Protein AF-0000000067883413 (afdb_homodimer)

Foldseek 3Di:
DPDDPALQVVLPPPPPDDPPDDDDDPPVQQWDDDPNHTFWGFPLSLLLLCAAALPDHDDLNSLLLCLQQCLLPDQNLVSLVSNLVSNVVRQVVVPPPNPVVRLVRRLVRRLVSLLSCCVQPLVSVVDVSNVVSLVVSLVVSCVPVPVSVVSSVVSVVVSVVLVVVLVVVLVVLVVLVVLQAAVLVVCVVPVPPPADFLCNLPVDLLQLLLQVLQVLLVLLLSFHLNQLNLCQRDDPPPPPPPPPNVVSNPRSSLVSSVVLLQLLLLSLLQSLLVDQDLQNSQVSLQSLLSNLVSCLVQQNVSSNVSNLNSCPPPLNVVLVVSVVPHDCVSVVVSCVCQPCPPNSVSVVVSLVVLCVQLVVDPDLSSVAHHHNSVSLSVVLNVLLVVDDQADPVGIGRSVSSSVSSNSSSSSVSNSPRDSPDDDDVSSNSCSSNPHGHDPLRSLLSSCSSPNDDDPVSNVSNVVSCCVSVVDD/DPDDPALQVVLPPPCPDCPPDDDDDPPVQQWDDDPNHTFWGFPLSLLLLCAAALPDHDDLLSLLLCLQQCLLPDQNLVSLVSNLVSNVVRCVVVPPPNPVVRLVRRLVRRLVSLLSCCVQPLVSVVDVSNVVSLVVSLVVSCVPVPVSVVSSVVSVVVSVVLVVVLVVVLVVLVVLVVLQAAVLVVCVVPVPVPADFLCNLPVDLLVLLLQVLQVLLVLLLSFHLNQLNLCQRDDPPPPPPPPPNVVSNPRSSLVSNVVLLQLLLLSLLQSLLVDQDLQNSQVSLQSLLSNLVSCLVQQNVSSNVSNLNSCPPPLNVVLVVSVVVHPCVSVVVSCVCQPCPPNSVSVVVSLVVLCVQLVVDPDLSSVAHHHNSVSLSVVLNVLLVVDDQADPVGIGRSVSSSVSSNSSSSSVSNSPRDSPDDDDVSSNSCSSNPHGHDPLRSLLSSCSSPNDDDPVSNVSNVVSCCVSVVDD

Sequence (944 aa):
MPQTPTLVTMFDSSSFHRNLYQSKEESCSDLYYQDNNLLSGSLEALIQHLVPNVDYYPDRTYIFTFLLSSRLLIHPSELMARVCHVCVEQQRLNEPGLDKSQVRKIAPKILQLLTEWTETFPYDFRDERMMRNLKDTAHQITNGDEMYRKNVQQIMQNLIRKLAALTQYEELITKINAQSTDRMTVLKTKPQSIQRDIITVCSDPYTVAQQLTHIELERLSYIGPEEFVQAFVQKDPLDNNENCYSDRKKTRNLEAYVEWFNRLSYLVATEICMPVKKKHRARMIEFFIDVARECFNIGNFNSLMAIISGMNMSPVSRLKKTWAKVKTAKFDILEHQMDPSSNFYNYRTALRGAAQRSLTAHSNREKIVIPFCSLLIKDIYFLNEGYTSQLPNGHVNFEKFWELAKQVSEFMTWKQVECPFEKDWKILHYVLTAPIFSEDALYLASYESESPENHIEKDRWKSLRSALLGRAMPQTPTLVTMFDSSSFHRNLYQSKEESCSDLYYQDNNLLSGSLEALIQHLVPNVDYYPDRTYIFTFLLSSRLLIHPSELMARVCHVCVEQQRLNEPGLDKSQVRKIAPKILQLLTEWTETFPYDFRDERMMRNLKDTAHQITNGDEMYRKNVQQIMQNLIRKLAALTQYEELITKINAQSTDRMTVLKTKPQSIQRDIITVCSDPYTVAQQLTHIELERLSYIGPEEFVQAFVQKDPLDNNENCYSDRKKTRNLEAYVEWFNRLSYLVATEICMPVKKKHRARMIEFFIDVARECFNIGNFNSLMAIISGMNMSPVSRLKKTWAKVKTAKFDILEHQMDPSSNFYNYRTALRGAAQRSLTAHSNREKIVIPFCSLLIKDIYFLNEGYTSQLPNGHVNFEKFWELAKQVSEFMTWKQVECPFEKDWKILHYVLTAPIFSEDALYLASYESESPENHIEKDRWKSLRSALLGRA

Nearest PDB structures (foldseek):
  3cf6-assembly1_E  TM=7.194E-01  e=1.818E-11  Mus musculus
  6axg-assembly6_K  TM=8.101E-01  e=4.463E-10  Homo sapiens
  2byv-assembly1_E  TM=7.129E-01  e=6.383E-11  Mus musculus
  1xd4-assembly2_B  TM=6.934E-01  e=1.435E-10  Homo sapiens
  6axg-assembly2_C  TM=8.080E-01  e=2.548E-09  Homo sapiens

Structure (mmCIF, N/CA/C/O backbone):
data_AF-0000000067883413-model_v1
#
loop_
_entity.id
_entity.type
_entity.pdbx_description
1 polymer 'Ras-GEF domain-containing family member 1B isoform X3'
#
loop_
_atom_site.group_PDB
_atom_site.id
_atom_site.type_symbol
_atom_site.label_atom_id
_atom_site.label_alt_id
_atom_site.label_comp_id
_atom_site.label_asym_id
_atom_site.label_entity_id
_atom_site.label_seq_id
_atom_site.pdbx_PDB_ins_code
_atom_site.Cartn_x
_atom_site.Cartn_y
_atom_site.Cartn_z
_atom_site.occupancy
_atom_site.B_iso_or_equiv
_atom_site.auth_seq_id
_atom_site.auth_comp_id
_atom_site.auth_asym_id
_atom_site.auth_atom_id
_atom_site.pdbx_PDB_model_num
ATOM 1 N N . MET A 1 1 ? -27.297 -11.781 -25.984 1 20.52 1 MET A N 1
ATOM 2 C CA . MET A 1 1 ? -27.109 -11.703 -24.531 1 20.52 1 MET A CA 1
ATOM 3 C C . MET A 1 1 ? -25.844 -10.922 -24.188 1 20.52 1 MET A C 1
ATOM 5 O O . MET A 1 1 ? -24.766 -11.227 -24.688 1 20.52 1 MET A O 1
ATOM 9 N N . PRO A 1 2 ? -25.984 -9.602 -23.797 1 24.34 2 PRO A N 1
ATOM 10 C CA . PRO A 1 2 ? -24.844 -8.688 -23.734 1 24.34 2 PRO A CA 1
ATOM 11 C C . PRO A 1 2 ? -23.703 -9.219 -22.859 1 24.34 2 PRO A C 1
ATOM 13 O O . PRO A 1 2 ? -23.953 -9.836 -21.828 1 24.34 2 PRO A O 1
ATOM 16 N N . GLN A 1 3 ? -22.672 -9.633 -23.469 1 24.48 3 GLN A N 1
ATOM 17 C CA . GLN A 1 3 ? -21.453 -10.227 -22.906 1 24.48 3 GLN A CA 1
ATOM 18 C C . GLN A 1 3 ? -20.844 -9.328 -21.844 1 24.48 3 GLN A C 1
ATOM 20 O O . GLN A 1 3 ? -20.656 -8.133 -22.047 1 24.48 3 GLN A O 1
ATOM 25 N N . THR A 1 4 ? -21.078 -9.664 -20.578 1 32.31 4 THR A N 1
ATOM 26 C CA . THR A 1 4 ? -20.578 -9 -19.375 1 32.31 4 THR A CA 1
ATOM 27 C C . THR A 1 4 ? -19.078 -8.68 -19.516 1 32.31 4 THR A C 1
ATOM 29 O O . THR A 1 4 ? -18.281 -9.562 -19.828 1 32.31 4 THR A O 1
ATOM 32 N N . PRO A 1 5 ? -18.75 -7.441 -19.766 1 34.44 5 PRO A N 1
ATOM 33 C CA . PRO A 1 5 ? -17.344 -7.039 -19.969 1 34.44 5 PRO A CA 1
ATOM 34 C C . PRO A 1 5 ? -16.406 -7.637 -18.922 1 34.44 5 PRO A C 1
ATOM 36 O O . PRO A 1 5 ? -16.828 -7.945 -17.812 1 34.44 5 PRO A O 1
ATOM 39 N N . THR A 1 6 ? -15.336 -8.227 -19.391 1 35.78 6 THR A N 1
ATOM 40 C CA . THR A 1 6 ? -14.328 -8.953 -18.625 1 35.78 6 THR A CA 1
ATOM 41 C C . THR A 1 6 ? -13.695 -8.055 -17.562 1 35.78 6 THR A C 1
ATOM 43 O O . THR A 1 6 ? -13.602 -6.844 -17.75 1 35.78 6 THR A O 1
ATOM 46 N N . LEU A 1 7 ? -13.508 -8.484 -16.359 1 36.72 7 LEU A N 1
ATOM 47 C CA . LEU A 1 7 ? -13.016 -7.895 -15.117 1 36.72 7 LEU A CA 1
ATOM 48 C C . LEU A 1 7 ? -11.695 -7.172 -15.352 1 36.72 7 LEU A C 1
ATOM 50 O O . LEU A 1 7 ? -11.406 -6.164 -14.695 1 36.72 7 LEU A O 1
ATOM 54 N N . VAL A 1 8 ? -10.883 -7.75 -16.234 1 37.44 8 VAL A N 1
ATOM 55 C CA . VAL A 1 8 ? -9.531 -7.227 -16.391 1 37.44 8 VAL A CA 1
ATOM 56 C C . VAL A 1 8 ? -9.586 -5.801 -16.938 1 37.44 8 VAL A C 1
ATOM 58 O O . VAL A 1 8 ? -8.836 -4.93 -16.5 1 37.44 8 VAL A O 1
ATOM 61 N N . THR A 1 9 ? -10.445 -5.543 -17.844 1 38.88 9 THR A N 1
ATOM 62 C CA . THR A 1 9 ? -10.547 -4.207 -18.422 1 38.88 9 THR A CA 1
ATOM 63 C C . THR A 1 9 ? -10.977 -3.193 -17.375 1 38.88 9 THR A C 1
ATOM 65 O O . THR A 1 9 ? -10.758 -1.991 -17.531 1 38.88 9 THR A O 1
ATOM 68 N N . MET A 1 10 ? -11.578 -3.74 -16.391 1 35.66 10 MET A N 1
ATOM 69 C CA . MET A 1 10 ? -12.117 -2.822 -15.391 1 35.66 10 MET A CA 1
ATOM 70 C C . MET A 1 10 ? -10.992 -2.229 -14.547 1 35.66 10 MET A C 1
ATOM 72 O O . MET A 1 10 ? -11.109 -1.107 -14.047 1 35.66 10 MET A O 1
ATOM 76 N N . PHE A 1 11 ? -9.969 -3.105 -14.336 1 37.38 11 PHE A N 1
ATOM 77 C CA . PHE A 1 11 ? -8.922 -2.592 -13.461 1 37.38 11 PHE A CA 1
ATOM 78 C C . PHE A 1 11 ? -7.934 -1.731 -14.234 1 37.38 11 PHE A C 1
ATOM 80 O O . PHE A 1 11 ? -7.176 -0.963 -13.641 1 37.38 11 PHE A O 1
ATOM 87 N N . ASP A 1 12 ? -7.656 -2.031 -15.602 1 34.72 12 ASP A N 1
ATOM 88 C CA . ASP A 1 12 ? -6.68 -1.229 -16.328 1 34.72 12 ASP A CA 1
ATOM 89 C C . ASP A 1 12 ? -7.184 0.197 -16.531 1 34.72 12 ASP A C 1
ATOM 91 O O . ASP A 1 12 ? -6.488 1.032 -17.109 1 34.72 12 ASP A O 1
ATOM 95 N N . SER A 1 13 ? -8.484 0.319 -17.031 1 29.48 13 SER A N 1
ATOM 96 C CA . SER A 1 13 ? -8.867 1.689 -17.375 1 29.48 13 SER A CA 1
ATOM 97 C C . SER A 1 13 ? -8.703 2.613 -16.172 1 29.48 13 SER A C 1
ATOM 99 O O . SER A 1 13 ? -9.234 2.338 -15.086 1 29.48 13 SER A O 1
ATOM 101 N N . SER A 1 14 ? -7.602 3.326 -16.156 1 30.28 14 SER A N 1
ATOM 102 C CA . SER A 1 14 ? -7.375 4.52 -15.336 1 30.28 14 SER A CA 1
ATOM 103 C C . SER A 1 14 ? -8.672 5.301 -15.133 1 30.28 14 SER A C 1
ATOM 105 O O . SER A 1 14 ? -8.664 6.379 -14.539 1 30.28 14 SER A O 1
ATOM 107 N N . SER A 1 15 ? -9.609 5.078 -16.141 1 25.05 15 SER A N 1
ATOM 108 C CA . SER A 1 15 ? -10.758 5.973 -16.078 1 25.05 15 SER A CA 1
ATOM 109 C C . SER A 1 15 ? -11.641 5.648 -14.875 1 25.05 15 SER A C 1
ATOM 111 O O . SER A 1 15 ? -12.594 4.875 -14.984 1 25.05 15 SER A O 1
ATOM 113 N N . PHE A 1 16 ? -11.211 5.156 -13.805 1 27.97 16 PHE A N 1
ATOM 114 C CA . PHE A 1 16 ? -12.203 5.312 -12.75 1 27.97 16 PHE A CA 1
ATOM 115 C C . PHE A 1 16 ? -12.875 6.676 -12.836 1 27.97 16 PHE A C 1
ATOM 117 O O . PHE A 1 16 ? -12.312 7.684 -12.398 1 27.97 16 PHE A O 1
ATOM 124 N N . HIS A 1 17 ? -13.461 6.961 -14.016 1 24.75 17 HIS A N 1
ATOM 125 C CA . HIS A 1 17 ? -14.305 8.141 -14.172 1 24.75 17 HIS A CA 1
ATOM 126 C C . HIS A 1 17 ? -15.07 8.438 -12.883 1 24.75 17 HIS A C 1
ATOM 128 O O . HIS A 1 17 ? -15.195 7.57 -12.016 1 24.75 17 HIS A O 1
ATOM 134 N N . ARG A 1 18 ? -15.914 9.609 -13.023 1 24.55 18 ARG A N 1
ATOM 135 C CA . ARG A 1 18 ? -16.594 10.797 -12.523 1 24.55 18 ARG A CA 1
ATOM 136 C C . ARG A 1 18 ? -17.875 10.422 -11.789 1 24.55 18 ARG A C 1
ATOM 138 O O . ARG A 1 18 ? -18.734 11.281 -11.539 1 24.55 18 ARG A O 1
ATOM 145 N N . ASN A 1 19 ? -18.375 9.195 -11.898 1 24.2 19 ASN A N 1
ATOM 146 C CA . ASN A 1 19 ? -19.734 9.414 -11.414 1 24.2 19 ASN A CA 1
ATOM 147 C C . ASN A 1 19 ? -19.75 9.977 -10 1 24.2 19 ASN A C 1
ATOM 149 O O . ASN A 1 19 ? -19.609 9.234 -9.023 1 24.2 19 ASN A O 1
ATOM 153 N N . LEU A 1 20 ? -19.219 11.328 -9.906 1 25.67 20 LEU A N 1
ATOM 154 C CA . LEU A 1 20 ? -19.172 12.328 -8.844 1 25.67 20 LEU A CA 1
ATOM 155 C C . LEU A 1 20 ? -20.5 12.391 -8.102 1 25.67 20 LEU A C 1
ATOM 157 O O . LEU A 1 20 ? -20.531 12.562 -6.879 1 25.67 20 LEU A O 1
ATOM 161 N N . TYR A 1 21 ? -21.625 12.781 -8.891 1 24.73 21 TYR A N 1
ATOM 162 C CA . TYR A 1 21 ? -22.609 13.688 -8.305 1 24.73 21 TYR A CA 1
ATOM 163 C C . TYR A 1 21 ? -23.516 12.953 -7.316 1 24.73 21 TYR A C 1
ATOM 165 O O . TYR A 1 21 ? -24.734 13.133 -7.324 1 24.73 21 TYR A O 1
ATOM 173 N N . GLN A 1 22 ? -23.328 11.766 -6.914 1 27.84 22 GLN A N 1
ATOM 174 C CA . GLN A 1 22 ? -24.562 11.445 -6.191 1 27.84 22 GLN A CA 1
ATOM 175 C C . GLN A 1 22 ? -24.812 12.453 -5.074 1 27.84 22 GLN A C 1
ATOM 177 O O . GLN A 1 22 ? -23.875 12.969 -4.465 1 27.84 22 GLN A O 1
ATOM 182 N N . SER A 1 23 ? -26.172 12.906 -4.918 1 27.73 23 SER A N 1
ATOM 183 C CA . SER A 1 23 ? -26.953 13.82 -4.094 1 27.73 23 SER A CA 1
ATOM 184 C C . SER A 1 23 ? -26.562 13.727 -2.625 1 27.73 23 SER A C 1
ATOM 186 O O . SER A 1 23 ? -25.969 12.727 -2.201 1 27.73 23 SER A O 1
ATOM 188 N N . LYS A 1 24 ? -27.203 14.758 -1.709 1 31.05 24 LYS A N 1
ATOM 189 C CA . LYS A 1 24 ? -27.156 15.43 -0.416 1 31.05 24 LYS A CA 1
ATOM 190 C C . LYS A 1 24 ? -27.422 14.461 0.726 1 31.05 24 LYS A C 1
ATOM 192 O O . LYS A 1 24 ? -27.594 14.867 1.874 1 31.05 24 LYS A O 1
ATOM 197 N N . GLU A 1 25 ? -28.297 13.352 0.614 1 31.67 25 GLU A N 1
ATOM 198 C CA . GLU A 1 25 ? -28.797 12.883 1.901 1 31.67 25 GLU A CA 1
ATOM 199 C C . GLU A 1 25 ? -27.656 12.531 2.85 1 31.67 25 GLU A C 1
ATOM 201 O O . GLU A 1 25 ? -26.609 12.047 2.416 1 31.67 25 GLU A O 1
ATOM 206 N N . GLU A 1 26 ? -27.578 13.055 4.129 1 35.41 26 GLU A N 1
ATOM 207 C CA . GLU A 1 26 ? -26.812 13.039 5.383 1 35.41 26 GLU A CA 1
ATOM 208 C C . GLU A 1 26 ? -26.328 11.625 5.707 1 35.41 26 GLU A C 1
ATOM 210 O O . GLU A 1 26 ? -25.906 11.359 6.832 1 35.41 26 GLU A O 1
ATOM 215 N N . SER A 1 27 ? -26.797 10.539 5.137 1 39.91 27 SER A N 1
ATOM 216 C CA . SER A 1 27 ? -26.266 9.312 5.723 1 39.91 27 SER A CA 1
ATOM 217 C C . SER A 1 27 ? -24.734 9.352 5.809 1 39.91 27 SER A C 1
ATOM 219 O O . SER A 1 27 ? -24.062 9.555 4.801 1 39.91 27 SER A O 1
ATOM 221 N N . CYS A 1 28 ? -24.016 9.922 6.828 1 45.78 28 CYS A N 1
ATOM 222 C CA . CYS A 1 28 ? -22.641 9.984 7.293 1 45.78 28 CYS A CA 1
ATOM 223 C C . CYS A 1 28 ? -21.828 8.805 6.75 1 45.78 28 CYS A C 1
ATOM 225 O O . CYS A 1 28 ? -21.844 7.723 7.336 1 45.78 28 CYS A O 1
ATOM 227 N N . SER A 1 29 ? -21.75 8.484 5.602 1 57.5 29 SER A N 1
ATOM 228 C CA . SER A 1 29 ? -21.031 7.379 4.98 1 57.5 29 SER A CA 1
ATOM 229 C C . SER A 1 29 ? -19.562 7.367 5.414 1 57.5 29 SER A C 1
ATOM 231 O O . SER A 1 29 ? -18.859 8.375 5.289 1 57.5 29 SER A O 1
ATOM 233 N N . ASP A 1 30 ? -19.25 6.66 6.484 1 83.88 30 ASP A N 1
ATOM 234 C CA . ASP A 1 30 ? -17.969 6.289 7.066 1 83.88 30 ASP A CA 1
ATOM 235 C C . ASP A 1 30 ? -17.016 5.754 6 1 83.88 30 ASP A C 1
ATOM 237 O O . ASP A 1 30 ? -16.312 4.766 6.227 1 83.88 30 ASP A O 1
ATOM 241 N N . LEU A 1 31 ? -17.297 6.254 4.719 1 87.94 31 LEU A N 1
ATOM 242 C CA . LEU A 1 31 ? -16.375 5.91 3.635 1 87.94 31 LEU A CA 1
ATOM 243 C C . LEU A 1 31 ? -15.406 7.051 3.361 1 87.94 31 LEU A C 1
ATOM 245 O O . LEU A 1 31 ? -15.797 8.219 3.367 1 87.94 31 LEU A O 1
ATOM 249 N N . TYR A 1 32 ? -14.227 6.727 3.213 1 86.69 32 TYR A N 1
ATOM 250 C CA . TYR A 1 32 ? -13.18 7.707 2.947 1 86.69 32 TYR A CA 1
ATOM 251 C C . TYR A 1 32 ? -12.633 7.551 1.532 1 86.69 32 TYR A C 1
ATOM 253 O O . TYR A 1 32 ? -12.172 6.473 1.154 1 86.69 32 TYR A O 1
ATOM 261 N N . TYR A 1 33 ? -12.781 8.711 0.717 1 84.25 33 TYR A N 1
ATOM 262 C CA . TYR A 1 33 ? -12.328 8.711 -0.67 1 84.25 33 TYR A CA 1
ATOM 263 C C . TYR A 1 33 ? -11.141 9.648 -0.857 1 84.25 33 TYR A C 1
ATOM 265 O O . TYR A 1 33 ? -11 10.633 -0.128 1 84.25 33 TYR A O 1
ATOM 273 N N . GLN A 1 34 ? -10.164 9.367 -1.673 1 77.19 34 GLN A N 1
ATOM 274 C CA . GLN A 1 34 ? -9.109 10.234 -2.186 1 77.19 34 GLN A CA 1
ATOM 275 C C . GLN A 1 34 ? -9 10.133 -3.703 1 77.19 34 GLN A C 1
ATOM 277 O O . GLN A 1 34 ? -8.828 9.047 -4.25 1 77.19 34 GLN A O 1
ATOM 282 N N . ASP A 1 35 ? -9.125 11.242 -4.402 1 73.5 35 ASP A N 1
ATOM 283 C CA . ASP A 1 35 ? -9.078 11.289 -5.859 1 73.5 35 ASP A CA 1
ATOM 284 C C . ASP A 1 35 ? -10.055 10.289 -6.473 1 73.5 35 ASP A C 1
ATOM 286 O O . ASP A 1 35 ? -9.68 9.492 -7.332 1 73.5 35 ASP A O 1
ATOM 290 N N . ASN A 1 36 ? -11.188 10.133 -5.902 1 77.31 36 ASN A N 1
ATOM 291 C CA . ASN A 1 36 ? -12.297 9.32 -6.387 1 77.31 36 ASN A CA 1
ATOM 292 C C . ASN A 1 36 ? -12.047 7.836 -6.145 1 77.31 36 ASN A C 1
ATOM 294 O O . ASN A 1 36 ? -12.773 6.988 -6.664 1 77.31 36 ASN A O 1
ATOM 298 N N . ASN A 1 37 ? -11.008 7.613 -5.438 1 85.88 37 ASN A N 1
ATOM 299 C CA . ASN A 1 37 ? -10.758 6.227 -5.059 1 85.88 37 ASN A CA 1
ATOM 300 C C . ASN A 1 37 ? -11.117 5.969 -3.598 1 85.88 37 ASN A C 1
ATOM 302 O O . ASN A 1 37 ? -10.781 6.766 -2.721 1 85.88 37 ASN A O 1
ATOM 306 N N . LEU A 1 38 ? -11.93 4.988 -3.418 1 91.31 38 LEU A N 1
ATOM 307 C CA . LEU A 1 38 ? -12.258 4.594 -2.053 1 91.31 38 LEU A CA 1
ATOM 308 C C . LEU A 1 38 ? -11.016 4.086 -1.323 1 91.31 38 LEU A C 1
ATOM 310 O O . LEU A 1 38 ? -10.375 3.127 -1.768 1 91.31 38 LEU A O 1
ATOM 314 N N . LEU A 1 39 ? -10.641 4.66 -0.203 1 90.81 39 LEU A N 1
ATOM 315 C CA . LEU A 1 39 ? -9.414 4.312 0.496 1 90.81 39 LEU A CA 1
ATOM 316 C C . LEU A 1 39 ? -9.711 3.457 1.725 1 90.81 39 LEU A C 1
ATOM 318 O O . LEU A 1 39 ? -8.898 2.609 2.107 1 90.81 39 LEU A O 1
ATOM 322 N N . SER A 1 40 ? -10.797 3.762 2.367 1 92.75 40 SER A N 1
ATOM 323 C CA . SER A 1 40 ? -11.148 3.043 3.59 1 92.75 40 SER A CA 1
ATOM 324 C C . SER A 1 40 ? -12.602 3.279 3.975 1 92.75 40 SER A C 1
ATOM 326 O O . SER A 1 40 ? -13.266 4.156 3.416 1 92.75 40 SER A O 1
ATOM 328 N N . GLY A 1 41 ? -13.133 2.496 4.797 1 94.12 41 GLY A N 1
ATOM 329 C CA . GLY A 1 41 ? -14.484 2.607 5.324 1 94.12 41 GLY A CA 1
ATOM 330 C C . GLY A 1 41 ? -14.789 1.588 6.406 1 94.12 41 GLY A C 1
ATOM 331 O O . GLY A 1 41 ? -14.062 0.601 6.559 1 94.12 41 GLY A O 1
ATOM 332 N N . SER A 1 42 ? -15.766 1.927 7.219 1 93.81 42 SER A N 1
ATOM 333 C CA . SER A 1 42 ? -16.234 0.915 8.164 1 93.81 42 SER A CA 1
ATOM 334 C C . SER A 1 42 ? -16.859 -0.271 7.43 1 93.81 42 SER A C 1
ATOM 336 O O . SER A 1 42 ? -17.359 -0.126 6.316 1 93.81 42 SER A O 1
ATOM 338 N N . LEU A 1 43 ? -16.812 -1.406 8.039 1 94.69 43 LEU A N 1
ATOM 339 C CA . LEU A 1 43 ? -17.375 -2.596 7.414 1 94.69 43 LEU A CA 1
ATOM 340 C C . LEU A 1 43 ? -18.859 -2.391 7.105 1 94.69 43 LEU A C 1
ATOM 342 O O . LEU A 1 43 ? -19.328 -2.752 6.023 1 94.69 43 LEU A O 1
ATOM 346 N N . GLU A 1 44 ? -19.531 -1.72 7.996 1 93.88 44 GLU A N 1
ATOM 347 C CA . GLU A 1 44 ? -20.969 -1.468 7.82 1 93.88 44 GLU A CA 1
ATOM 348 C C . GLU A 1 44 ? -21.219 -0.551 6.625 1 93.88 44 GLU A C 1
ATOM 350 O O . GLU A 1 44 ? -22.125 -0.797 5.832 1 93.88 44 GLU A O 1
ATOM 355 N N . ALA A 1 45 ? -20.406 0.463 6.551 1 94 45 ALA A N 1
ATOM 356 C CA . ALA A 1 45 ? -20.578 1.409 5.449 1 94 45 ALA A CA 1
ATOM 357 C C . ALA A 1 45 ? -20.266 0.748 4.109 1 94 45 ALA A C 1
ATOM 359 O O . ALA A 1 45 ? -20.922 1.035 3.105 1 94 45 ALA A O 1
ATOM 360 N N . LEU A 1 46 ? -19.281 -0.111 4.145 1 96 46 LEU A N 1
ATOM 361 C CA . LEU A 1 46 ? -18.906 -0.814 2.924 1 96 46 LEU A CA 1
ATOM 362 C C . LEU A 1 46 ? -20.016 -1.774 2.486 1 96 46 LEU A C 1
ATOM 364 O O . LEU A 1 46 ? -20.281 -1.902 1.293 1 96 46 LEU A O 1
ATOM 368 N N . ILE A 1 47 ? -20.656 -2.434 3.41 1 96.56 47 ILE A N 1
ATOM 369 C CA . ILE A 1 47 ? -21.75 -3.34 3.105 1 96.56 47 ILE A CA 1
ATOM 370 C C . ILE A 1 47 ? -22.938 -2.545 2.557 1 96.56 47 ILE A C 1
ATOM 372 O O . ILE A 1 47 ? -23.562 -2.951 1.573 1 96.56 47 ILE A O 1
ATOM 376 N N . GLN A 1 48 ? -23.172 -1.373 3.146 1 93.81 48 GLN A N 1
ATOM 377 C CA . GLN A 1 48 ? -24.25 -0.513 2.662 1 93.81 48 GLN A CA 1
ATOM 378 C C . GLN A 1 48 ? -23.984 -0.054 1.231 1 93.81 48 GLN A C 1
ATOM 380 O O . GLN A 1 48 ? -24.922 0.052 0.426 1 93.81 48 GLN A O 1
ATOM 385 N N . HIS A 1 49 ? -22.766 0.166 0.979 1 94.12 49 HIS A N 1
ATOM 386 C CA . HIS A 1 49 ? -22.359 0.614 -0.351 1 94.12 49 HIS A CA 1
ATOM 387 C C . HIS A 1 49 ? -22.484 -0.511 -1.372 1 94.12 49 HIS A C 1
ATOM 389 O O . HIS A 1 49 ? -22.547 -0.257 -2.578 1 94.12 49 HIS A O 1
ATOM 395 N N . LEU A 1 50 ? -22.484 -1.734 -0.944 1 96.38 50 LEU A N 1
ATOM 396 C CA . LEU A 1 50 ? -22.609 -2.898 -1.813 1 96.38 50 LEU A CA 1
ATOM 397 C C . LEU A 1 50 ? -24.062 -3.102 -2.254 1 96.38 50 LEU A C 1
ATOM 399 O O . LEU A 1 50 ? -24.312 -3.627 -3.34 1 96.38 50 LEU A O 1
ATOM 403 N N . VAL A 1 51 ? -24.984 -2.676 -1.41 1 94.56 51 VAL A N 1
ATOM 404 C CA . VAL A 1 51 ? -26.391 -2.934 -1.658 1 94.56 51 VAL A CA 1
ATOM 405 C C . VAL A 1 51 ? -27 -1.793 -2.479 1 94.56 51 VAL A C 1
ATOM 407 O O . VAL A 1 51 ? -26.906 -0.626 -2.09 1 94.56 51 VAL A O 1
ATOM 410 N N . PRO A 1 52 ? -27.547 -2.191 -3.643 1 92.56 52 PRO A N 1
ATOM 411 C CA . PRO A 1 52 ? -28.141 -1.141 -4.469 1 92.56 52 PRO A CA 1
ATOM 412 C C . PRO A 1 52 ? -29.375 -0.511 -3.818 1 92.56 52 PRO A C 1
ATOM 414 O O . PRO A 1 52 ? -29.984 -1.112 -2.932 1 92.56 52 PRO A O 1
ATOM 417 N N . ASN A 1 53 ? -29.672 0.7 -4.168 1 88.5 53 ASN A N 1
ATOM 418 C CA . ASN A 1 53 ? -30.922 1.384 -3.82 1 88.5 53 ASN A CA 1
ATOM 419 C C . ASN A 1 53 ? -31.609 1.941 -5.059 1 88.5 53 ASN A C 1
ATOM 421 O O . ASN A 1 53 ? -31.281 1.573 -6.184 1 88.5 53 ASN A O 1
ATOM 425 N N . VAL A 1 54 ? -32.594 2.719 -4.934 1 84.88 54 VAL A N 1
ATOM 426 C CA . VAL A 1 54 ? -33.438 3.172 -6.043 1 84.88 54 VAL A CA 1
ATOM 427 C C . VAL A 1 54 ? -32.594 3.969 -7.031 1 84.88 54 VAL A C 1
ATOM 429 O O . VAL A 1 54 ? -32.75 3.83 -8.25 1 84.88 54 VAL A O 1
ATOM 432 N N . ASP A 1 55 ? -31.594 4.688 -6.535 1 86.94 55 ASP A N 1
ATOM 433 C CA . ASP A 1 55 ? -30.859 5.605 -7.402 1 86.94 55 ASP A CA 1
ATOM 434 C C . ASP A 1 55 ? -29.406 5.188 -7.539 1 86.94 55 ASP A C 1
ATOM 436 O O . ASP A 1 55 ? -28.578 5.934 -8.078 1 86.94 55 ASP A O 1
ATOM 440 N N . TYR A 1 56 ? -29.172 3.973 -6.984 1 90.38 56 TYR A N 1
ATOM 441 C CA . TYR A 1 56 ? -27.766 3.627 -6.902 1 90.38 56 TYR A CA 1
ATOM 442 C C . TYR A 1 56 ? -27.547 2.145 -7.184 1 90.38 56 TYR A C 1
ATOM 444 O O . TYR A 1 56 ? -28.328 1.302 -6.734 1 90.38 56 TYR A O 1
ATOM 452 N N . TYR A 1 57 ? -26.5 1.874 -7.996 1 93.56 57 TYR A N 1
ATOM 453 C CA . TYR A 1 57 ? -25.938 0.535 -8.141 1 93.56 57 TYR A CA 1
ATOM 454 C C . TYR A 1 57 ? -24.422 0.573 -8.102 1 93.56 57 TYR A C 1
ATOM 456 O O . TYR A 1 57 ? -23.797 1.356 -8.82 1 93.56 57 TYR A O 1
ATOM 464 N N . PRO A 1 58 ? -23.797 -0.193 -7.273 1 93.88 58 PRO A N 1
ATOM 465 C CA . PRO A 1 58 ? -22.344 -0.152 -7.156 1 93.88 58 PRO A CA 1
ATOM 466 C C . PRO A 1 58 ? -21.625 -0.583 -8.438 1 93.88 58 PRO A C 1
ATOM 468 O O . PRO A 1 58 ? -22.172 -1.394 -9.203 1 93.88 58 PRO A O 1
ATOM 471 N N . ASP A 1 59 ? -20.438 -0.091 -8.617 1 93.19 59 ASP A N 1
ATOM 472 C CA . ASP A 1 59 ? -19.594 -0.478 -9.742 1 93.19 59 ASP A CA 1
ATOM 473 C C . ASP A 1 59 ? -19.188 -1.946 -9.641 1 93.19 59 ASP A C 1
ATOM 475 O O . ASP A 1 59 ? -18.906 -2.447 -8.555 1 93.19 59 ASP A O 1
ATOM 479 N N . ARG A 1 60 ? -19.078 -2.564 -10.797 1 93.62 60 ARG A N 1
ATOM 480 C CA . ARG A 1 60 ? -18.734 -3.979 -10.844 1 93.62 60 ARG A CA 1
ATOM 481 C C . ARG A 1 60 ? -17.375 -4.227 -10.18 1 93.62 60 ARG A C 1
ATOM 483 O O . ARG A 1 60 ? -17.172 -5.258 -9.539 1 93.62 60 ARG A O 1
ATOM 490 N N . THR A 1 61 ? -16.422 -3.256 -10.43 1 94.5 61 THR A N 1
ATOM 491 C CA . THR A 1 61 ? -15.102 -3.385 -9.828 1 94.5 61 THR A CA 1
ATOM 492 C C . THR A 1 61 ? -15.195 -3.367 -8.305 1 94.5 61 THR A C 1
ATOM 494 O O . THR A 1 61 ? -14.477 -4.098 -7.625 1 94.5 61 THR A O 1
ATOM 497 N N . TYR A 1 62 ? -16.078 -2.5 -7.801 1 96.06 62 TYR A N 1
ATOM 498 C CA . TYR A 1 62 ? -16.297 -2.475 -6.359 1 96.06 62 TYR A CA 1
ATOM 499 C C . TYR A 1 62 ? -16.875 -3.793 -5.871 1 96.06 62 TYR A C 1
ATOM 501 O O . TYR A 1 62 ? -16.438 -4.34 -4.859 1 96.06 62 TYR A O 1
ATOM 509 N N . ILE A 1 63 ? -17.859 -4.301 -6.598 1 97.25 63 ILE A N 1
ATOM 510 C CA . ILE A 1 63 ? -18.531 -5.531 -6.199 1 97.25 63 ILE A CA 1
ATOM 511 C C . ILE A 1 63 ? -17.531 -6.672 -6.125 1 97.25 63 ILE A C 1
ATOM 513 O O . ILE A 1 63 ? -17.438 -7.363 -5.105 1 97.25 63 ILE A O 1
ATOM 517 N N . PHE A 1 64 ? -16.75 -6.832 -7.16 1 97.06 64 PHE A N 1
ATOM 518 C CA . PHE A 1 64 ? -15.758 -7.895 -7.199 1 97.06 64 PHE A CA 1
ATOM 519 C C . PHE A 1 64 ? -14.75 -7.734 -6.07 1 97.06 64 PHE A C 1
ATOM 521 O O . PHE A 1 64 ? -14.469 -8.688 -5.344 1 97.06 64 PHE A O 1
ATOM 528 N N . THR A 1 65 ? -14.18 -6.504 -5.895 1 97.62 65 THR A N 1
ATOM 529 C CA . THR A 1 65 ? -13.141 -6.219 -4.914 1 97.62 65 THR A CA 1
ATOM 530 C C . THR A 1 65 ? -13.633 -6.516 -3.5 1 97.62 65 THR A C 1
ATOM 532 O O . THR A 1 65 ? -12.945 -7.188 -2.727 1 97.62 65 THR A O 1
ATOM 535 N N . PHE A 1 66 ? -14.844 -6.086 -3.209 1 97.69 66 PHE A N 1
ATOM 536 C CA . PHE A 1 66 ? -15.367 -6.23 -1.854 1 97.69 66 PHE A CA 1
ATOM 537 C C . PHE A 1 66 ? -15.711 -7.684 -1.558 1 97.69 66 PHE A C 1
ATOM 539 O O . PHE A 1 66 ? -15.344 -8.211 -0.508 1 97.69 66 PHE A O 1
ATOM 546 N N . LEU A 1 67 ? -16.391 -8.312 -2.49 1 97.38 67 LEU A N 1
ATOM 547 C CA . LEU A 1 67 ? -16.766 -9.695 -2.264 1 97.38 67 LEU A CA 1
ATOM 548 C C . LEU A 1 67 ? -15.539 -10.586 -2.117 1 97.38 67 LEU A C 1
ATOM 550 O O . LEU A 1 67 ? -15.531 -11.516 -1.307 1 97.38 67 LEU A O 1
ATOM 554 N N . LEU A 1 68 ? -14.5 -10.32 -2.836 1 96.31 68 LEU A N 1
ATOM 555 C CA . LEU A 1 68 ? -13.273 -11.109 -2.799 1 96.31 68 LEU A CA 1
ATOM 556 C C . LEU A 1 68 ? -12.523 -10.883 -1.49 1 96.31 68 LEU A C 1
ATOM 558 O O . LEU A 1 68 ? -12.25 -11.836 -0.757 1 96.31 68 LEU A O 1
ATOM 562 N N . SER A 1 69 ? -12.281 -9.641 -1.184 1 94.25 69 SER A N 1
ATOM 563 C CA . SER A 1 69 ? -11.297 -9.328 -0.15 1 94.25 69 SER A CA 1
ATOM 564 C C . SER A 1 69 ? -11.953 -9.242 1.225 1 94.25 69 SER A C 1
ATOM 566 O O . SER A 1 69 ? -11.266 -9.297 2.248 1 94.25 69 SER A O 1
ATOM 568 N N . SER A 1 70 ? -13.289 -9.094 1.284 1 94.31 70 SER A N 1
ATOM 569 C CA . SER A 1 70 ? -13.961 -9.055 2.576 1 94.31 70 SER A CA 1
ATOM 570 C C . SER A 1 70 ? -13.812 -10.375 3.322 1 94.31 70 SER A C 1
ATOM 572 O O . SER A 1 70 ? -14.016 -10.438 4.535 1 94.31 70 SER A O 1
ATOM 574 N N . ARG A 1 71 ? -13.406 -11.336 2.578 1 92.38 71 ARG A N 1
ATOM 575 C CA . ARG A 1 71 ? -13.242 -12.656 3.174 1 92.38 71 ARG A CA 1
ATOM 576 C C . ARG A 1 71 ? -12.102 -12.664 4.188 1 92.38 71 ARG A C 1
ATOM 578 O O . ARG A 1 71 ? -12.016 -13.555 5.031 1 92.38 71 ARG A O 1
ATOM 585 N N . LEU A 1 72 ? -11.234 -11.719 4.086 1 89.69 72 LEU A N 1
ATOM 586 C CA . LEU A 1 72 ? -10.148 -11.562 5.055 1 89.69 72 LEU A CA 1
ATOM 587 C C . LEU A 1 72 ? -10.695 -11.117 6.406 1 89.69 72 LEU A C 1
ATOM 589 O O . LEU A 1 72 ? -10.023 -11.273 7.434 1 89.69 72 LEU A O 1
ATOM 593 N N . LEU A 1 73 ? -11.938 -10.578 6.422 1 90.31 73 LEU A N 1
ATOM 594 C CA . LEU A 1 73 ? -12.453 -9.938 7.625 1 90.31 73 LEU A CA 1
ATOM 595 C C . LEU A 1 73 ? -13.703 -10.656 8.133 1 90.31 73 LEU A C 1
ATOM 597 O O . LEU A 1 73 ? -13.938 -10.727 9.344 1 90.31 73 LEU A O 1
ATOM 601 N N . ILE A 1 74 ? -14.5 -11.102 7.164 1 92.19 74 ILE A N 1
ATOM 602 C CA . ILE A 1 74 ? -15.789 -11.664 7.531 1 92.19 74 ILE A CA 1
ATOM 603 C C . ILE A 1 74 ? -16.078 -12.898 6.68 1 92.19 74 ILE A C 1
ATOM 605 O O . ILE A 1 74 ? -15.766 -12.922 5.488 1 92.19 74 ILE A O 1
ATOM 609 N N . HIS A 1 75 ? -16.625 -13.82 7.289 1 91.25 75 HIS A N 1
ATOM 610 C CA . HIS A 1 75 ? -17.031 -15.023 6.555 1 91.25 75 HIS A CA 1
ATOM 611 C C . HIS A 1 75 ? -18.141 -14.711 5.562 1 91.25 75 HIS A C 1
ATOM 613 O O . HIS A 1 75 ? -19.062 -13.953 5.871 1 91.25 75 HIS A O 1
ATOM 619 N N . PRO A 1 76 ? -18.109 -15.352 4.383 1 93.06 76 PRO A N 1
ATOM 620 C CA . PRO A 1 76 ? -19.109 -15.062 3.35 1 93.06 76 PRO A CA 1
ATOM 621 C C . PRO A 1 76 ? -20.547 -15.273 3.836 1 93.06 76 PRO A C 1
ATOM 623 O O . PRO A 1 76 ? -21.438 -14.516 3.453 1 93.06 76 PRO A O 1
ATOM 626 N N . SER A 1 77 ? -20.75 -16.266 4.68 1 92.94 77 SER A N 1
ATOM 627 C CA . SER A 1 77 ? -22.109 -16.516 5.18 1 92.94 77 SER A CA 1
ATOM 628 C C . SER A 1 77 ? -22.594 -15.359 6.035 1 92.94 77 SER A C 1
ATOM 630 O O . SER A 1 77 ? -23.766 -14.969 5.949 1 92.94 77 SER A O 1
ATOM 632 N N . GLU A 1 78 ? -21.719 -14.852 6.816 1 93.88 78 GLU A N 1
ATOM 633 C CA . GLU A 1 78 ? -22.062 -13.695 7.633 1 93.88 78 GLU A CA 1
ATOM 634 C C . GLU A 1 78 ? -22.297 -12.453 6.766 1 93.88 78 GLU A C 1
ATOM 636 O O . GLU A 1 78 ? -23.203 -11.672 7.02 1 93.88 78 GLU A O 1
ATOM 641 N N . LEU A 1 79 ? -21.453 -12.289 5.785 1 95.56 79 LEU A N 1
ATOM 642 C CA . LEU A 1 79 ? -21.625 -11.172 4.867 1 95.56 79 LEU A CA 1
ATOM 643 C C . LEU A 1 79 ? -22.969 -11.25 4.164 1 95.56 79 LEU A C 1
ATOM 645 O O . LEU A 1 79 ? -23.688 -10.242 4.059 1 95.56 79 LEU A O 1
ATOM 649 N N . MET A 1 80 ? -23.312 -12.391 3.711 1 95.12 80 MET A N 1
ATOM 650 C CA . MET A 1 80 ? -24.594 -12.602 3.037 1 95.12 80 MET A CA 1
ATOM 651 C C . MET A 1 80 ? -25.75 -12.234 3.951 1 95.12 80 MET A C 1
ATOM 653 O O . MET A 1 80 ? -26.703 -11.578 3.52 1 95.12 80 MET A O 1
ATOM 657 N N . ALA A 1 81 ? -25.656 -12.648 5.137 1 93.94 81 ALA A N 1
ATOM 658 C CA . ALA A 1 81 ? -26.703 -12.344 6.105 1 93.94 81 ALA A CA 1
ATOM 659 C C . ALA A 1 81 ? -26.859 -10.836 6.281 1 93.94 81 ALA A C 1
ATOM 661 O O . ALA A 1 81 ? -27.969 -10.32 6.32 1 93.94 81 ALA A O 1
ATOM 662 N N . ARG A 1 82 ? -25.797 -10.164 6.367 1 94.5 82 ARG A N 1
ATOM 663 C CA . ARG A 1 82 ? -25.812 -8.719 6.562 1 94.5 82 ARG A CA 1
ATOM 664 C C . ARG A 1 82 ? -26.328 -8 5.32 1 94.5 82 ARG A C 1
ATOM 666 O O . ARG A 1 82 ? -27.078 -7.027 5.426 1 94.5 82 ARG A O 1
ATOM 673 N N . VAL A 1 83 ? -25.891 -8.469 4.207 1 94.31 83 VAL A N 1
ATOM 674 C CA . VAL A 1 83 ? -26.375 -7.914 2.945 1 94.31 83 VAL A CA 1
ATOM 675 C C . VAL A 1 83 ? -27.891 -8.094 2.842 1 94.31 83 VAL A C 1
ATOM 677 O O . VAL A 1 83 ? -28.609 -7.156 2.477 1 94.31 83 VAL A O 1
ATOM 680 N N . CYS A 1 84 ? -28.359 -9.273 3.197 1 90.38 84 CYS A N 1
ATOM 681 C CA . CYS A 1 84 ? -29.797 -9.555 3.172 1 90.38 84 CYS A CA 1
ATOM 682 C C . CYS A 1 84 ? -30.547 -8.617 4.105 1 90.38 84 CYS A C 1
ATOM 684 O O . CYS A 1 84 ? -31.609 -8.109 3.75 1 90.38 84 CYS A O 1
ATOM 686 N N . HIS A 1 85 ? -30.016 -8.398 5.211 1 89.38 85 HIS A N 1
ATOM 687 C CA . HIS A 1 85 ? -30.625 -7.504 6.184 1 89.38 85 HIS A CA 1
ATOM 688 C C . HIS A 1 85 ? -30.75 -6.09 5.625 1 89.38 85 HIS A C 1
ATOM 690 O O . HIS A 1 85 ? -31.797 -5.461 5.75 1 89.38 85 HIS A O 1
ATOM 696 N N . VAL A 1 86 ? -29.703 -5.602 5.012 1 90.25 86 VAL A N 1
ATOM 697 C CA . VAL A 1 86 ? -29.703 -4.262 4.441 1 90.25 86 VAL A CA 1
ATOM 698 C C . VAL A 1 86 ? -30.703 -4.188 3.287 1 90.25 86 VAL A C 1
ATOM 700 O O . VAL A 1 86 ? -31.391 -3.18 3.113 1 90.25 86 VAL A O 1
ATOM 703 N N . CYS A 1 87 ? -30.797 -5.227 2.492 1 85.81 87 CYS A N 1
ATOM 704 C CA . CYS A 1 87 ? -31.75 -5.277 1.383 1 85.81 87 CYS A CA 1
ATOM 705 C C . CYS A 1 87 ? -33.188 -5.176 1.883 1 85.81 87 CYS A C 1
ATOM 707 O O . CYS A 1 87 ? -34 -4.43 1.324 1 85.81 87 CYS A O 1
ATOM 709 N N . VAL A 1 88 ? -33.5 -5.859 2.957 1 80.25 88 VAL A N 1
ATOM 710 C CA . VAL A 1 88 ? -34.844 -5.871 3.518 1 80.25 88 VAL A CA 1
ATOM 711 C C . VAL A 1 88 ? -35.156 -4.504 4.121 1 80.25 88 VAL A C 1
ATOM 713 O O . VAL A 1 88 ? -36.25 -3.988 3.949 1 80.25 88 VAL A O 1
ATOM 716 N N . GLU A 1 89 ? -34.156 -3.953 4.738 1 79.44 89 GLU A N 1
ATOM 717 C CA . GLU A 1 89 ? -34.344 -2.633 5.336 1 79.44 89 GLU A CA 1
ATOM 718 C C . GLU A 1 89 ? -34.594 -1.573 4.266 1 79.44 89 GLU A C 1
ATOM 720 O O . GLU A 1 89 ? -35.406 -0.666 4.461 1 79.44 89 GLU A O 1
ATOM 725 N N . GLN A 1 90 ? -33.875 -1.676 3.248 1 75.31 90 GLN A N 1
ATOM 726 C CA . GLN A 1 90 ? -34.031 -0.732 2.146 1 75.31 90 GLN A CA 1
ATOM 727 C C . GLN A 1 90 ? -35.406 -0.872 1.496 1 75.31 90 GLN A C 1
ATOM 729 O O . GLN A 1 90 ? -36 0.121 1.073 1 75.31 90 GLN A O 1
ATOM 734 N N . GLN A 1 91 ? -35.875 -2.043 1.495 1 70.12 91 GLN A N 1
ATOM 735 C CA . GLN A 1 91 ? -37.188 -2.309 0.932 1 70.12 91 GLN A CA 1
ATOM 736 C C . GLN A 1 91 ? -38.312 -1.788 1.847 1 70.12 91 GLN A C 1
ATOM 738 O O . GLN A 1 91 ? -39.312 -1.241 1.373 1 70.12 91 GLN A O 1
ATOM 743 N N . ARG A 1 92 ? -38.094 -1.965 3.18 1 66 92 ARG A N 1
ATOM 744 C CA . ARG A 1 92 ? -39.094 -1.526 4.16 1 66 92 ARG A CA 1
ATOM 745 C C . ARG A 1 92 ? -39.156 -0.005 4.219 1 66 92 ARG A C 1
ATOM 747 O O . ARG A 1 92 ? -40.219 0.564 4.383 1 66 92 ARG A O 1
ATOM 754 N N . LEU A 1 93 ? -37.938 0.6 4.352 1 58.31 93 LEU A N 1
ATOM 755 C CA . LEU A 1 93 ? -37.906 2.057 4.406 1 58.31 93 LEU A CA 1
ATOM 756 C C . LEU A 1 93 ? -38.688 2.676 3.254 1 58.31 93 LEU A C 1
ATOM 758 O O . LEU A 1 93 ? -39.156 3.807 3.361 1 58.31 93 LEU A O 1
ATOM 762 N N . ASN A 1 94 ? -38.719 1.952 2.279 1 54.25 94 ASN A N 1
ATOM 763 C CA . ASN A 1 94 ? -39.5 2.426 1.148 1 54.25 94 ASN A CA 1
ATOM 764 C C . ASN A 1 94 ? -40.969 1.962 1.242 1 54.25 94 ASN A C 1
ATOM 766 O O . ASN A 1 94 ? -41.688 2.006 0.255 1 54.25 94 ASN A O 1
ATOM 770 N N . GLU A 1 95 ? -41.25 1.461 2.432 1 52.97 95 GLU A N 1
ATOM 771 C CA . GLU A 1 95 ? -42.594 0.92 2.598 1 52.97 95 GLU A CA 1
ATOM 772 C C . GLU A 1 95 ? -43.594 2 3.057 1 52.97 95 GLU A C 1
ATOM 774 O O . GLU A 1 95 ? -44.656 1.693 3.555 1 52.97 95 GLU A O 1
ATOM 779 N N . PRO A 1 96 ? -43.312 3.291 3.395 1 43.44 96 PRO A N 1
ATOM 780 C CA . PRO A 1 96 ? -44.594 3.939 3.604 1 43.44 96 PRO A CA 1
ATOM 781 C C . PRO A 1 96 ? -45.531 3.824 2.391 1 43.44 96 PRO A C 1
ATOM 783 O O . PRO A 1 96 ? -45.125 4.145 1.271 1 43.44 96 PRO A O 1
ATOM 786 N N . GLY A 1 97 ? -46.906 3.057 2.473 1 49.34 97 GLY A N 1
ATOM 787 C CA . GLY A 1 97 ? -47.75 2.592 1.38 1 49.34 97 GLY A CA 1
ATOM 788 C C . GLY A 1 97 ? -46.969 1.789 0.343 1 49.34 97 GLY A C 1
ATOM 789 O O . GLY A 1 97 ? -45.969 2.248 -0.179 1 49.34 97 GLY A O 1
ATOM 790 N N . LEU A 1 98 ? -46.719 0.389 0.35 1 49.75 98 LEU A N 1
ATOM 791 C CA . LEU A 1 98 ? -46.094 -0.575 -0.55 1 49.75 98 LEU A CA 1
ATOM 792 C C . LEU A 1 98 ? -46.094 -0.056 -1.984 1 49.75 98 LEU A C 1
ATOM 794 O O . LEU A 1 98 ? -47.062 -0.22 -2.713 1 49.75 98 LEU A O 1
ATOM 798 N N . ASP A 1 99 ? -45.719 1.014 -2.008 1 55 99 ASP A N 1
ATOM 799 C CA . ASP A 1 99 ? -45.781 1.49 -3.387 1 55 99 ASP A CA 1
ATOM 800 C C . ASP A 1 99 ? -45 0.574 -4.316 1 55 99 ASP A C 1
ATOM 802 O O . ASP A 1 99 ? -43.75 0.474 -4.211 1 55 99 ASP A O 1
ATOM 806 N N . LYS A 1 100 ? -45.562 -0.419 -4.703 1 62.94 100 LYS A N 1
ATOM 807 C CA . LYS A 1 100 ? -45.219 -1.405 -5.723 1 62.94 100 LYS A CA 1
ATOM 808 C C . LYS A 1 100 ? -44.219 -0.822 -6.746 1 62.94 100 LYS A C 1
ATOM 810 O O . LYS A 1 100 ? -43.406 -1.545 -7.309 1 62.94 100 LYS A O 1
ATOM 815 N N . SER A 1 101 ? -44.25 0.519 -6.73 1 70.88 101 SER A N 1
ATOM 816 C CA . SER A 1 101 ? -43.438 1.14 -7.77 1 70.88 101 SER A CA 1
ATOM 817 C C . SER A 1 101 ? -41.938 1.158 -7.375 1 70.88 101 SER A C 1
ATOM 819 O O . SER A 1 101 ? -41.062 0.915 -8.211 1 70.88 101 SER A O 1
ATOM 821 N N . GLN A 1 102 ? -41.656 1.393 -6.016 1 73.56 102 GLN A N 1
ATOM 822 C CA . GLN A 1 102 ? -40.281 1.45 -5.59 1 73.56 102 GLN A CA 1
ATOM 823 C C . GLN A 1 102 ? -39.656 0.057 -5.562 1 73.56 102 GLN A C 1
ATOM 825 O O . GLN A 1 102 ? -38.469 -0.114 -5.926 1 73.56 102 GLN A O 1
ATOM 830 N N . VAL A 1 103 ? -40.469 -0.9 -5.086 1 72.38 103 VAL A N 1
ATOM 831 C CA . VAL A 1 103 ? -40 -2.285 -5.078 1 72.38 103 VAL A CA 1
ATOM 832 C C . VAL A 1 103 ? -39.656 -2.721 -6.496 1 72.38 103 VAL A C 1
ATOM 834 O O . VAL A 1 103 ? -38.656 -3.438 -6.699 1 72.38 103 VAL A O 1
ATOM 837 N N . ARG A 1 104 ? -40.438 -2.215 -7.438 1 77.44 104 ARG A N 1
ATOM 838 C CA . ARG A 1 104 ? -40.219 -2.578 -8.836 1 77.44 104 ARG A CA 1
ATOM 839 C C . ARG A 1 104 ? -38.906 -1.966 -9.367 1 77.44 104 ARG A C 1
ATOM 841 O O . ARG A 1 104 ? -38.344 -2.467 -10.336 1 77.44 104 ARG A O 1
ATOM 848 N N . LYS A 1 105 ? -38.5 -0.971 -8.664 1 83.12 105 LYS A N 1
ATOM 849 C CA . LYS A 1 105 ? -37.281 -0.312 -9.125 1 83.12 105 LYS A CA 1
ATOM 850 C C . LYS A 1 105 ? -36.031 -0.93 -8.484 1 83.12 105 LYS A C 1
ATOM 852 O O . LYS A 1 105 ? -35 -1.05 -9.125 1 83.12 105 LYS A O 1
ATOM 857 N N . ILE A 1 106 ? -36.156 -1.44 -7.277 1 85.56 106 ILE A N 1
ATOM 858 C CA . ILE A 1 106 ? -35 -1.895 -6.512 1 85.56 106 ILE A CA 1
ATOM 859 C C . ILE A 1 106 ? -34.812 -3.393 -6.727 1 85.56 106 ILE A C 1
ATOM 861 O O . ILE A 1 106 ? -33.688 -3.879 -6.723 1 85.56 106 ILE A O 1
ATOM 865 N N . ALA A 1 107 ? -35.875 -4.188 -6.945 1 86 107 ALA A N 1
ATOM 866 C CA . ALA A 1 107 ? -35.844 -5.648 -7.02 1 86 107 ALA A CA 1
ATOM 867 C C . ALA A 1 107 ? -34.906 -6.113 -8.133 1 86 107 ALA A C 1
ATOM 869 O O . ALA A 1 107 ? -34.031 -6.961 -7.902 1 86 107 ALA A O 1
ATOM 870 N N . PRO A 1 108 ? -35 -5.477 -9.328 1 88 108 PRO A N 1
ATOM 871 C CA . PRO A 1 108 ? -34.094 -5.914 -10.391 1 88 108 PRO A CA 1
ATOM 872 C C . PRO A 1 108 ? -32.625 -5.652 -10.055 1 88 108 PRO A C 1
ATOM 874 O O . PRO A 1 108 ? -31.734 -6.41 -10.477 1 88 108 PRO A O 1
ATOM 877 N N . LYS A 1 109 ? -32.375 -4.574 -9.328 1 91.25 109 LYS A N 1
ATOM 878 C CA . LYS A 1 109 ? -31.016 -4.23 -8.969 1 91.25 109 LYS A CA 1
ATOM 879 C C . LYS A 1 109 ? -30.453 -5.223 -7.953 1 91.25 109 LYS A C 1
ATOM 881 O O . LYS A 1 109 ? -29.297 -5.625 -8.047 1 91.25 109 LYS A O 1
ATOM 886 N N . ILE A 1 110 ? -31.234 -5.617 -7.035 1 90.5 110 ILE A N 1
ATOM 887 C CA . ILE A 1 110 ? -30.828 -6.594 -6.035 1 90.5 110 ILE A CA 1
ATOM 888 C C . ILE A 1 110 ? -30.578 -7.945 -6.699 1 90.5 110 ILE A C 1
ATOM 890 O O . ILE A 1 110 ? -29.609 -8.633 -6.395 1 90.5 110 ILE A O 1
ATOM 894 N N . LEU A 1 111 ? -31.484 -8.297 -7.602 1 90.81 111 LEU A N 1
ATOM 895 C CA . LEU A 1 111 ? -31.328 -9.555 -8.328 1 90.81 111 LEU A CA 1
ATOM 896 C C . LEU A 1 111 ? -30.047 -9.547 -9.156 1 90.81 111 LEU A C 1
ATOM 898 O O . LEU A 1 111 ? -29.375 -10.562 -9.281 1 90.81 111 LEU A O 1
ATOM 902 N N . GLN A 1 112 ? -29.734 -8.398 -9.703 1 93.25 112 GLN A N 1
ATOM 903 C CA . GLN A 1 112 ? -28.484 -8.258 -10.453 1 93.25 112 GLN A CA 1
ATOM 904 C C . GLN A 1 112 ? -27.281 -8.477 -9.555 1 93.25 112 GLN A C 1
ATOM 906 O O . GLN A 1 112 ? -26.328 -9.148 -9.953 1 93.25 112 GLN A O 1
ATOM 911 N N . LEU A 1 113 ? -27.312 -7.926 -8.375 1 94.88 113 LEU A N 1
ATOM 912 C CA . LEU A 1 113 ? -26.234 -8.125 -7.418 1 94.88 113 LEU A CA 1
ATOM 913 C C . LEU A 1 113 ? -26.078 -9.602 -7.062 1 94.88 113 LEU A C 1
ATOM 915 O O . LEU A 1 113 ? -24.969 -10.117 -7.027 1 94.88 113 LEU A O 1
ATOM 919 N N . LEU A 1 114 ? -27.156 -10.297 -6.848 1 93.5 114 LEU A N 1
ATOM 920 C CA . LEU A 1 114 ? -27.141 -11.719 -6.516 1 93.5 114 LEU A CA 1
ATOM 921 C C . LEU A 1 114 ? -26.594 -12.539 -7.684 1 93.5 114 LEU A C 1
ATOM 923 O O . LEU A 1 114 ? -25.859 -13.508 -7.484 1 93.5 114 LEU A O 1
ATOM 927 N N . THR A 1 115 ? -26.906 -12.125 -8.875 1 94.38 115 THR A N 1
ATOM 928 C CA . THR A 1 115 ? -26.391 -12.781 -10.062 1 94.38 115 THR A CA 1
ATOM 929 C C . THR A 1 115 ? -24.875 -12.633 -10.148 1 94.38 115 THR A C 1
ATOM 931 O O . THR A 1 115 ? -24.172 -13.609 -10.398 1 94.38 115 THR A O 1
ATOM 934 N N . GLU A 1 116 ? -24.422 -11.43 -9.859 1 94.69 116 GLU A N 1
ATOM 935 C CA . GLU A 1 116 ? -22.984 -11.18 -9.891 1 94.69 116 GLU A CA 1
ATOM 936 C C . GLU A 1 116 ? -22.266 -12.008 -8.828 1 94.69 116 GLU A C 1
ATOM 938 O O . GLU A 1 116 ? -21.203 -12.578 -9.102 1 94.69 116 GLU A O 1
ATOM 943 N N . TRP A 1 117 ? -22.859 -12.109 -7.672 1 96.44 117 TRP A N 1
ATOM 944 C CA . TRP A 1 117 ? -22.266 -12.883 -6.586 1 96.44 117 TRP A CA 1
ATOM 945 C C . TRP A 1 117 ? -22.203 -14.367 -6.938 1 96.44 117 TRP A C 1
ATOM 947 O O . TRP A 1 117 ? -21.156 -14.992 -6.84 1 96.44 117 TRP A O 1
ATOM 957 N N . THR A 1 118 ? -23.25 -14.961 -7.492 1 96.12 118 THR A N 1
ATOM 958 C CA . THR A 1 118 ? -23.344 -16.391 -7.77 1 96.12 118 THR A CA 1
ATOM 959 C C . THR A 1 118 ? -22.516 -16.75 -8.992 1 96.12 118 THR A C 1
ATOM 961 O O . THR A 1 118 ? -22.016 -17.875 -9.094 1 96.12 118 THR A O 1
ATOM 964 N N . GLU A 1 119 ? -22.312 -15.828 -9.883 1 93.81 119 GLU A N 1
ATOM 965 C CA . GLU A 1 119 ? -21.531 -16.109 -11.086 1 93.81 119 GLU A CA 1
ATOM 966 C C . GLU A 1 119 ? -20.047 -16.016 -10.812 1 93.81 119 GLU A C 1
ATOM 968 O O . GLU A 1 119 ? -19.25 -16.828 -11.312 1 93.81 119 GLU A O 1
ATOM 973 N N . THR A 1 120 ? -19.688 -15.094 -10 1 94 120 THR A N 1
ATOM 974 C CA . THR A 1 120 ? -18.266 -14.852 -9.758 1 94 120 THR A CA 1
ATOM 975 C C . THR A 1 120 ? -17.75 -15.75 -8.641 1 94 120 THR A C 1
ATOM 977 O O . THR A 1 120 ? -16.609 -16.234 -8.703 1 94 120 THR A O 1
ATOM 980 N N . PHE A 1 121 ? -18.609 -15.961 -7.672 1 95.75 121 PHE A N 1
ATOM 981 C CA . PHE A 1 121 ? -18.188 -16.766 -6.527 1 95.75 121 PHE A CA 1
ATOM 982 C C . PHE A 1 121 ? -19.172 -17.891 -6.258 1 95.75 121 PHE A C 1
ATOM 984 O O . PHE A 1 121 ? -19.703 -18 -5.145 1 95.75 121 PHE A O 1
ATOM 991 N N . PRO A 1 122 ? -19.344 -18.734 -7.195 1 94.88 122 PRO A N 1
ATOM 992 C CA . PRO A 1 122 ? -20.312 -19.812 -7.008 1 94.88 122 PRO A CA 1
ATOM 993 C C . PRO A 1 122 ? -19.953 -20.734 -5.844 1 94.88 122 PRO A C 1
ATOM 995 O O . PRO A 1 122 ? -20.844 -21.281 -5.188 1 94.88 122 PRO A O 1
ATOM 998 N N . TYR A 1 123 ? -18.703 -20.859 -5.551 1 93.38 123 TYR A N 1
ATOM 999 C CA . TYR A 1 123 ? -18.25 -21.828 -4.555 1 93.38 123 TYR A CA 1
ATOM 1000 C C . TYR A 1 123 ? -18.672 -21.406 -3.154 1 93.38 123 TYR A C 1
ATOM 1002 O O . TYR A 1 123 ? -18.703 -22.234 -2.23 1 93.38 123 TYR A O 1
ATOM 1010 N N . ASP A 1 124 ? -19.016 -20.156 -2.973 1 94.25 124 ASP A N 1
ATOM 1011 C CA . ASP A 1 124 ? -19.531 -19.672 -1.694 1 94.25 124 ASP A CA 1
ATOM 1012 C C . ASP A 1 124 ? -20.828 -20.391 -1.322 1 94.25 124 ASP A C 1
ATOM 1014 O O . ASP A 1 124 ? -21.125 -20.578 -0.14 1 94.25 124 ASP A O 1
ATOM 1018 N N . PHE A 1 125 ? -21.516 -20.859 -2.271 1 95.44 125 PHE A N 1
ATOM 1019 C CA . PHE A 1 125 ? -22.875 -21.344 -2.061 1 95.44 125 PHE A CA 1
ATOM 1020 C C . PHE A 1 125 ? -22.891 -22.859 -1.882 1 95.44 125 PHE A C 1
ATOM 1022 O O . PHE A 1 125 ? -23.953 -23.469 -1.871 1 95.44 125 PHE A O 1
ATOM 1029 N N . ARG A 1 126 ? -21.719 -23.406 -1.847 1 91.81 126 ARG A N 1
ATOM 1030 C CA . ARG A 1 126 ? -21.625 -24.766 -1.348 1 91.81 126 ARG A CA 1
ATOM 1031 C C . ARG A 1 126 ? -22.031 -24.844 0.119 1 91.81 126 ARG A C 1
ATOM 1033 O O . ARG A 1 126 ? -22.469 -25.891 0.594 1 91.81 126 ARG A O 1
ATOM 1040 N N . ASP A 1 127 ? -21.797 -23.734 0.782 1 91 127 ASP A N 1
ATOM 1041 C CA . ASP A 1 127 ? -22.266 -23.578 2.158 1 91 127 ASP A CA 1
ATOM 1042 C C . ASP A 1 127 ? -23.781 -23.469 2.215 1 91 127 ASP A C 1
ATOM 1044 O O . ASP A 1 127 ? -24.375 -22.578 1.596 1 91 127 ASP A O 1
ATOM 1048 N N . GLU A 1 128 ? -24.391 -24.266 3.008 1 91.38 128 GLU A N 1
ATOM 1049 C CA . GLU A 1 128 ? -25.844 -24.328 3.084 1 91.38 128 GLU A CA 1
ATOM 1050 C C . GLU A 1 128 ? -26.422 -23.016 3.613 1 91.38 128 GLU A C 1
ATOM 1052 O O . GLU A 1 128 ? -27.531 -22.625 3.229 1 91.38 128 GLU A O 1
ATOM 1057 N N . ARG A 1 129 ? -25.781 -22.469 4.465 1 91.69 129 ARG A N 1
ATOM 1058 C CA . ARG A 1 129 ? -26.25 -21.203 5.004 1 91.69 129 ARG A CA 1
ATOM 1059 C C . ARG A 1 129 ? -26.344 -20.141 3.912 1 91.69 129 ARG A C 1
ATOM 1061 O O . ARG A 1 129 ? -27.297 -19.359 3.871 1 91.69 129 ARG A O 1
ATOM 1068 N N . MET A 1 130 ? -25.359 -20.047 3.059 1 94.25 130 MET A N 1
ATOM 1069 C CA . MET A 1 130 ? -25.328 -19.125 1.92 1 94.25 130 MET A CA 1
ATOM 1070 C C . MET A 1 130 ? -26.5 -19.391 0.982 1 94.25 130 MET A C 1
ATOM 1072 O O . MET A 1 130 ? -27.188 -18.453 0.573 1 94.25 130 MET A O 1
ATOM 1076 N N . MET A 1 131 ? -26.734 -20.672 0.721 1 92.94 131 MET A N 1
ATOM 1077 C CA . MET A 1 131 ? -27.812 -21.062 -0.193 1 92.94 131 MET A CA 1
ATOM 1078 C C . MET A 1 131 ? -29.172 -20.688 0.377 1 92.94 131 MET A C 1
ATOM 1080 O O . MET A 1 131 ? -30.031 -20.172 -0.342 1 92.94 131 MET A O 1
ATOM 1084 N N . ARG A 1 132 ? -29.359 -20.906 1.609 1 93.31 132 ARG A N 1
ATOM 1085 C CA . ARG A 1 132 ? -30.609 -20.578 2.277 1 93.31 132 ARG A CA 1
ATOM 1086 C C . ARG A 1 132 ? -30.891 -19.078 2.24 1 93.31 132 ARG A C 1
ATOM 1088 O O . ARG A 1 132 ? -32 -18.656 1.936 1 93.31 132 ARG A O 1
ATOM 1095 N N . ASN A 1 133 ? -29.891 -18.328 2.561 1 92.5 133 ASN A N 1
ATOM 1096 C CA . ASN A 1 133 ? -30.047 -16.875 2.541 1 92.5 133 ASN A CA 1
ATOM 1097 C C . ASN A 1 133 ? -30.344 -16.359 1.135 1 92.5 133 ASN A C 1
ATOM 1099 O O . ASN A 1 133 ? -31.141 -15.445 0.963 1 92.5 133 ASN A O 1
ATOM 1103 N N . LEU A 1 134 ? -29.672 -16.953 0.186 1 92.94 134 LEU A N 1
ATOM 1104 C CA . LEU A 1 134 ? -29.906 -16.578 -1.205 1 92.94 134 LEU A CA 1
ATOM 1105 C C . LEU A 1 134 ? -31.359 -16.844 -1.597 1 92.94 134 LEU A C 1
ATOM 1107 O O . LEU A 1 134 ? -32.031 -15.961 -2.15 1 92.94 134 LEU A O 1
ATOM 1111 N N . LYS A 1 135 ? -31.875 -18.016 -1.237 1 89.94 135 LYS A N 1
ATOM 1112 C CA . LYS A 1 135 ? -33.25 -18.391 -1.562 1 89.94 135 LYS A CA 1
ATOM 1113 C C . LYS A 1 135 ? -34.25 -17.5 -0.848 1 89.94 135 LYS A C 1
ATOM 1115 O O . LYS A 1 135 ? -35.188 -16.984 -1.467 1 89.94 135 LYS A O 1
ATOM 1120 N N . ASP A 1 136 ? -34.031 -17.25 0.367 1 88.12 136 ASP A N 1
ATOM 1121 C CA . ASP A 1 136 ? -34.938 -16.453 1.185 1 88.12 136 ASP A CA 1
ATOM 1122 C C . ASP A 1 136 ? -34.969 -15.008 0.689 1 88.12 136 ASP A C 1
ATOM 1124 O O . ASP A 1 136 ? -36.062 -14.438 0.562 1 88.12 136 ASP A O 1
ATOM 1128 N N . THR A 1 137 ? -33.844 -14.484 0.435 1 87.25 137 THR A N 1
ATOM 1129 C CA . THR A 1 137 ? -33.781 -13.102 -0.022 1 87.25 137 THR A CA 1
ATOM 1130 C C . THR A 1 137 ? -34.406 -12.953 -1.399 1 87.25 137 THR A C 1
ATOM 1132 O O . THR A 1 137 ? -35.156 -12 -1.645 1 87.25 137 THR A O 1
ATOM 1135 N N . ALA A 1 138 ? -34.062 -13.891 -2.283 1 85 138 ALA A N 1
ATOM 1136 C CA . ALA A 1 138 ? -34.625 -13.852 -3.625 1 85 138 ALA A CA 1
ATOM 1137 C C . ALA A 1 138 ? -36.156 -13.969 -3.574 1 85 138 ALA A C 1
ATOM 1139 O O . ALA A 1 138 ? -36.875 -13.273 -4.305 1 85 138 ALA A O 1
ATOM 1140 N N . HIS A 1 139 ? -36.625 -14.75 -2.637 1 82 139 HIS A N 1
ATOM 1141 C CA . HIS A 1 139 ? -38.062 -14.93 -2.484 1 82 139 HIS A CA 1
ATOM 1142 C C . HIS A 1 139 ? -38.719 -13.68 -1.924 1 82 139 HIS A C 1
ATOM 1144 O O . HIS A 1 139 ? -39.812 -13.281 -2.373 1 82 139 HIS A O 1
ATOM 1150 N N . GLN A 1 140 ? -38.125 -13.062 -1.04 1 81.56 140 GLN A N 1
ATOM 1151 C CA . GLN A 1 140 ? -38.656 -11.867 -0.391 1 81.56 140 GLN A CA 1
ATOM 1152 C C . GLN A 1 140 ? -38.719 -10.695 -1.36 1 81.56 140 GLN A C 1
ATOM 1154 O O . GLN A 1 140 ? -39.656 -9.883 -1.311 1 81.56 140 GLN A O 1
ATOM 1159 N N . ILE A 1 141 ? -37.719 -10.602 -2.205 1 78.81 141 ILE A N 1
ATOM 1160 C CA . ILE A 1 141 ? -37.625 -9.469 -3.117 1 78.81 141 ILE A CA 1
ATOM 1161 C C . ILE A 1 141 ? -38.625 -9.633 -4.258 1 78.81 141 ILE A C 1
ATOM 1163 O O . ILE A 1 141 ? -39.156 -8.641 -4.766 1 78.81 141 ILE A O 1
ATOM 1167 N N . THR A 1 142 ? -38.969 -10.844 -4.703 1 78 142 THR A N 1
ATOM 1168 C CA . THR A 1 142 ? -39.844 -11.078 -5.848 1 78 142 THR A CA 1
ATOM 1169 C C . THR A 1 142 ? -41.312 -10.945 -5.449 1 78 142 THR A C 1
ATOM 1171 O O . THR A 1 142 ? -42.188 -10.727 -6.297 1 78 142 THR A O 1
ATOM 1174 N N . ASN A 1 143 ? -41.594 -10.539 -4.113 1 70.19 143 ASN A N 1
ATOM 1175 C CA . ASN A 1 143 ? -42.906 -10.273 -3.572 1 70.19 143 ASN A CA 1
ATOM 1176 C C . ASN A 1 143 ? -44 -10.859 -4.457 1 70.19 143 ASN A C 1
ATOM 1178 O O . ASN A 1 143 ? -45.031 -10.219 -4.684 1 70.19 143 ASN A O 1
ATOM 1182 N N . GLY A 1 144 ? -43.812 -12.023 -5.043 1 65.19 144 GLY A N 1
ATOM 1183 C CA . GLY A 1 144 ? -44.875 -12.68 -5.793 1 65.19 144 GLY A CA 1
ATOM 1184 C C . GLY A 1 144 ? -44.906 -12.258 -7.25 1 65.19 144 GLY A C 1
ATOM 1185 O O . GLY A 1 144 ? -45.812 -12.688 -7.996 1 65.19 144 GLY A O 1
ATOM 1186 N N . ASP A 1 145 ? -44.094 -11.234 -7.641 1 76.94 145 ASP A N 1
ATOM 1187 C CA . ASP A 1 145 ? -44.062 -10.859 -9.055 1 76.94 145 ASP A CA 1
ATOM 1188 C C . ASP A 1 145 ? -43.5 -11.992 -9.906 1 76.94 145 ASP A C 1
ATOM 1190 O O . ASP A 1 145 ? -42.375 -12.445 -9.672 1 76.94 145 ASP A O 1
ATOM 1194 N N . GLU A 1 146 ? -44.281 -12.398 -10.844 1 78.56 146 GLU A N 1
ATOM 1195 C CA . GLU A 1 146 ? -43.969 -13.562 -11.672 1 78.56 146 GLU A CA 1
ATOM 1196 C C . GLU A 1 146 ? -42.688 -13.344 -12.461 1 78.56 146 GLU A C 1
ATOM 1198 O O . GLU A 1 146 ? -41.906 -14.266 -12.641 1 78.56 146 GLU A O 1
ATOM 1203 N N . MET A 1 147 ? -42.5 -12.148 -12.984 1 78.5 147 MET A N 1
ATOM 1204 C CA . MET A 1 147 ? -41.312 -11.867 -13.781 1 78.5 147 MET A CA 1
ATOM 1205 C C . MET A 1 147 ? -40.031 -12.055 -12.961 1 78.5 147 MET A C 1
ATOM 1207 O O . MET A 1 147 ? -39.062 -12.664 -13.43 1 78.5 147 MET A O 1
ATOM 1211 N N . TYR A 1 148 ? -40.062 -11.664 -11.789 1 83.62 148 TYR A N 1
ATOM 1212 C CA . TYR A 1 148 ? -38.875 -11.773 -10.93 1 83.62 148 TYR A CA 1
ATOM 1213 C C . TYR A 1 148 ? -38.688 -13.211 -10.469 1 83.62 148 TYR A C 1
ATOM 1215 O O . TYR A 1 148 ? -37.531 -13.648 -10.266 1 83.62 148 TYR A O 1
ATOM 1223 N N . ARG A 1 149 ? -39.781 -13.914 -10.445 1 84.12 149 ARG A N 1
ATOM 1224 C CA . ARG A 1 149 ? -39.688 -15.32 -10.062 1 84.12 149 ARG A CA 1
ATOM 1225 C C . ARG A 1 149 ? -38.906 -16.125 -11.102 1 84.12 149 ARG A C 1
ATOM 1227 O O . ARG A 1 149 ? -38.094 -17 -10.75 1 84.12 149 ARG A O 1
ATOM 1234 N N . LYS A 1 150 ? -39.125 -15.805 -12.328 1 88.12 150 LYS A N 1
ATOM 1235 C CA . LYS A 1 150 ? -38.375 -16.484 -13.406 1 88.12 150 LYS A CA 1
ATOM 1236 C C . LYS A 1 150 ? -36.906 -16.188 -13.336 1 88.12 150 LYS A C 1
ATOM 1238 O O . LYS A 1 150 ? -36.062 -17.078 -13.562 1 88.12 150 LYS A O 1
ATOM 1243 N N . ASN A 1 151 ? -36.594 -14.992 -13.07 1 88.81 151 ASN A N 1
ATOM 1244 C CA . ASN A 1 151 ? -35.188 -14.602 -12.93 1 88.81 151 ASN A CA 1
ATOM 1245 C C . ASN A 1 151 ? -34.531 -15.352 -11.789 1 88.81 151 ASN A C 1
ATOM 1247 O O . ASN A 1 151 ? -33.406 -15.82 -11.938 1 88.81 151 ASN A O 1
ATOM 1251 N N . VAL A 1 152 ? -35.219 -15.445 -10.695 1 90.31 152 VAL A N 1
ATOM 1252 C CA . VAL A 1 152 ? -34.688 -16.141 -9.531 1 90.31 152 VAL A CA 1
ATOM 1253 C C . VAL A 1 152 ? -34.469 -17.609 -9.859 1 90.31 152 VAL A C 1
ATOM 1255 O O . VAL A 1 152 ? -33.469 -18.188 -9.484 1 90.31 152 VAL A O 1
ATOM 1258 N N . GLN A 1 153 ? -35.375 -18.172 -10.555 1 90.62 153 GLN A N 1
ATOM 1259 C CA . GLN A 1 153 ? -35.25 -19.562 -10.945 1 90.62 153 GLN A CA 1
ATOM 1260 C C . GLN A 1 153 ? -34.031 -19.781 -11.844 1 90.62 153 GLN A C 1
ATOM 1262 O O . GLN A 1 153 ? -33.312 -20.781 -11.703 1 90.62 153 GLN A O 1
ATOM 1267 N N . GLN A 1 154 ? -33.844 -18.891 -12.703 1 92.69 154 GLN A N 1
ATOM 1268 C CA . GLN A 1 154 ? -32.688 -18.984 -13.602 1 92.69 154 GLN A CA 1
ATOM 1269 C C . GLN A 1 154 ? -31.375 -18.891 -12.82 1 92.69 154 GLN A C 1
ATOM 1271 O O . GLN A 1 154 ? -30.438 -19.641 -13.102 1 92.69 154 GLN A O 1
ATOM 1276 N N . ILE A 1 155 ? -31.312 -17.969 -11.867 1 93.31 155 ILE A N 1
ATOM 1277 C CA . ILE A 1 155 ? -30.125 -17.797 -11.031 1 93.31 155 ILE A CA 1
ATOM 1278 C C . ILE A 1 155 ? -29.828 -19.094 -10.281 1 93.31 155 ILE A C 1
ATOM 1280 O O . ILE A 1 155 ? -28.703 -19.578 -10.273 1 93.31 155 ILE A O 1
ATOM 1284 N N . MET A 1 156 ? -30.859 -19.656 -9.75 1 93.31 156 MET A N 1
ATOM 1285 C CA . MET A 1 156 ? -30.734 -20.875 -8.945 1 93.31 156 MET A CA 1
ATOM 1286 C C . MET A 1 156 ? -30.312 -22.062 -9.82 1 93.31 156 MET A C 1
ATOM 1288 O O . MET A 1 156 ? -29.453 -22.844 -9.43 1 93.31 156 MET A O 1
ATOM 1292 N N . GLN A 1 157 ? -30.859 -22.109 -10.969 1 94.94 157 GLN A N 1
ATOM 1293 C CA . GLN A 1 157 ? -30.547 -23.219 -11.875 1 94.94 157 GLN A CA 1
ATOM 1294 C C . GLN A 1 157 ? -29.094 -23.156 -12.336 1 94.94 157 GLN A C 1
ATOM 1296 O O . GLN A 1 157 ? -28.391 -24.172 -12.344 1 94.94 157 GLN A O 1
ATOM 1301 N N . ASN A 1 158 ? -28.719 -22.031 -12.75 1 95 158 ASN A N 1
ATOM 1302 C CA . ASN A 1 158 ? -27.344 -21.859 -13.18 1 95 158 ASN A CA 1
ATOM 1303 C C . ASN A 1 158 ? -26.359 -22.188 -12.062 1 95 158 ASN A C 1
ATOM 1305 O O . ASN A 1 158 ? -25.328 -22.828 -12.305 1 95 158 ASN A O 1
ATOM 1309 N N . LEU A 1 159 ? -26.672 -21.734 -10.898 1 96.06 159 LEU A N 1
ATOM 1310 C CA . LEU A 1 159 ? -25.828 -21.984 -9.734 1 96.06 159 LEU A CA 1
ATOM 1311 C C . LEU A 1 159 ? -25.719 -23.469 -9.43 1 96.06 159 LEU A C 1
ATOM 1313 O O . LEU A 1 159 ? -24.625 -23.984 -9.203 1 96.06 159 LEU A O 1
ATOM 1317 N N . ILE A 1 160 ? -26.797 -24.141 -9.438 1 95.12 160 ILE A N 1
ATOM 1318 C CA . ILE A 1 160 ? -26.828 -25.562 -9.141 1 95.12 160 ILE A CA 1
ATOM 1319 C C . ILE A 1 160 ? -26.031 -26.328 -10.195 1 95.12 160 ILE A C 1
ATOM 1321 O O . ILE A 1 160 ? -25.281 -27.25 -9.859 1 95.12 160 ILE A O 1
ATOM 1325 N N . ARG A 1 161 ? -26.203 -25.922 -11.422 1 95.88 161 ARG A N 1
ATOM 1326 C CA . ARG A 1 161 ? -25.453 -26.547 -12.5 1 95.88 161 ARG A CA 1
ATOM 1327 C C . ARG A 1 161 ? -23.953 -26.375 -12.305 1 95.88 161 ARG A C 1
ATOM 1329 O O . ARG A 1 161 ? -23.172 -27.312 -12.461 1 95.88 161 ARG A O 1
ATOM 1336 N N . LYS A 1 162 ? -23.562 -25.219 -11.977 1 95.12 162 LYS A N 1
ATOM 1337 C CA . LYS A 1 162 ? -22.156 -24.922 -11.766 1 95.12 162 LYS A CA 1
ATOM 1338 C C . LYS A 1 162 ? -21.594 -25.719 -10.594 1 95.12 162 LYS A C 1
ATOM 1340 O O . LYS A 1 162 ? -20.484 -26.25 -10.68 1 95.12 162 LYS A O 1
ATOM 1345 N N . LEU A 1 163 ? -22.297 -25.812 -9.516 1 95.5 163 LEU A N 1
ATOM 1346 C CA . LEU A 1 163 ? -21.859 -26.547 -8.336 1 95.5 163 LEU A CA 1
ATOM 1347 C C . LEU A 1 163 ? -21.797 -28.031 -8.617 1 95.5 163 LEU A C 1
ATOM 1349 O O . LEU A 1 163 ? -20.891 -28.734 -8.117 1 95.5 163 LEU A O 1
ATOM 1353 N N . ALA A 1 164 ? -22.734 -28.5 -9.398 1 95.69 164 ALA A N 1
ATOM 1354 C CA . ALA A 1 164 ? -22.719 -29.906 -9.789 1 95.69 164 ALA A CA 1
ATOM 1355 C C . ALA A 1 164 ? -21.484 -30.219 -10.633 1 95.69 164 ALA A C 1
ATOM 1357 O O . ALA A 1 164 ? -20.828 -31.25 -10.43 1 95.69 164 ALA A O 1
ATOM 1358 N N . ALA A 1 165 ? -21.234 -29.359 -11.547 1 94.62 165 ALA A N 1
ATOM 1359 C CA . ALA A 1 165 ? -20.047 -29.531 -12.383 1 94.62 165 ALA A CA 1
ATOM 1360 C C . ALA A 1 165 ? -18.781 -29.531 -11.539 1 94.62 165 ALA A C 1
ATOM 1362 O O . ALA A 1 165 ? -17.859 -30.312 -11.789 1 94.62 165 ALA A O 1
ATOM 1363 N N . LEU A 1 166 ? -18.719 -28.688 -10.633 1 92.25 166 LEU A N 1
ATOM 1364 C CA . LEU A 1 166 ? -17.562 -28.609 -9.734 1 92.25 166 LEU A CA 1
ATOM 1365 C C . LEU A 1 166 ? -17.391 -29.906 -8.945 1 92.25 166 LEU A C 1
ATOM 1367 O O . LEU A 1 166 ? -16.281 -30.422 -8.836 1 92.25 166 LEU A O 1
ATOM 1371 N N . THR A 1 167 ? -18.453 -30.359 -8.383 1 93.69 167 THR A N 1
ATOM 1372 C CA . THR A 1 167 ? -18.422 -31.594 -7.59 1 93.69 167 THR A CA 1
ATOM 1373 C C . THR A 1 167 ? -17.953 -32.75 -8.445 1 93.69 167 THR A C 1
ATOM 1375 O O . THR A 1 167 ? -17.125 -33.562 -8 1 93.69 167 THR A O 1
ATOM 1378 N N . GLN A 1 168 ? -18.469 -32.844 -9.625 1 94.94 168 GLN A N 1
ATOM 1379 C CA . GLN A 1 168 ? -18.062 -33.875 -10.539 1 94.94 168 GLN A CA 1
ATOM 1380 C C . GLN A 1 168 ? -16.578 -33.781 -10.867 1 94.94 168 GLN A C 1
ATOM 1382 O O . GLN A 1 168 ? -15.883 -34.812 -10.914 1 94.94 168 GLN A O 1
ATOM 1387 N N . TYR A 1 169 ? -16.172 -32.688 -11.078 1 93.69 169 TYR A N 1
ATOM 1388 C CA . TYR A 1 169 ? -14.773 -32.469 -11.398 1 93.69 169 TYR A CA 1
ATOM 1389 C C . TYR A 1 169 ? -13.875 -32.875 -10.234 1 93.69 169 TYR A C 1
ATOM 1391 O O . TYR A 1 169 ? -12.867 -33.562 -10.422 1 93.69 169 TYR A O 1
ATOM 1399 N N . GLU A 1 170 ? -14.211 -32.438 -9.055 1 92.44 170 GLU A N 1
ATOM 1400 C CA . GLU A 1 170 ? -13.422 -32.781 -7.867 1 92.44 170 GLU A CA 1
ATOM 1401 C C . GLU A 1 170 ? -13.375 -34.281 -7.633 1 92.44 170 GLU A C 1
ATOM 1403 O O . GLU A 1 170 ? -12.336 -34.812 -7.234 1 92.44 170 GLU A O 1
ATOM 1408 N N . GLU A 1 171 ? -14.469 -34.906 -7.906 1 93.19 171 GLU A N 1
ATOM 1409 C CA . GLU A 1 171 ? -14.508 -36.344 -7.805 1 93.19 171 GLU A CA 1
ATOM 1410 C C . GLU A 1 171 ? -13.594 -37 -8.836 1 93.19 171 GLU A C 1
ATOM 1412 O O . GLU A 1 171 ? -12.906 -37.969 -8.539 1 93.19 171 GLU A O 1
ATOM 1417 N N . LEU A 1 172 ? -13.672 -36.469 -9.969 1 92.56 172 LEU A N 1
ATOM 1418 C CA . LEU A 1 172 ? -12.812 -36.969 -11.039 1 92.56 172 LEU A CA 1
ATOM 1419 C C . LEU A 1 172 ? -11.336 -36.812 -10.664 1 92.56 172 LEU A C 1
ATOM 1421 O O . LEU A 1 172 ? -10.555 -37.75 -10.852 1 92.56 172 LEU A O 1
ATOM 1425 N N . ILE A 1 173 ? -10.953 -35.719 -10.156 1 91.81 173 ILE A N 1
ATOM 1426 C CA . ILE A 1 173 ? -9.57 -35.469 -9.773 1 91.81 173 ILE A CA 1
ATOM 1427 C C . ILE A 1 173 ? -9.148 -36.438 -8.672 1 91.81 173 ILE A C 1
ATOM 1429 O O . ILE A 1 173 ? -8.039 -36.969 -8.695 1 91.81 173 ILE A O 1
ATOM 1433 N N . THR A 1 174 ? -10.055 -36.688 -7.746 1 90.25 174 THR A N 1
ATOM 1434 C CA . THR A 1 174 ? -9.789 -37.594 -6.656 1 90.25 174 THR A CA 1
ATOM 1435 C C . THR A 1 174 ? -9.57 -39.031 -7.191 1 90.25 174 THR A C 1
ATOM 1437 O O . THR A 1 174 ? -8.68 -39.719 -6.727 1 90.25 174 THR A O 1
ATOM 1440 N N . LYS A 1 175 ? -10.336 -39.375 -8.156 1 90.12 175 LYS A N 1
ATOM 1441 C CA . LYS A 1 175 ? -10.211 -40.688 -8.773 1 90.12 175 LYS A CA 1
ATOM 1442 C C . LYS A 1 175 ? -8.891 -40.812 -9.523 1 90.12 175 LYS A C 1
ATOM 1444 O O . LYS A 1 175 ? -8.219 -41.844 -9.438 1 90.12 175 LYS A O 1
ATOM 1449 N N . ILE A 1 176 ? -8.586 -39.781 -10.203 1 88.06 176 ILE A N 1
ATOM 1450 C CA . ILE A 1 176 ? -7.34 -39.781 -10.969 1 88.06 176 ILE A CA 1
ATOM 1451 C C . ILE A 1 176 ? -6.152 -39.875 -10.016 1 88.06 176 ILE A C 1
ATOM 1453 O O . ILE A 1 176 ? -5.223 -40.656 -10.242 1 88.06 176 ILE A O 1
ATOM 1457 N N . ASN A 1 177 ? -6.203 -39.188 -8.945 1 82.94 177 ASN A N 1
ATOM 1458 C CA . ASN A 1 177 ? -5.113 -39.156 -7.977 1 82.94 177 ASN A CA 1
ATOM 1459 C C . ASN A 1 177 ? -4.996 -40.5 -7.242 1 82.94 177 ASN A C 1
ATOM 1461 O O . ASN A 1 177 ? -3.898 -40.906 -6.848 1 82.94 177 ASN A O 1
ATOM 1465 N N . ALA A 1 178 ? -6.105 -41.156 -7.105 1 81 178 ALA A N 1
ATOM 1466 C CA . ALA A 1 178 ? -6.109 -42.438 -6.434 1 81 178 ALA A CA 1
ATOM 1467 C C . ALA A 1 178 ? -5.469 -43.531 -7.312 1 81 178 ALA A C 1
ATOM 1469 O O . ALA A 1 178 ? -4.938 -44.5 -6.801 1 81 178 ALA A O 1
ATOM 1470 N N . GLN A 1 179 ? -5.562 -43.312 -8.547 1 77.69 179 GLN A N 1
ATOM 1471 C CA . GLN A 1 179 ? -4.992 -44.281 -9.492 1 77.69 179 GLN A CA 1
ATOM 1472 C C . GLN A 1 179 ? -3.477 -44.125 -9.586 1 77.69 179 GLN A C 1
ATOM 1474 O O . GLN A 1 179 ? -2.779 -45.031 -10.016 1 77.69 179 GLN A O 1
ATOM 1479 N N . SER A 1 180 ? -3.039 -42.938 -9.18 1 68.5 180 SER A N 1
ATOM 1480 C CA . SER A 1 180 ? -1.611 -42.688 -9.32 1 68.5 180 SER A CA 1
ATOM 1481 C C . SER A 1 180 ? -0.802 -43.438 -8.281 1 68.5 180 SER A C 1
ATOM 1483 O O . SER A 1 180 ? -0.904 -43.188 -7.086 1 68.5 180 SER A O 1
ATOM 1485 N N . THR A 1 181 ? -0.415 -44.688 -8.766 1 69.5 181 THR A N 1
ATOM 1486 C CA . THR A 1 181 ? 0.317 -45.625 -7.906 1 69.5 181 THR A CA 1
ATOM 1487 C C . THR A 1 181 ? 1.82 -45.375 -8.016 1 69.5 181 THR A C 1
ATOM 1489 O O . THR A 1 181 ? 2.289 -44.75 -8.969 1 69.5 181 THR A O 1
ATOM 1492 N N . ASP A 1 182 ? 2.52 -45.812 -6.977 1 75.75 182 ASP A N 1
ATOM 1493 C CA . ASP A 1 182 ? 3.979 -45.781 -6.957 1 75.75 182 ASP A CA 1
ATOM 1494 C C . ASP A 1 182 ? 4.566 -46.75 -7.965 1 75.75 182 ASP A C 1
ATOM 1496 O O . ASP A 1 182 ? 4.184 -47.938 -7.988 1 75.75 182 ASP A O 1
ATOM 1500 N N . ARG A 1 183 ? 5.277 -46.25 -8.859 1 74.94 183 ARG A N 1
ATOM 1501 C CA . ARG A 1 183 ? 5.852 -47.062 -9.938 1 74.94 183 ARG A CA 1
ATOM 1502 C C . ARG A 1 183 ? 6.625 -48.25 -9.383 1 74.94 183 ARG A C 1
ATOM 1504 O O . ARG A 1 183 ? 6.59 -49.344 -9.945 1 74.94 183 ARG A O 1
ATOM 1511 N N . MET A 1 184 ? 7.258 -48 -8.273 1 69.19 184 MET A N 1
ATOM 1512 C CA . MET A 1 184 ? 8.047 -49.094 -7.688 1 69.19 184 MET A CA 1
ATOM 1513 C C . MET A 1 184 ? 7.156 -50.25 -7.289 1 69.19 184 MET A C 1
ATOM 1515 O O . MET A 1 184 ? 7.523 -51.406 -7.496 1 69.19 184 MET A O 1
ATOM 1519 N N . THR A 1 185 ? 6.148 -49.969 -6.789 1 72.44 185 THR A N 1
ATOM 1520 C CA . THR A 1 185 ? 5.195 -50.969 -6.387 1 72.44 185 THR A CA 1
ATOM 1521 C C . THR A 1 185 ? 4.672 -51.75 -7.602 1 72.44 185 THR A C 1
ATOM 1523 O O . THR A 1 185 ? 4.52 -52.969 -7.559 1 72.44 185 THR A O 1
ATOM 1526 N N . VAL A 1 186 ? 4.543 -51.031 -8.648 1 73.69 186 VAL A N 1
ATOM 1527 C CA . VAL A 1 186 ? 4.059 -51.656 -9.875 1 73.69 186 VAL A CA 1
ATOM 1528 C C . VAL A 1 186 ? 5.141 -52.594 -10.445 1 73.69 186 VAL A C 1
ATOM 1530 O O . VAL A 1 186 ? 4.848 -53.688 -10.906 1 73.69 186 VAL A O 1
ATOM 1533 N N . LEU A 1 187 ? 6.316 -52.062 -10.453 1 70.88 187 LEU A N 1
ATOM 1534 C CA . LEU A 1 187 ? 7.434 -52.844 -10.977 1 70.88 187 LEU A CA 1
ATOM 1535 C C . LEU A 1 187 ? 7.625 -54.125 -10.188 1 70.88 187 LEU A C 1
ATOM 1537 O O . LEU A 1 187 ? 7.969 -55.188 -10.75 1 70.88 187 LEU A O 1
ATOM 1541 N N . LYS A 1 188 ? 7.402 -54.031 -8.898 1 71.81 188 LYS A N 1
ATOM 1542 C CA . LYS A 1 188 ? 7.555 -55.219 -8.047 1 71.81 188 LYS A CA 1
ATOM 1543 C C . LYS A 1 188 ? 6.422 -56.219 -8.273 1 71.81 188 LYS A C 1
ATOM 1545 O O . LYS A 1 188 ? 6.645 -57.406 -8.258 1 71.81 188 LYS A O 1
ATOM 1550 N N . THR A 1 189 ? 5.367 -55.812 -8.508 1 72.38 189 THR A N 1
ATOM 1551 C CA . THR A 1 189 ? 4.188 -56.656 -8.594 1 72.38 189 THR A CA 1
ATOM 1552 C C . THR A 1 189 ? 3.992 -57.156 -10.016 1 72.38 189 THR A C 1
ATOM 1554 O O . THR A 1 189 ? 3.58 -58.312 -10.227 1 72.38 189 THR A O 1
ATOM 1557 N N . LYS A 1 190 ? 4.23 -56.375 -10.984 1 73 190 LYS A N 1
ATOM 1558 C CA . LYS A 1 190 ? 4.066 -56.75 -12.391 1 73 190 LYS A CA 1
ATOM 1559 C C . LYS A 1 190 ? 5.27 -56.344 -13.219 1 73 190 LYS A C 1
ATOM 1561 O O . LYS A 1 190 ? 5.188 -55.375 -13.984 1 73 190 LYS A O 1
ATOM 1566 N N . PRO A 1 191 ? 6.34 -57.062 -13.094 1 61.38 191 PRO A N 1
ATOM 1567 C CA . PRO A 1 191 ? 7.574 -56.688 -13.781 1 61.38 191 PRO A CA 1
ATOM 1568 C C . PRO A 1 191 ? 7.406 -56.594 -15.297 1 61.38 191 PRO A C 1
ATOM 1570 O O . PRO A 1 191 ? 8.117 -55.844 -15.953 1 61.38 191 PRO A O 1
ATOM 1573 N N . GLN A 1 192 ? 6.574 -57.625 -15.844 1 56.94 192 GLN A N 1
ATOM 1574 C CA . GLN A 1 192 ? 6.43 -57.688 -17.297 1 56.94 192 GLN A CA 1
ATOM 1575 C C . GLN A 1 192 ? 5.672 -56.469 -17.828 1 56.94 192 GLN A C 1
ATOM 1577 O O . GLN A 1 192 ? 5.637 -56.25 -19.031 1 56.94 192 GLN A O 1
ATOM 1582 N N . SER A 1 193 ? 5.008 -55.969 -17.016 1 53.28 193 SER A N 1
ATOM 1583 C CA . SER A 1 193 ? 4.227 -54.844 -17.5 1 53.28 193 SER A CA 1
ATOM 1584 C C . SER A 1 193 ? 5.125 -53.75 -18.109 1 53.28 193 SER A C 1
ATOM 1586 O O . SER A 1 193 ? 5.957 -53.156 -17.422 1 53.28 193 SER A O 1
ATOM 1588 N N . ILE A 1 194 ? 5.734 -54.219 -19.281 1 54.56 194 ILE A N 1
ATOM 1589 C CA . ILE A 1 194 ? 6.582 -53.375 -20.125 1 54.56 194 ILE A CA 1
ATOM 1590 C C . ILE A 1 194 ? 6.121 -51.938 -20.062 1 54.56 194 ILE A C 1
ATOM 1592 O O . ILE A 1 194 ? 5.004 -51.594 -20.484 1 54.56 194 ILE A O 1
ATOM 1596 N N . GLN A 1 195 ? 6.613 -51.25 -19.188 1 59.69 195 GLN A N 1
ATOM 1597 C CA . GLN A 1 195 ? 6.207 -49.906 -18.828 1 59.69 195 GLN A CA 1
ATOM 1598 C C . GLN A 1 195 ? 6.512 -48.938 -19.969 1 59.69 195 GLN A C 1
ATOM 1600 O O . GLN A 1 195 ? 7.641 -48.844 -20.453 1 59.69 195 GLN A O 1
ATOM 1605 N N . ARG A 1 196 ? 5.566 -48.688 -20.891 1 77.19 196 ARG A N 1
ATOM 1606 C CA . ARG A 1 196 ? 5.566 -47.656 -21.938 1 77.19 196 ARG A CA 1
ATOM 1607 C C . ARG A 1 196 ? 6.07 -46.312 -21.391 1 77.19 196 ARG A C 1
ATOM 1609 O O . ARG A 1 196 ? 5.797 -45.969 -20.234 1 77.19 196 ARG A O 1
ATOM 1616 N N . ASP A 1 197 ? 7.078 -45.875 -22.141 1 89.25 197 ASP A N 1
ATOM 1617 C CA . ASP A 1 197 ? 7.535 -44.531 -21.797 1 89.25 197 ASP A CA 1
ATOM 1618 C C . ASP A 1 197 ? 6.812 -43.469 -22.625 1 89.25 197 ASP A C 1
ATOM 1620 O O . ASP A 1 197 ? 6.027 -43.812 -23.516 1 89.25 197 ASP A O 1
ATOM 1624 N N . ILE A 1 198 ? 6.914 -42.281 -22.328 1 94.25 198 ILE A N 1
ATOM 1625 C CA . ILE A 1 198 ? 6.141 -41.188 -22.891 1 94.25 198 ILE A CA 1
ATOM 1626 C C . ILE A 1 198 ? 6.445 -41.062 -24.375 1 94.25 198 ILE A C 1
ATOM 1628 O O . ILE A 1 198 ? 5.562 -40.719 -25.172 1 94.25 198 ILE A O 1
ATOM 1632 N N . ILE A 1 199 ? 7.703 -41.375 -24.797 1 95.25 199 ILE A N 1
ATOM 1633 C CA . ILE A 1 199 ? 8.094 -41.25 -26.203 1 95.25 199 ILE A CA 1
ATOM 1634 C C . ILE A 1 199 ? 7.371 -42.312 -27.031 1 95.25 199 ILE A C 1
ATOM 1636 O O . ILE A 1 199 ? 7 -42.062 -28.172 1 95.25 199 ILE A O 1
ATOM 1640 N N . THR A 1 200 ? 7.168 -43.438 -26.406 1 93.62 200 THR A N 1
ATOM 1641 C CA . THR A 1 200 ? 6.43 -44.5 -27.078 1 93.62 200 THR A CA 1
ATOM 1642 C C . THR A 1 200 ? 4.961 -44.125 -27.25 1 93.62 200 THR A C 1
ATOM 1644 O O . THR A 1 200 ? 4.32 -44.531 -28.219 1 93.62 200 THR A O 1
ATOM 1647 N N . VAL A 1 201 ? 4.473 -43.438 -26.312 1 94.81 201 VAL A N 1
ATOM 1648 C CA . VAL A 1 201 ? 3.088 -42.969 -26.375 1 94.81 201 VAL A CA 1
ATOM 1649 C C . VAL A 1 201 ? 2.957 -41.875 -27.422 1 94.81 201 VAL A C 1
ATOM 1651 O O . VAL A 1 201 ? 2.012 -41.875 -28.219 1 94.81 201 VAL A O 1
ATOM 1654 N N . CYS A 1 202 ? 3.889 -40.969 -27.453 1 95.5 202 CYS A N 1
ATOM 1655 C CA . CYS A 1 202 ? 3.943 -39.875 -28.438 1 95.5 202 CYS A CA 1
ATOM 1656 C C . CYS A 1 202 ? 5.367 -39.375 -28.594 1 95.5 202 CYS A C 1
ATOM 1658 O O . 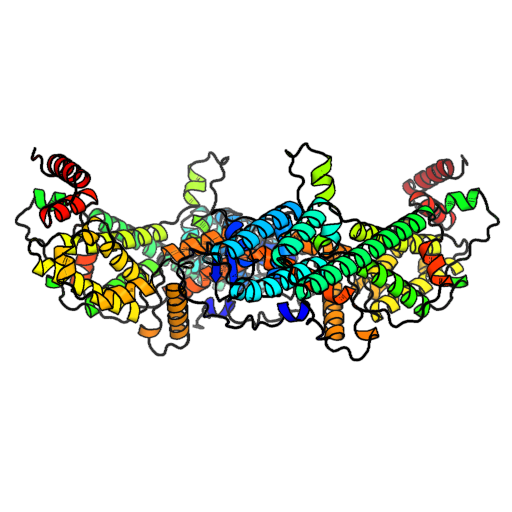CYS A 1 202 ? 5.953 -38.844 -27.656 1 95.5 202 CYS A O 1
ATOM 1660 N N . SER A 1 203 ? 5.828 -39.438 -29.766 1 95.19 203 SER A N 1
ATOM 1661 C CA . SER A 1 203 ? 7.215 -39.031 -30.031 1 95.19 203 SER A CA 1
ATOM 1662 C C . SER A 1 203 ? 7.316 -37.594 -30.453 1 95.19 203 SER A C 1
ATOM 1664 O O . SER A 1 203 ? 8.414 -37.062 -30.688 1 95.19 203 SER A O 1
ATOM 1666 N N . ASP A 1 204 ? 6.227 -36.844 -30.469 1 97.44 204 ASP A N 1
ATOM 1667 C CA . ASP A 1 204 ? 6.211 -35.438 -30.875 1 97.44 204 ASP A CA 1
ATOM 1668 C C . ASP A 1 204 ? 6.094 -34.5 -29.656 1 97.44 204 ASP A C 1
ATOM 1670 O O . ASP A 1 204 ? 5.012 -34.375 -29.078 1 97.44 204 ASP A O 1
ATOM 1674 N N . PRO A 1 205 ? 7.191 -33.812 -29.328 1 98 205 PRO A N 1
ATOM 1675 C CA . PRO A 1 205 ? 7.172 -32.938 -28.156 1 98 205 PRO A CA 1
ATOM 1676 C C . PRO A 1 205 ? 6.109 -31.844 -28.25 1 98 205 PRO A C 1
ATOM 1678 O O . PRO A 1 205 ? 5.543 -31.438 -27.234 1 98 205 PRO A O 1
ATOM 1681 N N . TYR A 1 206 ? 5.809 -31.406 -29.453 1 97.56 206 TYR A N 1
ATOM 1682 C CA . TYR A 1 206 ? 4.824 -30.344 -29.656 1 97.56 206 TYR A CA 1
ATOM 1683 C C . TYR A 1 206 ? 3.438 -30.797 -29.219 1 97.56 206 TYR A C 1
ATOM 1685 O O . TYR A 1 206 ? 2.725 -30.062 -28.531 1 97.56 206 TYR A O 1
ATOM 1693 N N . THR A 1 207 ? 3.131 -31.984 -29.609 1 98.31 207 THR A N 1
ATOM 1694 C CA . THR A 1 207 ? 1.825 -32.531 -29.25 1 98.31 207 THR A CA 1
ATOM 1695 C C . THR A 1 207 ? 1.722 -32.75 -27.75 1 98.31 207 THR A C 1
ATOM 1697 O O . THR A 1 207 ? 0.669 -32.5 -27.156 1 98.31 207 THR A O 1
ATOM 1700 N N . VAL A 1 208 ? 2.779 -33.188 -27.125 1 98.56 208 VAL A N 1
ATOM 1701 C CA . VAL A 1 208 ? 2.783 -33.375 -25.672 1 98.56 208 VAL A CA 1
ATOM 1702 C C . VAL A 1 208 ? 2.574 -32.062 -24.969 1 98.56 208 VAL A C 1
ATOM 1704 O O . VAL A 1 208 ? 1.769 -31.953 -24.031 1 98.56 208 VAL A O 1
ATOM 1707 N N . ALA A 1 209 ? 3.291 -31.016 -25.438 1 98.75 209 ALA A N 1
ATOM 1708 C CA . ALA A 1 209 ? 3.148 -29.688 -24.844 1 98.75 209 ALA A CA 1
ATOM 1709 C C . ALA A 1 209 ? 1.709 -29.188 -24.953 1 98.75 209 ALA A C 1
ATOM 1711 O O . ALA A 1 209 ? 1.188 -28.562 -24.031 1 98.75 209 ALA A O 1
ATOM 1712 N N . GLN A 1 210 ? 1.135 -29.469 -26.062 1 98.62 210 GLN A N 1
ATOM 1713 C CA . GLN A 1 210 ? -0.253 -29.078 -26.281 1 98.62 210 GLN A CA 1
ATOM 1714 C C . GLN A 1 210 ? -1.188 -29.797 -25.328 1 98.62 210 GLN A C 1
ATOM 1716 O O . GLN A 1 210 ? -2.119 -29.188 -24.781 1 98.62 210 GLN A O 1
ATOM 1721 N N . GLN A 1 211 ? -0.917 -31.047 -25.094 1 98.69 211 GLN A N 1
ATOM 1722 C CA . GLN A 1 211 ? -1.758 -31.812 -24.172 1 98.69 211 GLN A CA 1
ATOM 1723 C C . GLN A 1 211 ? -1.559 -31.328 -22.734 1 98.69 211 GLN A C 1
ATOM 1725 O O . GLN A 1 211 ? -2.512 -31.281 -21.953 1 98.69 211 GLN A O 1
ATOM 1730 N N . LEU A 1 212 ? -0.339 -31.016 -22.375 1 98.81 212 LEU A N 1
ATOM 1731 C CA . LEU A 1 212 ? -0.089 -30.438 -21.062 1 98.81 212 LEU A CA 1
ATOM 1732 C C . LEU A 1 212 ? -0.867 -29.141 -20.875 1 98.81 212 LEU A C 1
ATOM 1734 O O . LEU A 1 212 ? -1.367 -28.859 -19.797 1 98.81 212 LEU A O 1
ATOM 1738 N N . THR A 1 213 ? -0.937 -28.359 -21.922 1 98.62 213 THR A N 1
ATOM 1739 C CA . THR A 1 213 ? -1.659 -27.094 -21.891 1 98.62 213 THR A CA 1
ATOM 1740 C C . THR A 1 213 ? -3.146 -27.328 -21.641 1 98.62 213 THR A C 1
ATOM 1742 O O . THR A 1 213 ? -3.787 -26.562 -20.922 1 98.62 213 THR A O 1
ATOM 1745 N N . HIS A 1 214 ? -3.66 -28.422 -22.234 1 98.06 214 HIS A N 1
ATOM 1746 C CA . HIS A 1 214 ? -5.043 -28.797 -21.953 1 98.06 214 HIS A CA 1
ATOM 1747 C C . HIS A 1 214 ? -5.254 -29.031 -20.453 1 98.06 214 HIS A C 1
ATOM 1749 O O . HIS A 1 214 ? -6.23 -28.547 -19.875 1 98.06 214 HIS A O 1
ATOM 1755 N N . ILE A 1 215 ? -4.379 -29.719 -19.875 1 97.88 215 ILE A N 1
ATOM 1756 C CA . ILE A 1 215 ? -4.488 -30.062 -18.453 1 97.88 215 ILE A CA 1
ATOM 1757 C C . ILE A 1 215 ? -4.418 -28.797 -17.609 1 97.88 215 ILE A C 1
ATOM 1759 O O . ILE A 1 215 ? -5.23 -28.594 -16.703 1 97.88 215 ILE A O 1
ATOM 1763 N N . GLU A 1 216 ? -3.455 -27.953 -17.938 1 98.38 216 GLU A N 1
ATOM 1764 C CA . GLU A 1 216 ? -3.254 -26.719 -17.188 1 98.38 216 GLU A CA 1
ATOM 1765 C C . GLU A 1 216 ? -4.496 -25.828 -17.234 1 98.38 216 GLU A C 1
ATOM 1767 O O . GLU A 1 216 ? -4.953 -25.344 -16.203 1 98.38 216 GLU A O 1
ATOM 1772 N N . LEU A 1 217 ? -5 -25.609 -18.438 1 97.5 217 LEU A N 1
ATOM 1773 C CA . LEU A 1 217 ? -6.137 -24.719 -18.609 1 97.5 217 LEU A CA 1
ATOM 1774 C C . LEU A 1 217 ? -7.383 -25.297 -17.938 1 97.5 217 LEU A C 1
ATOM 1776 O O . LEU A 1 217 ? -8.195 -24.547 -17.391 1 97.5 217 LEU A O 1
ATOM 1780 N N . GLU A 1 218 ? -7.5 -26.562 -18.016 1 96.38 218 GLU A N 1
ATOM 1781 C CA . GLU A 1 218 ? -8.617 -27.203 -17.312 1 96.38 218 GLU A CA 1
ATOM 1782 C C . GLU A 1 218 ? -8.508 -27.016 -15.812 1 96.38 218 GLU A C 1
ATOM 1784 O O . GLU A 1 218 ? -9.484 -26.641 -15.156 1 96.38 218 GLU A O 1
ATOM 1789 N N . ARG A 1 219 ? -7.387 -27.297 -15.25 1 95.94 219 ARG A N 1
ATOM 1790 C CA . ARG A 1 219 ? -7.18 -27.141 -13.82 1 95.94 219 ARG A CA 1
ATOM 1791 C C . ARG A 1 219 ? -7.41 -25.688 -13.398 1 95.94 219 ARG A C 1
ATOM 1793 O O . ARG A 1 219 ? -8.055 -25.422 -12.383 1 95.94 219 ARG A O 1
ATOM 1800 N N . LEU A 1 220 ? -6.906 -24.766 -14.172 1 95.81 220 LEU A N 1
ATOM 1801 C CA . LEU A 1 220 ? -7.031 -23.344 -13.875 1 95.81 220 LEU A CA 1
ATOM 1802 C C . LEU A 1 220 ? -8.5 -22.922 -13.883 1 95.81 220 LEU A C 1
ATOM 1804 O O . LEU A 1 220 ? -8.914 -22.109 -13.055 1 95.81 220 LEU A O 1
ATOM 1808 N N . SER A 1 221 ? -9.258 -23.438 -14.797 1 95.25 221 SER A N 1
ATOM 1809 C CA . SER A 1 221 ? -10.633 -23 -15.008 1 95.25 221 SER A CA 1
ATOM 1810 C C . SER A 1 221 ? -11.5 -23.297 -13.789 1 95.25 221 SER A C 1
ATOM 1812 O O . SER A 1 221 ? -12.508 -22.625 -13.562 1 95.25 221 SER A O 1
ATOM 1814 N N . TYR A 1 222 ? -11.086 -24.219 -12.938 1 94.56 222 TYR A N 1
ATOM 1815 C CA . TYR A 1 222 ? -11.93 -24.609 -11.812 1 94.56 222 TYR A CA 1
ATOM 1816 C C . TYR A 1 222 ? -11.461 -23.938 -10.531 1 94.56 222 TYR A C 1
ATOM 1818 O O . TYR A 1 222 ? -12.109 -24.047 -9.484 1 94.56 222 TYR A O 1
ATOM 1826 N N . ILE A 1 223 ? -10.391 -23.234 -10.562 1 94.44 223 ILE A N 1
ATOM 1827 C CA . ILE A 1 223 ? -9.938 -22.5 -9.375 1 94.44 223 ILE A CA 1
ATOM 1828 C C . ILE A 1 223 ? -10.797 -21.266 -9.172 1 94.44 223 ILE A C 1
ATOM 1830 O O . ILE A 1 223 ? -10.961 -20.453 -10.094 1 94.44 223 ILE A O 1
ATOM 1834 N N . GLY A 1 224 ? -11.391 -21.141 -8.023 1 93.44 224 GLY A N 1
ATOM 1835 C CA . GLY A 1 224 ? -12.133 -19.922 -7.699 1 93.44 224 GLY A CA 1
ATOM 1836 C C . GLY A 1 224 ? -11.242 -18.781 -7.25 1 93.44 224 GLY A C 1
ATOM 1837 O O . GLY A 1 224 ? -10.234 -19 -6.578 1 93.44 224 GLY A O 1
ATOM 1838 N N . PRO A 1 225 ? -11.641 -17.562 -7.66 1 93.31 225 PRO A N 1
ATOM 1839 C CA . PRO A 1 225 ? -10.844 -16.422 -7.227 1 93.31 225 PRO A CA 1
ATOM 1840 C C . PRO A 1 225 ? -10.703 -16.344 -5.707 1 93.31 225 PRO A C 1
ATOM 1842 O O . PRO A 1 225 ? -9.664 -15.906 -5.203 1 93.31 225 PRO A O 1
ATOM 1845 N N . GLU A 1 226 ? -11.688 -16.797 -4.969 1 93.69 226 GLU A N 1
ATOM 1846 C CA . GLU A 1 226 ? -11.672 -16.703 -3.512 1 93.69 226 GLU A CA 1
ATOM 1847 C C . GLU A 1 226 ? -10.555 -17.562 -2.918 1 93.69 226 GLU A C 1
ATOM 1849 O O . GLU A 1 226 ? -10.055 -17.266 -1.831 1 93.69 226 GLU A O 1
ATOM 1854 N N . GLU A 1 227 ? -10.164 -18.562 -3.664 1 92.31 227 GLU A N 1
ATOM 1855 C CA . GLU A 1 227 ? -9.18 -19.5 -3.131 1 92.31 227 GLU A CA 1
ATOM 1856 C C . GLU A 1 227 ? -7.82 -18.812 -2.953 1 92.31 227 GLU A C 1
ATOM 1858 O O . GLU A 1 227 ? -7.043 -19.203 -2.074 1 92.31 227 GLU A O 1
ATOM 1863 N N . PHE A 1 228 ? -7.559 -17.797 -3.729 1 90.56 228 PHE A N 1
ATOM 1864 C CA . PHE A 1 228 ? -6.297 -17.062 -3.641 1 90.56 228 PHE A CA 1
ATOM 1865 C C . PHE A 1 228 ? -6.227 -16.266 -2.352 1 90.56 228 PHE A C 1
ATOM 1867 O O . PHE A 1 228 ? -5.148 -16.078 -1.786 1 90.56 228 PHE A O 1
ATOM 1874 N N . VAL A 1 229 ? -7.348 -15.781 -1.889 1 90.69 229 VAL A N 1
ATOM 1875 C CA . VAL A 1 229 ? -7.383 -14.945 -0.695 1 90.69 229 VAL A CA 1
ATOM 1876 C C . VAL A 1 229 ? -7.586 -15.812 0.542 1 90.69 229 VAL A C 1
ATOM 1878 O O . VAL A 1 229 ? -6.965 -15.586 1.581 1 90.69 229 VAL A O 1
ATOM 1881 N N . GLN A 1 230 ? -8.375 -16.828 0.362 1 87.56 230 GLN A N 1
ATOM 1882 C CA . GLN A 1 230 ? -8.695 -17.719 1.474 1 87.56 230 GLN A CA 1
ATOM 1883 C C . GLN A 1 230 ? -7.461 -18.484 1.938 1 87.56 230 GLN A C 1
ATOM 1885 O O . GLN A 1 230 ? -7.383 -18.906 3.094 1 87.56 230 GLN A O 1
ATOM 1890 N N . ALA A 1 231 ? -6.547 -18.609 1.038 1 82.56 231 ALA A N 1
ATOM 1891 C CA . ALA A 1 231 ? -5.301 -19.312 1.354 1 82.56 231 ALA A CA 1
ATOM 1892 C C . ALA A 1 231 ? -4.535 -18.594 2.459 1 82.56 231 ALA A C 1
ATOM 1894 O O . ALA A 1 231 ? -3.678 -19.188 3.117 1 82.56 231 ALA A O 1
ATOM 1895 N N . PHE A 1 232 ? -4.879 -17.359 2.793 1 81.25 232 PHE A N 1
ATOM 1896 C CA . PHE A 1 232 ? -4.082 -16.578 3.723 1 81.25 232 PHE A CA 1
ATOM 1897 C C . PHE A 1 232 ? -4.895 -16.219 4.961 1 81.25 232 PHE A C 1
ATOM 1899 O O . PHE A 1 232 ? -4.426 -15.477 5.828 1 81.25 232 PHE A O 1
ATOM 1906 N N . VAL A 1 233 ? -6.059 -16.578 5.012 1 78.44 233 VAL A N 1
ATOM 1907 C CA . VAL A 1 233 ? -6.902 -16.266 6.164 1 78.44 233 VAL A CA 1
ATOM 1908 C C . VAL A 1 233 ? -6.406 -17.031 7.391 1 78.44 233 VAL A C 1
ATOM 1910 O O . VAL A 1 233 ? -6.113 -18.219 7.309 1 78.44 233 VAL A O 1
ATOM 1913 N N . GLN A 1 234 ? -5.852 -16.156 8.391 1 62.94 234 GLN A N 1
ATOM 1914 C CA . GLN A 1 234 ? -5.324 -16.75 9.617 1 62.94 234 GLN A CA 1
ATOM 1915 C C . GLN A 1 234 ? -6.434 -17.406 10.438 1 62.94 234 GLN A C 1
ATOM 1917 O O . GLN A 1 234 ? -7.582 -16.953 10.398 1 62.94 234 GLN A O 1
ATOM 1922 N N . LYS A 1 235 ? -6 -18.625 10.836 1 55 235 LYS A N 1
ATOM 1923 C CA . LYS A 1 235 ? -6.875 -19.359 11.75 1 55 235 LYS A CA 1
ATOM 1924 C C . LYS A 1 235 ? -7.145 -18.562 13.016 1 55 235 LYS A C 1
ATOM 1926 O O . LYS A 1 235 ? -6.234 -17.938 13.578 1 55 235 LYS A O 1
ATOM 1931 N N . ASP A 1 236 ? -8.258 -17.969 13.25 1 50.34 236 ASP A N 1
ATOM 1932 C CA . ASP A 1 236 ? -8.547 -17.438 14.578 1 50.34 236 ASP A CA 1
ATOM 1933 C C . ASP A 1 236 ? -8.164 -18.453 15.664 1 50.34 236 ASP A C 1
ATOM 1935 O O . ASP A 1 236 ? -8.68 -19.562 15.695 1 50.34 236 ASP A O 1
ATOM 1939 N N . PRO A 1 237 ? -7.055 -18.203 16.375 1 46.81 237 PRO A N 1
ATOM 1940 C CA . PRO A 1 237 ? -6.723 -19.172 17.422 1 46.81 237 PRO A CA 1
ATOM 1941 C C . PRO A 1 237 ? -7.914 -19.484 18.328 1 46.81 237 PRO A C 1
ATOM 1943 O O . PRO A 1 237 ? -7.949 -20.547 18.953 1 46.81 237 PRO A O 1
ATOM 1946 N N . LEU A 1 238 ? -8.625 -18.484 18.703 1 44.5 238 LEU A N 1
ATOM 1947 C CA . LEU A 1 238 ? -9.68 -18.688 19.688 1 44.5 238 LEU A CA 1
ATOM 1948 C C . LEU A 1 238 ? -10.82 -19.5 19.109 1 44.5 238 LEU A C 1
ATOM 1950 O O . LEU A 1 238 ? -11.766 -19.859 19.812 1 44.5 238 LEU A O 1
ATOM 1954 N N . ASP A 1 239 ? -10.938 -19.344 17.922 1 43.84 239 ASP A N 1
ATOM 1955 C CA . ASP A 1 239 ? -12.07 -20.109 17.406 1 43.84 239 ASP A CA 1
ATOM 1956 C C . ASP A 1 239 ? -11.789 -21.609 17.484 1 43.84 239 ASP A C 1
ATOM 1958 O O . ASP A 1 239 ? -11 -22.141 16.703 1 43.84 239 ASP A O 1
ATOM 1962 N N . ASN A 1 240 ? -11.766 -22.141 18.641 1 39.41 240 ASN A N 1
ATOM 1963 C CA . ASN A 1 240 ? -11.812 -23.547 19.016 1 39.41 240 ASN A CA 1
ATOM 1964 C C . ASN A 1 240 ? -12.719 -24.344 18.094 1 39.41 240 ASN A C 1
ATOM 1966 O O . ASN A 1 240 ? -12.891 -25.547 18.281 1 39.41 240 ASN A O 1
ATOM 1970 N N . ASN A 1 241 ? -13.875 -23.734 17.641 1 39.47 241 ASN A N 1
ATOM 1971 C CA . ASN A 1 241 ? -14.766 -24.641 16.922 1 39.47 241 ASN A CA 1
ATOM 1972 C C . ASN A 1 241 ? -14.156 -25.109 15.602 1 39.47 241 ASN A C 1
ATOM 1974 O O . ASN A 1 241 ? -13.961 -24.312 14.68 1 39.47 241 ASN A O 1
ATOM 1978 N N . GLU A 1 242 ? -13.453 -26.109 15.562 1 42.88 242 GLU A N 1
ATOM 1979 C CA . GLU A 1 242 ? -12.781 -26.938 14.578 1 42.88 242 GLU A CA 1
ATOM 1980 C C . GLU A 1 242 ? -13.477 -26.859 13.219 1 42.88 242 GLU A C 1
ATOM 1982 O O . GLU A 1 242 ? -12.82 -26.891 12.18 1 42.88 242 GLU A O 1
ATOM 1987 N N . ASN A 1 243 ? -14.828 -27.016 13.25 1 41.72 243 ASN A N 1
ATOM 1988 C CA . ASN A 1 243 ? -15.664 -27.297 12.094 1 41.72 243 ASN A CA 1
ATOM 1989 C C . ASN A 1 243 ? -15.859 -26.062 11.219 1 41.72 243 ASN A C 1
ATOM 1991 O O . ASN A 1 243 ? -15.977 -26.172 10 1 41.72 243 ASN A O 1
ATOM 1995 N N . CYS A 1 244 ? -16.047 -24.859 11.828 1 41.22 244 CYS A N 1
ATOM 1996 C CA . CYS A 1 244 ? -16.484 -23.688 11.07 1 41.22 244 CYS A CA 1
ATOM 1997 C C . CYS A 1 244 ? -15.328 -23.078 10.281 1 41.22 244 CYS A C 1
ATOM 1999 O O . CYS A 1 244 ? -15.531 -22.547 9.188 1 41.22 244 CYS A O 1
ATOM 2001 N N . TYR A 1 245 ? -14.039 -22.859 10.758 1 43.62 245 TYR A N 1
ATOM 2002 C CA . TYR A 1 245 ? -12.883 -22.25 10.117 1 43.62 245 TYR A CA 1
ATOM 2003 C C . TYR A 1 245 ? -12.219 -23.219 9.141 1 43.62 245 TYR A C 1
ATOM 2005 O O . TYR A 1 245 ? -11.516 -22.797 8.227 1 43.62 245 TYR A O 1
ATOM 2013 N N . SER A 1 246 ? -12.25 -24.516 9.484 1 49.09 246 SER A N 1
ATOM 2014 C CA . SER A 1 246 ? -11.789 -25.516 8.523 1 49.09 246 SER A CA 1
ATOM 2015 C C . SER A 1 246 ? -12.352 -25.25 7.137 1 49.09 246 SER A C 1
ATOM 2017 O O . SER A 1 246 ? -11.672 -25.469 6.129 1 49.09 246 SER A O 1
ATOM 2019 N N . ASP A 1 247 ? -13.641 -24.656 7.188 1 53.5 247 ASP A N 1
ATOM 2020 C CA . ASP A 1 247 ? -14.375 -24.422 5.949 1 53.5 247 ASP A CA 1
ATOM 2021 C C . ASP A 1 247 ? -13.875 -23.156 5.246 1 53.5 247 ASP A C 1
ATOM 2023 O O . ASP A 1 247 ? -14.039 -23.016 4.031 1 53.5 247 ASP A O 1
ATOM 2027 N N . ARG A 1 248 ? -13.148 -22.234 6.055 1 52.16 248 ARG A N 1
ATOM 2028 C CA . ARG A 1 248 ? -12.758 -20.953 5.445 1 52.16 248 ARG A CA 1
ATOM 2029 C C . ARG A 1 248 ? -11.523 -21.141 4.566 1 52.16 248 ARG A C 1
ATOM 2031 O O . ARG A 1 248 ? -11.328 -20.391 3.605 1 52.16 248 ARG A O 1
ATOM 2038 N N . LYS A 1 249 ? -10.812 -22.141 4.871 1 62.88 249 LYS A N 1
ATOM 2039 C CA . LYS A 1 249 ? -9.562 -22.328 4.129 1 62.88 249 LYS A CA 1
ATOM 2040 C C . LYS A 1 249 ? -9.742 -23.344 3.008 1 62.88 249 LYS A C 1
ATOM 2042 O O . LYS A 1 249 ? -8.781 -24.016 2.615 1 62.88 249 LYS A O 1
ATOM 2047 N N . LYS A 1 250 ? -10.898 -23.281 2.43 1 74 250 LYS A N 1
ATOM 2048 C CA . LYS A 1 250 ? -11.125 -24.25 1.364 1 74 250 LYS A CA 1
ATOM 2049 C C . LYS A 1 250 ? -10.469 -23.797 0.061 1 74 250 LYS A C 1
ATOM 2051 O O . LYS A 1 250 ? -10.922 -22.844 -0.569 1 74 250 LYS A O 1
ATOM 2056 N N . THR A 1 251 ? -9.281 -24.328 -0.115 1 86.94 251 THR A N 1
ATOM 2057 C CA . THR A 1 251 ? -8.531 -24.078 -1.337 1 86.94 251 THR A CA 1
ATOM 2058 C C . THR A 1 251 ? -8.281 -25.375 -2.104 1 86.94 251 THR A C 1
ATOM 2060 O O . THR A 1 251 ? -7.16 -25.656 -2.523 1 86.94 251 THR A O 1
ATOM 2063 N N . ARG A 1 252 ? -9.367 -26.141 -2.348 1 87.31 252 ARG A N 1
ATOM 2064 C CA . ARG A 1 252 ? -9.266 -27.5 -2.889 1 87.31 252 ARG A CA 1
ATOM 2065 C C . ARG A 1 252 ? -8.68 -27.484 -4.297 1 87.31 252 ARG A C 1
ATOM 2067 O O . ARG A 1 252 ? -7.734 -28.219 -4.59 1 87.31 252 ARG A O 1
ATOM 2074 N N . ASN A 1 253 ? -9.242 -26.641 -5.094 1 92.31 253 ASN A N 1
ATOM 2075 C CA . ASN A 1 253 ? -8.812 -26.641 -6.488 1 92.31 253 ASN A CA 1
ATOM 2076 C C . ASN A 1 253 ? -7.414 -26.047 -6.645 1 92.31 253 ASN A C 1
ATOM 2078 O O . ASN A 1 253 ? -6.641 -26.484 -7.496 1 92.31 253 ASN A O 1
ATOM 2082 N N . LEU A 1 254 ? -7.152 -25.125 -5.816 1 92.31 254 LEU A N 1
ATOM 2083 C CA . LEU A 1 254 ? -5.805 -24.578 -5.812 1 92.31 254 LEU A CA 1
ATOM 2084 C C . LEU A 1 254 ? -4.789 -25.625 -5.371 1 92.31 254 LEU A C 1
ATOM 2086 O O . LEU A 1 254 ? -3.727 -25.766 -5.98 1 92.31 254 LEU A O 1
ATOM 2090 N N . GLU A 1 255 ? -5.082 -26.359 -4.41 1 91 255 GLU A N 1
ATOM 2091 C CA . GLU A 1 255 ? -4.211 -27.422 -3.916 1 91 255 GLU A CA 1
ATOM 2092 C C . GLU A 1 255 ? -4.039 -28.516 -4.957 1 91 255 GLU A C 1
ATOM 2094 O O . GLU A 1 255 ? -2.934 -29.031 -5.152 1 91 255 GLU A O 1
ATOM 2099 N N . ALA A 1 256 ? -5.125 -28.828 -5.578 1 92.62 256 ALA A N 1
ATOM 2100 C CA . ALA A 1 256 ? -5.074 -29.828 -6.633 1 92.62 256 ALA A CA 1
ATOM 2101 C C . ALA A 1 256 ? -4.156 -29.391 -7.77 1 92.62 256 ALA A C 1
ATOM 2103 O O . ALA A 1 256 ? -3.469 -30.219 -8.375 1 92.62 256 ALA A O 1
ATOM 2104 N N . TYR A 1 257 ? -4.211 -28.188 -8.031 1 94.69 257 TYR A N 1
ATOM 2105 C CA . TYR A 1 257 ? -3.367 -27.641 -9.094 1 94.69 257 TYR A CA 1
ATOM 2106 C C . TYR A 1 257 ? -1.895 -27.719 -8.703 1 94.69 257 TYR A C 1
ATOM 2108 O O . TYR A 1 257 ? -1.045 -28.062 -9.531 1 94.69 257 TYR A O 1
ATOM 2116 N N . VAL A 1 258 ? -1.564 -27.438 -7.492 1 92.94 258 VAL A N 1
ATOM 2117 C CA . VAL A 1 258 ? -0.2 -27.547 -6.988 1 92.94 258 VAL A CA 1
ATOM 2118 C C . VAL A 1 258 ? 0.245 -29 -7.031 1 92.94 258 VAL A C 1
ATOM 2120 O O . VAL A 1 258 ? 1.389 -29.297 -7.379 1 92.94 258 VAL A O 1
ATOM 2123 N N . GLU A 1 259 ? -0.647 -29.859 -6.73 1 92.25 259 GLU A N 1
ATOM 2124 C CA . GLU A 1 259 ? -0.355 -31.281 -6.789 1 92.25 259 GLU A CA 1
ATOM 2125 C C . GLU A 1 259 ? -0.033 -31.719 -8.219 1 92.25 259 GLU A C 1
ATOM 2127 O O . GLU A 1 259 ? 0.828 -32.562 -8.43 1 92.25 259 GLU A O 1
ATOM 2132 N N . TRP A 1 260 ? -0.778 -31.188 -9.094 1 95.62 260 TRP A N 1
ATOM 2133 C CA . TRP A 1 260 ? -0.5 -31.5 -10.492 1 95.62 260 TRP A CA 1
ATOM 2134 C C . TRP A 1 260 ? 0.92 -31.094 -10.867 1 95.62 260 TRP A C 1
ATOM 2136 O O . TRP A 1 260 ? 1.626 -31.828 -11.547 1 95.62 260 TRP A O 1
ATOM 2146 N N . PHE A 1 261 ? 1.326 -29.922 -10.484 1 96.25 261 PHE A N 1
ATOM 2147 C CA . PHE A 1 261 ? 2.684 -29.438 -10.727 1 96.25 261 PHE A CA 1
ATOM 2148 C C . PHE A 1 261 ? 3.709 -30.453 -10.227 1 96.25 261 PHE A C 1
ATOM 2150 O O . PHE A 1 261 ? 4.648 -30.797 -10.945 1 96.25 261 PHE A O 1
ATOM 2157 N N . ASN A 1 262 ? 3.521 -30.906 -9.023 1 95.19 262 ASN A N 1
ATOM 2158 C CA . ASN A 1 262 ? 4.426 -31.891 -8.43 1 95.19 262 ASN A CA 1
ATOM 2159 C C . ASN A 1 262 ? 4.43 -33.188 -9.203 1 95.19 262 ASN A C 1
ATOM 2161 O O . ASN A 1 262 ? 5.492 -33.781 -9.438 1 95.19 262 ASN A O 1
ATOM 2165 N N . ARG A 1 263 ? 3.281 -33.594 -9.57 1 95.19 263 ARG A N 1
ATOM 2166 C CA . ARG A 1 263 ? 3.18 -34.844 -10.32 1 95.19 263 ARG A CA 1
ATOM 2167 C C . ARG A 1 263 ? 3.947 -34.75 -11.633 1 95.19 263 ARG A C 1
ATOM 2169 O O . ARG A 1 263 ? 4.684 -35.656 -11.992 1 95.19 263 ARG A O 1
ATOM 2176 N N . LEU A 1 264 ? 3.693 -33.656 -12.336 1 97.88 264 LEU A N 1
ATOM 2177 C CA . LEU A 1 264 ? 4.383 -33.5 -13.609 1 97.88 264 LEU A CA 1
ATOM 2178 C C . LEU A 1 264 ? 5.895 -33.5 -13.414 1 97.88 264 LEU A C 1
ATOM 2180 O O . LEU A 1 264 ? 6.633 -34.094 -14.188 1 97.88 264 LEU A O 1
ATOM 2184 N N . SER A 1 265 ? 6.41 -32.844 -12.391 1 97.75 265 SER A N 1
ATOM 2185 C CA . SER A 1 265 ? 7.84 -32.812 -12.086 1 97.75 265 SER A CA 1
ATOM 2186 C C . SER A 1 265 ? 8.375 -34.219 -1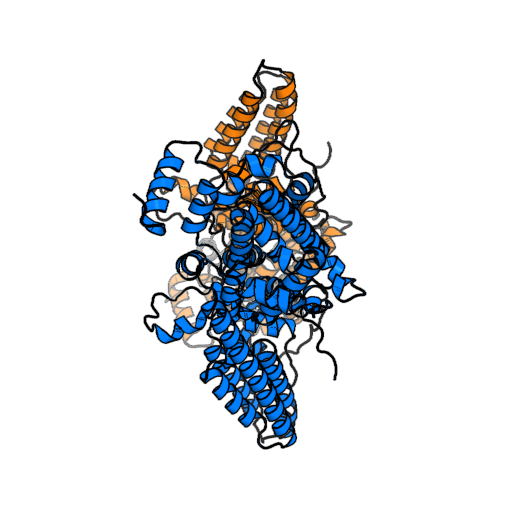1.844 1 97.75 265 SER A C 1
ATOM 2188 O O . SER A 1 265 ? 9.398 -34.625 -12.414 1 97.75 265 SER A O 1
ATOM 2190 N N . TYR A 1 266 ? 7.66 -34.969 -11.078 1 96.12 266 TYR A N 1
ATOM 2191 C CA . TYR A 1 266 ? 8.094 -36.344 -10.75 1 96.12 266 TYR A CA 1
ATOM 2192 C C . TYR A 1 266 ? 7.953 -37.25 -11.953 1 96.12 266 TYR A C 1
ATOM 2194 O O . TYR A 1 266 ? 8.734 -38.188 -12.109 1 96.12 266 TYR A O 1
ATOM 2202 N N . LEU A 1 267 ? 6.914 -37 -12.773 1 97 267 LEU A N 1
ATOM 2203 C CA . LEU A 1 267 ? 6.77 -37.781 -14 1 97 267 LEU A CA 1
ATOM 2204 C C . LEU A 1 267 ? 7.98 -37.625 -14.906 1 97 267 LEU A C 1
ATOM 2206 O O . LEU A 1 267 ? 8.516 -38.594 -15.43 1 97 267 LEU A O 1
ATOM 2210 N N . VAL A 1 268 ? 8.43 -36.375 -15.055 1 98.38 268 VAL A N 1
ATOM 2211 C CA . VAL A 1 268 ? 9.594 -36.094 -15.875 1 98.38 268 VAL A CA 1
ATOM 2212 C C . VAL A 1 268 ? 10.82 -36.812 -15.32 1 98.38 268 VAL A C 1
ATOM 2214 O O . VAL A 1 268 ? 11.547 -37.469 -16.047 1 98.38 268 VAL A O 1
ATOM 2217 N N . ALA A 1 269 ? 11.016 -36.656 -14 1 97.81 269 ALA A N 1
ATOM 2218 C CA . ALA A 1 269 ? 12.148 -37.312 -13.359 1 97.81 269 ALA A CA 1
ATOM 2219 C C . ALA A 1 269 ? 12.078 -38.844 -13.523 1 97.81 269 ALA A C 1
ATOM 2221 O O . ALA A 1 269 ? 13.094 -39.5 -13.789 1 97.81 269 ALA A O 1
ATOM 2222 N N . THR A 1 270 ? 10.891 -39.406 -13.391 1 96.12 270 THR A N 1
ATOM 2223 C CA . THR A 1 270 ? 10.68 -40.844 -13.516 1 96.12 270 THR A CA 1
ATOM 2224 C C . THR A 1 270 ? 11.016 -41.312 -14.922 1 96.12 270 THR A C 1
ATOM 2226 O O . THR A 1 270 ? 11.719 -42.312 -15.102 1 96.12 270 THR A O 1
ATOM 2229 N N . GLU A 1 271 ? 10.484 -40.562 -15.938 1 96.62 271 GLU A N 1
ATOM 2230 C CA . GLU A 1 271 ? 10.719 -40.938 -17.344 1 96.62 271 GLU A CA 1
ATOM 2231 C C . GLU A 1 271 ? 12.203 -40.906 -17.672 1 96.62 271 GLU A C 1
ATOM 2233 O O . GLU A 1 271 ? 12.68 -41.719 -18.469 1 96.62 271 GLU A O 1
ATOM 2238 N N . ILE A 1 272 ? 12.961 -40.031 -17.078 1 97.56 272 ILE A N 1
ATOM 2239 C CA . ILE A 1 272 ? 14.375 -39.875 -17.375 1 97.56 272 ILE A CA 1
ATOM 2240 C C . ILE A 1 272 ? 15.172 -40.969 -16.688 1 97.56 272 ILE A C 1
ATOM 2242 O O . ILE A 1 272 ? 16.125 -41.5 -17.25 1 97.56 272 ILE A O 1
ATOM 2246 N N . CYS A 1 273 ? 14.789 -41.375 -15.453 1 95.44 273 CYS A N 1
ATOM 2247 C CA . CYS A 1 273 ? 15.57 -42.312 -14.641 1 95.44 273 CYS A CA 1
ATOM 2248 C C . CYS A 1 273 ? 15.195 -43.75 -14.961 1 95.44 273 CYS A C 1
ATOM 2250 O O . CYS A 1 273 ? 15.922 -44.656 -14.602 1 95.44 273 CYS A O 1
ATOM 2252 N N . MET A 1 274 ? 14.141 -43.969 -15.641 1 91.31 274 MET A N 1
ATOM 2253 C CA . MET A 1 274 ? 13.609 -45.312 -15.859 1 91.31 274 MET A CA 1
ATOM 2254 C C . MET A 1 274 ? 14.477 -46.094 -16.844 1 91.31 274 MET A C 1
ATOM 2256 O O . MET A 1 274 ? 14.805 -47.25 -16.594 1 91.31 274 MET A O 1
ATOM 2260 N N . PRO A 1 275 ? 14.891 -45.469 -17.953 1 92 275 PRO A N 1
ATOM 2261 C CA . PRO A 1 275 ? 15.711 -46.219 -18.906 1 92 275 PRO A CA 1
ATOM 2262 C C . PRO A 1 275 ? 17.062 -46.625 -18.328 1 92 275 PRO A C 1
ATOM 2264 O O . PRO A 1 275 ? 17.719 -45.812 -17.672 1 92 275 PRO A O 1
ATOM 2267 N N . VAL A 1 276 ? 17.516 -47.844 -18.688 1 89.62 276 VAL A N 1
ATOM 2268 C CA . VAL A 1 276 ? 18.781 -48.344 -18.172 1 89.62 276 VAL A CA 1
ATOM 2269 C C . VAL A 1 276 ? 19.938 -47.844 -19.031 1 89.62 276 VAL A C 1
ATOM 2271 O O . VAL A 1 276 ? 20.984 -47.469 -18.516 1 89.62 276 VAL A O 1
ATOM 2274 N N . LYS A 1 277 ? 19.672 -47.75 -20.281 1 94.06 277 LYS A N 1
ATOM 2275 C CA . LYS A 1 277 ? 20.734 -47.344 -21.203 1 94.06 277 LYS A CA 1
ATOM 2276 C C . LYS A 1 277 ? 20.906 -45.844 -21.219 1 94.06 277 LYS A C 1
ATOM 2278 O O . LYS A 1 277 ? 19.938 -45.094 -21.281 1 94.06 277 LYS A O 1
ATOM 2283 N N . LYS A 1 278 ? 22.141 -45.469 -21.234 1 95.56 278 LYS A N 1
ATOM 2284 C CA . LYS A 1 278 ? 22.516 -44.062 -21.188 1 95.56 278 LYS A CA 1
ATOM 2285 C C . LYS A 1 278 ? 21.969 -43.281 -22.391 1 95.56 278 LYS A C 1
ATOM 2287 O O . LYS A 1 278 ? 21.5 -42.156 -22.25 1 95.56 278 LYS A O 1
ATOM 2292 N N . LYS A 1 279 ? 22.078 -43.875 -23.5 1 96.12 279 LYS A N 1
ATOM 2293 C CA . LYS A 1 279 ? 21.625 -43.219 -24.734 1 96.12 279 LYS A CA 1
ATOM 2294 C C . LYS A 1 279 ? 20.125 -42.938 -24.688 1 96.12 279 LYS A C 1
ATOM 2296 O O . LYS A 1 279 ? 19.688 -41.906 -25.188 1 96.12 279 LYS A O 1
ATOM 2301 N N . HIS A 1 280 ? 19.375 -43.844 -24.109 1 95.56 280 HIS A N 1
ATOM 2302 C CA . HIS A 1 280 ? 17.922 -43.688 -24.016 1 95.56 280 HIS A CA 1
ATOM 2303 C C . HIS A 1 280 ? 17.578 -42.562 -23.016 1 95.56 280 HIS A C 1
ATOM 2305 O O . HIS A 1 280 ? 16.641 -41.812 -23.234 1 95.56 280 HIS A O 1
ATOM 2311 N N . ARG A 1 281 ? 18.312 -42.5 -21.875 1 97.44 281 ARG A N 1
ATOM 2312 C CA . ARG A 1 281 ? 18.094 -41.438 -20.891 1 97.44 281 ARG A CA 1
ATOM 2313 C C . ARG A 1 281 ? 18.375 -40.094 -21.516 1 97.44 281 ARG A C 1
ATOM 2315 O O . ARG A 1 281 ? 17.625 -39.125 -21.297 1 97.44 281 ARG A O 1
ATOM 2322 N N . ALA A 1 282 ? 19.484 -40 -22.266 1 97.94 282 ALA A N 1
ATOM 2323 C CA . ALA A 1 282 ? 19.844 -38.75 -22.938 1 97.94 282 ALA A CA 1
ATOM 2324 C C . ALA A 1 282 ? 18.75 -38.312 -23.906 1 97.94 282 ALA A C 1
ATOM 2326 O O . ALA A 1 282 ? 18.422 -37.125 -23.984 1 97.94 282 ALA A O 1
ATOM 2327 N N . ARG A 1 283 ? 18.234 -39.281 -24.641 1 97.25 283 ARG A N 1
ATOM 2328 C CA . ARG A 1 283 ? 17.141 -39 -25.578 1 97.25 283 ARG A CA 1
ATOM 2329 C C . ARG A 1 283 ? 15.914 -38.469 -24.844 1 97.25 283 ARG A C 1
ATOM 2331 O O . ARG A 1 283 ? 15.242 -37.562 -25.328 1 97.25 283 ARG A O 1
ATOM 2338 N N . MET A 1 284 ? 15.617 -39.031 -23.734 1 97.69 284 MET A N 1
ATOM 2339 C CA . MET A 1 284 ? 14.484 -38.625 -22.922 1 97.69 284 MET A CA 1
ATOM 2340 C C . MET A 1 284 ? 14.656 -37.188 -22.438 1 97.69 284 MET A C 1
ATOM 2342 O O . MET A 1 284 ? 13.711 -36.406 -22.469 1 97.69 284 MET A O 1
ATOM 2346 N N . ILE A 1 285 ? 15.844 -36.906 -22.016 1 98.44 285 ILE A N 1
ATOM 2347 C CA . ILE A 1 285 ? 16.141 -35.562 -21.547 1 98.44 285 ILE A CA 1
ATOM 2348 C C . ILE A 1 285 ? 15.945 -34.562 -22.688 1 98.44 285 ILE A C 1
ATOM 2350 O O . ILE A 1 285 ? 15.289 -33.531 -22.516 1 98.44 285 ILE A O 1
ATOM 2354 N N . GLU A 1 286 ? 16.469 -34.875 -23.844 1 98.31 286 GLU A N 1
ATOM 2355 C CA . GLU A 1 286 ? 16.328 -34 -25.016 1 98.31 286 GLU A CA 1
ATOM 2356 C C . GLU A 1 286 ? 14.867 -33.812 -25.391 1 98.31 286 GLU A C 1
ATOM 2358 O O . GLU A 1 286 ? 14.438 -32.719 -25.797 1 98.31 286 GLU A O 1
ATOM 2363 N N . PHE A 1 287 ? 14.133 -34.875 -25.281 1 98.31 287 PHE A N 1
ATOM 2364 C CA . PHE A 1 287 ? 12.703 -34.844 -25.578 1 98.31 287 PHE A CA 1
ATOM 2365 C C . PHE A 1 287 ? 11.992 -33.844 -24.672 1 98.31 287 PHE A C 1
ATOM 2367 O O . PHE A 1 287 ? 11.234 -33 -25.156 1 98.31 287 PHE A O 1
ATOM 2374 N N . PHE A 1 288 ? 12.25 -33.875 -23.391 1 98.75 288 PHE A N 1
ATOM 2375 C CA . PHE A 1 288 ? 11.57 -33 -22.438 1 98.75 288 PHE A CA 1
ATOM 2376 C C . PHE A 1 288 ? 12.039 -31.562 -22.594 1 98.75 288 PHE A C 1
ATOM 2378 O O . PHE A 1 288 ? 11.281 -30.625 -22.344 1 98.75 288 PHE A O 1
ATOM 2385 N N . ILE A 1 289 ? 13.297 -31.406 -23 1 98.75 289 ILE A N 1
ATOM 2386 C CA . ILE A 1 289 ? 13.766 -30.062 -23.312 1 98.75 289 ILE A CA 1
ATOM 2387 C C . ILE A 1 289 ? 12.922 -29.453 -24.422 1 98.75 289 ILE A C 1
ATOM 2389 O O . ILE A 1 289 ? 12.492 -28.297 -24.344 1 98.75 289 ILE A O 1
ATOM 2393 N N . ASP A 1 290 ? 12.672 -30.234 -25.391 1 98.69 290 ASP A N 1
ATOM 2394 C CA . ASP A 1 290 ? 11.859 -29.766 -26.516 1 98.69 290 ASP A CA 1
ATOM 2395 C C . ASP A 1 290 ? 10.422 -29.531 -26.078 1 98.69 290 ASP A C 1
ATOM 2397 O O . ASP A 1 290 ? 9.773 -28.578 -26.547 1 98.69 290 ASP A O 1
ATOM 2401 N N . VAL A 1 291 ? 9.867 -30.359 -25.219 1 98.81 291 VAL A N 1
ATOM 2402 C CA . VAL A 1 291 ? 8.523 -30.156 -24.672 1 98.81 291 VAL A CA 1
ATOM 2403 C C . VAL A 1 291 ? 8.477 -28.844 -23.891 1 98.81 291 VAL A C 1
ATOM 2405 O O . VAL A 1 291 ? 7.539 -28.047 -24.062 1 98.81 291 VAL A O 1
ATOM 2408 N N . ALA A 1 292 ? 9.477 -28.641 -23.078 1 98.81 292 ALA A N 1
ATOM 2409 C CA . ALA A 1 292 ? 9.555 -27.438 -22.281 1 98.81 292 ALA A CA 1
ATOM 2410 C C . ALA A 1 292 ? 9.633 -26.188 -23.156 1 98.81 292 ALA A C 1
ATOM 2412 O O . ALA A 1 292 ? 8.977 -25.172 -22.875 1 98.81 292 ALA A O 1
ATOM 2413 N N . ARG A 1 293 ? 10.43 -26.25 -24.156 1 98.62 293 ARG A N 1
ATOM 2414 C CA . ARG A 1 293 ? 10.555 -25.141 -25.094 1 98.62 293 ARG A CA 1
ATOM 2415 C C . ARG A 1 293 ? 9.211 -24.812 -25.734 1 98.62 293 ARG A C 1
ATOM 2417 O O . ARG A 1 293 ? 8.852 -23.641 -25.859 1 98.62 293 ARG A O 1
ATOM 2424 N N . GLU A 1 294 ? 8.516 -25.828 -26.094 1 98.44 294 GLU A N 1
ATOM 2425 C CA . GLU A 1 294 ? 7.203 -25.609 -26.688 1 98.44 294 GLU A CA 1
ATOM 2426 C C . GLU A 1 294 ? 6.223 -25.031 -25.672 1 98.44 294 GLU A C 1
ATOM 2428 O O . GLU A 1 294 ? 5.379 -24.188 -26.016 1 98.44 294 GLU A O 1
ATOM 2433 N N . CYS A 1 295 ? 6.285 -25.484 -24.453 1 98.69 295 CYS A N 1
ATOM 2434 C CA . CYS A 1 295 ? 5.465 -24.891 -23.391 1 98.69 295 CYS A CA 1
ATOM 2435 C C . CYS A 1 295 ? 5.734 -23.406 -23.266 1 98.69 295 CYS A C 1
ATOM 2437 O O . CYS A 1 295 ? 4.801 -22.609 -23.125 1 98.69 295 CYS A O 1
ATOM 2439 N N . PHE A 1 296 ? 6.98 -23.016 -23.344 1 98.19 296 PHE A N 1
ATOM 2440 C CA . PHE A 1 296 ? 7.363 -21.609 -23.281 1 98.19 296 PHE A CA 1
ATOM 2441 C C . PHE A 1 296 ? 6.73 -20.828 -24.438 1 98.19 296 PHE A C 1
ATOM 2443 O O . PHE A 1 296 ? 6.176 -19.75 -24.219 1 98.19 296 PHE A O 1
ATOM 2450 N N . ASN A 1 297 ? 6.797 -21.406 -25.578 1 96.75 297 ASN A N 1
ATOM 2451 C CA . ASN A 1 297 ? 6.27 -20.75 -26.766 1 96.75 297 ASN A CA 1
ATOM 2452 C C . ASN A 1 297 ? 4.758 -20.578 -26.688 1 96.75 297 ASN A C 1
ATOM 2454 O O . ASN A 1 297 ? 4.215 -19.594 -27.203 1 96.75 297 ASN A O 1
ATOM 2458 N N . ILE A 1 298 ? 4.062 -21.5 -26.078 1 97.12 298 ILE A N 1
ATOM 2459 C CA . ILE A 1 298 ? 2.607 -21.484 -25.953 1 97.12 298 ILE A CA 1
ATOM 2460 C C . ILE A 1 298 ? 2.189 -20.5 -24.875 1 97.12 298 ILE A C 1
ATOM 2462 O O . ILE A 1 298 ? 1.075 -19.984 -24.891 1 97.12 298 ILE A O 1
ATOM 2466 N N . GLY A 1 299 ? 2.992 -20.203 -23.938 1 97.38 299 GLY A N 1
ATOM 2467 C CA . GLY A 1 299 ? 2.668 -19.391 -22.781 1 97.38 299 GLY A CA 1
ATOM 2468 C C . GLY A 1 299 ? 2.316 -20.219 -21.562 1 97.38 299 GLY A C 1
ATOM 2469 O O . GLY A 1 299 ? 1.643 -19.734 -20.641 1 97.38 299 GLY A O 1
ATOM 2470 N N . ASN A 1 300 ? 2.682 -21.5 -21.594 1 98.38 300 ASN A N 1
ATOM 2471 C CA . ASN A 1 300 ? 2.467 -22.422 -20.484 1 98.38 300 ASN A CA 1
ATOM 2472 C C . ASN A 1 300 ? 3.682 -22.484 -19.562 1 98.38 300 ASN A C 1
ATOM 2474 O O . ASN A 1 300 ? 4.426 -23.453 -19.562 1 98.38 300 ASN A O 1
ATOM 2478 N N . PHE A 1 301 ? 3.801 -21.516 -18.656 1 98.62 301 PHE A N 1
ATOM 2479 C CA . PHE A 1 301 ? 4.996 -21.375 -17.828 1 98.62 301 PHE A CA 1
ATOM 2480 C C . PHE A 1 301 ? 4.965 -22.359 -16.672 1 98.62 301 PHE A C 1
ATOM 2482 O O . PHE A 1 301 ? 6.012 -22.75 -16.141 1 98.62 301 PHE A O 1
ATOM 2489 N N . ASN A 1 302 ? 3.781 -22.812 -16.281 1 98.56 302 ASN A N 1
ATOM 2490 C CA . ASN A 1 302 ? 3.693 -23.75 -15.156 1 98.56 302 ASN A CA 1
ATOM 2491 C C . ASN A 1 302 ? 4.258 -25.125 -15.523 1 98.56 302 ASN A C 1
ATOM 2493 O O . ASN A 1 302 ? 5.055 -25.688 -14.773 1 98.56 302 ASN A O 1
ATOM 2497 N N . SER A 1 303 ? 3.854 -25.641 -16.672 1 98.88 303 SER A N 1
ATOM 2498 C CA . SER A 1 303 ? 4.414 -26.906 -17.125 1 98.88 303 SER A CA 1
ATOM 2499 C C . SER A 1 303 ? 5.902 -26.766 -17.438 1 98.88 303 SER A C 1
ATOM 2501 O O . SER A 1 303 ? 6.684 -27.672 -17.141 1 98.88 303 SER A O 1
ATOM 2503 N N . LEU A 1 304 ? 6.25 -25.656 -18.078 1 98.81 304 LEU A N 1
ATOM 2504 C CA . LEU A 1 304 ? 7.668 -25.391 -18.312 1 98.81 304 LEU A CA 1
ATOM 2505 C C . LEU A 1 304 ? 8.469 -25.531 -17.016 1 98.81 304 LEU A C 1
ATOM 2507 O O . LEU A 1 304 ? 9.461 -26.266 -16.969 1 98.81 304 LEU A O 1
ATOM 2511 N N . MET A 1 305 ? 7.977 -24.875 -16 1 98.5 305 MET A N 1
ATOM 2512 C CA . MET A 1 305 ? 8.68 -24.891 -14.719 1 98.5 305 MET A CA 1
ATOM 2513 C C . MET A 1 305 ? 8.688 -26.281 -14.117 1 98.5 305 MET A C 1
ATOM 2515 O O . MET A 1 305 ? 9.672 -26.688 -13.5 1 98.5 305 MET A O 1
ATOM 2519 N N . ALA A 1 306 ? 7.598 -26.984 -14.242 1 98.56 306 ALA A N 1
ATOM 2520 C CA . ALA A 1 306 ? 7.523 -28.344 -13.711 1 98.56 306 ALA A CA 1
ATOM 2521 C C . ALA A 1 306 ? 8.562 -29.25 -14.367 1 98.56 306 ALA A C 1
ATOM 2523 O O . ALA A 1 306 ? 9.219 -30.047 -13.688 1 98.56 306 ALA A O 1
ATOM 2524 N N . ILE A 1 307 ? 8.711 -29.141 -15.68 1 98.81 307 ILE A N 1
ATOM 2525 C CA . ILE A 1 307 ? 9.672 -29.938 -16.422 1 98.81 307 ILE A CA 1
ATOM 2526 C C . ILE A 1 307 ? 11.086 -29.594 -15.984 1 98.81 307 ILE A C 1
ATOM 2528 O O . ILE A 1 307 ? 11.891 -30.484 -15.68 1 98.81 307 ILE A O 1
ATOM 2532 N N . ILE A 1 308 ? 11.383 -28.312 -15.914 1 98.44 308 ILE A N 1
ATOM 2533 C CA . ILE A 1 308 ? 12.695 -27.859 -15.469 1 98.44 308 ILE A CA 1
ATOM 2534 C C . ILE A 1 308 ? 12.969 -28.359 -14.055 1 98.44 308 ILE A C 1
ATOM 2536 O O . ILE A 1 308 ? 14.062 -28.844 -13.766 1 98.44 308 ILE A O 1
ATOM 2540 N N . SER A 1 309 ? 11.953 -28.281 -13.211 1 97.44 309 SER A N 1
ATOM 2541 C CA . SER A 1 309 ? 12.086 -28.75 -11.836 1 97.44 309 SER A CA 1
ATOM 2542 C C . SER A 1 309 ? 12.383 -30.234 -11.789 1 97.44 309 SER A C 1
ATOM 2544 O O . SER A 1 309 ? 13.234 -30.688 -11.008 1 97.44 309 SER A O 1
ATOM 2546 N N . GLY A 1 310 ? 11.703 -30.984 -12.609 1 98.12 310 GLY A N 1
ATOM 2547 C CA . GLY A 1 310 ? 11.969 -32.406 -12.68 1 98.12 310 GLY A CA 1
ATOM 2548 C C . GLY A 1 310 ? 13.383 -32.75 -13.125 1 98.12 310 GLY A C 1
ATOM 2549 O O . GLY A 1 310 ? 14.023 -33.625 -12.562 1 98.12 310 GLY A O 1
ATOM 2550 N N . MET A 1 311 ? 13.844 -32 -14.062 1 98 311 MET A N 1
ATOM 2551 C CA . MET A 1 311 ? 15.172 -32.25 -14.625 1 98 311 MET A CA 1
ATOM 2552 C C . MET A 1 311 ? 16.25 -31.781 -13.648 1 98 311 MET A C 1
ATOM 2554 O O . MET A 1 311 ? 17.391 -32.281 -13.703 1 98 311 MET A O 1
ATOM 2558 N N . ASN A 1 312 ? 15.898 -30.859 -12.742 1 96.56 312 ASN A N 1
ATOM 2559 C CA . ASN A 1 312 ? 16.859 -30.312 -11.789 1 96.56 312 ASN A CA 1
ATOM 2560 C C . ASN A 1 312 ? 16.844 -31.094 -10.469 1 96.56 312 ASN A C 1
ATOM 2562 O O . ASN A 1 312 ? 17.625 -30.781 -9.562 1 96.56 312 ASN A O 1
ATOM 2566 N N . MET A 1 313 ? 15.922 -32.031 -10.352 1 96.19 313 MET A N 1
ATOM 2567 C CA . MET A 1 313 ? 15.961 -32.875 -9.156 1 96.19 313 MET A CA 1
ATOM 2568 C C . MET A 1 313 ? 17.312 -33.562 -9.008 1 96.19 313 MET A C 1
ATOM 2570 O O . MET A 1 313 ? 17.953 -33.906 -10 1 96.19 313 MET A O 1
ATOM 2574 N N . SER A 1 314 ? 17.688 -33.812 -7.84 1 94.5 314 SER A N 1
ATOM 2575 C CA . SER A 1 314 ? 19.016 -34.344 -7.543 1 94.5 314 SER A CA 1
ATOM 2576 C C . SER A 1 314 ? 19.234 -35.688 -8.219 1 94.5 314 SER A C 1
ATOM 2578 O O . SER A 1 314 ? 20.266 -35.906 -8.844 1 94.5 314 SER A O 1
ATOM 2580 N N . PRO A 1 315 ? 18.312 -36.656 -8.219 1 96.56 315 PRO A N 1
ATOM 2581 C CA . PRO A 1 315 ? 18.516 -37.938 -8.859 1 96.56 315 PRO A CA 1
ATOM 2582 C C . PRO A 1 315 ? 18.719 -37.812 -10.375 1 96.56 315 PRO A C 1
ATOM 2584 O O . PRO A 1 315 ? 19.281 -38.719 -11 1 96.56 315 PRO A O 1
ATOM 2587 N N . VAL A 1 316 ? 18.25 -36.75 -10.984 1 98 316 VAL A N 1
ATOM 2588 C CA . VAL A 1 316 ? 18.391 -36.562 -12.422 1 98 316 VAL A CA 1
ATOM 2589 C C . VAL A 1 316 ? 19.672 -35.75 -12.711 1 98 316 VAL A C 1
ATOM 2591 O O . VAL A 1 316 ? 20.453 -36.156 -13.578 1 98 316 VAL A O 1
ATOM 2594 N N . SER A 1 317 ? 19.859 -34.688 -11.93 1 96.38 317 SER A N 1
ATOM 2595 C CA . SER A 1 317 ? 20.969 -33.781 -12.172 1 96.38 317 SER A CA 1
ATOM 2596 C C . SER A 1 317 ? 22.312 -34.469 -11.93 1 96.38 317 SER A C 1
ATOM 2598 O O . SER A 1 317 ? 23.312 -34.094 -12.539 1 96.38 317 SER A O 1
ATOM 2600 N N . ARG A 1 318 ? 22.391 -35.5 -11.109 1 96 318 ARG A N 1
ATOM 2601 C CA . ARG A 1 318 ? 23.656 -36.156 -10.75 1 96 318 ARG A CA 1
ATOM 2602 C C . ARG A 1 318 ? 24.125 -37.094 -11.867 1 96 318 ARG A C 1
ATOM 2604 O O . ARG A 1 318 ? 25.25 -37.594 -11.828 1 96 318 ARG A O 1
ATOM 2611 N N . LEU A 1 319 ? 23.297 -37.469 -12.922 1 97.19 319 LEU A N 1
ATOM 2612 C CA . LEU A 1 319 ? 23.641 -38.375 -14 1 97.19 319 LEU A CA 1
ATOM 2613 C C . LEU A 1 319 ? 24.578 -37.719 -15 1 97.19 319 LEU A C 1
ATOM 2615 O O . LEU A 1 319 ? 24.219 -37.5 -16.156 1 97.19 319 LEU A O 1
ATOM 2619 N N . LYS A 1 320 ? 25.766 -37.5 -14.586 1 96.62 320 LYS A N 1
ATOM 2620 C CA . LYS A 1 320 ? 26.766 -36.719 -15.328 1 96.62 320 LYS A CA 1
ATOM 2621 C C . LYS A 1 320 ? 27.078 -37.375 -16.672 1 96.62 320 LYS A C 1
ATOM 2623 O O . LYS A 1 320 ? 27.234 -36.688 -17.672 1 96.62 320 LYS A O 1
ATOM 2628 N N . LYS A 1 321 ? 27.234 -38.719 -16.719 1 96.81 321 LYS A N 1
ATOM 2629 C CA . LYS A 1 321 ? 27.531 -39.438 -17.953 1 96.81 321 LYS A CA 1
ATOM 2630 C C . LYS A 1 321 ? 26.391 -39.281 -18.969 1 96.81 321 LYS A C 1
ATOM 2632 O O . LYS A 1 321 ? 26.641 -39.156 -20.172 1 96.81 321 LYS A O 1
ATOM 2637 N N . THR A 1 322 ? 25.203 -39.375 -18.453 1 97.81 322 THR A N 1
ATOM 2638 C CA . THR A 1 322 ? 24.047 -39.156 -19.312 1 97.81 322 THR A CA 1
ATOM 2639 C C . THR A 1 322 ? 24.016 -37.75 -19.859 1 97.81 322 THR A C 1
ATOM 2641 O O . THR A 1 322 ? 23.844 -37.531 -21.062 1 97.81 322 THR A O 1
ATOM 2644 N N . TRP A 1 323 ? 24.188 -36.688 -19.031 1 97.69 323 TRP A N 1
ATOM 2645 C CA . TRP A 1 323 ? 24.125 -35.281 -19.406 1 97.69 323 TRP A CA 1
ATOM 2646 C C . TRP A 1 323 ? 25.219 -34.938 -20.406 1 97.69 323 TRP A C 1
ATOM 2648 O O . TRP A 1 323 ? 25.062 -34.031 -21.25 1 97.69 323 TRP A O 1
ATOM 2658 N N . ALA A 1 324 ? 26.344 -35.656 -20.297 1 97.19 324 ALA A N 1
ATOM 2659 C CA . ALA A 1 324 ? 27.453 -35.406 -21.219 1 97.19 324 ALA A CA 1
ATOM 2660 C C . ALA A 1 324 ? 27.047 -35.719 -22.672 1 97.19 324 ALA A C 1
ATOM 2662 O O . ALA A 1 324 ? 27.641 -35.188 -23.609 1 97.19 324 ALA A O 1
ATOM 2663 N N . LYS A 1 325 ? 26 -36.5 -22.812 1 97.06 325 LYS A N 1
ATOM 2664 C CA . LYS A 1 325 ? 25.531 -36.875 -24.141 1 97.06 325 LYS A CA 1
ATOM 2665 C C . LYS A 1 325 ? 24.406 -35.938 -24.609 1 97.06 325 LYS A C 1
ATOM 2667 O O . LYS A 1 325 ? 23.938 -36.062 -25.75 1 97.06 325 LYS A O 1
ATOM 2672 N N . VAL A 1 326 ? 23.969 -35.031 -23.812 1 97.69 326 VAL A N 1
ATOM 2673 C CA . VAL A 1 326 ? 22.828 -34.188 -24.094 1 97.69 326 VAL A CA 1
ATOM 2674 C C . VAL A 1 326 ? 23.312 -32.812 -24.578 1 97.69 326 VAL A C 1
ATOM 2676 O O . VAL A 1 326 ? 24.25 -32.25 -24.031 1 97.69 326 VAL A O 1
ATOM 2679 N N . LYS A 1 327 ? 22.75 -32.281 -25.656 1 95.62 327 LYS A N 1
ATOM 2680 C CA . LYS A 1 327 ? 22.953 -30.906 -26.047 1 95.62 327 LYS A CA 1
ATOM 2681 C C . LYS A 1 327 ? 22.172 -29.953 -25.141 1 95.62 327 LYS A C 1
ATOM 2683 O O . LYS A 1 327 ? 20.984 -29.719 -25.359 1 95.62 327 LYS A O 1
ATOM 2688 N N . THR A 1 328 ? 22.844 -29.25 -24.266 1 95.62 328 THR A N 1
ATOM 2689 C CA . THR A 1 328 ? 22.203 -28.578 -23.141 1 95.62 328 THR A CA 1
ATOM 2690 C C . THR A 1 328 ? 21.906 -27.125 -23.469 1 95.62 328 THR A C 1
ATOM 2692 O O . THR A 1 328 ? 21.297 -26.406 -22.672 1 95.62 328 THR A O 1
ATOM 2695 N N . ALA A 1 329 ? 22.25 -26.641 -24.625 1 96.25 329 ALA A N 1
ATOM 2696 C CA . ALA A 1 329 ? 22.125 -25.219 -24.953 1 96.25 329 ALA A CA 1
ATOM 2697 C C . ALA A 1 329 ? 20.688 -24.75 -24.781 1 96.25 329 ALA A C 1
ATOM 2699 O O . ALA A 1 329 ? 20.422 -23.703 -24.172 1 96.25 329 ALA A O 1
ATOM 2700 N N . LYS A 1 330 ? 19.781 -25.531 -25.375 1 96.94 330 LYS A N 1
ATOM 2701 C CA . LYS A 1 330 ? 18.359 -25.172 -25.266 1 96.94 330 LYS A CA 1
ATOM 2702 C C . LYS A 1 330 ? 17.906 -25.188 -23.812 1 96.94 330 LYS A C 1
ATOM 2704 O O . LYS A 1 330 ? 17.125 -24.328 -23.391 1 96.94 330 LYS A O 1
ATOM 2709 N N . PHE A 1 331 ? 18.359 -26.125 -23.094 1 97 331 PHE A N 1
ATOM 2710 C CA . PHE A 1 331 ? 18 -26.266 -21.688 1 97 331 PHE A CA 1
ATOM 2711 C C . PHE A 1 331 ? 18.5 -25.078 -20.875 1 97 331 PHE A C 1
ATOM 2713 O O . PHE A 1 331 ? 17.781 -24.531 -20.031 1 97 331 PHE A O 1
ATOM 2720 N N . ASP A 1 332 ? 19.688 -24.641 -21.188 1 96.69 332 ASP A N 1
ATOM 2721 C CA . ASP A 1 332 ? 20.297 -23.516 -20.5 1 96.69 332 ASP A CA 1
ATOM 2722 C C . ASP A 1 332 ? 19.484 -22.234 -20.703 1 96.69 332 ASP A C 1
ATOM 2724 O O . ASP A 1 332 ? 19.328 -21.422 -19.797 1 96.69 332 ASP A O 1
ATOM 2728 N N . ILE A 1 333 ? 19.016 -22.078 -21.812 1 96.62 333 ILE A N 1
ATOM 2729 C CA . ILE A 1 333 ? 18.188 -20.922 -22.141 1 96.62 333 ILE A CA 1
ATOM 2730 C C . ILE A 1 333 ? 16.891 -20.953 -21.328 1 96.62 333 ILE A C 1
ATOM 2732 O O . ILE A 1 333 ? 16.484 -19.938 -20.766 1 96.62 333 ILE A O 1
ATOM 2736 N N . LEU A 1 334 ? 16.25 -22.109 -21.281 1 97.62 334 LEU A N 1
ATOM 2737 C CA . LEU A 1 334 ? 15.008 -22.266 -20.547 1 97.62 334 LEU A CA 1
ATOM 2738 C C . LEU A 1 334 ? 15.234 -22.047 -19.062 1 97.62 334 LEU A C 1
ATOM 2740 O O . LEU A 1 334 ? 14.422 -21.391 -18.391 1 97.62 334 LEU A O 1
ATOM 2744 N N . GLU A 1 335 ? 16.297 -22.531 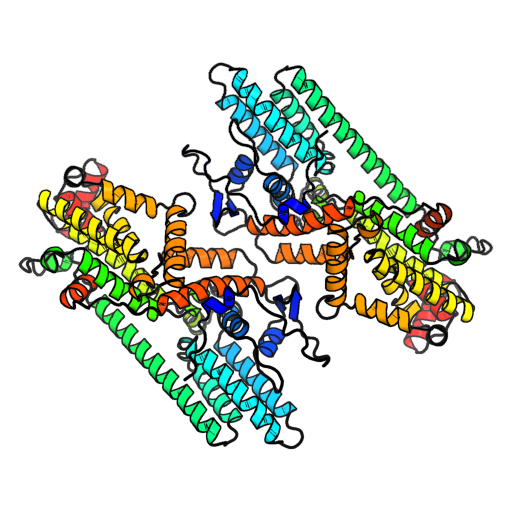-18.531 1 96.62 335 GLU A N 1
ATOM 2745 C CA . GLU A 1 335 ? 16.625 -22.328 -17.125 1 96.62 335 GLU A CA 1
ATOM 2746 C C . GLU A 1 335 ? 16.859 -20.844 -16.812 1 96.62 335 GLU A C 1
ATOM 2748 O O . GLU A 1 335 ? 16.5 -20.375 -15.734 1 96.62 335 GLU A O 1
ATOM 2753 N N . HIS A 1 336 ? 17.469 -20.234 -17.734 1 95.06 336 HIS A N 1
ATOM 2754 C CA . HIS A 1 336 ? 17.703 -18.797 -17.562 1 95.06 336 HIS A CA 1
ATOM 2755 C C . HIS A 1 336 ? 16.391 -18.031 -17.516 1 95.06 336 HIS A C 1
ATOM 2757 O O . HIS A 1 336 ? 16.266 -17.062 -16.766 1 95.06 336 HIS A O 1
ATOM 2763 N N . GLN A 1 337 ? 15.438 -18.422 -18.281 1 95.19 337 GLN A N 1
ATOM 2764 C CA . GLN A 1 337 ? 14.133 -17.766 -18.328 1 95.19 337 GLN A CA 1
ATOM 2765 C C . GLN A 1 337 ? 13.398 -17.922 -17 1 95.19 337 GLN A C 1
ATOM 2767 O O . GLN A 1 337 ? 12.625 -17.047 -16.609 1 95.19 337 GLN A O 1
ATOM 2772 N N . MET A 1 338 ? 13.664 -19.047 -16.344 1 95.31 338 MET A N 1
ATOM 2773 C CA . MET A 1 338 ? 12.914 -19.328 -15.125 1 95.31 338 MET A CA 1
ATOM 2774 C C . MET A 1 338 ? 13.797 -19.188 -13.898 1 95.31 338 MET A C 1
ATOM 2776 O O . MET A 1 338 ? 13.469 -19.703 -12.828 1 95.31 338 MET A O 1
ATOM 2780 N N . ASP A 1 339 ? 14.852 -18.438 -14.055 1 92.62 339 ASP A N 1
ATOM 2781 C CA . ASP A 1 339 ? 15.852 -18.25 -13.008 1 92.62 339 ASP A CA 1
ATOM 2782 C C . ASP A 1 339 ? 15.289 -17.453 -11.836 1 92.62 339 ASP A C 1
ATOM 2784 O O . ASP A 1 339 ? 14.734 -16.359 -12.031 1 92.62 339 ASP A O 1
ATOM 2788 N N . PRO A 1 340 ? 15.398 -17.953 -10.578 1 89.81 340 PRO A N 1
ATOM 2789 C CA . PRO A 1 340 ? 14.844 -17.266 -9.406 1 89.81 340 PRO A CA 1
ATOM 2790 C C . PRO A 1 340 ? 15.633 -16.031 -9.016 1 89.81 340 PRO A C 1
ATOM 2792 O O . PRO A 1 340 ? 15.164 -15.219 -8.211 1 89.81 340 PRO A O 1
ATOM 2795 N N . SER A 1 341 ? 16.75 -15.812 -9.602 1 82.5 341 SER A N 1
ATOM 2796 C CA . SER A 1 341 ? 17.562 -14.648 -9.266 1 82.5 341 SER A CA 1
ATOM 2797 C C . SER A 1 341 ? 16.812 -13.352 -9.516 1 82.5 341 SER A C 1
ATOM 2799 O O . SER A 1 341 ? 16 -13.258 -10.445 1 82.5 341 SER A O 1
ATOM 2801 N N . SER A 1 342 ? 16.969 -12.367 -8.648 1 78.31 342 SER A N 1
ATOM 2802 C CA . SER A 1 342 ? 16.297 -11.078 -8.734 1 78.31 342 SER A CA 1
ATOM 2803 C C . SER A 1 342 ? 14.781 -11.25 -8.758 1 78.31 342 SER A C 1
ATOM 2805 O O . SER A 1 342 ? 14.094 -10.648 -9.586 1 78.31 342 SER A O 1
ATOM 2807 N N . ASN A 1 343 ? 14.352 -12.305 -8.062 1 81.88 343 ASN A N 1
ATOM 2808 C CA . ASN A 1 343 ? 12.922 -12.57 -7.898 1 81.88 343 ASN A CA 1
ATOM 2809 C C . ASN A 1 343 ? 12.281 -12.992 -9.219 1 81.88 343 ASN A C 1
ATOM 2811 O O . ASN A 1 343 ? 11.234 -12.453 -9.602 1 81.88 343 ASN A O 1
ATOM 2815 N N . PHE A 1 344 ? 12.984 -13.805 -9.906 1 91.44 344 PHE A N 1
ATOM 2816 C CA . PHE A 1 344 ? 12.469 -14.359 -11.148 1 91.44 344 PHE A CA 1
ATOM 2817 C C . PHE A 1 344 ? 12.273 -13.266 -12.188 1 91.44 344 PHE A C 1
ATOM 2819 O O . PHE A 1 344 ? 11.273 -13.258 -12.906 1 91.44 344 PHE A O 1
ATOM 2826 N N . TYR A 1 345 ? 13.164 -12.32 -12.281 1 86 345 TYR A N 1
ATOM 2827 C CA . TYR A 1 345 ? 13.047 -11.164 -13.156 1 86 345 TYR A CA 1
ATOM 2828 C C . TYR A 1 345 ? 12.773 -11.594 -14.594 1 86 345 TYR A C 1
ATOM 2830 O O . TYR A 1 345 ? 11.875 -11.062 -15.25 1 86 345 TYR A O 1
ATOM 2838 N N . ASN A 1 346 ? 13.539 -12.562 -15.102 1 92.19 346 ASN A N 1
ATOM 2839 C CA . ASN A 1 346 ? 13.391 -13 -16.484 1 92.19 346 ASN A CA 1
ATOM 2840 C C . ASN A 1 346 ? 12.023 -13.625 -16.719 1 92.19 346 ASN A C 1
ATOM 2842 O O . ASN A 1 346 ? 11.367 -13.344 -17.734 1 92.19 346 ASN A O 1
ATOM 2846 N N . TYR A 1 347 ? 11.617 -14.469 -15.828 1 95.75 347 TYR A N 1
ATOM 2847 C CA . TYR A 1 347 ? 10.297 -15.078 -15.945 1 95.75 347 TYR A CA 1
ATOM 2848 C C . TYR A 1 347 ? 9.203 -14.016 -15.953 1 95.75 347 TYR A C 1
ATOM 2850 O O . TYR A 1 347 ? 8.281 -14.07 -16.766 1 95.75 347 TYR A O 1
ATOM 2858 N N . ARG A 1 348 ? 9.305 -13.094 -15.031 1 93.44 348 ARG A N 1
ATOM 2859 C CA . ARG A 1 348 ? 8.289 -12.055 -14.914 1 93.44 348 ARG A CA 1
ATOM 2860 C C . ARG A 1 348 ? 8.219 -11.211 -16.188 1 93.44 348 ARG A C 1
ATOM 2862 O O . ARG A 1 348 ? 7.129 -10.805 -16.594 1 93.44 348 ARG A O 1
ATOM 2869 N N . THR A 1 349 ? 9.352 -10.914 -16.75 1 92.62 349 THR A N 1
ATOM 2870 C CA . THR A 1 349 ? 9.391 -10.203 -18.031 1 92.62 349 THR A CA 1
ATOM 2871 C C . THR A 1 349 ? 8.703 -11.023 -19.125 1 92.62 349 THR A C 1
ATOM 2873 O O . THR A 1 349 ? 7.934 -10.484 -19.906 1 92.62 349 THR A O 1
ATOM 2876 N N . ALA A 1 350 ? 9.031 -12.336 -19.141 1 95.88 350 ALA A N 1
ATOM 2877 C CA . ALA A 1 350 ? 8.406 -13.227 -20.125 1 95.88 350 ALA A CA 1
ATOM 2878 C C . ALA A 1 350 ? 6.891 -13.281 -19.922 1 95.88 350 ALA A C 1
ATOM 2880 O O . ALA A 1 350 ? 6.129 -13.297 -20.891 1 95.88 350 ALA A O 1
ATOM 2881 N N . LEU A 1 351 ? 6.457 -13.375 -18.703 1 95.56 351 LEU A N 1
ATOM 2882 C CA . LEU A 1 351 ? 5.031 -13.414 -18.391 1 95.56 351 LEU A CA 1
ATOM 2883 C C . LEU A 1 351 ? 4.328 -12.156 -18.859 1 95.56 351 LEU A C 1
ATOM 2885 O O . LEU A 1 351 ? 3.234 -12.219 -19.438 1 95.56 351 LEU A O 1
ATOM 2889 N N . ARG A 1 352 ? 4.902 -11 -18.609 1 93.12 352 ARG A N 1
ATOM 2890 C CA . ARG A 1 352 ? 4.352 -9.734 -19.094 1 93.12 352 ARG A CA 1
ATOM 2891 C C . ARG A 1 352 ? 4.23 -9.734 -20.609 1 93.12 352 ARG A C 1
ATOM 2893 O O . ARG A 1 352 ? 3.246 -9.227 -21.156 1 93.12 352 ARG A O 1
ATOM 2900 N N . GLY A 1 353 ? 5.301 -10.234 -21.234 1 94.12 353 GLY A N 1
ATOM 2901 C CA . GLY A 1 353 ? 5.242 -10.367 -22.688 1 94.12 353 GLY A CA 1
ATOM 2902 C C . GLY A 1 353 ? 4.086 -11.227 -23.156 1 94.12 353 GLY A C 1
ATOM 2903 O O . GLY A 1 353 ? 3.383 -10.867 -24.109 1 94.12 353 GLY A O 1
ATOM 2904 N N . ALA A 1 354 ? 3.9 -12.352 -22.516 1 95.31 354 ALA A N 1
ATOM 2905 C CA . ALA A 1 354 ? 2.799 -13.242 -22.859 1 95.31 354 ALA A CA 1
ATOM 2906 C C . ALA A 1 354 ? 1.45 -12.578 -22.594 1 95.31 354 ALA A C 1
ATOM 2908 O O . ALA A 1 354 ? 0.514 -12.727 -23.375 1 95.31 354 ALA A O 1
ATOM 2909 N N . ALA A 1 355 ? 1.323 -11.891 -21.5 1 93.56 355 ALA A N 1
ATOM 2910 C CA . ALA A 1 355 ? 0.094 -11.18 -21.156 1 93.56 355 ALA A CA 1
ATOM 2911 C C . ALA A 1 355 ? -0.239 -10.117 -22.203 1 93.56 355 ALA A C 1
ATOM 2913 O O . ALA A 1 355 ? -1.396 -9.977 -22.609 1 93.56 355 ALA A O 1
ATOM 2914 N N . GLN A 1 356 ? 0.759 -9.359 -22.625 1 92.94 356 GLN A N 1
ATOM 2915 C CA . GLN A 1 356 ? 0.574 -8.344 -23.656 1 92.94 356 GLN A CA 1
ATOM 2916 C C . GLN A 1 356 ? 0.129 -8.969 -24.984 1 92.94 356 GLN A C 1
ATOM 2918 O O . GLN A 1 356 ? -0.743 -8.422 -25.656 1 92.94 356 GLN A O 1
ATOM 2923 N N . ARG A 1 357 ? 0.761 -10.055 -25.328 1 93.31 357 ARG A N 1
ATOM 2924 C CA . ARG A 1 357 ? 0.378 -10.789 -26.531 1 93.31 357 ARG A CA 1
ATOM 2925 C C . ARG A 1 357 ? -1.071 -11.25 -26.453 1 93.31 357 ARG A C 1
ATOM 2927 O O . ARG A 1 357 ? -1.795 -11.219 -27.453 1 93.31 357 ARG A O 1
ATOM 2934 N N . SER A 1 358 ? -1.464 -11.688 -25.297 1 92.38 358 SER A N 1
ATOM 2935 C CA . SER A 1 358 ? -2.832 -12.148 -25.078 1 92.38 358 SER A CA 1
ATOM 2936 C C . SER A 1 358 ? -3.834 -11.016 -25.297 1 92.38 358 SER A C 1
ATOM 2938 O O . SER A 1 358 ? -4.902 -11.227 -25.859 1 92.38 358 SER A O 1
ATOM 2940 N N . LEU A 1 359 ? -3.502 -9.836 -24.922 1 90 359 LEU A N 1
ATOM 2941 C CA . LEU A 1 359 ? -4.383 -8.68 -25.016 1 90 359 LEU A CA 1
ATOM 2942 C C . LEU A 1 359 ? -4.602 -8.273 -26.469 1 90 359 LEU A C 1
ATOM 2944 O O . LEU A 1 359 ? -5.684 -7.816 -26.844 1 90 359 LEU A O 1
ATOM 2948 N N . THR A 1 360 ? -3.615 -8.438 -27.281 1 90.88 360 THR A N 1
ATOM 2949 C CA . THR A 1 360 ? -3.695 -8.039 -28.688 1 90.88 360 THR A CA 1
ATOM 2950 C C . THR A 1 360 ? -3.893 -9.258 -29.578 1 90.88 360 THR A C 1
ATOM 2952 O O . THR A 1 360 ? -3.611 -9.203 -30.781 1 90.88 360 THR A O 1
ATOM 2955 N N . ALA A 1 361 ? -4.289 -10.375 -28.938 1 89.19 361 ALA A N 1
ATOM 2956 C CA . ALA A 1 361 ? -4.309 -11.656 -29.641 1 89.19 361 ALA A CA 1
ATOM 2957 C C . ALA A 1 361 ? -5.387 -11.672 -30.719 1 89.19 361 ALA A C 1
ATOM 2959 O O . ALA A 1 361 ? -6.477 -11.133 -30.531 1 89.19 361 ALA A O 1
ATOM 2960 N N . HIS A 1 362 ? -4.996 -12.273 -31.875 1 89.38 362 HIS A N 1
ATOM 2961 C CA . HIS A 1 362 ? -5.938 -12.484 -32.969 1 89.38 362 HIS A CA 1
ATOM 2962 C C . HIS A 1 362 ? -6.379 -13.945 -33.062 1 89.38 362 HIS A C 1
ATOM 2964 O O . HIS A 1 362 ? -7.258 -14.289 -33.844 1 89.38 362 HIS A O 1
ATOM 2970 N N . SER A 1 363 ? -5.742 -14.781 -32.375 1 88.31 363 SER A N 1
ATOM 2971 C CA . SER A 1 363 ? -6.07 -16.203 -32.312 1 88.31 363 SER A CA 1
ATOM 2972 C C . SER A 1 363 ? -6.129 -16.688 -30.859 1 88.31 363 SER A C 1
ATOM 2974 O O . SER A 1 363 ? -5.574 -16.047 -29.953 1 88.31 363 SER A O 1
ATOM 2976 N N . ASN A 1 364 ? -6.781 -17.859 -30.672 1 88.25 364 ASN A N 1
ATOM 2977 C CA . ASN A 1 364 ? -6.91 -18.422 -29.328 1 88.25 364 ASN A CA 1
ATOM 2978 C C . ASN A 1 364 ? -5.566 -18.906 -28.797 1 88.25 364 ASN A C 1
ATOM 2980 O O . ASN A 1 364 ? -5.34 -18.922 -27.594 1 88.25 364 ASN A O 1
ATOM 2984 N N . ARG A 1 365 ? -4.746 -19.281 -29.656 1 90.62 365 ARG A N 1
ATOM 2985 C CA . ARG A 1 365 ? -3.43 -19.766 -29.25 1 90.62 365 ARG A CA 1
ATOM 2986 C C . ARG A 1 365 ? -2.629 -18.656 -28.578 1 90.62 365 ARG A C 1
ATOM 2988 O O . ARG A 1 365 ? -1.955 -18.891 -27.578 1 90.62 365 ARG A O 1
ATOM 2995 N N . GLU A 1 366 ? -2.814 -17.453 -29.078 1 91.19 366 GLU A N 1
ATOM 2996 C CA . GLU A 1 366 ? -2.068 -16.297 -28.578 1 91.19 366 GLU A CA 1
ATOM 2997 C C . GLU A 1 366 ? -2.652 -15.797 -27.25 1 91.19 366 GLU A C 1
ATOM 2999 O O . GLU A 1 366 ? -1.997 -15.055 -26.531 1 91.19 366 GLU A O 1
ATOM 3004 N N . LYS A 1 367 ? -3.822 -16.266 -26.953 1 94.69 367 LYS A N 1
ATOM 3005 C CA . LYS A 1 367 ? -4.496 -15.805 -25.734 1 94.69 367 LYS A CA 1
ATOM 3006 C C . LYS A 1 367 ? -4.043 -16.609 -24.516 1 94.69 367 LYS A C 1
ATOM 3008 O O . LYS A 1 367 ? -4.312 -16.203 -23.375 1 94.69 367 LYS A O 1
ATOM 3013 N N . ILE A 1 368 ? -3.283 -17.656 -24.75 1 96.94 368 ILE A N 1
ATOM 3014 C CA . ILE A 1 368 ? -2.947 -18.578 -23.672 1 96.94 368 ILE A CA 1
ATOM 3015 C C . ILE A 1 368 ? -1.87 -17.953 -22.781 1 96.94 368 ILE A C 1
ATOM 3017 O O . ILE A 1 368 ? -0.793 -17.594 -23.266 1 96.94 368 ILE A O 1
ATOM 3021 N N . VAL A 1 369 ? -2.131 -17.703 -21.609 1 97.25 369 VAL A N 1
ATOM 3022 C CA . VAL A 1 369 ? -1.183 -17.312 -20.578 1 97.25 369 VAL A CA 1
ATOM 3023 C C . VAL A 1 369 ? -1.382 -18.172 -19.328 1 97.25 369 VAL A C 1
ATOM 3025 O O . VAL A 1 369 ? -2.398 -18.047 -18.641 1 97.25 369 VAL A O 1
ATOM 3028 N N . ILE A 1 370 ? -0.469 -19.047 -19.047 1 98 370 ILE A N 1
ATOM 3029 C CA . ILE A 1 370 ? -0.504 -19.891 -17.875 1 98 370 ILE A CA 1
ATOM 3030 C C . ILE A 1 370 ? 0.694 -19.594 -16.969 1 98 370 ILE A C 1
ATOM 3032 O O . ILE A 1 370 ? 1.802 -20.078 -17.219 1 98 370 ILE A O 1
ATOM 3036 N N . PRO A 1 371 ? 0.465 -18.828 -15.953 1 97.19 371 PRO A N 1
ATOM 3037 C CA . PRO A 1 371 ? 1.585 -18.422 -15.109 1 97.19 371 PRO A CA 1
ATOM 3038 C C . PRO A 1 371 ? 2.104 -19.562 -14.227 1 97.19 371 PRO A C 1
ATOM 3040 O O . PRO A 1 371 ? 1.418 -20.562 -14.047 1 97.19 371 PRO A O 1
ATOM 3043 N N . PHE A 1 372 ? 3.314 -19.422 -13.789 1 96.81 372 PHE A N 1
ATOM 3044 C CA . PHE A 1 372 ? 3.848 -20.281 -12.734 1 96.81 372 PHE A CA 1
ATOM 3045 C C . PHE A 1 372 ? 3.08 -20.078 -11.438 1 96.81 372 PHE A C 1
ATOM 3047 O O . PHE A 1 372 ? 3.262 -19.078 -10.742 1 96.81 372 PHE A O 1
ATOM 3054 N N . CYS A 1 373 ? 2.295 -21 -11.07 1 92.44 373 CYS A N 1
ATOM 3055 C CA . CYS A 1 373 ? 1.26 -20.859 -10.047 1 92.44 373 CYS A CA 1
ATOM 3056 C C . CYS A 1 373 ? 1.873 -20.578 -8.68 1 92.44 373 CYS A C 1
ATOM 3058 O O . CYS A 1 373 ? 1.367 -19.75 -7.922 1 92.44 373 CYS A O 1
ATOM 3060 N N . SER A 1 374 ? 2.938 -21.25 -8.375 1 92.19 374 SER A N 1
ATOM 3061 C CA . SER A 1 374 ? 3.537 -21.109 -7.051 1 92.19 374 SER A CA 1
ATOM 3062 C C . SER A 1 374 ? 4 -19.672 -6.812 1 92.19 374 SER A C 1
ATOM 3064 O O . SER A 1 374 ? 3.838 -19.141 -5.715 1 92.19 374 SER A O 1
ATOM 3066 N N . LEU A 1 375 ? 4.598 -19.094 -7.816 1 93.06 375 LEU A N 1
ATOM 3067 C CA . LEU A 1 375 ? 5.059 -17.719 -7.691 1 93.06 375 LEU A CA 1
ATOM 3068 C C . LEU A 1 375 ? 3.879 -16.766 -7.609 1 93.06 375 LEU A C 1
ATOM 3070 O O . LEU A 1 375 ? 3.936 -15.758 -6.891 1 93.06 375 LEU A O 1
ATOM 3074 N N . LEU A 1 376 ? 2.875 -17.031 -8.375 1 92.19 376 LEU A N 1
ATOM 3075 C CA . LEU A 1 376 ? 1.666 -16.219 -8.328 1 92.19 376 LEU A CA 1
ATOM 3076 C C . LEU A 1 376 ? 1.069 -16.203 -6.93 1 92.19 376 LEU A C 1
ATOM 3078 O O . LEU A 1 376 ? 0.711 -15.141 -6.414 1 92.19 376 LEU A O 1
ATOM 3082 N N . ILE A 1 377 ? 0.965 -17.344 -6.34 1 90.62 377 ILE A N 1
ATOM 3083 C CA . ILE A 1 377 ? 0.436 -17.469 -4.984 1 90.62 377 ILE A CA 1
ATOM 3084 C C . ILE A 1 377 ? 1.339 -16.719 -4.008 1 90.62 377 ILE A C 1
ATOM 3086 O O . ILE A 1 377 ? 0.854 -16 -3.131 1 90.62 377 ILE A O 1
ATOM 3090 N N . LYS A 1 378 ? 2.586 -16.922 -4.156 1 89.62 378 LYS A N 1
ATOM 3091 C CA . LYS A 1 378 ? 3.561 -16.25 -3.301 1 89.62 378 LYS A CA 1
ATOM 3092 C C . LYS A 1 378 ? 3.424 -14.734 -3.402 1 89.62 378 LYS A C 1
ATOM 3094 O O . LYS A 1 378 ? 3.496 -14.031 -2.391 1 89.62 378 LYS A O 1
ATOM 3099 N N . ASP A 1 379 ? 3.295 -14.227 -4.586 1 89.75 379 ASP A N 1
ATOM 3100 C CA . ASP A 1 379 ? 3.133 -12.789 -4.797 1 89.75 379 ASP A CA 1
ATOM 3101 C C . ASP A 1 379 ? 1.882 -12.273 -4.094 1 89.75 379 ASP A C 1
ATOM 3103 O O . ASP A 1 379 ? 1.908 -11.203 -3.482 1 89.75 379 ASP A O 1
ATOM 3107 N N . ILE A 1 380 ? 0.812 -12.961 -4.195 1 91.06 380 ILE A N 1
ATOM 3108 C CA . ILE A 1 380 ? -0.43 -12.547 -3.553 1 91.06 380 ILE A CA 1
ATOM 3109 C C . ILE A 1 380 ? -0.26 -12.57 -2.035 1 91.06 380 ILE A C 1
ATOM 3111 O O . ILE A 1 380 ? -0.75 -11.68 -1.336 1 91.06 380 ILE A O 1
ATOM 3115 N N . TYR A 1 381 ? 0.445 -13.539 -1.541 1 90.12 381 TYR A N 1
ATOM 3116 C CA . TYR A 1 381 ? 0.732 -13.625 -0.114 1 90.12 381 TYR A CA 1
ATOM 3117 C C . TYR A 1 381 ? 1.513 -12.406 0.36 1 90.12 381 TYR A C 1
ATOM 3119 O O . TYR A 1 381 ? 1.17 -11.797 1.378 1 90.12 381 TYR A O 1
ATOM 3127 N N . PHE A 1 382 ? 2.518 -12.047 -0.365 1 88.44 382 PHE A N 1
ATOM 3128 C CA . PHE A 1 382 ? 3.357 -10.914 0.021 1 88.44 382 PHE A CA 1
ATOM 3129 C C . PHE A 1 382 ? 2.578 -9.609 -0.059 1 88.44 382 PHE A C 1
ATOM 3131 O O . PHE A 1 382 ? 2.781 -8.711 0.756 1 88.44 382 PHE A O 1
ATOM 3138 N N . LEU A 1 383 ? 1.812 -9.547 -1.053 1 90.69 383 LEU A N 1
ATOM 3139 C CA . LEU A 1 383 ? 0.951 -8.375 -1.174 1 90.69 383 LEU A CA 1
ATOM 3140 C C . LEU A 1 383 ? 0.028 -8.25 0.034 1 90.69 383 LEU A C 1
ATOM 3142 O O . LEU A 1 383 ? -0.085 -7.176 0.627 1 90.69 383 LEU A O 1
ATOM 3146 N N . ASN A 1 384 ? -0.582 -9.32 0.363 1 91.19 384 ASN A N 1
ATOM 3147 C CA . ASN A 1 384 ? -1.466 -9.344 1.523 1 91.19 384 ASN A CA 1
ATOM 3148 C C . ASN A 1 384 ? -0.733 -8.922 2.795 1 91.19 384 ASN A C 1
ATOM 3150 O O . ASN A 1 384 ? -1.249 -8.125 3.578 1 91.19 384 ASN A O 1
ATOM 3154 N N . GLU A 1 385 ? 0.464 -9.383 2.893 1 89.62 385 GLU A N 1
ATOM 3155 C CA . GLU A 1 385 ? 1.228 -9.141 4.113 1 89.62 385 GLU A CA 1
ATOM 3156 C C . GLU A 1 385 ? 1.843 -7.742 4.105 1 89.62 385 GLU A C 1
ATOM 3158 O O . GLU A 1 385 ? 2.217 -7.219 5.16 1 89.62 385 GLU A O 1
ATOM 3163 N N . GLY A 1 386 ? 1.966 -7.211 3.006 1 91.5 386 GLY A N 1
ATOM 3164 C CA . GLY A 1 386 ? 2.559 -5.887 2.885 1 91.5 386 GLY A CA 1
ATOM 3165 C C . GLY A 1 386 ? 1.642 -4.777 3.365 1 91.5 386 GLY A C 1
ATOM 3166 O O . GLY A 1 386 ? 2.102 -3.68 3.688 1 91.5 386 GLY A O 1
ATOM 3167 N N . TYR A 1 387 ? 0.374 -5.031 3.494 1 92.62 387 TYR A N 1
ATOM 3168 C CA . TYR A 1 387 ? -0.63 -4.066 3.934 1 92.62 387 TYR A CA 1
ATOM 3169 C C . TYR A 1 387 ? -1.254 -4.496 5.258 1 92.62 387 TYR A C 1
ATOM 3171 O O . TYR A 1 387 ? -1.327 -5.691 5.559 1 92.62 387 TYR A O 1
ATOM 3179 N N . THR A 1 388 ? -1.701 -3.553 5.922 1 91.94 388 THR A N 1
ATOM 3180 C CA . THR A 1 388 ? -2.547 -3.859 7.07 1 91.94 388 THR A CA 1
ATOM 3181 C C . THR A 1 388 ? -4.008 -3.973 6.652 1 91.94 388 THR A C 1
ATOM 3183 O O . THR A 1 388 ? -4.441 -3.311 5.707 1 91.94 388 THR A O 1
ATOM 3186 N N . SER A 1 389 ? -4.75 -4.785 7.285 1 88.88 389 SER A N 1
ATOM 3187 C CA . SER A 1 389 ? -6.145 -5.008 6.914 1 88.88 389 SER A CA 1
ATOM 3188 C C . SER A 1 389 ? -7.059 -3.973 7.559 1 88.88 389 SER A C 1
ATOM 3190 O O . SER A 1 389 ? -8.086 -3.6 6.988 1 88.88 389 SER A O 1
ATOM 3192 N N . GLN A 1 390 ? -6.66 -3.553 8.719 1 91.75 390 GLN A N 1
ATOM 3193 C CA . GLN A 1 390 ? -7.453 -2.58 9.461 1 91.75 390 GLN A CA 1
ATOM 3194 C C . GLN A 1 390 ? -6.605 -1.381 9.883 1 91.75 390 GLN A C 1
ATOM 3196 O O . GLN A 1 390 ? -5.461 -1.541 10.305 1 91.75 390 GLN A O 1
ATOM 3201 N N . LEU A 1 391 ? -7.219 -0.271 9.703 1 91.5 391 LEU A N 1
ATOM 3202 C CA . LEU A 1 391 ? -6.543 0.964 10.086 1 91.5 391 LEU A CA 1
ATOM 3203 C C . LEU A 1 391 ? -6.785 1.286 11.555 1 91.5 391 LEU A C 1
ATOM 3205 O O . LEU A 1 391 ? -7.656 0.683 12.188 1 91.5 391 LEU A O 1
ATOM 3209 N N . PRO A 1 392 ? -6.082 2.172 12.148 1 84.31 392 PRO A N 1
ATOM 3210 C CA . PRO A 1 392 ? -6.203 2.484 13.57 1 84.31 392 PRO A CA 1
ATOM 3211 C C . PRO A 1 392 ? -7.598 2.98 13.953 1 84.31 392 PRO A C 1
ATOM 3213 O O . PRO A 1 392 ? -8.039 2.789 15.086 1 84.31 392 PRO A O 1
ATOM 3216 N N . ASN A 1 393 ? -8.289 3.607 13.078 1 86.5 393 ASN A N 1
ATOM 3217 C CA . ASN A 1 393 ? -9.625 4.133 13.359 1 86.5 393 ASN A CA 1
ATOM 3218 C C . ASN A 1 393 ? -10.695 3.053 13.227 1 86.5 393 ASN A C 1
ATOM 3220 O O . ASN A 1 393 ? -11.883 3.336 13.328 1 86.5 393 ASN A O 1
ATOM 3224 N N . GLY A 1 394 ? -10.281 1.829 12.922 1 90.12 394 GLY A N 1
ATOM 3225 C CA . GLY A 1 394 ? -11.203 0.709 12.836 1 90.12 394 GLY A CA 1
ATOM 3226 C C . GLY A 1 394 ? -11.711 0.469 11.422 1 90.12 394 GLY A C 1
ATOM 3227 O O . GLY A 1 394 ? -12.406 -0.513 11.172 1 90.12 394 GLY A O 1
ATOM 3228 N N . HIS A 1 395 ? -11.312 1.327 10.508 1 92.62 395 HIS A N 1
ATOM 3229 C CA . HIS A 1 395 ? -11.742 1.185 9.117 1 92.62 395 HIS A CA 1
ATOM 3230 C C . HIS A 1 395 ? -11.016 0.036 8.43 1 92.62 395 HIS A C 1
ATOM 3232 O O . HIS A 1 395 ? -9.883 -0.293 8.797 1 92.62 395 HIS A O 1
ATOM 3238 N N . VAL A 1 396 ? -11.711 -0.521 7.457 1 95.38 396 VAL A N 1
ATOM 3239 C CA . VAL A 1 396 ? -11.102 -1.491 6.555 1 95.38 396 VAL A CA 1
ATOM 3240 C C . VAL A 1 396 ? -10.141 -0.779 5.598 1 95.38 396 VAL A C 1
ATOM 3242 O O . VAL A 1 396 ? -10.484 0.268 5.039 1 95.38 396 VAL A O 1
ATOM 3245 N N . ASN A 1 397 ? -8.914 -1.28 5.492 1 95.06 397 ASN A N 1
ATOM 3246 C CA . ASN A 1 397 ? -7.961 -0.76 4.516 1 95.06 397 ASN A CA 1
ATOM 3247 C C . ASN A 1 397 ? -8.32 -1.194 3.098 1 95.06 397 ASN A C 1
ATOM 3249 O O . ASN A 1 397 ? -7.867 -2.238 2.627 1 95.06 397 ASN A O 1
ATOM 3253 N N . PHE A 1 398 ? -9.094 -0.372 2.412 1 95.69 398 PHE A N 1
ATOM 3254 C CA . PHE A 1 398 ? -9.641 -0.778 1.125 1 95.69 398 PHE A CA 1
ATOM 3255 C C . PHE A 1 398 ? -8.586 -0.691 0.03 1 95.69 398 PHE A C 1
ATOM 3257 O O . PHE A 1 398 ? -8.75 -1.267 -1.047 1 95.69 398 PHE A O 1
ATOM 3264 N N . GLU A 1 399 ? -7.488 -0.011 0.315 1 93 399 GLU A N 1
ATOM 3265 C CA . GLU A 1 399 ? -6.367 -0.041 -0.619 1 93 399 GLU A CA 1
ATOM 3266 C C . GLU A 1 399 ? -5.816 -1.456 -0.775 1 93 399 GLU A C 1
ATOM 3268 O O . GLU A 1 399 ? -5.473 -1.875 -1.882 1 93 399 GLU A O 1
ATOM 3273 N N . LYS A 1 400 ? -5.711 -2.109 0.304 1 94.62 400 LYS A N 1
ATOM 3274 C CA . LYS A 1 400 ? -5.309 -3.512 0.265 1 94.62 400 LYS A CA 1
ATOM 3275 C C . LYS A 1 400 ? -6.262 -4.336 -0.598 1 94.62 400 LYS A C 1
ATOM 3277 O O . LYS A 1 400 ? -5.824 -5.152 -1.407 1 94.62 400 LYS A O 1
ATOM 3282 N N . PHE A 1 401 ? -7.535 -4.062 -0.437 1 96 401 PHE A N 1
ATOM 3283 C CA . PHE A 1 401 ? -8.562 -4.793 -1.176 1 96 401 PHE A CA 1
ATOM 3284 C C . PHE A 1 401 ? -8.391 -4.59 -2.676 1 96 401 PHE A C 1
ATOM 3286 O O . PHE A 1 401 ? -8.445 -5.547 -3.447 1 96 401 PHE A O 1
ATOM 3293 N N . TRP A 1 402 ? -8.156 -3.309 -2.965 1 94.88 402 TRP A N 1
ATOM 3294 C CA . TRP A 1 402 ? -8 -2.977 -4.379 1 94.88 402 TRP A CA 1
ATOM 3295 C C . TRP A 1 402 ? -6.816 -3.715 -4.984 1 94.88 402 TRP A C 1
ATOM 3297 O O . TRP A 1 402 ? -6.918 -4.285 -6.074 1 94.88 402 TRP A O 1
ATOM 3307 N N . GLU A 1 403 ? -5.68 -3.768 -4.281 1 93.81 403 GLU A N 1
ATOM 3308 C CA . GLU A 1 403 ? -4.457 -4.367 -4.805 1 93.81 403 GLU A CA 1
ATOM 3309 C C . GLU A 1 403 ? -4.602 -5.879 -4.945 1 93.81 403 GLU A C 1
ATOM 3311 O O . GLU A 1 403 ? -4.141 -6.465 -5.93 1 93.81 403 GLU A O 1
ATOM 3316 N N . LEU A 1 404 ? -5.207 -6.48 -4.035 1 94.44 404 LEU A N 1
ATOM 3317 C CA . LEU A 1 404 ? -5.457 -7.918 -4.105 1 94.44 404 LEU A CA 1
ATOM 3318 C C . LEU A 1 404 ? -6.379 -8.25 -5.273 1 94.44 404 LEU A C 1
ATOM 3320 O O . LEU A 1 404 ? -6.102 -9.172 -6.047 1 94.44 404 LEU A O 1
ATOM 3324 N N . ALA A 1 405 ? -7.438 -7.473 -5.391 1 95.94 405 ALA A N 1
ATOM 3325 C CA . ALA A 1 405 ? -8.422 -7.707 -6.445 1 95.94 405 ALA A CA 1
ATOM 3326 C C . ALA A 1 405 ? -7.793 -7.539 -7.828 1 95.94 405 ALA A C 1
ATOM 3328 O O . ALA A 1 405 ? -8.109 -8.289 -8.758 1 95.94 405 ALA A O 1
ATOM 3329 N N . LYS A 1 406 ? -6.969 -6.602 -7.887 1 93.94 406 LYS A N 1
ATOM 3330 C CA . LYS A 1 406 ? -6.285 -6.363 -9.156 1 93.94 406 LYS A CA 1
ATOM 3331 C C . LYS A 1 406 ? -5.473 -7.586 -9.578 1 93.94 406 LYS A C 1
ATOM 3333 O O . LYS A 1 406 ? -5.566 -8.031 -10.727 1 93.94 406 LYS A O 1
ATOM 3338 N N . GLN A 1 407 ? -4.707 -8.18 -8.695 1 91.94 407 GLN A N 1
ATOM 3339 C CA . GLN A 1 407 ? -3.881 -9.344 -8.992 1 91.94 407 GLN A CA 1
ATOM 3340 C C . GLN A 1 407 ? -4.746 -10.555 -9.336 1 91.94 407 GLN A C 1
ATOM 3342 O O . GLN A 1 407 ? -4.461 -11.273 -10.305 1 91.94 407 GLN A O 1
ATOM 3347 N N . VAL A 1 408 ? -5.77 -10.734 -8.633 1 94.25 408 VAL A N 1
ATOM 3348 C CA . VAL A 1 408 ? -6.629 -11.898 -8.828 1 94.25 408 VAL A CA 1
ATOM 3349 C C . VAL A 1 408 ? -7.426 -11.742 -10.125 1 94.25 408 VAL A C 1
ATOM 3351 O O . VAL A 1 408 ? -7.68 -12.719 -10.828 1 94.25 408 VAL A O 1
ATOM 3354 N N . SER A 1 409 ? -7.77 -10.508 -10.438 1 93.19 409 SER A N 1
ATOM 3355 C CA . SER A 1 409 ? -8.523 -10.258 -11.664 1 93.19 409 SER A CA 1
ATOM 3356 C C . SER A 1 409 ? -7.727 -10.656 -12.898 1 93.19 409 SER A C 1
ATOM 3358 O O . SER A 1 409 ? -8.289 -11.133 -13.883 1 93.19 409 SER A O 1
ATOM 3360 N N . GLU A 1 410 ? -6.441 -10.469 -12.875 1 88.62 410 GLU A N 1
ATOM 3361 C CA . GLU A 1 410 ? -5.582 -10.898 -13.977 1 88.62 410 GLU A CA 1
ATOM 3362 C C . GLU A 1 410 ? -5.656 -12.414 -14.172 1 88.62 410 GLU A C 1
ATOM 3364 O O . GLU A 1 410 ? -5.766 -12.891 -15.297 1 88.62 410 GLU A O 1
ATOM 3369 N N . PHE A 1 411 ? -5.645 -13.031 -13.164 1 88.5 411 PHE A N 1
ATOM 3370 C CA . PHE A 1 411 ? -5.742 -14.484 -13.203 1 88.5 411 PHE A CA 1
ATOM 3371 C C . PHE A 1 411 ? -7.082 -14.914 -13.789 1 88.5 411 PHE A C 1
ATOM 3373 O O . PHE A 1 411 ? -7.148 -15.875 -14.562 1 88.5 411 PHE A O 1
ATOM 3380 N N . MET A 1 412 ? -8.094 -14.227 -13.398 1 90.56 412 MET A N 1
ATOM 3381 C CA . MET A 1 412 ? -9.438 -14.555 -13.859 1 90.56 412 MET A CA 1
ATOM 3382 C C . MET A 1 412 ? -9.531 -14.438 -15.383 1 90.56 412 MET A C 1
ATOM 3384 O O . MET A 1 412 ? -10.266 -15.195 -16.016 1 90.56 412 MET A O 1
ATOM 3388 N N . THR A 1 413 ? -8.797 -13.586 -15.906 1 89.25 413 THR A N 1
ATOM 3389 C CA . THR A 1 413 ? -8.797 -13.406 -17.359 1 89.25 413 THR A CA 1
ATOM 3390 C C . THR A 1 413 ? -8.102 -14.586 -18.047 1 89.25 413 THR A C 1
ATOM 3392 O O . THR A 1 413 ? -8.594 -15.094 -19.047 1 89.25 413 THR A O 1
ATOM 3395 N N . TRP A 1 414 ? -7.062 -15.062 -17.5 1 90.88 414 TRP A N 1
ATOM 3396 C CA . TRP A 1 414 ? -6.262 -16.125 -18.094 1 90.88 414 TRP A CA 1
ATOM 3397 C C . TRP A 1 414 ? -6.988 -17.453 -18.016 1 90.88 414 TRP A C 1
ATOM 3399 O O . TRP A 1 414 ? -6.871 -18.297 -18.922 1 90.88 414 TRP A O 1
ATOM 3409 N N . LYS A 1 415 ? -7.719 -17.641 -16.984 1 92.56 415 LYS A N 1
ATOM 3410 C CA . LYS A 1 415 ? -8.312 -18.953 -16.781 1 92.56 415 LYS A CA 1
ATOM 3411 C C . LYS A 1 415 ? -9.5 -19.188 -17.703 1 92.56 415 LYS A C 1
ATOM 3413 O O . LYS A 1 415 ? -9.984 -20.312 -17.844 1 92.56 415 LYS A O 1
ATOM 3418 N N . GLN A 1 416 ? -9.93 -18.188 -18.406 1 90.81 416 GLN A N 1
ATOM 3419 C CA . GLN A 1 416 ? -11.125 -18.281 -19.234 1 90.81 416 GLN A CA 1
ATOM 3420 C C . GLN A 1 416 ? -10.773 -18.719 -20.656 1 90.81 416 GLN A C 1
ATOM 3422 O O . GLN A 1 416 ? -11.656 -19.047 -21.453 1 90.81 416 GLN A O 1
ATOM 3427 N N . VAL A 1 417 ? -9.57 -18.859 -20.938 1 92.81 417 VAL A N 1
ATOM 3428 C CA . VAL A 1 417 ? -9.141 -19.188 -22.297 1 92.81 417 VAL A CA 1
ATOM 3429 C C . VAL A 1 417 ? -9.398 -20.672 -22.578 1 92.81 417 VAL A C 1
ATOM 3431 O O . VAL A 1 417 ? -9.094 -21.531 -21.75 1 92.81 417 VAL A O 1
ATOM 3434 N N . GLU A 1 418 ? -10.039 -20.922 -23.688 1 92.44 418 GLU A N 1
ATOM 3435 C CA . GLU A 1 418 ? -10.242 -22.297 -24.141 1 92.44 418 GLU A CA 1
ATOM 3436 C C . GLU A 1 418 ? -9.055 -22.797 -24.953 1 92.44 418 GLU A C 1
ATOM 3438 O O . GLU A 1 418 ? -8.555 -22.094 -25.828 1 92.44 418 GLU A O 1
ATOM 3443 N N . CYS A 1 419 ? -8.594 -23.953 -24.609 1 95.12 419 CYS A N 1
ATOM 3444 C CA . CYS A 1 419 ? -7.449 -24.531 -25.312 1 95.12 419 CYS A CA 1
ATOM 3445 C C . CYS A 1 419 ? -7.789 -24.812 -26.766 1 95.12 419 CYS A C 1
ATOM 3447 O O . CYS A 1 419 ? -8.734 -25.547 -27.062 1 95.12 419 CYS A O 1
ATOM 3449 N N . PRO A 1 420 ? -7.086 -24.281 -27.719 1 95.94 420 PRO A N 1
ATOM 3450 C CA . PRO A 1 420 ? -7.414 -24.422 -29.141 1 95.94 420 PRO A CA 1
ATOM 3451 C C . PRO A 1 420 ? -6.887 -25.719 -29.734 1 95.94 420 PRO A C 1
ATOM 3453 O O . PRO A 1 420 ? -7.219 -26.062 -30.875 1 95.94 420 PRO A O 1
ATOM 3456 N N . PHE A 1 421 ? -6.141 -26.516 -29.047 1 97.44 421 PHE A N 1
ATOM 3457 C CA . PHE A 1 421 ? -5.469 -27.688 -29.609 1 97.44 421 PHE A CA 1
ATOM 3458 C C . PHE A 1 421 ? -6.391 -28.906 -29.594 1 97.44 421 PHE A C 1
ATOM 3460 O O . PHE A 1 421 ? -7.312 -28.984 -28.781 1 97.44 421 PHE A O 1
ATOM 3467 N N . GLU A 1 422 ? -6.074 -29.75 -30.484 1 97 422 GLU A N 1
ATOM 3468 C CA . GLU A 1 422 ? -6.816 -31.016 -30.5 1 97 422 GLU A CA 1
ATOM 3469 C C . GLU A 1 422 ? -6.387 -31.922 -29.344 1 97 422 GLU A C 1
ATOM 3471 O O . GLU A 1 422 ? -5.199 -32 -29.031 1 97 422 GLU A O 1
ATOM 3476 N N . LYS A 1 423 ? -7.363 -32.594 -28.766 1 97.31 423 LYS A N 1
ATOM 3477 C CA . LYS A 1 423 ? -7.074 -33.469 -27.641 1 97.31 423 LYS A CA 1
ATOM 3478 C C . LYS A 1 423 ? -6.586 -34.844 -28.109 1 97.31 423 LYS A C 1
ATOM 3480 O O . LYS A 1 423 ? -7.094 -35.375 -29.094 1 97.31 423 LYS A O 1
ATOM 3485 N N . ASP A 1 424 ? -5.617 -35.281 -27.469 1 97.69 424 ASP A N 1
ATOM 3486 C CA . ASP A 1 424 ? -5.137 -36.656 -27.625 1 97.69 424 ASP A CA 1
ATOM 3487 C C . ASP A 1 424 ? -5.285 -37.438 -26.312 1 97.69 424 ASP A C 1
ATOM 3489 O O . ASP A 1 424 ? -4.426 -37.344 -25.438 1 97.69 424 ASP A O 1
ATOM 3493 N N . TRP A 1 425 ? -6.23 -38.312 -26.25 1 96 425 TRP A N 1
ATOM 3494 C CA . TRP A 1 425 ? -6.625 -38.969 -25.016 1 96 425 TRP A CA 1
ATOM 3495 C C . TRP A 1 425 ? -5.555 -39.969 -24.562 1 96 425 TRP A C 1
ATOM 3497 O O . TRP A 1 425 ? -5.395 -40.219 -23.359 1 96 425 TRP A O 1
ATOM 3507 N N . LYS A 1 426 ? -4.883 -40.5 -25.484 1 95.56 426 LYS A N 1
ATOM 3508 C CA . LYS A 1 426 ? -3.82 -41.438 -25.125 1 95.56 426 LYS A CA 1
ATOM 3509 C C . LYS A 1 426 ? -2.721 -40.75 -24.328 1 95.56 426 LYS A C 1
ATOM 3511 O O . LYS A 1 426 ? -2.275 -41.25 -23.297 1 95.56 426 LYS A O 1
ATOM 3516 N N . ILE A 1 427 ? -2.344 -39.594 -24.828 1 96.88 427 ILE A N 1
ATOM 3517 C CA . ILE A 1 427 ? -1.29 -38.844 -24.156 1 96.88 427 ILE A CA 1
ATOM 3518 C C . ILE A 1 427 ? -1.799 -38.344 -22.812 1 96.88 427 ILE A C 1
ATOM 3520 O O . ILE A 1 427 ? -1.105 -38.438 -21.797 1 96.88 427 ILE A O 1
ATOM 3524 N N . LEU A 1 428 ? -3.029 -37.812 -22.781 1 96.44 428 LEU A N 1
ATOM 3525 C CA . LEU A 1 428 ? -3.629 -37.281 -21.578 1 96.44 428 LEU A CA 1
ATOM 3526 C C . LEU A 1 428 ? -3.727 -38.344 -20.484 1 96.44 428 LEU A C 1
ATOM 3528 O O . LEU A 1 428 ? -3.354 -38.094 -19.344 1 96.44 428 LEU A O 1
ATOM 3532 N N . HIS A 1 429 ? -4.16 -39.469 -20.906 1 92.69 429 HIS A N 1
ATOM 3533 C CA . HIS A 1 429 ? -4.301 -40.562 -19.969 1 92.69 429 HIS A CA 1
ATOM 3534 C C . HIS A 1 429 ? -2.951 -40.969 -19.375 1 92.69 429 HIS A C 1
ATOM 3536 O O . HIS A 1 429 ? -2.832 -41.188 -18.172 1 92.69 429 HIS A O 1
ATOM 3542 N N . TYR A 1 430 ? -1.994 -41.031 -20.172 1 93.5 430 TYR A N 1
ATOM 3543 C CA . TYR A 1 430 ? -0.668 -41.438 -19.734 1 93.5 430 TYR A CA 1
ATOM 3544 C C . TYR A 1 430 ? -0.099 -40.438 -18.719 1 93.5 430 TYR A C 1
ATOM 3546 O O . TYR A 1 430 ? 0.336 -40.844 -17.641 1 93.5 430 TYR A O 1
ATOM 3554 N N . VAL A 1 431 ? -0.138 -39.188 -19.094 1 95.44 431 VAL A N 1
ATOM 3555 C CA . VAL A 1 431 ? 0.478 -38.125 -18.281 1 95.44 431 VAL A CA 1
ATOM 3556 C C . VAL A 1 431 ? -0.245 -38.031 -16.938 1 95.44 431 VAL A C 1
ATOM 3558 O O . VAL A 1 431 ? 0.379 -37.781 -15.906 1 95.44 431 VAL A O 1
ATOM 3561 N N . LEU A 1 432 ? -1.479 -38.344 -16.875 1 93.5 432 LEU A N 1
ATOM 3562 C CA . LEU A 1 432 ? -2.293 -38.156 -15.68 1 93.5 432 LEU A CA 1
ATOM 3563 C C . LEU A 1 432 ? -2.24 -39.375 -14.789 1 93.5 432 LEU A C 1
ATOM 3565 O O . LEU A 1 432 ? -2.424 -39.281 -13.57 1 93.5 432 LEU A O 1
ATOM 3569 N N . THR A 1 433 ? -1.916 -40.594 -15.391 1 90.62 433 THR A N 1
ATOM 3570 C CA . THR A 1 433 ? -2.139 -41.781 -14.578 1 90.62 433 THR A CA 1
ATOM 3571 C C . THR A 1 433 ? -0.869 -42.625 -14.5 1 90.62 433 THR A C 1
ATOM 3573 O O . THR A 1 433 ? -0.769 -43.531 -13.664 1 90.62 433 THR A O 1
ATOM 3576 N N . ALA A 1 434 ? 0.062 -42.375 -15.375 1 90.75 434 ALA A N 1
ATOM 3577 C CA . ALA A 1 434 ? 1.268 -43.188 -15.375 1 90.75 434 ALA A CA 1
ATOM 3578 C C . ALA A 1 434 ? 1.901 -43.219 -13.984 1 90.75 434 ALA A C 1
ATOM 3580 O O . ALA A 1 434 ? 1.952 -42.219 -13.289 1 90.75 434 ALA A O 1
ATOM 3581 N N . PRO A 1 435 ? 2.23 -44.406 -13.523 1 90.44 435 PRO A N 1
ATOM 3582 C CA . PRO A 1 435 ? 2.893 -44.469 -12.219 1 90.44 435 PRO A CA 1
ATOM 3583 C C . PRO A 1 435 ? 4.195 -43.656 -12.18 1 90.44 435 PRO A C 1
ATOM 3585 O O . PRO A 1 435 ? 4.949 -43.656 -13.156 1 90.44 435 PRO A O 1
ATOM 3588 N N . ILE A 1 436 ? 4.473 -43.062 -11.039 1 92.44 436 ILE A N 1
ATOM 3589 C CA . ILE A 1 436 ? 5.688 -42.25 -10.875 1 92.44 436 ILE A CA 1
ATOM 3590 C C . ILE A 1 436 ? 6.48 -42.781 -9.672 1 92.44 436 ILE A C 1
ATOM 3592 O O . ILE A 1 436 ? 5.91 -43.344 -8.742 1 92.44 436 ILE A O 1
ATOM 3596 N N . PHE A 1 437 ? 7.762 -42.531 -9.711 1 92.06 437 PHE A N 1
ATOM 3597 C CA . PHE A 1 437 ? 8.625 -42.938 -8.609 1 92.06 437 PHE A CA 1
ATOM 3598 C C . PHE A 1 437 ? 8.484 -41.969 -7.43 1 92.06 437 PHE A C 1
ATOM 3600 O O . PHE A 1 437 ? 8.328 -40.75 -7.625 1 92.06 437 PHE A O 1
ATOM 3607 N N . SER A 1 438 ? 8.523 -42.562 -6.262 1 90.25 438 SER A N 1
ATOM 3608 C CA . SER A 1 438 ? 8.75 -41.719 -5.086 1 90.25 438 SER A CA 1
ATOM 3609 C C . SER A 1 438 ? 10.164 -41.156 -5.07 1 90.25 438 SER A C 1
ATOM 3611 O O . SER A 1 438 ? 11.008 -41.562 -5.879 1 90.25 438 SER A O 1
ATOM 3613 N N . GLU A 1 439 ? 10.438 -40.281 -4.199 1 91.06 439 GLU A N 1
ATOM 3614 C CA . GLU A 1 439 ? 11.766 -39.656 -4.105 1 91.06 439 GLU A CA 1
ATOM 3615 C C . GLU A 1 439 ? 12.836 -40.719 -3.887 1 91.06 439 GLU A C 1
ATOM 3617 O O . GLU A 1 439 ? 13.867 -40.719 -4.566 1 91.06 439 GLU A O 1
ATOM 3622 N N . ASP A 1 440 ? 12.57 -41.656 -2.98 1 90.31 440 ASP A N 1
ATOM 3623 C CA . ASP A 1 440 ? 13.516 -42.719 -2.666 1 90.31 440 ASP A CA 1
ATOM 3624 C C . ASP A 1 440 ? 13.727 -43.656 -3.863 1 90.31 440 ASP A C 1
ATOM 3626 O O . ASP A 1 440 ? 14.859 -44.062 -4.156 1 90.31 440 ASP A O 1
ATOM 3630 N N . ALA A 1 441 ? 12.641 -43.938 -4.527 1 91.62 441 ALA A N 1
ATOM 3631 C CA . ALA A 1 441 ? 12.727 -44.812 -5.699 1 91.62 441 ALA A CA 1
ATOM 3632 C C . ALA A 1 441 ? 13.484 -44.125 -6.836 1 91.62 441 ALA A C 1
ATOM 3634 O O . ALA A 1 441 ? 14.195 -44.812 -7.598 1 91.62 441 ALA A O 1
ATOM 3635 N N . LEU A 1 442 ? 13.367 -42.875 -6.953 1 94.56 442 LEU A N 1
ATOM 3636 C CA . LEU A 1 442 ? 14.102 -42.094 -7.965 1 94.56 442 LEU A CA 1
ATOM 3637 C C . LEU A 1 442 ? 15.602 -42.156 -7.711 1 94.56 442 LEU A C 1
ATOM 3639 O O . LEU A 1 442 ? 16.391 -42.375 -8.633 1 94.56 442 LEU A O 1
ATOM 3643 N N . TYR A 1 443 ? 15.938 -42.031 -6.469 1 93.56 443 TYR A N 1
ATOM 3644 C CA . TYR A 1 443 ? 17.344 -42.094 -6.109 1 93.56 443 TYR A CA 1
ATOM 3645 C C . TYR A 1 443 ? 17.906 -43.5 -6.398 1 93.56 443 TYR A C 1
ATOM 3647 O O . TYR A 1 443 ? 19.016 -43.625 -6.922 1 93.56 443 TYR A O 1
ATOM 3655 N N . LEU A 1 444 ? 17.172 -44.469 -6.039 1 93.12 444 LEU A N 1
ATOM 3656 C CA . LEU A 1 444 ? 17.625 -45.812 -6.289 1 93.12 444 LEU A CA 1
ATOM 3657 C C . LEU A 1 444 ? 17.828 -46.062 -7.781 1 93.12 444 LEU A C 1
ATOM 3659 O O . LEU A 1 444 ? 18.859 -46.594 -8.188 1 93.12 444 LEU A O 1
ATOM 3663 N N . ALA A 1 445 ? 16.812 -45.688 -8.555 1 93.12 445 ALA A N 1
ATOM 3664 C CA . ALA A 1 445 ? 16.922 -45.844 -10 1 93.12 445 ALA A CA 1
ATOM 3665 C C . ALA A 1 445 ? 18.141 -45.094 -10.539 1 93.12 445 ALA A C 1
ATOM 3667 O O . ALA A 1 445 ? 18.828 -45.562 -11.438 1 93.12 445 ALA A O 1
ATOM 3668 N N . SER A 1 446 ? 18.391 -43.875 -10.055 1 95.31 446 SER A N 1
ATOM 3669 C CA . SER A 1 446 ? 19.5 -43.031 -10.453 1 95.31 446 SER A CA 1
ATOM 3670 C C . SER A 1 446 ? 20.844 -43.688 -10.133 1 95.31 446 SER A C 1
ATOM 3672 O O . SER A 1 446 ? 21.734 -43.75 -10.977 1 95.31 446 SER A O 1
ATOM 3674 N N . TYR A 1 447 ? 20.953 -44.281 -8.93 1 94.44 447 TYR A N 1
ATOM 3675 C CA . TYR A 1 447 ? 22.188 -44.938 -8.492 1 94.44 447 TYR A CA 1
ATOM 3676 C C . TYR A 1 447 ? 22.438 -46.188 -9.297 1 94.44 447 TYR A C 1
ATOM 3678 O O . TYR A 1 447 ? 23.578 -46.562 -9.57 1 94.44 447 TYR A O 1
ATOM 3686 N N . GLU A 1 448 ? 21.375 -46.844 -9.68 1 92.12 448 GLU A N 1
ATOM 3687 C CA . GLU A 1 448 ? 21.5 -48.062 -10.469 1 92.12 448 GLU A CA 1
ATOM 3688 C C . GLU A 1 448 ? 21.953 -47.781 -11.898 1 92.12 448 GLU A C 1
ATOM 3690 O O . GLU A 1 448 ? 22.625 -48.594 -12.531 1 92.12 448 GLU A O 1
ATOM 3695 N N . SER A 1 449 ? 21.594 -46.688 -12.383 1 94.31 449 SER A N 1
ATOM 3696 C CA . SER A 1 449 ? 21.984 -46.281 -13.727 1 94.31 449 SER A CA 1
ATOM 3697 C C . SER A 1 449 ? 23.422 -45.75 -13.742 1 94.31 449 SER A C 1
ATOM 3699 O O . SER A 1 449 ? 24.203 -46.094 -14.648 1 94.31 449 SER A O 1
ATOM 3701 N N . GLU A 1 450 ? 23.688 -44.906 -12.797 1 95.56 450 GLU A N 1
ATOM 3702 C CA . GLU A 1 450 ? 25.047 -44.438 -12.586 1 95.56 450 GLU A CA 1
ATOM 3703 C C . GLU A 1 450 ? 25.453 -44.531 -11.117 1 95.56 450 GLU A C 1
ATOM 3705 O O . GLU A 1 450 ? 24.844 -43.875 -10.266 1 95.56 450 GLU A O 1
ATOM 3710 N N . SER A 1 451 ? 26.453 -45.219 -10.844 1 93.69 451 SER A N 1
ATOM 3711 C CA . SER A 1 451 ? 26.875 -45.562 -9.484 1 93.69 451 SER A CA 1
ATOM 3712 C C . SER A 1 451 ? 27.172 -44.312 -8.68 1 93.69 451 SER A C 1
ATOM 3714 O O . SER A 1 451 ? 27.516 -43.25 -9.242 1 93.69 451 SER A O 1
ATOM 3716 N N . PRO A 1 452 ? 26.984 -44.375 -7.34 1 93.31 452 PRO A N 1
ATOM 3717 C CA . PRO A 1 452 ? 27.297 -43.25 -6.461 1 93.31 452 PRO A CA 1
ATOM 3718 C C . PRO A 1 452 ? 28.734 -42.781 -6.609 1 93.31 452 PRO A C 1
ATOM 3720 O O . PRO A 1 452 ? 29.641 -43.562 -6.832 1 93.31 452 PRO A O 1
ATOM 3723 N N . GLU A 1 453 ? 28.906 -41.5 -6.352 1 90.31 453 GLU A N 1
ATOM 3724 C CA . GLU A 1 453 ? 30.234 -40.906 -6.578 1 90.31 453 GLU A CA 1
ATOM 3725 C C . GLU A 1 453 ? 30.984 -40.75 -5.266 1 90.31 453 GLU A C 1
ATOM 3727 O O . GLU A 1 453 ? 32.219 -40.594 -5.266 1 90.31 453 GLU A O 1
ATOM 3732 N N . ASN A 1 454 ? 30.297 -40.656 -4.184 1 90.69 454 ASN A N 1
ATOM 3733 C CA . ASN A 1 454 ? 30.953 -40.438 -2.889 1 90.69 454 ASN A CA 1
ATOM 3734 C C . ASN A 1 454 ? 30.406 -41.406 -1.841 1 90.69 454 ASN A C 1
ATOM 3736 O O . ASN A 1 454 ? 29.5 -42.188 -2.125 1 90.69 454 ASN A O 1
ATOM 3740 N N . HIS A 1 455 ? 31.047 -41.344 -0.676 1 91.19 455 HIS A N 1
ATOM 3741 C CA . HIS A 1 455 ? 30.734 -42.312 0.376 1 91.19 455 HIS A CA 1
ATOM 3742 C C . HIS A 1 455 ? 29.328 -42.062 0.922 1 91.19 455 HIS A C 1
ATOM 3744 O O . HIS A 1 455 ? 28.656 -43.031 1.324 1 91.19 455 HIS A O 1
ATOM 3750 N N . ILE A 1 456 ? 28.922 -40.875 0.894 1 90.94 456 ILE A N 1
ATOM 3751 C CA . ILE A 1 456 ? 27.594 -40.562 1.419 1 90.94 456 ILE A CA 1
ATOM 3752 C C . ILE A 1 456 ? 26.531 -41.156 0.506 1 90.94 456 ILE A C 1
ATOM 3754 O O . ILE A 1 456 ? 25.562 -41.75 0.98 1 90.94 456 ILE A O 1
ATOM 3758 N N . GLU A 1 457 ? 26.75 -41 -0.721 1 91.38 457 GLU A N 1
ATOM 3759 C CA . GLU A 1 457 ? 25.812 -41.531 -1.703 1 91.38 457 GLU A CA 1
ATOM 3760 C C . GLU A 1 457 ? 25.797 -43.062 -1.678 1 91.38 457 GLU A C 1
ATOM 3762 O O . GLU A 1 457 ? 24.75 -43.688 -1.881 1 91.38 457 GLU A O 1
ATOM 3767 N N . LYS A 1 458 ? 26.953 -43.625 -1.501 1 93 458 LYS A N 1
ATOM 3768 C CA . LYS A 1 458 ? 27.047 -45.094 -1.454 1 93 458 LYS A CA 1
ATOM 3769 C C . LYS A 1 458 ? 26.266 -45.656 -0.276 1 93 458 LYS A C 1
ATOM 3771 O O . LYS A 1 458 ? 25.562 -46.656 -0.412 1 93 458 LYS A O 1
ATOM 3776 N N . ASP A 1 459 ? 26.438 -44.938 0.805 1 91.69 459 ASP A N 1
ATOM 3777 C CA . ASP A 1 459 ? 25.688 -45.375 1.986 1 91.69 459 ASP A CA 1
ATOM 3778 C C . ASP A 1 459 ? 24.188 -45.25 1.764 1 91.69 459 ASP A C 1
ATOM 3780 O O . ASP A 1 459 ? 23.406 -46.094 2.193 1 91.69 459 ASP A O 1
ATOM 3784 N N . ARG A 1 460 ? 23.812 -44.188 1.121 1 91.75 460 ARG A N 1
ATOM 3785 C CA . ARG A 1 460 ? 22.406 -43.969 0.814 1 91.75 460 ARG A CA 1
ATOM 3786 C C . ARG A 1 460 ? 21.891 -45.031 -0.147 1 91.75 460 ARG A C 1
ATOM 3788 O O . ARG A 1 460 ? 20.766 -45.531 0.011 1 91.75 460 ARG A O 1
ATOM 3795 N N . TRP A 1 461 ? 22.688 -45.344 -1.117 1 92.75 461 TRP A N 1
ATOM 3796 C CA . TRP A 1 461 ? 22.328 -46.375 -2.098 1 92.75 461 TRP A CA 1
ATOM 3797 C C . TRP A 1 461 ? 22.094 -47.719 -1.421 1 92.75 461 TRP A C 1
ATOM 3799 O O . TRP A 1 461 ? 21.094 -48.375 -1.688 1 92.75 461 TRP A O 1
ATOM 3809 N N . LYS A 1 462 ? 22.953 -48.062 -0.491 1 92.19 462 LYS A N 1
ATOM 3810 C CA . LYS A 1 462 ? 22.812 -49.344 0.228 1 92.19 462 LYS A CA 1
ATOM 3811 C C . LYS A 1 462 ? 21.547 -49.375 1.076 1 92.19 462 LYS A C 1
ATOM 3813 O O . LYS A 1 462 ? 20.844 -50.375 1.116 1 92.19 462 LYS A O 1
ATOM 3818 N N . SER A 1 463 ? 21.359 -48.312 1.693 1 92.31 463 SER A N 1
ATOM 3819 C CA . SER A 1 463 ? 20.172 -48.219 2.539 1 92.31 463 SER A CA 1
ATOM 3820 C C . SER A 1 463 ? 18.891 -48.312 1.716 1 92.31 463 SER A C 1
ATOM 3822 O O . SER A 1 463 ? 17.922 -48.938 2.139 1 92.31 463 SER A O 1
ATOM 3824 N N . LEU A 1 464 ? 18.891 -47.656 0.562 1 90.44 464 LEU A N 1
ATOM 3825 C CA . LEU A 1 464 ? 17.719 -47.656 -0.306 1 90.44 464 LEU A CA 1
ATOM 3826 C C . LEU A 1 464 ? 17.484 -49.031 -0.927 1 90.44 464 LEU A C 1
ATOM 3828 O O . LEU A 1 464 ? 16.328 -49.469 -1.063 1 90.44 464 LEU A O 1
ATOM 3832 N N . ARG A 1 465 ? 18.516 -49.625 -1.296 1 89.88 465 ARG A N 1
ATOM 3833 C CA . ARG A 1 465 ? 18.422 -50.938 -1.895 1 89.88 465 ARG A CA 1
ATOM 3834 C C . ARG A 1 465 ? 17.844 -51.938 -0.906 1 89.88 465 ARG A C 1
ATOM 3836 O O . ARG A 1 465 ? 17.016 -52.781 -1.276 1 89.88 465 ARG A O 1
ATOM 3843 N N . SER A 1 466 ? 18.281 -51.812 0.353 1 88.38 466 SER A N 1
ATOM 3844 C CA . SER A 1 466 ? 17.766 -52.688 1.401 1 88.38 466 SER A CA 1
ATOM 3845 C C . SER A 1 466 ? 16.297 -52.406 1.682 1 88.38 466 SER A C 1
ATOM 3847 O O . SER A 1 466 ? 15.5 -53.312 1.827 1 88.38 466 SER A O 1
ATOM 3849 N N . ALA A 1 467 ? 15.922 -51.219 1.732 1 85.94 467 ALA A N 1
ATOM 3850 C CA . ALA A 1 467 ? 14.578 -50.812 2.115 1 85.94 467 ALA A CA 1
ATOM 3851 C C . ALA A 1 467 ? 13.57 -51.125 1.001 1 85.94 467 ALA A C 1
ATOM 3853 O O . ALA A 1 467 ? 12.445 -51.531 1.267 1 85.94 467 ALA A O 1
ATOM 3854 N N . LEU A 1 468 ? 14.023 -50.938 -0.271 1 84.69 468 LEU A N 1
ATOM 3855 C CA . LEU A 1 468 ? 13.07 -50.969 -1.371 1 84.69 468 LEU A CA 1
ATOM 3856 C C . LEU A 1 468 ? 13.133 -52.312 -2.09 1 84.69 468 LEU A C 1
ATOM 3858 O O . LEU A 1 468 ? 12.133 -52.781 -2.643 1 84.69 468 LEU A O 1
ATOM 3862 N N . LEU A 1 469 ? 14.234 -52.938 -2.123 1 80.62 469 LEU A N 1
ATOM 3863 C CA . LEU A 1 469 ? 14.391 -54.188 -2.873 1 80.62 469 LEU A CA 1
ATOM 3864 C C . LEU A 1 469 ? 14.594 -55.375 -1.932 1 80.62 469 LEU A C 1
ATOM 3866 O O . LEU A 1 469 ? 14.531 -56.531 -2.355 1 80.62 469 LEU A O 1
ATOM 3870 N N . GLY A 1 470 ? 14.688 -55.188 -0.608 1 70.25 470 GLY A N 1
ATOM 3871 C CA . GLY A 1 470 ? 14.961 -56.25 0.343 1 70.25 470 GLY A CA 1
ATOM 3872 C C . GLY A 1 470 ? 16.344 -56.875 0.184 1 70.25 470 GLY A C 1
ATOM 3873 O O . GLY A 1 470 ? 16.578 -58 0.581 1 70.25 470 GLY A O 1
ATOM 3874 N N . ARG A 1 471 ? 17.141 -56.281 -0.66 1 67.12 471 ARG A N 1
ATOM 3875 C CA . ARG A 1 471 ? 18.469 -56.8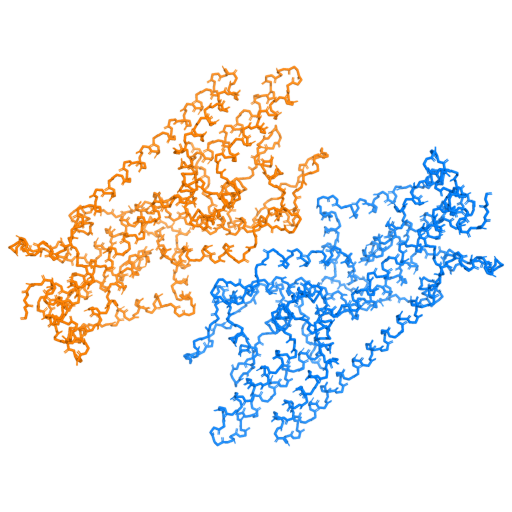12 -0.934 1 67.12 471 ARG A CA 1
ATOM 3876 C C . ARG A 1 471 ? 19.531 -56.125 -0.085 1 67.12 471 ARG A C 1
ATOM 3878 O O . ARG A 1 471 ? 19.516 -54.906 0.062 1 67.12 471 ARG A O 1
ATOM 3885 N N . ALA A 1 472 ? 20.109 -57 1.001 1 49.56 472 ALA A N 1
ATOM 3886 C CA . ALA A 1 472 ? 21.219 -56.562 1.85 1 49.56 472 ALA A CA 1
ATOM 3887 C C . ALA A 1 472 ? 22.516 -56.469 1.062 1 49.56 472 ALA A C 1
ATOM 3889 O O . ALA A 1 472 ? 22.781 -57.344 0.207 1 49.56 472 ALA A O 1
ATOM 3890 N N . MET B 1 1 ? 26.375 27.859 -10.477 1 20.34 1 MET B N 1
ATOM 3891 C CA . MET B 1 1 ? 26.297 26.719 -9.57 1 20.34 1 MET B CA 1
ATOM 3892 C C . MET B 1 1 ? 25.016 25.922 -9.82 1 20.34 1 MET B C 1
ATOM 3894 O O . MET B 1 1 ? 23.922 26.484 -9.82 1 20.34 1 MET B O 1
ATOM 3898 N N . PRO B 1 2 ? 25.078 24.75 -10.555 1 24.17 2 PRO B N 1
ATOM 3899 C CA . PRO B 1 2 ? 23.906 24.078 -11.102 1 24.17 2 PRO B CA 1
ATOM 3900 C C . PRO B 1 2 ? 22.859 23.75 -10.031 1 24.17 2 PRO B C 1
ATOM 3902 O O . PRO B 1 2 ? 23.234 23.375 -8.914 1 24.17 2 PRO B O 1
ATOM 3905 N N . GLN B 1 3 ? 21.797 24.453 -10.008 1 24.39 3 GLN B N 1
ATOM 3906 C CA . GLN B 1 3 ? 20.656 24.391 -9.094 1 24.39 3 GLN B CA 1
ATOM 3907 C C . GLN B 1 3 ? 20.094 22.984 -9.016 1 24.39 3 GLN B C 1
ATOM 3909 O O . GLN B 1 3 ? 19.844 22.344 -10.047 1 24.39 3 GLN B O 1
ATOM 3914 N N . THR B 1 4 ? 20.406 22.234 -7.961 1 31.98 4 THR B N 1
ATOM 3915 C CA . THR B 1 4 ? 19.953 20.875 -7.641 1 31.98 4 THR B CA 1
ATOM 3916 C C . THR B 1 4 ? 18.453 20.734 -7.859 1 31.98 4 THR B C 1
ATOM 3918 O O . THR B 1 4 ? 17.656 21.516 -7.312 1 31.98 4 THR B O 1
ATOM 3921 N N . PRO B 1 5 ? 18.047 20.109 -8.93 1 34.22 5 PRO B N 1
ATOM 3922 C CA . PRO B 1 5 ? 16.625 19.969 -9.25 1 34.22 5 PRO B CA 1
ATOM 3923 C C . PRO B 1 5 ? 15.781 19.531 -8.047 1 34.22 5 PRO B C 1
ATOM 3925 O O . PRO B 1 5 ? 16.297 18.891 -7.133 1 34.22 5 PRO B O 1
ATOM 3928 N N . THR B 1 6 ? 14.703 20.25 -7.797 1 34.91 6 THR B N 1
ATOM 3929 C CA . THR B 1 6 ? 13.773 20.109 -6.676 1 34.91 6 THR B CA 1
ATOM 3930 C C . THR B 1 6 ? 13.195 18.703 -6.621 1 34.91 6 THR B C 1
ATOM 3932 O O . THR B 1 6 ? 13.047 18.047 -7.652 1 34.91 6 THR B O 1
ATOM 3935 N N . LEU B 1 7 ? 13.125 18.047 -5.48 1 35.84 7 LEU B N 1
ATOM 3936 C CA . LEU B 1 7 ? 12.695 16.719 -5.082 1 35.84 7 LEU B CA 1
ATOM 3937 C C . LEU B 1 7 ? 11.336 16.375 -5.68 1 35.84 7 LEU B C 1
ATOM 3939 O O . LEU B 1 7 ? 11.062 15.211 -5.988 1 35.84 7 LEU B O 1
ATOM 3943 N N . VAL B 1 8 ? 10.477 17.406 -5.758 1 36.97 8 VAL B N 1
ATOM 3944 C CA . VAL B 1 8 ? 9.094 17.141 -6.141 1 36.97 8 VAL B CA 1
ATOM 3945 C C . VAL B 1 8 ? 9.047 16.609 -7.574 1 36.97 8 VAL B C 1
ATOM 3947 O O . VAL B 1 8 ? 8.281 15.695 -7.883 1 36.97 8 VAL B O 1
ATOM 3950 N N . THR B 1 9 ? 9.828 17.156 -8.43 1 38.75 9 THR B N 1
ATOM 3951 C CA . THR B 1 9 ? 9.82 16.719 -9.82 1 38.75 9 THR B CA 1
ATOM 3952 C C . THR B 1 9 ? 10.281 15.273 -9.93 1 38.75 9 THR B C 1
ATOM 3954 O O . THR B 1 9 ? 10 14.602 -10.93 1 38.75 9 THR B O 1
ATOM 3957 N N . MET B 1 10 ? 10.992 14.906 -8.938 1 35 10 MET B N 1
ATOM 3958 C CA . MET B 1 10 ? 11.555 13.57 -9.023 1 35 10 MET B CA 1
ATOM 3959 C C . MET B 1 10 ? 10.477 12.508 -8.828 1 35 10 MET B C 1
ATOM 3961 O O . MET B 1 10 ? 10.594 11.391 -9.344 1 35 10 MET B O 1
ATOM 3965 N N . PHE B 1 11 ? 9.516 12.891 -7.941 1 36.53 11 PHE B N 1
ATOM 3966 C CA . PHE B 1 11 ? 8.516 11.859 -7.684 1 36.53 11 PHE B CA 1
ATOM 3967 C C . PHE B 1 11 ? 7.453 11.852 -8.773 1 36.53 11 PHE B C 1
ATOM 3969 O O . PHE B 1 11 ? 6.703 10.883 -8.914 1 36.53 11 PHE B O 1
ATOM 3976 N N . ASP B 1 12 ? 7.098 13.094 -9.414 1 34.31 12 ASP B N 1
ATOM 3977 C CA . ASP B 1 12 ? 6.051 13.094 -10.43 1 34.31 12 ASP B CA 1
ATOM 3978 C C . ASP B 1 12 ? 6.496 12.328 -11.672 1 34.31 12 ASP B C 1
ATOM 3980 O O . ASP B 1 12 ? 5.715 12.148 -12.609 1 34.31 12 ASP B O 1
ATOM 3984 N N . SER B 1 13 ? 7.746 12.703 -12.211 1 29.19 13 SER B N 1
ATOM 3985 C CA . SER B 1 13 ? 8.07 12.07 -13.484 1 29.19 13 SER B CA 1
ATOM 3986 C C . SER B 1 13 ? 8.023 10.547 -13.375 1 29.19 13 SER B C 1
ATOM 3988 O O . SER B 1 13 ? 8.68 9.961 -12.508 1 29.19 13 SER B O 1
ATOM 3990 N N . SER B 1 14 ? 6.902 10 -13.773 1 29.98 14 SER B N 1
ATOM 3991 C CA . SER B 1 14 ? 6.719 8.586 -14.094 1 29.98 14 SER B CA 1
ATOM 3992 C C . SER B 1 14 ? 7.984 7.984 -14.695 1 29.98 14 SER B C 1
ATOM 3994 O O . SER B 1 14 ? 7.988 6.832 -15.133 1 29.98 14 SER B O 1
ATOM 3996 N N . SER B 1 15 ? 8.82 8.914 -15.266 1 24.88 15 SER B N 1
ATOM 3997 C CA . SER B 1 15 ? 9.922 8.312 -16 1 24.88 15 SER B CA 1
ATOM 3998 C C . SER B 1 15 ? 10.93 7.668 -15.055 1 24.88 15 SER B C 1
ATOM 4000 O O . SER B 1 15 ? 11.867 8.328 -14.594 1 24.88 15 SER B O 1
ATOM 4002 N N . PHE B 1 16 ? 10.586 7.074 -13.984 1 26.91 16 PHE B N 1
ATOM 4003 C CA . PHE B 1 16 ? 11.688 6.254 -13.492 1 26.91 16 PHE B CA 1
ATOM 4004 C C . PHE B 1 16 ? 12.43 5.59 -14.641 1 26.91 16 PHE B C 1
ATOM 4006 O O . PHE B 1 16 ? 11.898 4.688 -15.297 1 26.91 16 PHE B O 1
ATOM 4013 N N . HIS B 1 17 ? 13.133 6.418 -15.383 1 24 17 HIS B N 1
ATOM 4014 C CA . HIS B 1 17 ? 14.117 5.902 -16.328 1 24 17 HIS B CA 1
ATOM 4015 C C . HIS B 1 17 ? 14.773 4.633 -15.812 1 24 17 HIS B C 1
ATOM 4017 O O . HIS B 1 17 ? 14.898 4.441 -14.602 1 24 17 HIS B O 1
ATOM 4023 N N . ARG B 1 18 ? 14.992 3.691 -16.766 1 24.52 18 ARG B N 1
ATOM 4024 C CA . ARG B 1 18 ? 15.547 2.396 -17.156 1 24.52 18 ARG B CA 1
ATOM 4025 C C . ARG B 1 18 ? 17.016 2.283 -16.75 1 24.52 18 ARG B C 1
ATOM 4027 O O . ARG B 1 18 ? 17.875 2.029 -17.594 1 24.52 18 ARG B O 1
ATOM 4034 N N . ASN B 1 19 ? 17.578 3.152 -15.984 1 24.25 19 ASN B N 1
ATOM 4035 C CA . ASN B 1 19 ? 18.969 2.697 -16 1 24.25 19 ASN B CA 1
ATOM 4036 C C . ASN B 1 19 ? 19.094 1.228 -15.609 1 24.25 19 ASN B C 1
ATOM 4038 O O . ASN B 1 19 ? 18.938 0.881 -14.438 1 24.25 19 ASN B O 1
ATOM 4042 N N . LEU B 1 20 ? 18.672 0.285 -16.641 1 24.8 20 LEU B N 1
ATOM 4043 C CA . LEU B 1 20 ? 18.719 -1.155 -16.875 1 24.8 20 LEU B CA 1
ATOM 4044 C C . LEU B 1 20 ? 20.062 -1.733 -16.406 1 24.8 20 LEU B C 1
ATOM 4046 O O . LEU B 1 20 ? 20.094 -2.785 -15.758 1 24.8 20 LEU B O 1
ATOM 4050 N N . TYR B 1 21 ? 21.203 -1.376 -17.188 1 24.08 21 TYR B N 1
ATOM 4051 C CA . TYR B 1 21 ? 22.219 -2.355 -17.531 1 24.08 21 TYR B CA 1
ATOM 4052 C C . TYR B 1 21 ? 23.156 -2.619 -16.359 1 24.08 21 TYR B C 1
ATOM 4054 O O . TYR B 1 21 ? 24.359 -2.795 -16.547 1 24.08 21 TYR B O 1
ATOM 4062 N N . GLN B 1 22 ? 23.047 -2.129 -15.195 1 27.89 22 GLN B N 1
ATOM 4063 C CA . GLN B 1 22 ? 24.312 -2.426 -14.547 1 27.89 22 GLN B CA 1
ATOM 4064 C C . GLN B 1 22 ? 24.609 -3.922 -14.578 1 27.89 22 GLN B C 1
ATOM 4066 O O . GLN B 1 22 ? 23.688 -4.742 -14.492 1 27.89 22 GLN B O 1
ATOM 4071 N N . SER B 1 23 ? 25.953 -4.316 -14.875 1 27.38 23 SER B N 1
ATOM 4072 C CA . SER B 1 23 ? 26.766 -5.512 -15.086 1 27.38 23 SER B CA 1
ATOM 4073 C C . SER B 1 23 ? 26.453 -6.578 -14.039 1 27.38 23 SER B C 1
ATOM 4075 O O . SER B 1 23 ? 25.922 -6.273 -12.969 1 27.38 23 SER B O 1
ATOM 4077 N N . LYS B 1 24 ? 27.125 -7.934 -14.258 1 30.09 24 LYS B N 1
ATOM 4078 C CA . LYS B 1 24 ? 27.125 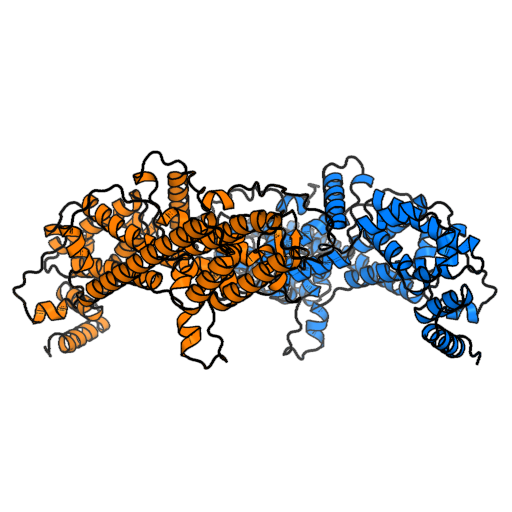-9.359 -13.938 1 30.09 24 LYS B CA 1
ATOM 4079 C C . LYS B 1 24 ? 27.469 -9.594 -12.469 1 30.09 24 LYS B C 1
ATOM 4081 O O . LYS B 1 24 ? 27.688 -10.727 -12.047 1 30.09 24 LYS B O 1
ATOM 4086 N N . GLU B 1 25 ? 28.391 -8.789 -11.773 1 31.55 25 GLU B N 1
ATOM 4087 C CA . GLU B 1 25 ? 28.969 -9.445 -10.602 1 31.55 25 GLU B CA 1
ATOM 4088 C C . GLU B 1 25 ? 27.875 -9.93 -9.656 1 31.55 25 GLU B C 1
ATOM 4090 O O . GLU B 1 25 ? 26.844 -9.281 -9.508 1 31.55 25 GLU B O 1
ATOM 4095 N N . GLU B 1 26 ? 27.828 -11.242 -9.195 1 35.28 26 GLU B N 1
ATOM 4096 C CA . GLU B 1 26 ? 27.125 -12.172 -8.32 1 35.28 26 GLU B CA 1
ATOM 4097 C C . GLU B 1 26 ? 26.719 -11.492 -7.012 1 35.28 26 GLU B C 1
ATOM 4099 O O . GLU B 1 26 ? 26.359 -12.164 -6.043 1 35.28 26 GLU B O 1
ATOM 4104 N N . SER B 1 27 ? 27.203 -10.344 -6.59 1 39.84 27 SER B N 1
ATOM 4105 C CA . SER B 1 27 ? 26.734 -9.984 -5.25 1 39.84 27 SER B CA 1
ATOM 4106 C C . SER B 1 27 ? 25.219 -10.109 -5.133 1 39.84 27 SER B C 1
ATOM 4108 O O . SER B 1 27 ? 24.484 -9.477 -5.891 1 39.84 27 SER B O 1
ATOM 4110 N N . CYS B 1 28 ? 24.562 -11.273 -4.863 1 45.69 28 CYS B N 1
ATOM 4111 C CA . CYS B 1 28 ? 23.203 -11.688 -4.531 1 45.69 28 CYS B CA 1
ATOM 4112 C C . CYS B 1 28 ? 22.422 -10.531 -3.926 1 45.69 28 CYS B C 1
ATOM 4114 O O . CYS B 1 28 ? 22.516 -10.258 -2.729 1 45.69 28 CYS B O 1
ATOM 4116 N N . SER B 1 29 ? 22.266 -9.438 -4.41 1 57.16 29 SER B N 1
ATOM 4117 C CA . SER B 1 29 ? 21.531 -8.273 -3.93 1 57.16 29 SER B CA 1
ATOM 4118 C C . SER B 1 29 ? 20.109 -8.633 -3.533 1 57.16 29 SER B C 1
ATOM 4120 O O . SER B 1 29 ? 19.359 -9.219 -4.328 1 57.16 29 SER B O 1
ATOM 4122 N N . ASP B 1 30 ? 19.891 -8.977 -2.27 1 83.56 30 ASP B N 1
ATOM 4123 C CA . ASP B 1 30 ? 18.656 -9.219 -1.524 1 83.56 30 ASP B CA 1
ATOM 4124 C C . ASP B 1 30 ? 17.641 -8.102 -1.76 1 83.56 30 ASP B C 1
ATOM 4126 O O . ASP B 1 30 ? 16.984 -7.652 -0.825 1 83.56 30 ASP B O 1
ATOM 4130 N N . LEU B 1 31 ? 17.828 -7.453 -2.982 1 87.88 31 LEU B N 1
ATOM 4131 C CA . LEU B 1 31 ? 16.844 -6.441 -3.369 1 87.88 31 LEU B CA 1
ATOM 4132 C C . LEU B 1 31 ? 15.82 -7.02 -4.344 1 87.88 31 LEU B C 1
ATOM 4134 O O . LEU B 1 31 ? 16.188 -7.777 -5.246 1 87.88 31 LEU B O 1
ATOM 4138 N N . TYR B 1 32 ? 14.648 -6.734 -4.121 1 86.62 32 TYR B N 1
ATOM 4139 C CA . TYR B 1 32 ? 13.562 -7.211 -4.961 1 86.62 32 TYR B CA 1
ATOM 4140 C C . TYR B 1 32 ? 12.922 -6.062 -5.734 1 86.62 32 TYR B C 1
ATOM 4142 O O . TYR B 1 32 ? 12.469 -5.082 -5.137 1 86.62 32 TYR B O 1
ATOM 4150 N N . TYR B 1 33 ? 12.969 -6.207 -7.152 1 84.38 33 TYR B N 1
ATOM 4151 C CA . TYR B 1 33 ? 12.422 -5.18 -8.031 1 84.38 33 TYR B CA 1
ATOM 4152 C C . TYR B 1 33 ? 11.203 -5.691 -8.781 1 84.38 33 TYR B C 1
ATOM 4154 O O . TYR B 1 33 ? 11.086 -6.891 -9.039 1 84.38 33 TYR B O 1
ATOM 4162 N N . GLN B 1 34 ? 10.172 -4.918 -9.031 1 77.19 34 GLN B N 1
ATOM 4163 C CA . GLN B 1 34 ? 9.062 -5.137 -9.953 1 77.19 34 GLN B CA 1
ATOM 4164 C C . GLN B 1 34 ? 8.859 -3.934 -10.867 1 77.19 34 GLN B C 1
ATOM 4166 O O . GLN B 1 34 ? 8.68 -2.809 -10.391 1 77.19 34 GLN B O 1
ATOM 4171 N N . ASP B 1 35 ? 8.906 -4.141 -12.164 1 73.44 35 ASP B N 1
ATOM 4172 C CA . ASP B 1 35 ? 8.766 -3.076 -13.148 1 73.44 35 ASP B CA 1
ATOM 4173 C C . ASP B 1 35 ? 9.727 -1.925 -12.859 1 73.44 35 ASP B C 1
ATOM 4175 O O . ASP B 1 35 ? 9.312 -0.765 -12.805 1 73.44 35 ASP B O 1
ATOM 4179 N N . ASN B 1 36 ? 10.898 -2.213 -12.438 1 77.25 36 ASN B N 1
ATOM 4180 C CA . ASN B 1 36 ? 11.992 -1.273 -12.219 1 77.25 36 ASN B CA 1
ATOM 4181 C C . ASN B 1 36 ? 11.797 -0.487 -10.922 1 77.25 36 ASN B C 1
ATOM 4183 O O . ASN B 1 36 ? 12.508 0.491 -10.672 1 77.25 36 ASN B O 1
ATOM 4187 N N . ASN B 1 37 ? 10.82 -0.914 -10.227 1 85.94 37 ASN B N 1
ATOM 4188 C CA . ASN B 1 37 ? 10.633 -0.296 -8.914 1 85.94 37 ASN B CA 1
ATOM 4189 C C . ASN B 1 37 ? 11.102 -1.214 -7.789 1 85.94 37 ASN B C 1
ATOM 4191 O O . ASN B 1 37 ? 10.797 -2.408 -7.789 1 85.94 37 ASN B O 1
ATOM 4195 N N . LEU B 1 38 ? 11.953 -0.676 -6.992 1 91.38 38 LEU B N 1
ATOM 4196 C CA . LEU B 1 38 ? 12.391 -1.434 -5.824 1 91.38 38 LEU B CA 1
ATOM 4197 C C . LEU B 1 38 ? 11.219 -1.687 -4.879 1 91.38 38 LEU B C 1
ATOM 4199 O O . LEU B 1 38 ? 10.578 -0.743 -4.402 1 91.38 38 LEU B O 1
ATOM 4203 N N . LEU B 1 39 ? 10.898 -2.92 -4.547 1 90.75 39 LEU B N 1
ATOM 4204 C CA . LEU B 1 39 ? 9.734 -3.256 -3.742 1 90.75 39 LEU B CA 1
ATOM 4205 C C . LEU B 1 39 ? 10.141 -3.609 -2.314 1 90.75 39 LEU B C 1
ATOM 4207 O O . LEU B 1 39 ? 9.383 -3.367 -1.371 1 90.75 39 LEU B O 1
ATOM 4211 N N . SER B 1 40 ? 11.266 -4.254 -2.199 1 92.75 40 SER B N 1
ATOM 4212 C CA . SER B 1 40 ? 11.719 -4.691 -0.883 1 92.75 40 SER B CA 1
ATOM 4213 C C . SER B 1 40 ? 13.195 -5.09 -0.907 1 92.75 40 SER B C 1
ATOM 4215 O O . SER B 1 40 ? 13.789 -5.23 -1.979 1 92.75 40 SER B O 1
ATOM 4217 N N . GLY B 1 41 ? 13.812 -5.184 0.181 1 94.06 41 GLY B N 1
ATOM 4218 C CA . GLY B 1 41 ? 15.188 -5.605 0.352 1 94.06 41 GLY B CA 1
ATOM 4219 C C . GLY B 1 41 ? 15.602 -5.734 1.807 1 94.06 41 GLY B C 1
ATOM 4220 O O . GLY B 1 41 ? 14.914 -5.223 2.697 1 94.06 41 GLY B O 1
ATOM 4221 N N . SER B 1 42 ? 16.625 -6.527 2.02 1 93.75 42 SER B N 1
ATOM 4222 C CA . SER B 1 42 ? 17.188 -6.551 3.365 1 93.75 42 SER B CA 1
ATOM 4223 C C . SER B 1 42 ? 17.797 -5.199 3.734 1 93.75 42 SER B C 1
ATOM 4225 O O . SER B 1 42 ? 18.203 -4.438 2.857 1 93.75 42 SER B O 1
ATOM 4227 N N . LEU B 1 43 ? 17.812 -4.91 4.984 1 94.62 43 LEU B N 1
ATOM 4228 C CA . LEU B 1 43 ? 18.375 -3.641 5.43 1 94.62 43 LEU B CA 1
ATOM 4229 C C . LEU B 1 43 ? 19.828 -3.492 4.969 1 94.62 43 LEU B C 1
ATOM 4231 O O . LEU B 1 43 ? 20.219 -2.426 4.496 1 94.62 43 LEU B O 1
ATOM 4235 N N . GLU B 1 44 ? 20.547 -4.582 5.004 1 93.88 44 GLU B N 1
ATOM 4236 C CA . GLU B 1 44 ? 21.953 -4.57 4.602 1 93.88 44 GLU B CA 1
ATOM 4237 C C . GLU B 1 44 ? 22.094 -4.27 3.111 1 93.88 44 GLU B C 1
ATOM 4239 O O . GLU B 1 44 ? 22.953 -3.48 2.709 1 93.88 44 GLU B O 1
ATOM 4244 N N . ALA B 1 45 ? 21.25 -4.906 2.355 1 94 45 ALA B N 1
ATOM 4245 C CA . ALA B 1 45 ? 21.297 -4.695 0.911 1 94 45 ALA B CA 1
ATOM 4246 C C . ALA B 1 45 ? 20.922 -3.262 0.551 1 94 45 ALA B C 1
ATOM 4248 O O . ALA B 1 45 ? 21.5 -2.676 -0.371 1 94 45 ALA B O 1
ATOM 4249 N N . LEU B 1 46 ? 19.969 -2.76 1.289 1 95.94 46 LEU B N 1
ATOM 4250 C CA . LEU B 1 46 ? 19.531 -1.391 1.044 1 95.94 46 LEU B CA 1
ATOM 4251 C C . LEU B 1 46 ? 20.625 -0.393 1.402 1 95.94 46 LEU B C 1
ATOM 4253 O O . LEU B 1 46 ? 20.828 0.597 0.694 1 95.94 46 LEU B O 1
ATOM 4257 N N . ILE B 1 47 ? 21.344 -0.63 2.459 1 96.5 47 ILE B N 1
ATOM 4258 C CA . ILE B 1 47 ? 22.453 0.232 2.861 1 96.5 47 ILE B CA 1
ATOM 4259 C C . ILE B 1 47 ? 23.578 0.16 1.823 1 96.5 47 ILE B C 1
ATOM 4261 O O . ILE B 1 47 ? 24.141 1.186 1.44 1 96.5 47 ILE B O 1
ATOM 4265 N N . GLN B 1 48 ? 23.812 -1.052 1.31 1 93.81 48 GLN B N 1
ATOM 4266 C CA . GLN B 1 48 ? 24.828 -1.221 0.272 1 93.81 48 GLN B CA 1
ATOM 4267 C C . GLN B 1 48 ? 24.453 -0.458 -0.995 1 93.81 48 GLN B C 1
ATOM 4269 O O . GLN B 1 48 ? 25.312 0.106 -1.668 1 93.81 48 GLN B O 1
ATOM 4274 N N . HIS B 1 49 ? 23.203 -0.456 -1.235 1 94.12 49 HIS B N 1
ATOM 4275 C CA . HIS B 1 49 ? 22.688 0.233 -2.418 1 94.12 49 HIS B CA 1
ATOM 4276 C C . HIS B 1 49 ? 22.781 1.747 -2.252 1 94.12 49 HIS B C 1
ATOM 4278 O O . HIS B 1 49 ? 22.766 2.486 -3.24 1 94.12 49 HIS B O 1
ATOM 4284 N N . LEU B 1 50 ? 22.859 2.23 -1.048 1 96.31 50 LEU B N 1
ATOM 4285 C CA . LEU B 1 50 ? 22.953 3.656 -0.752 1 96.31 50 LEU B CA 1
ATOM 4286 C C . LEU B 1 50 ? 24.375 4.168 -0.987 1 96.31 50 LEU B C 1
ATOM 4288 O O . LEU B 1 50 ? 24.562 5.34 -1.321 1 96.31 50 LEU B O 1
ATOM 4292 N N . VAL B 1 51 ? 25.328 3.285 -0.809 1 94.56 51 VAL B N 1
ATOM 4293 C CA . VAL B 1 51 ? 26.734 3.688 -0.875 1 94.56 51 VAL B CA 1
ATOM 4294 C C . VAL B 1 51 ? 27.234 3.572 -2.312 1 94.56 51 VAL B C 1
ATOM 4296 O O . VAL B 1 51 ? 27.141 2.508 -2.926 1 94.56 51 VAL B O 1
ATOM 4299 N N . PRO B 1 52 ? 27.719 4.727 -2.814 1 92.56 52 PRO B N 1
ATOM 4300 C CA . PRO B 1 52 ? 28.219 4.672 -4.188 1 92.56 52 PRO B CA 1
ATOM 4301 C C . PRO B 1 52 ? 29.469 3.811 -4.316 1 92.56 52 PRO B C 1
ATOM 4303 O O . PRO B 1 52 ? 30.172 3.566 -3.326 1 92.56 52 PRO B O 1
ATOM 4306 N N . ASN B 1 53 ? 29.719 3.289 -5.473 1 88.56 53 ASN B N 1
ATOM 4307 C CA . ASN B 1 53 ? 30.969 2.621 -5.844 1 88.56 53 ASN B CA 1
ATOM 4308 C C . ASN B 1 53 ? 31.562 3.207 -7.121 1 88.56 53 ASN B C 1
ATOM 4310 O O . ASN B 1 53 ? 31.156 4.285 -7.559 1 88.56 53 ASN B O 1
ATOM 4314 N N . VAL B 1 54 ? 32.5 2.631 -7.703 1 84.94 54 VAL B N 1
ATOM 4315 C CA . VAL B 1 54 ? 33.25 3.195 -8.828 1 84.94 54 VAL B CA 1
ATOM 4316 C C . VAL B 1 54 ? 32.312 3.385 -10.016 1 84.94 54 VAL B C 1
ATOM 4318 O O . VAL B 1 54 ? 32.406 4.395 -10.727 1 84.94 54 VAL B O 1
ATOM 4321 N N . ASP B 1 55 ? 31.359 2.508 -10.164 1 86.88 55 ASP B N 1
ATOM 4322 C CA . ASP B 1 55 ? 30.531 2.531 -11.375 1 86.88 55 ASP B CA 1
ATOM 4323 C C . ASP B 1 55 ? 29.078 2.857 -11.047 1 86.88 55 ASP B C 1
ATOM 4325 O O . ASP B 1 55 ? 28.203 2.74 -11.906 1 86.88 55 ASP B O 1
ATOM 4329 N N . TYR B 1 56 ? 28.922 3.217 -9.75 1 90.38 56 TYR B N 1
ATOM 4330 C CA . TYR B 1 56 ? 27.531 3.338 -9.344 1 90.38 56 TYR B CA 1
ATOM 4331 C C . TYR B 1 56 ? 27.344 4.52 -8.398 1 90.38 56 TYR B C 1
ATOM 4333 O O . TYR B 1 56 ? 28.172 4.766 -7.523 1 90.38 56 TYR B O 1
ATOM 4341 N N . TYR B 1 57 ? 26.25 5.285 -8.656 1 93.5 57 TYR B N 1
ATOM 4342 C CA . TYR B 1 57 ? 25.719 6.258 -7.711 1 93.5 57 TYR B CA 1
ATOM 4343 C C . TYR B 1 57 ? 24.203 6.152 -7.609 1 93.5 57 TYR B C 1
ATOM 4345 O O . TYR B 1 57 ? 23.5 6.152 -8.625 1 93.5 57 TYR B O 1
ATOM 4353 N N . PRO B 1 58 ? 23.672 6.016 -6.445 1 93.94 58 PRO B N 1
ATOM 4354 C CA . PRO B 1 58 ? 22.219 5.852 -6.297 1 93.94 58 PRO B CA 1
ATOM 4355 C C . PRO B 1 58 ? 21.438 7.074 -6.77 1 93.94 58 PRO B C 1
ATOM 4357 O O . PRO B 1 58 ? 21.938 8.195 -6.699 1 93.94 58 PRO B O 1
ATOM 4360 N N . ASP B 1 59 ? 20.219 6.832 -7.168 1 93.19 59 ASP B N 1
ATOM 4361 C CA . ASP B 1 59 ? 19.312 7.902 -7.559 1 93.19 59 ASP B CA 1
ATOM 4362 C C . ASP B 1 59 ? 18.953 8.781 -6.363 1 93.19 59 ASP B C 1
ATOM 4364 O O . ASP B 1 59 ? 18.766 8.281 -5.254 1 93.19 59 ASP B O 1
ATOM 4368 N N . ARG B 1 60 ? 18.781 10.055 -6.652 1 93.56 60 ARG B N 1
ATOM 4369 C CA . ARG B 1 60 ? 18.469 11.008 -5.594 1 93.56 60 ARG B CA 1
ATOM 4370 C C . ARG B 1 60 ? 17.172 10.633 -4.883 1 93.56 60 ARG B C 1
ATOM 4372 O O . ARG B 1 60 ? 17.047 10.82 -3.67 1 93.56 60 ARG B O 1
ATOM 4379 N N . THR B 1 61 ? 16.188 10.148 -5.715 1 94.5 61 THR B N 1
ATOM 4380 C CA . THR B 1 61 ? 14.914 9.742 -5.133 1 94.5 61 THR B CA 1
ATOM 4381 C C . THR B 1 61 ? 15.117 8.586 -4.148 1 94.5 61 THR B C 1
ATOM 4383 O O . THR B 1 61 ? 14.461 8.531 -3.107 1 94.5 61 THR B O 1
ATOM 4386 N N . TYR B 1 62 ? 16 7.676 -4.523 1 95.94 62 TYR B N 1
ATOM 4387 C CA . TYR B 1 62 ? 16.312 6.582 -3.609 1 95.94 62 TYR B CA 1
ATOM 4388 C C . TYR B 1 62 ? 16.984 7.105 -2.34 1 95.94 62 TYR B C 1
ATOM 4390 O O . TYR B 1 62 ? 16.625 6.691 -1.232 1 95.94 62 TYR B O 1
ATOM 4398 N N . ILE B 1 63 ? 17.938 8.016 -2.508 1 97.25 63 ILE B N 1
ATOM 4399 C CA . ILE B 1 63 ? 18.672 8.547 -1.369 1 97.25 63 ILE B CA 1
ATOM 4400 C C . ILE B 1 63 ? 17.703 9.211 -0.395 1 97.25 63 ILE B C 1
ATOM 4402 O O . ILE B 1 63 ? 17.688 8.898 0.797 1 97.25 63 ILE B O 1
ATOM 4406 N N . PHE B 1 64 ? 16.844 10.062 -0.909 1 97.06 64 PHE B N 1
ATOM 4407 C CA . PHE B 1 64 ? 15.883 10.758 -0.068 1 97.06 64 PHE B CA 1
ATOM 4408 C C . PHE B 1 64 ? 14.953 9.773 0.622 1 97.06 64 PHE B C 1
ATOM 4410 O O . PHE B 1 64 ? 14.742 9.844 1.835 1 97.06 64 PHE B O 1
ATOM 4417 N N . THR B 1 65 ? 14.367 8.82 -0.146 1 97.62 65 THR B N 1
ATOM 4418 C CA . THR B 1 65 ? 13.391 7.863 0.355 1 97.62 65 THR B CA 1
ATOM 4419 C C . THR B 1 65 ? 13.992 7.012 1.473 1 97.62 65 THR B C 1
ATOM 4421 O O . THR B 1 65 ? 13.383 6.848 2.531 1 97.62 65 THR B O 1
ATOM 4424 N N . PHE B 1 66 ? 15.211 6.551 1.256 1 97.69 66 PHE B N 1
ATOM 4425 C CA . PHE B 1 66 ? 15.828 5.645 2.215 1 97.69 66 PHE B CA 1
ATOM 4426 C C . PHE B 1 66 ? 16.234 6.391 3.48 1 97.69 66 PHE B C 1
ATOM 4428 O O . PHE B 1 66 ? 15.953 5.938 4.594 1 97.69 66 PHE B O 1
ATOM 4435 N N . LEU B 1 67 ? 16.859 7.523 3.295 1 97.38 67 LEU B N 1
ATOM 4436 C CA . LEU B 1 67 ? 17.297 8.281 4.461 1 97.38 67 LEU B CA 1
ATOM 4437 C C . LEU B 1 67 ? 16.109 8.711 5.309 1 97.38 67 LEU B C 1
ATOM 4439 O O . LEU B 1 67 ? 16.188 8.719 6.539 1 97.38 67 LEU B O 1
ATOM 4443 N N . LEU B 1 68 ? 15.023 9.047 4.707 1 96.31 68 LEU B N 1
ATOM 4444 C CA . LEU B 1 68 ? 13.82 9.5 5.406 1 96.31 68 LEU B CA 1
ATOM 4445 C C . LEU B 1 68 ? 13.156 8.344 6.148 1 96.31 68 LEU B C 1
ATOM 4447 O O . LEU B 1 68 ? 12.961 8.414 7.363 1 96.31 68 LEU B O 1
ATOM 4451 N N . SER B 1 69 ? 12.898 7.285 5.438 1 94.19 69 SER B N 1
ATOM 4452 C CA . SER B 1 69 ? 11.984 6.27 5.945 1 94.19 69 SER B CA 1
ATOM 4453 C C . SER B 1 69 ? 12.727 5.203 6.742 1 94.19 69 SER B C 1
ATOM 4455 O O . SER B 1 69 ? 12.117 4.449 7.504 1 94.19 69 SER B O 1
ATOM 4457 N N . SER B 1 70 ? 14.062 5.105 6.574 1 94.31 70 SER B N 1
ATOM 4458 C CA . SER B 1 70 ? 14.828 4.129 7.344 1 94.31 70 SER B CA 1
ATOM 4459 C C . SER B 1 70 ? 14.773 4.434 8.836 1 94.31 70 SER B C 1
ATOM 4461 O O . SER B 1 70 ? 15.055 3.566 9.664 1 94.31 70 SER B O 1
ATOM 4463 N N . ARG B 1 71 ? 14.344 5.609 9.102 1 92.38 71 ARG B N 1
ATOM 4464 C CA . ARG B 1 71 ? 14.258 6.023 10.492 1 92.38 71 ARG B CA 1
ATOM 4465 C C . ARG B 1 71 ? 13.195 5.234 11.242 1 92.38 71 ARG B C 1
ATOM 4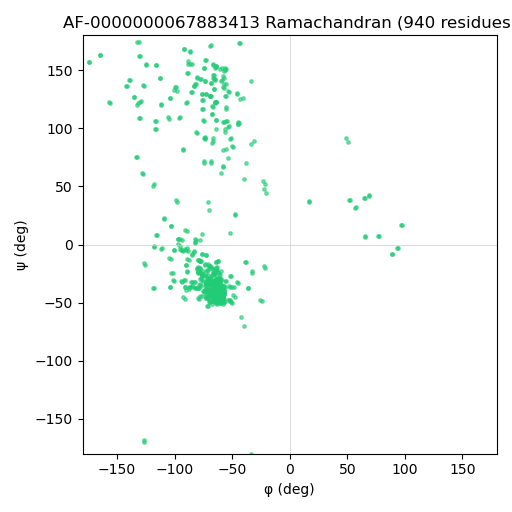467 O O . ARG B 1 71 ? 13.203 5.18 12.477 1 92.38 71 ARG B O 1
ATOM 4474 N N . LEU B 1 72 ? 12.289 4.656 10.531 1 89.69 72 LEU B N 1
ATOM 4475 C CA . LEU B 1 72 ? 11.273 3.791 11.125 1 89.69 72 LEU B CA 1
ATOM 4476 C C . LEU B 1 72 ? 11.898 2.496 11.633 1 89.69 72 LEU B C 1
ATOM 4478 O O . LEU B 1 72 ? 11.312 1.811 12.477 1 89.69 72 LEU B O 1
ATOM 4482 N N . LEU B 1 73 ? 13.117 2.178 11.148 1 90.38 73 LEU B N 1
ATOM 4483 C CA . LEU B 1 73 ? 13.703 0.868 11.422 1 90.38 73 LEU B CA 1
ATOM 4484 C C . LEU B 1 73 ? 15.008 1.005 12.211 1 90.38 73 LEU B C 1
ATOM 4486 O O . LEU B 1 73 ? 15.328 0.15 13.039 1 90.38 73 LEU B O 1
ATOM 4490 N N . ILE B 1 74 ? 15.75 2.051 11.852 1 92.19 74 ILE B N 1
ATOM 4491 C CA . ILE B 1 74 ? 17.078 2.188 12.422 1 92.19 74 ILE B CA 1
ATOM 4492 C C . ILE B 1 74 ? 17.344 3.65 12.773 1 92.19 74 ILE B C 1
ATOM 4494 O O . ILE B 1 74 ? 16.953 4.555 12.039 1 92.19 74 ILE B O 1
ATOM 4498 N N . HIS B 1 75 ? 17.969 3.816 13.836 1 91.25 75 HIS B N 1
ATOM 4499 C CA . HIS B 1 75 ? 18.344 5.172 14.227 1 91.25 75 HIS B CA 1
ATOM 4500 C C . HIS B 1 75 ? 19.375 5.75 13.266 1 91.25 75 HIS B C 1
ATOM 4502 O O . HIS B 1 75 ? 20.281 5.043 12.82 1 91.25 75 HIS B O 1
ATOM 4508 N N . PRO B 1 76 ? 19.281 7.055 12.984 1 93.12 76 PRO B N 1
ATOM 4509 C CA . PRO B 1 76 ? 20.188 7.676 12.023 1 93.12 76 PRO B CA 1
ATOM 4510 C C . PRO B 1 76 ? 21.656 7.488 12.391 1 93.12 76 PRO B C 1
ATOM 4512 O O . PRO B 1 76 ? 22.516 7.309 11.516 1 93.12 76 PRO B O 1
ATOM 4515 N N . SER B 1 77 ? 21.969 7.527 13.688 1 93.06 77 SER B N 1
ATOM 4516 C CA . SER B 1 77 ? 23.359 7.355 14.102 1 93.06 77 SER B CA 1
ATOM 4517 C C . SER B 1 77 ? 23.875 5.965 13.758 1 93.06 77 SER B C 1
ATOM 4519 O O . SER B 1 77 ? 25.016 5.809 13.32 1 93.06 77 SER B O 1
ATOM 4521 N N . GLU B 1 78 ? 23.031 5.008 13.953 1 93.94 78 GLU B N 1
ATOM 4522 C CA . GLU B 1 78 ? 23.406 3.643 13.594 1 93.94 78 GLU B CA 1
ATOM 4523 C C . GLU B 1 78 ? 23.531 3.49 12.078 1 93.94 78 GLU B C 1
ATOM 4525 O O . GLU B 1 78 ? 24.438 2.812 11.594 1 93.94 78 GLU B O 1
ATOM 4530 N N . LEU B 1 79 ? 22.609 4.086 11.367 1 95.62 79 LEU B N 1
ATOM 4531 C CA . LEU B 1 79 ? 22.688 4.047 9.914 1 95.62 79 LEU B CA 1
ATOM 4532 C C . LEU B 1 79 ? 23.984 4.668 9.414 1 95.62 79 LEU B C 1
ATOM 4534 O O . LEU B 1 79 ? 24.656 4.109 8.539 1 95.62 79 LEU B O 1
ATOM 4538 N N . MET B 1 80 ? 24.312 5.773 9.961 1 95.19 80 MET B N 1
ATOM 4539 C CA . MET B 1 80 ? 25.547 6.461 9.586 1 95.19 80 MET B CA 1
ATOM 4540 C C . MET B 1 80 ? 26.766 5.57 9.828 1 95.19 80 MET B C 1
ATOM 4542 O O . MET B 1 80 ? 27.656 5.496 8.992 1 95.19 80 MET B O 1
ATOM 4546 N N . ALA B 1 81 ? 26.766 4.949 10.93 1 94.06 81 ALA B N 1
ATOM 4547 C CA . ALA B 1 81 ? 27.859 4.051 11.258 1 94.06 81 ALA B CA 1
ATOM 4548 C C . ALA B 1 81 ? 27.984 2.93 10.227 1 94.06 81 ALA B C 1
ATOM 4550 O O . ALA B 1 81 ? 29.094 2.594 9.789 1 94.06 81 ALA B O 1
ATOM 4551 N N . ARG B 1 82 ? 26.922 2.387 9.852 1 94.5 82 ARG B N 1
ATOM 4552 C CA . ARG B 1 82 ? 26.922 1.288 8.891 1 94.5 82 ARG B CA 1
ATOM 4553 C C . ARG B 1 82 ? 27.328 1.771 7.504 1 94.5 82 ARG B C 1
ATOM 4555 O O . ARG B 1 82 ? 28.047 1.073 6.785 1 94.5 82 ARG B O 1
ATOM 4562 N N . VAL B 1 83 ? 26.828 2.896 7.16 1 94.31 83 VAL B N 1
ATOM 4563 C CA . VAL B 1 83 ? 27.188 3.494 5.879 1 94.31 83 VAL B CA 1
ATOM 4564 C C . VAL B 1 83 ? 28.703 3.738 5.84 1 94.31 83 VAL B C 1
ATOM 4566 O O . VAL B 1 83 ? 29.359 3.422 4.848 1 94.31 83 VAL B O 1
ATOM 4569 N N . CYS B 1 84 ? 29.234 4.281 6.934 1 90.38 84 CYS B N 1
ATOM 4570 C CA . CYS B 1 84 ? 30.656 4.535 7.027 1 90.38 84 CYS B CA 1
ATOM 4571 C C . CYS B 1 84 ? 31.453 3.24 6.887 1 90.38 84 CYS B C 1
ATOM 4573 O O . CYS B 1 84 ? 32.469 3.205 6.195 1 90.38 84 CYS B O 1
ATOM 4575 N N . HIS B 1 85 ? 31 2.242 7.477 1 89.44 85 HIS B N 1
ATOM 4576 C CA . HIS B 1 85 ? 31.641 0.939 7.398 1 89.44 85 HIS B CA 1
ATOM 4577 C C . HIS B 1 85 ? 31.688 0.433 5.961 1 89.44 85 HIS B C 1
ATOM 4579 O O . HIS B 1 85 ? 32.719 -0.042 5.496 1 89.44 85 HIS B O 1
ATOM 4585 N N . VAL B 1 86 ? 30.594 0.538 5.27 1 90.25 86 VAL B N 1
ATOM 4586 C CA . VAL B 1 86 ? 30.516 0.084 3.885 1 90.25 86 VAL B CA 1
ATOM 4587 C C . VAL B 1 86 ? 31.422 0.938 3.006 1 90.25 86 VAL B C 1
ATOM 4589 O O . VAL B 1 86 ? 32.062 0.427 2.084 1 90.25 86 VAL B O 1
ATOM 4592 N N . CYS B 1 87 ? 31.484 2.223 3.262 1 85.75 87 CYS B N 1
ATOM 4593 C CA . CYS B 1 87 ? 32.344 3.123 2.508 1 85.75 87 CYS B CA 1
ATOM 4594 C C . CYS B 1 87 ? 33.812 2.727 2.66 1 85.75 87 CYS B C 1
ATOM 4596 O O . CYS B 1 87 ? 34.562 2.682 1.676 1 85.75 87 CYS B O 1
ATOM 4598 N N . VAL B 1 88 ? 34.219 2.377 3.857 1 80.25 88 VAL B N 1
ATOM 4599 C CA . VAL B 1 88 ? 35.594 2.008 4.141 1 80.25 88 VAL B CA 1
ATOM 4600 C C . VAL B 1 88 ? 35.938 0.666 3.488 1 80.25 88 VAL B C 1
ATOM 4602 O O . VAL B 1 88 ? 37 0.491 2.914 1 80.25 88 VAL B O 1
ATOM 4605 N N . GLU B 1 89 ? 34.969 -0.194 3.545 1 79.44 89 GLU B N 1
ATOM 4606 C CA . GLU B 1 89 ? 35.125 -1.507 2.932 1 79.44 89 GLU B CA 1
ATOM 4607 C C . GLU B 1 89 ? 35.281 -1.394 1.416 1 79.44 89 GLU B C 1
ATOM 4609 O O . GLU B 1 89 ? 36.062 -2.113 0.807 1 79.44 89 GLU B O 1
ATOM 4614 N N . GLN B 1 90 ? 34.5 -0.586 0.882 1 75.44 90 GLN B N 1
ATOM 4615 C CA . GLN B 1 90 ? 34.562 -0.376 -0.561 1 75.44 90 GLN B CA 1
ATOM 4616 C C . GLN B 1 90 ? 35.875 0.249 -0.977 1 75.44 90 GLN B C 1
ATOM 4618 O O . GLN B 1 90 ? 36.406 -0.068 -2.041 1 75.44 90 GLN B O 1
ATOM 4623 N N . GLN B 1 91 ? 36.375 1.031 -0.135 1 70.12 91 GLN B N 1
ATOM 4624 C CA . GLN B 1 91 ? 37.688 1.67 -0.394 1 70.12 91 GLN B CA 1
ATOM 4625 C C . GLN B 1 91 ? 38.812 0.672 -0.262 1 70.12 91 GLN B C 1
ATOM 4627 O O . GLN B 1 91 ? 39.75 0.697 -1.053 1 70.12 91 GLN B O 1
ATOM 4632 N N . ARG B 1 92 ? 38.688 -0.221 0.75 1 66.25 92 ARG B N 1
ATOM 4633 C CA . ARG B 1 92 ? 39.719 -1.215 0.994 1 66.25 92 ARG B CA 1
ATOM 4634 C C . ARG B 1 92 ? 39.75 -2.258 -0.117 1 66.25 92 ARG B C 1
ATOM 4636 O O . ARG B 1 92 ? 40.844 -2.721 -0.512 1 66.25 92 ARG B O 1
ATOM 4643 N N . LEU B 1 93 ? 38.562 -2.785 -0.415 1 58.56 93 LEU B N 1
ATOM 4644 C CA . LEU B 1 93 ? 38.469 -3.787 -1.47 1 58.56 93 LEU B CA 1
ATOM 4645 C C . LEU B 1 93 ? 39.125 -3.301 -2.748 1 58.56 93 LEU B C 1
ATOM 4647 O O . LEU B 1 93 ? 39.594 -4.109 -3.564 1 58.56 93 LEU B O 1
ATOM 4651 N N . ASN B 1 94 ? 39.125 -2.096 -2.85 1 54.72 94 ASN B N 1
ATOM 4652 C CA . ASN B 1 94 ? 39.812 -1.527 -4.008 1 54.72 94 ASN B CA 1
ATOM 4653 C C . ASN B 1 94 ? 41.25 -1.235 -3.705 1 54.72 94 ASN B C 1
ATOM 4655 O O . ASN B 1 94 ? 41.906 -0.494 -4.441 1 54.72 94 ASN B O 1
ATOM 4659 N N . GLU B 1 95 ? 41.688 -1.783 -2.568 1 53.25 95 GLU B N 1
ATOM 4660 C CA . GLU B 1 95 ? 43.062 -1.511 -2.158 1 53.25 95 GLU B CA 1
ATOM 4661 C C . GLU B 1 95 ? 44 -2.543 -2.736 1 53.25 95 GLU B C 1
ATOM 4663 O O . GLU B 1 95 ? 45.156 -2.688 -2.254 1 53.25 95 GLU B O 1
ATOM 4668 N N . PRO B 1 96 ? 43.719 -3.645 -3.484 1 43.06 96 PRO B N 1
ATOM 4669 C CA . PRO B 1 96 ? 45 -4.195 -3.939 1 43.06 96 PRO B CA 1
ATOM 4670 C C . PRO B 1 96 ? 45.844 -3.172 -4.691 1 43.06 96 PRO B C 1
ATOM 4672 O O . PRO B 1 96 ? 45.344 -2.512 -5.609 1 43.06 96 PRO B O 1
ATOM 4675 N N . GLY B 1 97 ? 47.281 -2.709 -4.184 1 49.12 97 GLY B N 1
ATOM 4676 C CA . GLY B 1 97 ? 48.062 -1.556 -4.59 1 49.12 97 GLY B CA 1
ATOM 4677 C C . GLY B 1 97 ? 47.281 -0.261 -4.59 1 49.12 97 GLY B C 1
ATOM 4678 O O . GLY B 1 97 ? 46.188 -0.2 -5.141 1 49.12 97 GLY B O 1
ATOM 4679 N N . LEU B 1 98 ? 47.156 0.693 -3.521 1 49.44 98 LEU B N 1
ATOM 4680 C CA . LEU B 1 98 ? 46.562 2.002 -3.328 1 49.44 98 LEU B CA 1
ATOM 4681 C C . LEU B 1 98 ? 46.344 2.715 -4.66 1 49.44 98 LEU B C 1
ATOM 4683 O O . LEU B 1 98 ? 47.25 3.404 -5.137 1 49.44 98 LEU B O 1
ATOM 4687 N N . ASP B 1 99 ? 45.906 2.008 -5.441 1 54.91 99 ASP B N 1
ATOM 4688 C CA . ASP B 1 99 ? 45.844 2.729 -6.707 1 54.91 99 ASP B CA 1
ATOM 4689 C C . ASP B 1 99 ? 45 4.004 -6.566 1 54.91 99 ASP B C 1
ATOM 4691 O O . ASP B 1 99 ? 43.812 3.941 -6.34 1 54.91 99 ASP B O 1
ATOM 4695 N N . LYS B 1 100 ? 45.562 4.961 -6.086 1 62.5 100 LYS B N 1
ATOM 4696 C CA . LYS B 1 100 ? 45.156 6.363 -5.98 1 62.5 100 LYS B CA 1
ATOM 4697 C C . LYS B 1 100 ? 44.094 6.723 -7.023 1 62.5 100 LYS B C 1
ATOM 4699 O O . LYS B 1 100 ? 43.25 7.59 -6.785 1 62.5 100 LYS B O 1
ATOM 4704 N N . SER B 1 101 ? 44.062 5.832 -8.023 1 71 101 SER B N 1
ATOM 4705 C CA . SER B 1 101 ? 43.156 6.184 -9.109 1 71 101 SER B CA 1
ATOM 4706 C C . SER B 1 101 ? 41.719 5.824 -8.773 1 71 101 SER B C 1
ATOM 4708 O O . SER B 1 101 ? 40.812 6.586 -9.078 1 71 101 SER B O 1
ATOM 4710 N N . GLN B 1 102 ? 41.531 4.629 -8.047 1 73.5 102 GLN B N 1
ATOM 4711 C CA . GLN B 1 102 ? 40.156 4.219 -7.719 1 73.5 102 GLN B CA 1
ATOM 4712 C C . GLN B 1 102 ? 39.594 5.086 -6.605 1 73.5 102 GLN B C 1
ATOM 4714 O O . GLN B 1 102 ? 38.406 5.434 -6.633 1 73.5 102 GLN B O 1
ATOM 4719 N N . VAL B 1 103 ? 40.469 5.383 -5.633 1 72.12 103 VAL B N 1
ATOM 4720 C CA . VAL B 1 103 ? 40.062 6.27 -4.551 1 72.12 103 VAL B CA 1
ATOM 4721 C C . VAL B 1 103 ? 39.625 7.613 -5.125 1 72.12 103 VAL B C 1
ATOM 4723 O O . VAL B 1 103 ? 38.656 8.203 -4.648 1 72.12 103 VAL B O 1
ATOM 4726 N N . ARG B 1 104 ? 40.312 8.016 -6.172 1 77.31 104 ARG B N 1
ATOM 4727 C CA . ARG B 1 104 ? 40 9.297 -6.793 1 77.31 104 ARG B CA 1
ATOM 4728 C C . ARG B 1 104 ? 38.656 9.258 -7.52 1 77.31 104 ARG B C 1
ATOM 4730 O O . ARG B 1 104 ? 38.031 10.297 -7.734 1 77.31 104 ARG B O 1
ATOM 4737 N N . LYS B 1 105 ? 38.25 8.062 -7.773 1 82.94 105 LYS B N 1
ATOM 4738 C CA . LYS B 1 105 ? 37 7.938 -8.492 1 82.94 105 LYS B CA 1
ATOM 4739 C C . LYS B 1 105 ? 35.812 7.82 -7.52 1 82.94 105 LYS B C 1
ATOM 4741 O O . LYS B 1 105 ? 34.75 8.344 -7.781 1 82.94 105 LYS B O 1
ATOM 4746 N N . ILE B 1 106 ? 36.031 7.25 -6.355 1 85.62 106 ILE B N 1
ATOM 4747 C CA . ILE B 1 106 ? 34.969 6.941 -5.438 1 85.62 106 ILE B CA 1
ATOM 4748 C C . ILE B 1 106 ? 34.781 8.078 -4.438 1 85.62 106 ILE B C 1
ATOM 4750 O O . ILE B 1 106 ? 33.656 8.359 -3.992 1 85.62 106 ILE B O 1
ATOM 4754 N N . ALA B 1 107 ? 35.875 8.805 -4.055 1 86 107 ALA B N 1
ATOM 4755 C CA . ALA B 1 107 ? 35.875 9.82 -3.006 1 86 107 ALA B CA 1
ATOM 4756 C C . ALA B 1 107 ? 34.875 10.93 -3.318 1 86 107 ALA B C 1
ATOM 4758 O O . ALA B 1 107 ? 34.031 11.289 -2.473 1 86 107 ALA B O 1
ATOM 4759 N N . PRO B 1 108 ? 34.844 11.414 -4.59 1 88 108 PRO B N 1
ATOM 4760 C CA . PRO B 1 108 ? 33.875 12.469 -4.895 1 88 108 PRO B CA 1
ATOM 4761 C C . PRO B 1 108 ? 32.406 11.992 -4.773 1 88 108 PRO B C 1
ATOM 4763 O O . PRO B 1 108 ? 31.531 12.773 -4.418 1 88 108 PRO B O 1
ATOM 4766 N N . LYS B 1 109 ? 32.219 10.727 -5.094 1 91.25 109 LYS B N 1
ATOM 4767 C CA . LYS B 1 109 ? 30.859 10.18 -5.016 1 91.25 109 LYS B CA 1
ATOM 4768 C C . LYS B 1 109 ? 30.406 10.055 -3.568 1 91.25 109 LYS B C 1
ATOM 4770 O O . LYS B 1 109 ? 29.25 10.352 -3.248 1 91.25 109 LYS B O 1
ATOM 4775 N N . ILE B 1 110 ? 31.266 9.648 -2.721 1 90.44 110 ILE B N 1
ATOM 4776 C CA . ILE B 1 110 ? 30.953 9.523 -1.302 1 90.44 110 ILE B CA 1
ATOM 4777 C C . ILE B 1 110 ? 30.703 10.914 -0.707 1 90.44 110 ILE B C 1
ATOM 4779 O O . ILE B 1 110 ? 29.766 11.102 0.076 1 90.44 110 ILE B O 1
ATOM 4783 N N . LEU B 1 111 ? 31.547 11.859 -1.092 1 90.75 111 LEU B N 1
ATOM 4784 C CA . LEU B 1 111 ? 31.375 13.227 -0.61 1 90.75 111 LEU B CA 1
ATOM 4785 C C . LEU B 1 111 ? 30.047 13.797 -1.077 1 90.75 111 LEU B C 1
ATOM 4787 O O . LEU B 1 111 ? 29.391 14.539 -0.339 1 90.75 111 LEU B O 1
ATOM 4791 N N . GLN B 1 112 ? 29.656 13.445 -2.273 1 93.19 112 GLN B N 1
ATOM 4792 C CA . GLN B 1 112 ? 28.359 13.875 -2.787 1 93.19 112 GLN B CA 1
ATOM 4793 C C . GLN B 1 112 ? 27.219 13.305 -1.948 1 93.19 112 GLN B C 1
ATOM 4795 O O . GLN B 1 112 ? 26.25 14.008 -1.645 1 93.19 112 GLN B O 1
ATOM 4800 N N . LEU B 1 113 ? 27.312 12.055 -1.597 1 94.81 113 LEU B N 1
ATOM 4801 C CA . LEU B 1 113 ? 26.312 11.43 -0.746 1 94.81 113 LEU B CA 1
ATOM 4802 C C . LEU B 1 113 ? 26.234 12.125 0.606 1 94.81 113 LEU B C 1
ATOM 4804 O O . LEU B 1 113 ? 25.141 12.406 1.103 1 94.81 113 LEU B O 1
ATOM 4808 N N . LEU B 1 114 ? 27.359 12.461 1.197 1 93.44 114 LEU B N 1
ATOM 4809 C CA . LEU B 1 114 ? 27.391 13.141 2.486 1 93.44 114 LEU B CA 1
ATOM 4810 C C . LEU B 1 114 ? 26.797 14.547 2.373 1 93.44 114 LEU B C 1
ATOM 4812 O O . LEU B 1 114 ? 26.109 15.008 3.285 1 93.44 114 LEU B O 1
ATOM 4816 N N . THR B 1 115 ? 27.016 15.172 1.263 1 94.31 115 THR B N 1
ATOM 4817 C CA . THR B 1 115 ? 26.438 16.484 1.015 1 94.31 115 THR B CA 1
ATOM 4818 C C . THR B 1 115 ? 24.906 16.406 0.954 1 94.31 115 THR B C 1
ATOM 4820 O O . THR B 1 115 ? 24.219 17.203 1.572 1 94.31 115 THR B O 1
ATOM 4823 N N . GLU B 1 116 ? 24.438 15.383 0.261 1 94.69 116 GLU B N 1
ATOM 4824 C CA . GLU B 1 116 ? 23 15.195 0.156 1 94.69 116 GLU B CA 1
ATOM 4825 C C . GLU B 1 116 ? 22.375 14.922 1.522 1 94.69 116 GLU B C 1
ATOM 4827 O O . GLU B 1 116 ? 21.312 15.461 1.848 1 94.69 116 GLU B O 1
ATOM 4832 N N . TRP B 1 117 ? 23.062 14.133 2.316 1 96.38 117 TRP B N 1
ATOM 4833 C CA . TRP B 1 117 ? 22.562 13.805 3.65 1 96.38 117 TRP B CA 1
ATOM 4834 C C . TRP B 1 117 ? 22.531 15.039 4.539 1 96.38 117 TRP B C 1
ATOM 4836 O O . TRP B 1 117 ? 21.5 15.344 5.152 1 96.38 117 TRP B O 1
ATOM 4846 N N . THR B 1 118 ? 23.547 15.883 4.555 1 96.12 118 THR B N 1
ATOM 4847 C CA . THR B 1 118 ? 23.656 17.031 5.441 1 96.12 118 THR B CA 1
ATOM 4848 C C . THR B 1 118 ? 22.75 18.172 4.977 1 96.12 118 THR B C 1
ATOM 4850 O O . THR B 1 118 ? 22.281 18.969 5.789 1 96.12 118 THR B O 1
ATOM 4853 N N . GLU B 1 119 ? 22.469 18.219 3.701 1 93.88 119 GLU B N 1
ATOM 4854 C CA . GLU B 1 119 ? 21.625 19.281 3.174 1 93.88 119 GLU B CA 1
ATOM 4855 C C . GLU B 1 119 ? 20.141 18.969 3.387 1 93.88 119 GLU B C 1
ATOM 4857 O O . GLU B 1 119 ? 19.359 19.859 3.719 1 93.88 119 GLU B O 1
ATOM 4862 N N . THR B 1 120 ? 19.828 17.75 3.252 1 94.12 120 THR B N 1
ATOM 4863 C CA . THR B 1 120 ? 18.422 17.359 3.326 1 94.12 120 THR B CA 1
ATOM 4864 C C . THR B 1 120 ? 18 17.094 4.77 1 94.12 120 THR B C 1
ATOM 4866 O O . THR B 1 120 ? 16.891 17.422 5.168 1 94.12 120 THR B O 1
ATOM 4869 N N . PHE B 1 121 ? 18.938 16.531 5.504 1 95.81 121 PHE B N 1
ATOM 4870 C CA . PHE B 1 121 ? 18.625 16.188 6.883 1 95.81 121 PHE B CA 1
ATOM 4871 C C . PHE B 1 121 ? 19.672 16.75 7.836 1 95.81 121 PHE B C 1
ATOM 4873 O O . PHE B 1 121 ? 20.266 16.016 8.617 1 95.81 121 PHE B O 1
ATOM 4880 N N . PRO B 1 122 ? 19.797 18.031 7.852 1 94.94 122 PRO B N 1
ATOM 4881 C CA . PRO B 1 122 ? 20.812 18.625 8.711 1 94.94 122 PRO B CA 1
ATOM 4882 C C . PRO B 1 122 ? 20.562 18.344 10.195 1 94.94 122 PRO B C 1
ATOM 4884 O O . PRO B 1 122 ? 21.516 18.25 10.969 1 94.94 122 PRO B O 1
ATOM 4887 N N . TYR B 1 123 ? 19.344 18.172 10.578 1 93.5 123 TYR B N 1
ATOM 4888 C CA . TYR B 1 123 ? 19.016 18.047 11.992 1 93.5 123 TYR B CA 1
ATOM 4889 C C . TYR B 1 123 ? 19.5 16.734 12.555 1 93.5 123 TYR B C 1
ATOM 4891 O O . TYR B 1 123 ? 19.609 16.578 13.773 1 93.5 123 TYR B O 1
ATOM 4899 N N . ASP B 1 124 ? 19.812 15.781 11.711 1 94.31 124 ASP B N 1
ATOM 4900 C CA . ASP B 1 124 ? 20.406 14.516 12.148 1 94.31 124 ASP B CA 1
ATOM 4901 C C . ASP B 1 124 ? 21.734 14.75 12.844 1 94.31 124 ASP B C 1
ATOM 4903 O O . ASP B 1 124 ? 22.125 13.984 13.734 1 94.31 124 ASP B O 1
ATOM 4907 N N . PHE B 1 125 ? 22.375 15.781 12.531 1 95.5 125 PHE B N 1
ATOM 4908 C CA . PHE B 1 125 ? 23.75 15.984 12.938 1 95.5 125 PHE B CA 1
ATOM 4909 C C . PHE B 1 125 ? 23.828 16.844 14.195 1 95.5 125 PHE B C 1
ATOM 4911 O O . PHE B 1 125 ? 24.922 17.281 14.594 1 95.5 125 PHE B O 1
ATOM 4918 N N . ARG B 1 126 ? 22.688 17.141 14.711 1 91.88 126 ARG B N 1
ATOM 4919 C CA . ARG B 1 126 ? 22.672 17.656 16.078 1 91.88 126 ARG B CA 1
ATOM 4920 C C . ARG B 1 126 ? 23.188 16.625 17.062 1 91.88 126 ARG B C 1
ATOM 4922 O O . ARG B 1 126 ? 23.688 16.969 18.141 1 91.88 126 ARG B O 1
ATOM 4929 N N . ASP B 1 127 ? 22.953 15.391 16.672 1 91.06 127 ASP B N 1
ATOM 4930 C CA . ASP B 1 127 ? 23.516 14.266 17.422 1 91.06 127 ASP B CA 1
ATOM 4931 C C . ASP B 1 127 ? 25.031 14.203 17.266 1 91.06 127 ASP B C 1
ATOM 4933 O O . ASP B 1 127 ? 25.547 14.109 16.156 1 91.06 127 ASP B O 1
ATOM 4937 N N . GLU B 1 128 ? 25.719 14.148 18.359 1 91.38 128 GLU B N 1
ATOM 4938 C CA . GLU B 1 128 ? 27.172 14.18 18.344 1 91.38 128 GLU B CA 1
ATOM 4939 C C . GLU B 1 128 ? 27.75 12.945 17.672 1 91.38 128 GLU B C 1
ATOM 4941 O O . GLU B 1 128 ? 28.812 13.008 17.047 1 91.38 128 GLU B O 1
ATOM 4946 N N . ARG B 1 129 ? 27.141 11.914 17.859 1 91.81 129 ARG B N 1
ATOM 4947 C CA . ARG B 1 129 ? 27.609 10.688 17.219 1 91.81 129 ARG B CA 1
ATOM 4948 C C . ARG B 1 129 ? 27.594 10.82 15.703 1 91.81 129 ARG B C 1
ATOM 4950 O O . ARG B 1 129 ? 28.531 10.367 15.023 1 91.81 129 ARG B O 1
ATOM 4957 N N . MET B 1 130 ? 26.562 11.367 15.141 1 94.31 130 MET B N 1
ATOM 4958 C CA . MET B 1 130 ? 26.422 11.617 13.711 1 94.31 130 MET B CA 1
ATOM 4959 C C . MET B 1 130 ? 27.531 12.531 13.211 1 94.31 130 MET B C 1
ATOM 4961 O O . MET B 1 130 ? 28.156 12.25 12.188 1 94.31 130 MET B O 1
ATOM 4965 N N . MET B 1 131 ? 27.781 13.586 13.984 1 93 131 MET B N 1
ATOM 4966 C CA . MET B 1 131 ? 28.797 14.562 13.609 1 93 131 MET B CA 1
ATOM 4967 C C . MET B 1 131 ? 30.188 13.938 13.602 1 93 131 MET B C 1
ATOM 4969 O O . MET B 1 131 ? 30.984 14.164 12.688 1 93 131 MET B O 1
ATOM 4973 N N . ARG B 1 132 ? 30.469 13.156 14.562 1 93.31 132 ARG B N 1
ATOM 4974 C CA . ARG B 1 132 ? 31.75 12.484 14.672 1 93.31 132 ARG B CA 1
ATOM 4975 C C . ARG B 1 132 ? 31.984 11.531 13.5 1 93.31 132 ARG B C 1
ATOM 4977 O O . ARG B 1 132 ? 33.062 11.523 12.906 1 93.31 132 ARG B O 1
ATOM 4984 N N . ASN B 1 133 ? 31 10.758 13.211 1 92.62 133 ASN B N 1
ATOM 4985 C CA . ASN B 1 133 ? 31.094 9.82 12.094 1 92.62 133 ASN B CA 1
ATOM 4986 C C . ASN B 1 133 ? 31.281 10.555 10.766 1 92.62 133 ASN B C 1
ATOM 4988 O O . ASN B 1 133 ? 32.031 10.102 9.898 1 92.62 133 ASN B O 1
ATOM 4992 N N . LEU B 1 134 ? 30.562 11.625 10.633 1 93.06 134 LEU B N 1
ATOM 4993 C CA . LEU B 1 134 ? 30.688 12.438 9.422 1 93.06 134 LEU B CA 1
ATOM 4994 C C . LEU B 1 134 ? 32.125 12.953 9.266 1 93.06 134 LEU B C 1
ATOM 4996 O O . LEU B 1 134 ? 32.719 12.812 8.195 1 93.06 134 LEU B O 1
ATOM 5000 N N . LYS B 1 135 ? 32.688 13.477 10.352 1 90.06 135 LYS B N 1
ATOM 5001 C CA . LYS B 1 135 ? 34.031 14.016 10.336 1 90.06 135 LYS B CA 1
ATOM 5002 C C . LYS B 1 135 ? 35.062 12.922 10.055 1 90.06 135 LYS B C 1
ATOM 5004 O O . LYS B 1 135 ? 35.938 13.086 9.211 1 90.06 135 LYS B O 1
ATOM 5009 N N . ASP B 1 136 ? 34.906 11.836 10.688 1 88.19 136 ASP B N 1
ATOM 5010 C CA . ASP B 1 136 ? 35.844 10.719 10.555 1 88.19 136 ASP B CA 1
ATOM 5011 C C . ASP B 1 136 ? 35.812 10.148 9.141 1 88.19 136 ASP B C 1
ATOM 5013 O O . ASP B 1 136 ? 36.875 9.898 8.555 1 88.19 136 ASP B O 1
ATOM 5017 N N . THR B 1 137 ? 34.688 9.961 8.648 1 87.25 137 THR B N 1
ATOM 5018 C CA . THR B 1 137 ? 34.531 9.398 7.312 1 87.25 137 THR B CA 1
ATOM 5019 C C . THR B 1 137 ? 35.062 10.359 6.258 1 87.25 137 THR B C 1
ATOM 5021 O O . THR B 1 137 ? 35.75 9.945 5.324 1 87.25 137 THR B O 1
ATOM 5024 N N . ALA B 1 138 ? 34.656 11.625 6.41 1 84.94 138 ALA B N 1
ATOM 5025 C CA . ALA B 1 138 ? 35.156 12.625 5.465 1 84.94 138 ALA B CA 1
ATOM 5026 C C . ALA B 1 138 ? 36.656 12.719 5.484 1 84.94 138 ALA B C 1
ATOM 5028 O O . ALA B 1 138 ? 37.312 12.828 4.43 1 84.94 138 ALA B O 1
ATOM 5029 N N . HIS B 1 139 ? 37.219 12.539 6.645 1 81.81 139 HIS B N 1
ATOM 5030 C CA . HIS B 1 139 ? 38.688 12.594 6.785 1 81.81 139 HIS B CA 1
ATOM 5031 C C . HIS B 1 139 ? 39.344 11.367 6.164 1 81.81 139 HIS B C 1
ATOM 5033 O O . HIS B 1 139 ? 40.375 11.484 5.504 1 81.81 139 HIS B O 1
ATOM 5039 N N . GLN B 1 140 ? 38.781 10.273 6.32 1 81.62 140 GLN B N 1
ATOM 5040 C CA . GLN B 1 140 ? 39.312 9.016 5.812 1 81.62 140 GLN B CA 1
ATOM 5041 C C . GLN B 1 140 ? 39.281 8.977 4.285 1 81.62 140 GLN B C 1
ATOM 5043 O O . GLN B 1 140 ? 40.188 8.445 3.648 1 81.62 140 GLN B O 1
ATOM 5048 N N . ILE B 1 141 ? 38.219 9.523 3.738 1 78.75 141 ILE B N 1
ATOM 5049 C CA . ILE B 1 141 ? 38.031 9.469 2.295 1 78.75 141 ILE B CA 1
ATOM 5050 C C . ILE B 1 141 ? 38.938 10.461 1.603 1 78.75 141 ILE B C 1
ATOM 5052 O O . ILE B 1 141 ? 39.406 10.219 0.488 1 78.75 141 ILE B O 1
ATOM 5056 N N . THR B 1 142 ? 39.312 11.617 2.195 1 77.94 142 THR B N 1
ATOM 5057 C CA . THR B 1 142 ? 40.094 12.664 1.562 1 77.94 142 THR B CA 1
ATOM 5058 C C . THR B 1 142 ? 41.594 12.32 1.624 1 77.94 142 THR B C 1
ATOM 5060 O O . THR B 1 142 ? 42.375 12.844 0.842 1 77.94 142 THR B O 1
ATOM 5063 N N . ASN B 1 143 ? 41.938 11.062 2.168 1 70.12 143 ASN B N 1
ATOM 5064 C CA . ASN B 1 143 ? 43.281 10.523 2.219 1 70.12 143 ASN B CA 1
ATOM 5065 C C . ASN B 1 143 ? 44.344 11.602 1.99 1 70.12 143 ASN B C 1
ATOM 5067 O O . ASN B 1 143 ? 45.344 11.383 1.291 1 70.12 143 ASN B O 1
ATOM 5071 N N . GLY B 1 144 ? 44.125 12.797 2.488 1 65.12 144 GLY B N 1
ATOM 5072 C CA . GLY B 1 144 ? 45.156 13.82 2.402 1 65.12 144 GLY B CA 1
ATOM 5073 C C . GLY B 1 144 ? 45.094 14.648 1.131 1 65.12 144 GLY B C 1
ATOM 5074 O O . GLY B 1 144 ? 45.938 15.516 0.893 1 65.12 144 GLY B O 1
ATOM 5075 N N . ASP B 1 145 ? 44.219 14.242 0.177 1 76.94 145 ASP B N 1
ATOM 5076 C CA . ASP B 1 145 ? 44.062 15.055 -1.023 1 76.94 145 ASP B CA 1
ATOM 5077 C C . ASP B 1 145 ? 43.469 16.422 -0.688 1 76.94 145 ASP B C 1
ATOM 5079 O O . ASP B 1 145 ? 42.375 16.5 -0.114 1 76.94 145 ASP B O 1
ATOM 5083 N N . GLU B 1 146 ? 44.219 17.422 -1.049 1 78.62 146 GLU B N 1
ATOM 5084 C CA . GLU B 1 146 ? 43.875 18.797 -0.69 1 78.62 146 GLU B CA 1
ATOM 5085 C C . GLU B 1 146 ? 42.531 19.203 -1.286 1 78.62 146 GLU B C 1
ATOM 5087 O O . GLU B 1 146 ? 41.75 19.906 -0.648 1 78.62 146 GLU B O 1
ATOM 5092 N N . MET B 1 147 ? 42.25 18.812 -2.498 1 78.69 147 MET B N 1
ATOM 5093 C CA . MET B 1 147 ? 41 19.172 -3.152 1 78.69 147 MET B CA 1
ATOM 5094 C C . MET B 1 147 ? 39.781 18.641 -2.379 1 78.69 147 MET B C 1
ATOM 5096 O O . MET B 1 147 ? 38.812 19.359 -2.156 1 78.69 147 MET B O 1
ATOM 5100 N N . TYR B 1 148 ? 39.875 17.5 -1.907 1 83.62 148 TYR B N 1
ATOM 5101 C CA . TYR B 1 148 ? 38.781 16.891 -1.18 1 83.62 148 TYR B CA 1
ATOM 5102 C C . TYR B 1 148 ? 38.656 17.484 0.218 1 83.62 148 TYR B C 1
ATOM 5104 O O . TYR B 1 148 ? 37.562 17.578 0.757 1 83.62 148 TYR B O 1
ATOM 5112 N N . ARG B 1 149 ? 39.75 17.969 0.695 1 84.19 149 ARG B N 1
ATOM 5113 C CA . ARG B 1 149 ? 39.75 18.594 2.01 1 84.19 149 ARG B CA 1
ATOM 5114 C C . ARG B 1 149 ? 38.906 19.875 1.986 1 84.19 149 ARG B C 1
ATOM 5116 O O . ARG B 1 149 ? 38.188 20.172 2.928 1 84.19 149 ARG B O 1
ATOM 5123 N N . LYS B 1 150 ? 39.031 20.609 0.923 1 88.19 150 LYS B N 1
ATOM 5124 C CA . LYS B 1 150 ? 38.25 21.828 0.778 1 88.19 150 LYS B CA 1
ATOM 5125 C C . LYS B 1 150 ? 36.781 21.531 0.707 1 88.19 150 LYS B C 1
ATOM 5127 O O . LYS B 1 150 ? 35.969 22.266 1.279 1 88.19 150 LYS B O 1
ATOM 5132 N N . ASN B 1 151 ? 36.438 20.547 0.002 1 88.81 151 ASN B N 1
ATOM 5133 C CA . ASN B 1 151 ? 35.062 20.141 -0.105 1 88.81 151 ASN B CA 1
ATOM 5134 C C . ASN B 1 151 ? 34.469 19.75 1.254 1 88.81 151 ASN B C 1
ATOM 5136 O O . ASN B 1 151 ? 33.344 20.125 1.589 1 88.81 151 ASN B O 1
ATOM 5140 N N . VAL B 1 152 ? 35.281 19 1.992 1 90.38 152 VAL B N 1
ATOM 5141 C CA . VAL B 1 152 ? 34.844 18.562 3.318 1 90.38 152 VAL B CA 1
ATOM 5142 C C . VAL B 1 152 ? 34.656 19.781 4.223 1 90.38 152 VAL B C 1
ATOM 5144 O O . VAL B 1 152 ? 33.688 19.844 4.988 1 90.38 152 VAL B O 1
ATOM 5147 N N . GLN B 1 153 ? 35.5 20.703 4.125 1 90.56 153 GLN B N 1
ATOM 5148 C CA . GLN B 1 153 ? 35.406 21.906 4.93 1 90.56 153 GLN B CA 1
ATOM 5149 C C . GLN B 1 153 ? 34.125 22.688 4.594 1 90.56 153 GLN B C 1
ATOM 5151 O O . GLN B 1 153 ? 33.469 23.219 5.484 1 90.56 153 GLN B O 1
ATOM 5156 N N . GLN B 1 154 ? 33.844 22.75 3.367 1 92.75 154 GLN B N 1
ATOM 5157 C CA . GLN B 1 154 ? 32.625 23.438 2.93 1 92.75 154 GLN B CA 1
ATOM 5158 C C . GLN B 1 154 ? 31.391 22.75 3.463 1 92.75 154 GLN B C 1
ATOM 5160 O O . GLN B 1 154 ? 30.453 23.422 3.91 1 92.75 154 GLN B O 1
ATOM 5165 N N . ILE B 1 155 ? 31.359 21.422 3.396 1 93.44 155 ILE B N 1
ATOM 5166 C CA . ILE B 1 155 ? 30.234 20.656 3.902 1 93.44 155 ILE B CA 1
ATOM 5167 C C . ILE B 1 155 ? 30.031 20.922 5.391 1 93.44 155 ILE B C 1
ATOM 5169 O O . ILE B 1 155 ? 28.922 21.203 5.84 1 93.44 155 ILE B O 1
ATOM 5173 N N . MET B 1 156 ? 31.109 20.922 6.094 1 93.38 156 MET B N 1
ATOM 5174 C CA . MET B 1 156 ? 31.078 21.109 7.543 1 93.38 156 MET B CA 1
ATOM 5175 C C . MET B 1 156 ? 30.641 22.531 7.887 1 93.38 156 MET B C 1
ATOM 5177 O O . MET B 1 156 ? 29.828 22.734 8.797 1 93.38 156 MET B O 1
ATOM 5181 N N . GLN B 1 157 ? 31.094 23.453 7.141 1 94.94 157 GLN B N 1
ATOM 5182 C CA . GLN B 1 157 ? 30.75 24.844 7.391 1 94.94 157 GLN B CA 1
ATOM 5183 C C . GLN B 1 157 ? 29.266 25.109 7.141 1 94.94 157 GLN B C 1
ATOM 5185 O O . GLN B 1 157 ? 28.609 25.766 7.945 1 94.94 157 GLN B O 1
ATOM 5190 N N . ASN B 1 158 ? 28.844 24.672 6.059 1 95.06 158 ASN B N 1
ATOM 5191 C CA . ASN B 1 158 ? 27.438 24.828 5.73 1 95.06 158 ASN B CA 1
ATOM 5192 C C . ASN B 1 158 ? 26.531 24.188 6.781 1 95.06 158 ASN B C 1
ATOM 5194 O O . ASN B 1 158 ? 25.516 24.75 7.172 1 95.06 158 ASN B O 1
ATOM 5198 N N . LEU B 1 159 ? 26.922 23.016 7.191 1 96.06 159 LEU B N 1
ATOM 5199 C CA . LEU B 1 159 ? 26.172 22.281 8.195 1 96.06 159 LEU B CA 1
ATOM 5200 C C . LEU B 1 159 ? 26.125 23.031 9.516 1 96.06 159 LEU B C 1
ATOM 5202 O O . LEU B 1 159 ? 25.078 23.172 10.133 1 96.06 159 LEU B O 1
ATOM 5206 N N . ILE B 1 160 ? 27.219 23.5 9.945 1 95.19 160 ILE B N 1
ATOM 5207 C CA . ILE B 1 160 ? 27.312 24.219 11.211 1 95.19 160 ILE B CA 1
ATOM 5208 C C . ILE B 1 160 ? 26.469 25.484 11.148 1 95.19 160 ILE B C 1
ATOM 5210 O O . ILE B 1 160 ? 25.781 25.828 12.117 1 95.19 160 ILE B O 1
ATOM 5214 N N . ARG B 1 161 ? 26.547 26.156 10.023 1 95.88 161 ARG B N 1
ATOM 5215 C CA . ARG B 1 161 ? 25.734 27.359 9.836 1 95.88 161 ARG B CA 1
ATOM 5216 C C . ARG B 1 161 ? 24.25 27.047 9.93 1 95.88 161 ARG B C 1
ATOM 5218 O O . ARG B 1 161 ? 23.5 27.766 10.586 1 95.88 161 ARG B O 1
ATOM 5225 N N . LYS B 1 162 ? 23.844 26.016 9.312 1 95.12 162 LYS B N 1
ATOM 5226 C CA . LYS B 1 162 ? 22.453 25.609 9.328 1 95.12 162 LYS B CA 1
ATOM 5227 C C . LYS B 1 162 ? 22 25.25 10.734 1 95.12 162 LYS B C 1
ATOM 5229 O O . LYS B 1 162 ? 20.891 25.625 11.156 1 95.12 162 LYS B O 1
ATOM 5234 N N . LEU B 1 163 ? 22.781 24.531 11.461 1 95.56 163 LEU B N 1
ATOM 5235 C CA . LEU B 1 163 ? 22.453 24.109 12.82 1 95.56 163 LEU B CA 1
ATOM 5236 C C . LEU B 1 163 ? 22.406 25.312 13.766 1 95.56 163 LEU B C 1
ATOM 5238 O O . LEU B 1 163 ? 21.578 25.359 14.672 1 95.56 163 LEU B O 1
ATOM 5242 N N . ALA B 1 164 ? 23.312 26.234 13.523 1 95.75 164 ALA B N 1
ATOM 5243 C CA . ALA B 1 164 ? 23.312 27.453 14.32 1 95.75 164 ALA B CA 1
ATOM 5244 C C . ALA B 1 164 ? 22.031 28.25 14.094 1 95.75 164 ALA B C 1
ATOM 5246 O O . ALA B 1 164 ? 21.422 28.766 15.039 1 95.75 164 ALA B O 1
ATOM 5247 N N . ALA B 1 165 ? 21.703 28.359 12.867 1 94.62 165 ALA B N 1
ATOM 5248 C CA . ALA B 1 165 ? 20.469 29.062 12.531 1 94.62 165 ALA B CA 1
ATOM 5249 C C . ALA B 1 165 ? 19.25 28.391 13.172 1 94.62 165 ALA B C 1
ATOM 5251 O O . ALA B 1 165 ? 18.344 29.062 13.656 1 94.62 165 ALA B O 1
ATOM 5252 N N . LEU B 1 166 ? 19.219 27.156 13.148 1 92.06 166 LEU B N 1
ATOM 5253 C CA . LEU B 1 166 ? 18.125 26.391 13.75 1 92.06 166 LEU B CA 1
ATOM 5254 C C . LEU B 1 166 ? 18.047 26.641 15.25 1 92.06 166 LEU B C 1
ATOM 5256 O O . LEU B 1 166 ? 16.969 26.875 15.797 1 92.06 166 LEU B O 1
ATOM 5260 N N . THR B 1 167 ? 19.188 26.562 15.891 1 93.62 167 THR B N 1
ATOM 5261 C CA . THR B 1 167 ? 19.234 26.766 17.344 1 93.62 167 THR B CA 1
ATOM 5262 C C . THR B 1 167 ? 18.75 28.172 17.688 1 93.62 167 THR B C 1
ATOM 5264 O O . THR B 1 167 ? 17.969 28.344 18.641 1 93.62 167 THR B O 1
ATOM 5267 N N . GLN B 1 168 ? 19.188 29.125 16.922 1 94.88 168 GLN B N 1
ATOM 5268 C CA . GLN B 1 168 ? 18.75 30.5 17.141 1 94.88 168 GLN B CA 1
ATOM 5269 C C . GLN B 1 168 ? 17.234 30.625 16.969 1 94.88 168 GLN B C 1
ATOM 5271 O O . GLN B 1 168 ? 16.578 31.312 17.75 1 94.88 168 GLN B O 1
ATOM 5276 N N . TYR B 1 169 ? 16.781 30.047 16.016 1 93.62 169 TYR B N 1
ATOM 5277 C CA . TYR B 1 169 ? 15.359 30.094 15.742 1 93.62 169 TYR B CA 1
ATOM 5278 C C . TYR B 1 169 ? 14.555 29.453 16.875 1 93.62 169 TYR B C 1
ATOM 5280 O O . TYR B 1 169 ? 13.562 30.016 17.328 1 93.62 169 TYR B O 1
ATOM 5288 N N . GLU B 1 170 ? 14.953 28.297 17.297 1 92.31 170 GLU B N 1
ATOM 5289 C CA . GLU B 1 170 ? 14.258 27.594 18.375 1 92.31 170 GLU B CA 1
ATOM 5290 C C . GLU B 1 170 ? 14.273 28.406 19.672 1 92.31 170 GLU B C 1
ATOM 5292 O O . GLU B 1 170 ? 13.281 28.422 20.406 1 92.31 170 GLU B O 1
ATOM 5297 N N . GLU B 1 171 ? 15.367 29.062 19.875 1 93.06 171 GLU B N 1
ATOM 5298 C CA . GLU B 1 171 ? 15.453 29.938 21.031 1 93.06 171 GLU B CA 1
ATOM 5299 C C . GLU B 1 171 ? 14.484 31.125 20.906 1 93.06 171 GLU B C 1
ATOM 5301 O O . GLU B 1 171 ? 13.852 31.516 21.891 1 93.06 171 GLU B O 1
ATOM 5306 N N . LEU B 1 172 ? 14.477 31.625 19.75 1 92.44 172 LEU B N 1
ATOM 5307 C CA . LEU B 1 172 ? 13.562 32.719 19.5 1 92.44 172 LEU B CA 1
ATOM 5308 C C . LEU B 1 172 ? 12.117 32.312 19.734 1 92.44 172 LEU B C 1
ATOM 5310 O O . LEU B 1 172 ? 11.344 33.031 20.359 1 92.44 172 LEU B O 1
ATOM 5314 N N . ILE B 1 173 ? 11.727 31.188 19.266 1 91.69 173 ILE B N 1
ATOM 5315 C CA . ILE B 1 173 ? 10.367 30.672 19.422 1 91.69 173 ILE B CA 1
ATOM 5316 C C . ILE B 1 173 ? 10.055 30.484 20.891 1 91.69 173 ILE B C 1
ATOM 5318 O O . ILE B 1 173 ? 8.953 30.797 21.359 1 91.69 173 ILE B O 1
ATOM 5322 N N . THR B 1 174 ? 11.023 29.969 21.625 1 90.12 174 THR B N 1
ATOM 5323 C CA . THR B 1 174 ? 10.859 29.766 23.062 1 90.12 174 THR B CA 1
ATOM 5324 C C . THR B 1 174 ? 10.641 31.094 23.781 1 90.12 174 THR B C 1
ATOM 5326 O O . THR B 1 174 ? 9.805 31.172 24.688 1 90.12 174 THR B O 1
ATOM 5329 N N . LYS B 1 175 ? 11.352 32.062 23.359 1 89.94 175 LYS B N 1
ATOM 5330 C CA . LYS B 1 175 ? 11.219 33.375 23.953 1 89.94 175 LYS B CA 1
ATOM 5331 C C . LYS B 1 175 ? 9.852 34 23.641 1 89.94 175 LYS B C 1
ATOM 5333 O O . LYS B 1 175 ? 9.219 34.594 24.516 1 89.94 175 LYS B O 1
ATOM 5338 N N . ILE B 1 176 ? 9.477 33.812 22.438 1 87.81 176 ILE B N 1
ATOM 5339 C CA . ILE B 1 176 ? 8.18 34.312 22.016 1 87.81 176 ILE B CA 1
ATOM 5340 C C . ILE B 1 176 ? 7.062 33.625 22.797 1 87.81 176 ILE B C 1
ATOM 5342 O O . ILE B 1 176 ? 6.145 34.281 23.297 1 87.81 176 ILE B O 1
ATOM 5346 N N . ASN B 1 177 ? 7.172 32.375 22.984 1 82.81 177 ASN B N 1
ATOM 5347 C CA . ASN B 1 177 ? 6.152 31.609 23.688 1 82.81 177 ASN B CA 1
ATOM 5348 C C . ASN B 1 177 ? 6.129 31.938 25.172 1 82.81 177 ASN B C 1
ATOM 5350 O O . ASN B 1 177 ? 5.078 31.859 25.812 1 82.81 177 ASN B O 1
ATOM 5354 N N . ALA B 1 178 ? 7.266 32.312 25.672 1 80.88 178 ALA B N 1
ATOM 5355 C CA . ALA B 1 178 ? 7.359 32.656 27.094 1 80.88 178 ALA B CA 1
ATOM 5356 C C . ALA B 1 178 ? 6.695 34 27.359 1 80.88 178 ALA B C 1
ATOM 5358 O O . ALA B 1 178 ? 6.227 34.25 28.469 1 80.88 178 ALA B O 1
ATOM 5359 N N . GLN B 1 179 ? 6.688 34.781 26.391 1 77.44 179 GLN B N 1
ATOM 5360 C CA . GLN B 1 179 ? 6.086 36.125 26.531 1 77.44 179 GLN B CA 1
ATOM 5361 C C . GLN B 1 179 ? 4.562 36.031 26.453 1 77.44 179 GLN B C 1
ATOM 5363 O O . GLN B 1 179 ? 3.865 36.938 26.922 1 77.44 179 GLN B O 1
ATOM 5368 N N . SER B 1 180 ? 4.125 34.938 25.875 1 68.44 180 SER B N 1
ATOM 5369 C CA . SER B 1 180 ? 2.684 34.812 25.688 1 68.44 180 SER B CA 1
ATOM 5370 C C . SER B 1 180 ? 1.972 34.531 27 1 68.44 180 SER B C 1
ATOM 5372 O O . SER B 1 180 ? 2.154 33.469 27.594 1 68.44 180 SER B O 1
ATOM 5374 N N . THR B 1 181 ? 1.586 35.688 27.625 1 69.25 181 THR B N 1
ATOM 5375 C CA . THR B 1 181 ? 0.941 35.656 28.922 1 69.25 181 THR B CA 1
ATOM 5376 C C . THR B 1 181 ? -0.572 35.531 28.781 1 69.25 181 THR B C 1
ATOM 5378 O O . THR B 1 181 ? -1.125 35.812 27.719 1 69.25 181 THR B O 1
ATOM 5381 N N . ASP B 1 182 ? -1.178 35 29.828 1 75.56 182 ASP B N 1
ATOM 5382 C CA . ASP B 1 182 ? -2.633 34.906 29.922 1 75.56 182 ASP B CA 1
ATOM 5383 C C . ASP B 1 182 ? -3.264 36.281 30.031 1 75.56 182 ASP B C 1
ATOM 5385 O O . ASP B 1 182 ? -2.854 37.094 30.875 1 75.56 182 ASP B O 1
ATOM 5389 N N . ARG B 1 183 ? -4.035 36.594 29.125 1 74.88 183 ARG B N 1
ATOM 5390 C CA . ARG B 1 183 ? -4.664 37.906 29.062 1 74.88 183 ARG B CA 1
ATOM 5391 C C . ARG B 1 183 ? -5.363 38.25 30.375 1 74.88 183 ARG B C 1
ATOM 5393 O O . ARG B 1 183 ? -5.34 39.406 30.812 1 74.88 183 ARG B O 1
ATOM 5400 N N . MET B 1 184 ? -5.926 37.25 30.953 1 68.75 184 MET B N 1
ATOM 5401 C CA . MET B 1 184 ? -6.641 37.5 32.188 1 68.75 184 MET B CA 1
ATOM 5402 C C . MET B 1 184 ? -5.691 38 33.281 1 68.75 184 MET B C 1
ATOM 5404 O O . MET B 1 184 ? -6.035 38.906 34.031 1 68.75 184 MET B O 1
ATOM 5408 N N . THR B 1 185 ? -4.668 37.469 33.312 1 72.5 185 THR B N 1
ATOM 5409 C CA . THR B 1 185 ? -3.658 37.875 34.281 1 72.5 185 THR B CA 1
ATOM 5410 C C . THR B 1 185 ? -3.203 39.281 34.031 1 72.5 185 THR B C 1
ATOM 5412 O O . THR B 1 185 ? -3.004 40.062 34.969 1 72.5 185 THR B O 1
ATOM 5415 N N . VAL B 1 186 ? -3.168 39.625 32.812 1 73.62 186 VAL B N 1
ATOM 5416 C CA . VAL B 1 186 ? -2.758 40.969 32.438 1 73.62 186 VAL B CA 1
ATOM 5417 C C . VAL B 1 186 ? -3.85 41.969 32.812 1 73.62 186 VAL B C 1
ATOM 5419 O O . VAL B 1 186 ? -3.559 43.062 33.312 1 73.62 186 VAL B O 1
ATOM 5422 N N . LEU B 1 187 ? -5.023 41.594 32.5 1 70.88 187 LEU B N 1
ATOM 5423 C CA . LEU B 1 187 ? -6.152 42.438 32.844 1 70.88 187 LEU B CA 1
ATOM 5424 C C . LEU B 1 187 ? -6.25 42.688 34.344 1 70.88 187 LEU B C 1
ATOM 5426 O O . LEU B 1 187 ? -6.594 43.781 34.75 1 70.88 187 LEU B O 1
ATOM 5430 N N . LYS B 1 188 ? -5.945 41.688 35.094 1 71.75 188 LYS B N 1
ATOM 5431 C CA . LYS B 1 188 ? -6 41.812 36.531 1 71.75 188 LYS B CA 1
ATOM 5432 C C . LYS B 1 188 ? -4.859 42.688 37.062 1 71.75 188 LYS B C 1
ATOM 5434 O O . LYS B 1 188 ? -5.043 43.469 38 1 71.75 188 LYS B O 1
ATOM 5439 N N . THR B 1 189 ? -3.836 42.594 36.531 1 72.31 189 THR B N 1
ATOM 5440 C CA . THR B 1 189 ? -2.643 43.281 37.031 1 72.31 189 THR B CA 1
ATOM 5441 C C . THR B 1 189 ? -2.525 44.688 36.469 1 72.31 189 THR B C 1
ATOM 5443 O O . THR B 1 189 ? -2.092 45.594 37.156 1 72.31 189 THR B O 1
ATOM 5446 N N . LYS B 1 190 ? -2.855 44.875 35.281 1 72.56 190 LYS B N 1
ATOM 5447 C CA . LYS B 1 190 ? -2.773 46.188 34.625 1 72.56 190 LYS B CA 1
ATOM 5448 C C . LYS B 1 190 ? -4.043 46.5 33.844 1 72.56 190 LYS B C 1
ATOM 5450 O O . LYS B 1 190 ? -4.035 46.438 32.594 1 72.56 190 LYS B O 1
ATOM 5455 N N . PRO B 1 191 ? -5.07 46.844 34.562 1 61.41 191 PRO B N 1
ATOM 5456 C CA . PRO B 1 191 ? -6.359 47.062 33.906 1 61.41 191 PRO B CA 1
ATOM 5457 C C . PRO B 1 191 ? -6.297 48.156 32.812 1 61.41 191 PRO B C 1
ATOM 5459 O O . PRO B 1 191 ? -7.07 48.125 31.859 1 61.41 191 PRO B O 1
ATOM 5462 N N . GLN B 1 192 ? -5.5 49.281 33.188 1 57.03 192 GLN B N 1
ATOM 5463 C CA . GLN B 1 192 ? -5.449 50.406 32.25 1 57.03 192 GLN B CA 1
ATOM 5464 C C . GLN B 1 192 ? -4.777 50.031 30.953 1 57.03 192 GLN B C 1
ATOM 5466 O O . GLN B 1 192 ? -4.844 50.781 29.969 1 57.03 192 GLN B O 1
ATOM 5471 N N . SER B 1 193 ? -4.082 49.094 31.062 1 53.19 193 SER B N 1
ATOM 5472 C CA . SER B 1 193 ? -3.383 48.719 29.828 1 53.19 193 SER B CA 1
ATOM 5473 C C . SER B 1 193 ? -4.367 48.406 28.719 1 53.19 193 SER B C 1
ATOM 5475 O O . SER B 1 193 ? -5.07 47.406 28.781 1 53.19 193 SER B O 1
ATOM 5477 N N . ILE B 1 194 ? -5.141 49.5 28.406 1 54.91 194 ILE B N 1
ATOM 5478 C CA . ILE B 1 194 ? -6.113 49.5 27.312 1 54.91 194 ILE B CA 1
ATOM 5479 C C . ILE B 1 194 ? -5.617 48.625 26.172 1 54.91 194 ILE B C 1
ATOM 5481 O O . ILE B 1 194 ? -4.598 48.906 25.547 1 54.91 194 ILE B O 1
ATOM 5485 N N . GLN B 1 195 ? -5.879 47.438 26.25 1 59.69 195 GLN B N 1
ATOM 5486 C CA . GLN B 1 195 ? -5.348 46.406 25.359 1 59.69 195 GLN B CA 1
ATOM 5487 C C . GLN B 1 195 ? -5.828 46.625 23.922 1 59.69 195 GLN B C 1
ATOM 5489 O O . GLN B 1 195 ? -7.02 46.812 23.688 1 59.69 195 GLN B O 1
ATOM 5494 N N . ARG B 1 196 ? -5.035 47.219 23.031 1 76.88 196 ARG B N 1
ATOM 5495 C CA . ARG B 1 196 ? -5.164 47.344 21.578 1 76.88 196 ARG B CA 1
ATOM 5496 C C . ARG B 1 196 ? -5.672 46.031 20.984 1 76.88 196 ARG B C 1
ATOM 5498 O O . ARG B 1 196 ? -5.344 44.938 21.469 1 76.88 196 ARG B O 1
ATOM 5505 N N . ASP B 1 197 ? -6.758 46.25 20.234 1 89.19 197 ASP B N 1
ATOM 5506 C CA . ASP B 1 197 ? -7.227 45.094 19.484 1 89.19 197 ASP B CA 1
ATOM 5507 C C . ASP B 1 197 ? -6.598 45.062 18.094 1 89.19 197 ASP B C 1
ATOM 5509 O O . ASP B 1 197 ? -5.871 45.969 17.703 1 89.19 197 ASP B O 1
ATOM 5513 N N . ILE B 1 198 ? -6.723 44.031 17.422 1 94.31 198 ILE B N 1
ATOM 5514 C CA . ILE B 1 198 ? -6.027 43.781 16.172 1 94.31 198 ILE B CA 1
ATOM 5515 C C . ILE B 1 198 ? -6.438 44.812 15.109 1 94.31 198 ILE B C 1
ATOM 5517 O O . ILE B 1 198 ? -5.625 45.188 14.273 1 94.31 198 ILE B O 1
ATOM 5521 N N . ILE B 1 199 ? -7.707 45.281 15.164 1 95.25 199 ILE B N 1
ATOM 5522 C CA . ILE B 1 199 ? -8.195 46.25 14.18 1 95.25 199 ILE B CA 1
ATOM 5523 C C . ILE B 1 199 ? -7.504 47.594 14.383 1 95.25 199 ILE B C 1
ATOM 5525 O O . ILE B 1 199 ? -7.219 48.281 13.414 1 95.25 199 ILE B O 1
ATOM 5529 N N . THR B 1 200 ? -7.227 47.875 15.633 1 93.62 200 THR B N 1
ATOM 5530 C CA . THR B 1 200 ? -6.508 49.094 15.93 1 93.62 200 THR B CA 1
ATOM 5531 C C . THR B 1 200 ? -5.066 49.031 15.445 1 93.62 200 THR B C 1
ATOM 5533 O O . THR B 1 200 ? -4.48 50.031 15.055 1 93.62 200 THR B O 1
ATOM 5536 N N . VAL B 1 201 ? -4.535 47.875 15.484 1 94.81 201 VAL B N 1
ATOM 5537 C CA . VAL B 1 201 ? -3.174 47.656 15 1 94.81 201 VAL B CA 1
ATOM 5538 C C . VAL B 1 201 ? -3.148 47.719 13.477 1 94.81 201 VAL B C 1
ATOM 5540 O O . VAL B 1 201 ? -2.254 48.344 12.891 1 94.81 201 VAL B O 1
ATOM 5543 N N . CYS B 1 202 ? -4.102 47.125 12.852 1 95.38 202 CYS B N 1
ATOM 5544 C CA . CYS B 1 202 ? -4.258 47.156 11.398 1 95.38 202 CYS B CA 1
ATOM 5545 C C . CYS B 1 202 ? -5.703 46.875 11 1 95.38 202 CYS B C 1
ATOM 5547 O O . CYS B 1 202 ? -6.234 45.812 11.258 1 95.38 202 CYS B O 1
ATOM 5549 N N . SER B 1 203 ? -6.246 47.781 10.297 1 95.06 203 SER B N 1
ATOM 5550 C CA . SER B 1 203 ? -7.652 47.688 9.93 1 95.06 203 SER B CA 1
ATOM 5551 C C . SER B 1 203 ? -7.828 47.062 8.562 1 95.06 203 SER B C 1
ATOM 5553 O O . SER B 1 203 ? -8.953 46.844 8.102 1 95.06 203 SER B O 1
ATOM 5555 N N . ASP B 1 204 ? -6.773 46.594 7.914 1 97.5 204 ASP B N 1
ATOM 5556 C CA . ASP B 1 204 ? -6.824 45.969 6.598 1 97.5 204 ASP B CA 1
ATOM 5557 C C . ASP B 1 204 ? -6.652 44.469 6.703 1 97.5 204 ASP B C 1
ATOM 5559 O O . ASP B 1 204 ? -5.539 43.969 6.891 1 97.5 204 ASP B O 1
ATOM 5563 N N . PRO B 1 205 ? -7.746 43.719 6.449 1 98 205 PRO B N 1
ATOM 5564 C CA . PRO B 1 205 ? -7.668 42.281 6.566 1 98 205 PRO B CA 1
ATOM 5565 C C . PRO B 1 205 ? -6.648 41.656 5.609 1 98 205 PRO B C 1
ATOM 5567 O O . PRO B 1 205 ? -6.023 40.656 5.938 1 98 205 PRO B O 1
ATOM 5570 N N . TYR B 1 206 ? -6.441 42.281 4.465 1 97.56 206 TYR B N 1
ATOM 5571 C CA . TYR B 1 206 ? -5.504 41.75 3.467 1 97.56 206 TYR B CA 1
ATOM 5572 C C . TYR B 1 206 ? -4.078 41.781 4 1 97.56 206 TYR B C 1
ATOM 5574 O O . TYR B 1 206 ? -3.34 40.812 3.854 1 97.56 206 TYR B O 1
ATOM 5582 N N . THR B 1 207 ? -3.766 42.875 4.617 1 98.31 207 THR B N 1
ATOM 5583 C CA . THR B 1 207 ? -2.424 43 5.176 1 98.31 207 THR B CA 1
ATOM 5584 C C . THR B 1 207 ? -2.209 42.031 6.32 1 98.31 207 THR B C 1
ATOM 5586 O O . THR B 1 207 ? -1.125 41.438 6.457 1 98.31 207 THR B O 1
ATOM 5589 N N . VAL B 1 208 ? -3.207 41.781 7.125 1 98.56 208 VAL B N 1
ATOM 5590 C CA . VAL B 1 208 ? -3.104 40.844 8.227 1 98.56 208 VAL B CA 1
ATOM 5591 C C . VAL B 1 208 ? -2.885 39.438 7.68 1 98.56 208 VAL B C 1
ATOM 5593 O O . VAL B 1 208 ? -2.023 38.688 8.172 1 98.56 208 VAL B O 1
ATOM 5596 N N . ALA B 1 209 ? -3.662 39.094 6.637 1 98.75 209 ALA B N 1
ATOM 5597 C CA . ALA B 1 209 ? -3.516 37.75 6.02 1 98.75 209 ALA B CA 1
ATOM 5598 C C . ALA B 1 209 ? -2.102 37.562 5.48 1 98.75 209 ALA B C 1
ATOM 5600 O O . ALA B 1 209 ? -1.539 36.469 5.582 1 98.75 209 ALA B O 1
ATOM 5601 N N . GLN B 1 210 ? -1.604 38.594 4.91 1 98.62 210 GLN B N 1
ATOM 5602 C CA . GLN B 1 210 ? -0.247 38.562 4.375 1 98.62 210 GLN B CA 1
ATOM 5603 C C . GLN B 1 210 ? 0.774 38.344 5.488 1 98.62 210 GLN B C 1
ATOM 5605 O O . GLN B 1 21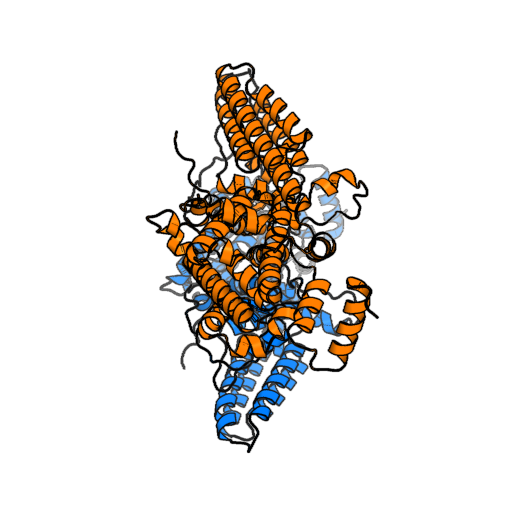0 ? 1.724 37.562 5.324 1 98.62 210 GLN B O 1
ATOM 5610 N N . GLN B 1 211 ? 0.56 39 6.605 1 98.69 211 GLN B N 1
ATOM 5611 C CA . GLN B 1 211 ? 1.484 38.812 7.723 1 98.69 211 GLN B CA 1
ATOM 5612 C C . GLN B 1 211 ? 1.371 37.406 8.32 1 98.69 211 GLN B C 1
ATOM 5614 O O . GLN B 1 211 ? 2.373 36.844 8.727 1 98.69 211 GLN B O 1
ATOM 5619 N N . LEU B 1 212 ? 0.162 36.906 8.406 1 98.81 212 LEU B N 1
ATOM 5620 C CA . LEU B 1 212 ? -0.011 35.531 8.852 1 98.81 212 LEU B CA 1
ATOM 5621 C C . LEU B 1 212 ? 0.74 34.562 7.941 1 98.81 212 LEU B C 1
ATOM 5623 O O . LEU B 1 212 ? 1.301 33.562 8.406 1 98.81 212 LEU B O 1
ATOM 5627 N N . THR B 1 213 ? 0.721 34.844 6.668 1 98.62 213 THR B N 1
ATOM 5628 C CA . THR B 1 213 ? 1.408 34 5.691 1 98.62 213 THR B CA 1
ATOM 5629 C C . THR B 1 213 ? 2.914 34.031 5.934 1 98.62 213 THR B C 1
ATOM 5631 O O . THR B 1 213 ? 3.582 33 5.777 1 98.62 213 THR B O 1
ATOM 5634 N N . HIS B 1 214 ? 3.418 35.188 6.328 1 98.06 214 HIS B N 1
ATOM 5635 C CA . HIS B 1 214 ? 4.824 35.281 6.703 1 98.06 214 HIS B CA 1
ATOM 5636 C C . HIS B 1 214 ? 5.145 34.312 7.844 1 98.06 214 HIS B C 1
ATOM 5638 O O . HIS B 1 214 ? 6.145 33.594 7.793 1 98.06 214 HIS B O 1
ATOM 5644 N N . ILE B 1 215 ? 4.328 34.312 8.805 1 97.88 215 ILE B N 1
ATOM 5645 C CA . ILE B 1 215 ? 4.547 33.469 9.984 1 97.88 215 ILE B CA 1
ATOM 5646 C C . ILE B 1 215 ? 4.496 32 9.594 1 97.88 215 ILE B C 1
ATOM 5648 O O . ILE B 1 215 ? 5.359 31.219 9.992 1 97.88 215 ILE B O 1
ATOM 5652 N N . GLU B 1 216 ? 3.492 31.656 8.805 1 98.38 216 GLU B N 1
ATOM 5653 C CA . GLU B 1 216 ? 3.307 30.266 8.383 1 98.38 216 GLU B CA 1
ATOM 5654 C C . GLU B 1 216 ? 4.516 29.766 7.605 1 98.38 216 GLU B C 1
ATOM 5656 O O . GLU B 1 216 ? 5.027 28.672 7.879 1 98.38 216 GLU B O 1
ATOM 5661 N N . LEU B 1 217 ? 4.93 30.531 6.617 1 97.5 217 LEU B N 1
ATOM 5662 C CA . LEU B 1 217 ? 6.031 30.109 5.758 1 97.5 217 LEU B CA 1
ATOM 5663 C C . LEU B 1 217 ? 7.336 30.031 6.543 1 97.5 217 LEU B C 1
ATOM 5665 O O . LEU B 1 217 ? 8.164 29.156 6.289 1 97.5 217 LEU B O 1
ATOM 5669 N N . GLU B 1 218 ? 7.484 30.922 7.441 1 96.38 218 GLU B N 1
ATOM 5670 C CA . GLU B 1 218 ? 8.664 30.859 8.297 1 96.38 218 GLU B CA 1
ATOM 5671 C C . GLU B 1 218 ? 8.656 29.594 9.156 1 96.38 218 GLU B C 1
ATOM 5673 O O . GLU B 1 218 ? 9.664 28.891 9.234 1 96.38 218 GLU B O 1
ATOM 5678 N N . ARG B 1 219 ? 7.582 29.344 9.812 1 95.94 219 ARG B N 1
ATOM 5679 C CA . ARG B 1 219 ? 7.473 28.141 10.648 1 95.94 219 ARG B CA 1
ATOM 5680 C C . ARG B 1 219 ? 7.684 26.891 9.82 1 95.94 219 ARG B C 1
ATOM 5682 O O . ARG B 1 219 ? 8.391 25.969 10.25 1 95.94 219 ARG B O 1
ATOM 5689 N N . LEU B 1 220 ? 7.105 26.844 8.656 1 95.88 220 LEU B N 1
ATOM 5690 C CA . LEU B 1 220 ? 7.207 25.688 7.773 1 95.88 220 LEU B CA 1
ATOM 5691 C C . LEU B 1 220 ? 8.656 25.453 7.348 1 95.88 220 LEU B C 1
ATOM 5693 O O . LEU B 1 220 ? 9.102 24.312 7.25 1 95.88 220 LEU B O 1
ATOM 5697 N N . SER B 1 221 ? 9.352 26.516 7.09 1 95.25 221 SER B N 1
ATOM 5698 C CA . SER B 1 221 ? 10.695 26.422 6.527 1 95.25 221 SER B CA 1
ATOM 5699 C C . SER B 1 221 ? 11.656 25.734 7.492 1 95.25 221 SER B C 1
ATOM 5701 O O . SER B 1 221 ? 12.656 25.156 7.066 1 95.25 221 SER B O 1
ATOM 5703 N N . TYR B 1 222 ? 11.344 25.688 8.766 1 94.56 222 TYR B N 1
ATOM 5704 C CA . TYR B 1 222 ? 12.266 25.125 9.734 1 94.56 222 TYR B CA 1
ATOM 5705 C C . TYR B 1 222 ? 11.867 23.703 10.102 1 94.56 222 TYR B C 1
ATOM 5707 O O . TYR B 1 222 ? 12.594 23.016 10.828 1 94.56 222 TYR B O 1
ATOM 5715 N N . ILE B 1 223 ? 10.773 23.219 9.625 1 94.5 223 ILE B N 1
ATOM 5716 C CA . ILE B 1 223 ? 10.383 21.844 9.891 1 94.5 223 ILE B CA 1
ATOM 5717 C C . ILE B 1 223 ? 11.219 20.906 9.031 1 94.5 223 ILE B C 1
ATOM 5719 O O . ILE B 1 223 ? 11.297 21.062 7.809 1 94.5 223 ILE B O 1
ATOM 5723 N N . GLY B 1 224 ? 11.883 19.969 9.656 1 93.5 224 GLY B N 1
ATOM 5724 C CA . GLY B 1 224 ? 12.609 18.953 8.906 1 93.5 224 GLY B CA 1
ATOM 5725 C C . GLY B 1 224 ? 11.719 17.844 8.398 1 93.5 224 GLY B C 1
ATOM 5726 O O . GLY B 1 224 ? 10.766 17.453 9.078 1 93.5 224 GLY B O 1
ATOM 5727 N N . PRO B 1 225 ? 12.055 17.359 7.195 1 93.44 225 PRO B N 1
ATOM 5728 C CA . PRO B 1 225 ? 11.258 16.234 6.668 1 93.44 225 PRO B CA 1
ATOM 5729 C C . PRO B 1 225 ? 11.219 15.039 7.617 1 93.44 225 PRO B C 1
ATOM 5731 O O . PRO B 1 225 ? 10.203 14.344 7.695 1 93.44 225 PRO B O 1
ATOM 5734 N N . GLU B 1 226 ? 12.266 14.82 8.375 1 93.69 226 GLU B N 1
ATOM 5735 C CA . GLU B 1 226 ? 12.352 13.672 9.266 1 93.69 226 GLU B CA 1
ATOM 5736 C C . GLU B 1 226 ? 11.305 13.758 10.375 1 93.69 226 GLU B C 1
ATOM 5738 O O . GLU B 1 226 ? 10.859 12.727 10.898 1 93.69 226 GLU B O 1
ATOM 5743 N N . GLU B 1 227 ? 10.898 14.953 10.664 1 92.31 227 GLU B N 1
ATOM 5744 C CA . GLU B 1 227 ? 9.977 15.133 11.781 1 92.31 227 GLU B CA 1
ATOM 5745 C C . GLU B 1 227 ? 8.609 14.516 11.484 1 92.31 227 GLU B C 1
ATOM 5747 O O . GLU B 1 227 ? 7.91 14.086 12.398 1 92.31 227 GLU B O 1
ATOM 5752 N N . PHE B 1 228 ? 8.258 14.414 10.219 1 90.69 228 PHE B N 1
ATOM 5753 C CA . PHE B 1 228 ? 6.988 13.828 9.82 1 90.69 228 PHE B CA 1
ATOM 5754 C C . PHE B 1 228 ? 6.98 12.328 10.055 1 90.69 228 PHE B C 1
ATOM 5756 O O . PHE B 1 228 ? 5.934 11.742 10.359 1 90.69 228 PHE B O 1
ATOM 5763 N N . VAL B 1 229 ? 8.117 11.703 9.93 1 90.75 229 VAL B N 1
ATOM 5764 C CA . VAL B 1 229 ? 8.211 10.258 10.086 1 90.75 229 VAL B CA 1
ATOM 5765 C C . VAL B 1 229 ? 8.523 9.906 11.531 1 90.75 229 VAL B C 1
ATOM 5767 O O . VAL B 1 229 ? 7.965 8.961 12.086 1 90.75 229 VAL B O 1
ATOM 5770 N N . GLN B 1 230 ? 9.336 10.734 12.125 1 87.56 230 GLN B N 1
ATOM 5771 C CA . GLN B 1 230 ? 9.758 10.5 13.508 1 87.56 230 GLN B CA 1
ATOM 5772 C C . GLN B 1 230 ? 8.578 10.617 14.469 1 87.56 230 GLN B C 1
ATOM 5774 O O . GLN B 1 230 ? 8.594 10.016 15.547 1 87.56 230 GLN B O 1
ATOM 5779 N N . ALA B 1 231 ? 7.617 11.336 14.031 1 82.44 231 ALA B N 1
ATOM 5780 C CA . ALA B 1 231 ? 6.418 11.523 14.844 1 82.44 231 ALA B CA 1
ATOM 5781 C C . ALA B 1 231 ? 5.707 10.188 15.086 1 82.44 231 ALA B C 1
ATOM 5783 O O . ALA B 1 231 ? 4.918 10.062 16.031 1 82.44 231 ALA B O 1
ATOM 5784 N N . PHE B 1 232 ? 6.039 9.156 14.367 1 81.25 232 PHE B N 1
ATOM 5785 C CA . PHE B 1 232 ? 5.289 7.906 14.438 1 81.25 232 PHE B CA 1
ATOM 5786 C C . PHE B 1 232 ? 6.172 6.766 14.93 1 81.25 232 PHE B C 1
ATOM 5788 O O . PHE B 1 232 ? 5.738 5.613 14.977 1 81.25 232 PHE B O 1
ATOM 5795 N N . VAL B 1 233 ? 7.344 7.012 15.148 1 78.25 233 VAL B N 1
ATOM 5796 C CA . VAL B 1 233 ? 8.25 5.969 15.617 1 78.25 233 VAL B CA 1
ATOM 5797 C C . VAL B 1 233 ? 7.859 5.535 17.031 1 78.25 233 VAL B C 1
ATOM 5799 O O . VAL B 1 233 ? 7.598 6.375 17.891 1 78.25 233 VAL B O 1
ATOM 5802 N N . GLN B 1 234 ? 7.348 4.195 17.062 1 62.81 234 GLN B N 1
ATOM 5803 C CA . GLN B 1 234 ? 6.926 3.645 18.344 1 62.81 234 GLN B CA 1
ATOM 5804 C C . GLN B 1 234 ? 8.109 3.486 19.297 1 62.81 234 GLN B C 1
ATOM 5806 O O . GLN B 1 234 ? 9.242 3.254 18.844 1 62.81 234 GLN B O 1
ATOM 5811 N N . LYS B 1 235 ? 7.719 3.988 20.5 1 54.16 235 LYS B N 1
ATOM 5812 C CA . LYS B 1 235 ? 8.672 3.809 21.594 1 54.16 235 LYS B CA 1
ATOM 5813 C C . LYS B 1 235 ? 9 2.334 21.797 1 54.16 235 LYS B C 1
ATOM 5815 O O . LYS B 1 235 ? 8.109 1.481 21.75 1 54.16 235 LYS B O 1
ATOM 5820 N N . ASP B 1 236 ? 10.133 1.782 21.422 1 50.19 236 ASP B N 1
ATOM 5821 C CA . ASP B 1 236 ? 10.5 0.441 21.875 1 50.19 236 ASP B CA 1
ATOM 5822 C C . ASP B 1 236 ? 10.227 0.262 23.359 1 50.19 236 ASP B C 1
ATOM 5824 O O . ASP B 1 236 ? 10.781 0.985 24.188 1 50.19 236 ASP B O 1
ATOM 5828 N N . PRO B 1 237 ? 9.156 -0.47 23.734 1 46.31 237 PRO B N 1
ATOM 5829 C CA . PRO B 1 237 ? 8.938 -0.655 25.172 1 46.31 237 PRO B CA 1
ATOM 5830 C C . PRO B 1 237 ? 10.195 -1.08 25.906 1 46.31 237 PRO B C 1
ATOM 5832 O O . PRO B 1 237 ? 10.312 -0.857 27.125 1 46.31 237 PRO B O 1
ATOM 5835 N N . LEU B 1 238 ? 10.891 -2.012 25.359 1 44.16 238 LEU B N 1
ATOM 5836 C CA . LEU B 1 238 ? 12.023 -2.592 26.078 1 44.16 238 LEU B CA 1
ATOM 5837 C C . LEU B 1 238 ? 13.141 -1.572 26.25 1 44.16 238 LEU B C 1
ATOM 5839 O O . LEU B 1 238 ? 14.148 -1.847 26.906 1 44.16 238 LEU B O 1
ATOM 5843 N N . ASP B 1 239 ? 13.156 -0.775 25.328 1 43.5 239 ASP B N 1
ATOM 5844 C CA . ASP B 1 239 ? 14.273 0.148 25.5 1 43.5 239 ASP B CA 1
ATOM 5845 C C . ASP B 1 239 ? 14.039 1.066 26.703 1 43.5 239 ASP B C 1
ATOM 5847 O O . ASP B 1 239 ? 13.211 1.98 26.641 1 43.5 239 ASP B O 1
ATOM 5851 N N . ASN B 1 240 ? 14.125 0.564 27.844 1 39.12 240 ASN B N 1
ATOM 5852 C CA . ASN B 1 240 ? 14.242 1.204 29.156 1 39.12 240 ASN B CA 1
ATOM 5853 C C . ASN B 1 240 ? 15.102 2.465 29.078 1 39.12 240 ASN B C 1
ATOM 5855 O O . ASN B 1 240 ? 15.328 3.123 30.109 1 39.12 240 ASN B O 1
ATOM 5859 N N . ASN B 1 241 ? 16.188 2.439 28.234 1 39.12 241 ASN B N 1
ATOM 5860 C CA . ASN B 1 241 ? 17.062 3.602 28.375 1 39.12 241 ASN B CA 1
ATOM 5861 C C . ASN B 1 241 ? 16.375 4.879 27.906 1 39.12 241 ASN B C 1
ATOM 5863 O O . ASN B 1 241 ? 16.078 5.035 26.719 1 39.12 241 ASN B O 1
ATOM 5867 N N . GLU B 1 242 ? 15.688 5.539 28.672 1 42.66 242 GLU B N 1
ATOM 5868 C CA . GLU B 1 242 ? 14.977 6.812 28.719 1 42.66 242 GLU B CA 1
ATOM 5869 C C . GLU B 1 242 ? 15.57 7.805 27.719 1 42.66 242 GLU B C 1
ATOM 5871 O O . GLU B 1 242 ? 14.844 8.578 27.094 1 42.66 242 GLU B O 1
ATOM 5876 N N . ASN B 1 243 ? 16.938 7.93 27.766 1 41.53 243 ASN B N 1
ATOM 5877 C CA . ASN B 1 243 ? 17.703 9.016 27.156 1 41.53 243 ASN B CA 1
ATOM 5878 C C . ASN B 1 243 ? 17.781 8.867 25.641 1 41.53 243 ASN B C 1
ATOM 5880 O O . ASN B 1 243 ? 17.797 9.867 24.922 1 41.53 243 ASN B O 1
ATOM 5884 N N . CYS B 1 244 ? 17.984 7.617 25.125 1 40.88 244 CYS B N 1
ATOM 5885 C CA . CYS B 1 244 ? 18.312 7.43 23.703 1 40.88 244 CYS B CA 1
ATOM 5886 C C . CYS B 1 244 ? 17.078 7.598 22.828 1 40.88 244 CYS B C 1
ATOM 5888 O O . CYS B 1 244 ? 17.188 8.07 21.688 1 40.88 244 CYS B O 1
ATOM 5890 N N . TYR B 1 245 ? 15.836 7.066 23.078 1 43.38 245 TYR B N 1
ATOM 5891 C CA . TYR B 1 245 ? 14.602 7.109 22.297 1 43.38 245 TYR B CA 1
ATOM 5892 C C . TYR B 1 245 ? 13.922 8.469 22.422 1 43.38 245 TYR B C 1
ATOM 5894 O O . TYR B 1 245 ? 13.156 8.867 21.547 1 43.38 245 TYR B O 1
ATOM 5902 N N . SER B 1 246 ? 14.016 9.062 23.625 1 48.88 246 SER B N 1
ATOM 5903 C CA . SER B 1 246 ? 13.539 10.43 23.781 1 48.88 246 SER B CA 1
ATOM 5904 C C . SER B 1 246 ? 14.008 11.32 22.625 1 48.88 246 SER B C 1
ATOM 5906 O O . SER B 1 246 ? 13.273 12.195 22.172 1 48.88 246 SER B O 1
ATOM 5908 N N . ASP B 1 247 ? 15.281 10.93 22.141 1 53.09 247 ASP B N 1
ATOM 5909 C CA . ASP B 1 247 ? 15.922 11.727 21.094 1 53.09 247 ASP B CA 1
ATOM 5910 C C . ASP B 1 247 ? 15.336 11.414 19.719 1 53.09 247 ASP B C 1
ATOM 5912 O O . ASP B 1 247 ? 15.398 12.242 18.812 1 53.09 247 ASP B O 1
ATOM 5916 N N . ARG B 1 248 ? 14.648 10.164 19.609 1 52.09 248 ARG B N 1
ATOM 5917 C CA . ARG B 1 248 ? 14.188 9.773 18.281 1 52.09 248 ARG B CA 1
ATOM 5918 C C . ARG B 1 248 ? 12.898 10.5 17.906 1 52.09 248 ARG B C 1
ATOM 5920 O O . ARG B 1 248 ? 12.617 10.727 16.734 1 52.09 248 ARG B O 1
ATOM 5927 N N . LYS B 1 249 ? 12.227 10.914 18.922 1 62.91 249 LYS B N 1
ATOM 5928 C CA . LYS B 1 249 ? 10.945 11.555 18.656 1 62.91 249 LYS B CA 1
ATOM 5929 C C . LYS B 1 249 ? 11.07 13.07 18.688 1 62.91 249 LYS B C 1
ATOM 5931 O O . LYS B 1 249 ? 10.109 13.773 19 1 62.91 249 LYS B O 1
ATOM 5936 N N . LYS B 1 250 ? 12.164 13.5 18.172 1 73.88 250 LYS B N 1
ATOM 5937 C CA . LYS B 1 250 ? 12.344 14.945 18.188 1 73.88 250 LYS B CA 1
ATOM 5938 C C . LYS B 1 250 ? 11.586 15.609 17.031 1 73.88 250 LYS B C 1
ATOM 5940 O O . LYS B 1 250 ? 11.969 15.469 15.867 1 73.88 250 LYS B O 1
ATOM 5945 N N . THR B 1 251 ? 10.422 16.062 17.391 1 86.94 251 THR B N 1
ATOM 5946 C CA . THR B 1 251 ? 9.578 16.781 16.453 1 86.94 251 THR B CA 1
ATOM 5947 C C . THR B 1 251 ? 9.32 18.203 16.938 1 86.94 251 THR B C 1
ATOM 5949 O O . THR B 1 251 ? 8.172 18.672 16.938 1 86.94 251 THR B O 1
ATOM 5952 N N . ARG B 1 252 ? 10.406 18.938 17.297 1 87.19 252 ARG B N 1
ATOM 5953 C CA . ARG B 1 252 ? 10.305 20.234 17.969 1 87.19 252 ARG B CA 1
ATOM 5954 C C . ARG B 1 252 ? 9.625 21.266 17.062 1 87.19 252 ARG B C 1
ATOM 5956 O O . ARG B 1 252 ? 8.688 21.938 17.484 1 87.19 252 ARG B O 1
ATOM 5963 N N . ASN B 1 253 ? 10.117 21.328 15.867 1 92.19 253 ASN B N 1
ATOM 5964 C CA . ASN B 1 253 ? 9.594 22.359 14.977 1 92.19 253 ASN B CA 1
ATOM 5965 C C . ASN B 1 253 ? 8.172 22.047 14.523 1 92.19 253 ASN B C 1
ATOM 5967 O O . ASN B 1 253 ? 7.355 22.953 14.352 1 92.19 253 ASN B O 1
ATOM 5971 N N . LEU B 1 254 ? 7.938 20.812 14.391 1 92.25 254 LEU B N 1
ATOM 5972 C CA . LEU B 1 254 ? 6.578 20.391 14.07 1 92.25 254 LEU B CA 1
ATOM 5973 C C . LEU B 1 254 ? 5.625 20.719 15.211 1 92.25 254 LEU B C 1
ATOM 5975 O O . LEU B 1 254 ? 4.523 21.234 14.984 1 92.25 254 LEU B O 1
ATOM 5979 N N . GLU B 1 255 ? 6.008 20.484 16.375 1 91.06 255 GLU B N 1
ATOM 5980 C CA . GLU B 1 255 ? 5.203 20.797 17.547 1 91.06 255 GLU B CA 1
ATOM 5981 C C . GLU B 1 255 ? 4.992 22.297 17.703 1 91.06 255 GLU B C 1
ATOM 5983 O O . GLU B 1 255 ? 3.893 22.734 18.047 1 91.06 255 GLU B O 1
ATOM 5988 N N . ALA B 1 256 ? 6.035 23 17.469 1 92.5 256 ALA B N 1
ATOM 5989 C CA . ALA B 1 256 ? 5.941 24.453 17.531 1 92.5 256 ALA B CA 1
ATOM 5990 C C . ALA B 1 256 ? 4.938 25 16.516 1 92.5 256 ALA B C 1
ATOM 5992 O O . ALA B 1 256 ? 4.238 25.969 16.781 1 92.5 256 ALA B O 1
ATOM 5993 N N . TYR B 1 257 ? 4.941 24.391 15.43 1 94.69 257 TYR B N 1
ATOM 5994 C CA . TYR B 1 257 ? 4.008 24.797 14.391 1 94.69 257 TYR B CA 1
ATOM 5995 C C . TYR B 1 257 ? 2.57 24.516 14.797 1 94.69 257 TYR B C 1
ATOM 5997 O O . TYR B 1 257 ? 1.676 25.328 14.562 1 94.69 257 TYR B O 1
ATOM 6005 N N . VAL B 1 258 ? 2.316 23.406 15.398 1 92.88 258 VAL B N 1
ATOM 6006 C CA . VAL B 1 258 ? 0.993 23.062 15.906 1 92.88 258 VAL B CA 1
ATOM 6007 C C . VAL B 1 258 ? 0.59 24.047 17 1 92.88 258 VAL B C 1
ATOM 6009 O O . VAL B 1 258 ? -0.567 24.453 17.078 1 92.88 258 VAL B O 1
ATOM 6012 N N . GLU B 1 259 ? 1.523 24.406 17.781 1 92.25 259 GLU B N 1
ATOM 6013 C CA . GLU B 1 259 ? 1.271 25.375 18.828 1 92.25 259 GLU B CA 1
ATOM 6014 C C . GLU B 1 259 ? 0.865 26.719 18.25 1 92.25 259 GLU B C 1
ATOM 6016 O O . GLU B 1 259 ? 0.018 27.422 18.812 1 92.25 259 GLU B O 1
ATOM 6021 N N . TRP B 1 260 ? 1.539 27.062 17.234 1 95.56 260 TRP B N 1
ATOM 6022 C CA . TRP B 1 260 ? 1.174 28.297 16.562 1 95.56 260 TRP B CA 1
ATOM 6023 C C . TRP B 1 260 ? -0.281 28.266 16.109 1 95.56 260 TRP B C 1
ATOM 6025 O O . TRP B 1 260 ? -1.01 29.25 16.25 1 95.56 260 TRP B O 1
ATOM 6035 N N . PHE B 1 261 ? -0.693 27.203 15.492 1 96.19 261 PHE B N 1
ATOM 6036 C CA . PHE B 1 261 ? -2.076 27.031 15.07 1 96.19 261 PHE B CA 1
ATOM 6037 C C . PHE B 1 261 ? -3.035 27.281 16.234 1 96.19 261 PHE B C 1
ATOM 6039 O O . PHE B 1 261 ? -4.016 28.016 16.078 1 96.19 261 PHE B O 1
ATOM 6046 N N . ASN B 1 262 ? -2.754 26.688 17.344 1 95.19 262 ASN B N 1
ATOM 6047 C CA . ASN B 1 262 ? -3.584 26.844 18.531 1 95.19 262 ASN B CA 1
ATOM 6048 C C . ASN B 1 262 ? -3.609 28.297 19.016 1 95.19 262 ASN B C 1
ATOM 6050 O O . ASN B 1 262 ? -4.664 28.812 19.375 1 95.19 262 ASN B O 1
ATOM 6054 N N . ARG B 1 263 ? -2.479 28.859 18.984 1 95.19 263 ARG B N 1
ATOM 6055 C CA . ARG B 1 263 ? -2.395 30.25 19.422 1 95.19 263 ARG B CA 1
ATOM 6056 C C . ARG B 1 263 ? -3.254 31.156 18.547 1 95.19 263 ARG B C 1
ATOM 6058 O O . ARG B 1 263 ? -3.986 32 19.062 1 95.19 263 ARG B O 1
ATOM 6065 N N . LEU B 1 264 ? -3.076 30.969 17.25 1 97.81 264 LEU B N 1
ATOM 6066 C CA . LEU B 1 264 ? -3.857 31.812 16.344 1 97.81 264 LEU B CA 1
ATOM 6067 C C . LEU B 1 264 ? -5.352 31.594 16.578 1 97.81 264 LEU B C 1
ATOM 6069 O O . LEU B 1 264 ? -6.121 32.562 16.562 1 97.81 264 LEU B O 1
ATOM 6073 N N . SER B 1 265 ? -5.816 30.391 16.797 1 97.75 265 SER B N 1
ATOM 6074 C CA . SER B 1 265 ? -7.219 30.094 17.062 1 97.75 265 SER B CA 1
ATOM 6075 C C . SER B 1 265 ? -7.699 30.828 18.328 1 97.75 265 SER B C 1
ATOM 6077 O O . SER B 1 265 ? -8.75 31.469 18.312 1 97.75 265 SER B O 1
ATOM 6079 N N . TYR B 1 266 ? -6.91 30.766 19.344 1 96.12 266 TYR B N 1
ATOM 6080 C CA . TYR B 1 266 ? -7.281 31.391 20.594 1 96.12 266 TYR B CA 1
ATOM 6081 C C . TYR B 1 266 ? -7.199 32.906 20.5 1 96.12 266 TYR B C 1
ATOM 6083 O O . TYR B 1 266 ? -7.965 33.625 21.156 1 96.12 266 TYR B O 1
ATOM 6091 N N . LEU B 1 267 ? -6.223 33.406 19.703 1 97 267 LEU B N 1
ATOM 6092 C CA . LEU B 1 267 ? -6.141 34.844 19.469 1 97 267 LEU B CA 1
ATOM 6093 C C . LEU B 1 267 ? -7.418 35.375 18.828 1 97 267 LEU B C 1
ATOM 6095 O O . LEU B 1 267 ? -7.961 36.375 19.25 1 97 267 LEU B O 1
ATOM 6099 N N . VAL B 1 268 ? -7.906 34.656 17.844 1 98.38 268 VAL B N 1
ATOM 6100 C CA . VAL B 1 268 ? -9.133 35.031 17.156 1 98.38 268 VAL B CA 1
ATOM 6101 C C . VAL B 1 268 ? -10.297 35.031 18.156 1 98.38 268 VAL B C 1
ATOM 6103 O O . VAL B 1 268 ? -11.055 36 18.219 1 98.38 268 VAL B O 1
ATOM 6106 N N . ALA B 1 269 ? -10.406 33.969 18.922 1 97.81 269 ALA B N 1
ATOM 6107 C CA . ALA B 1 269 ? -11.477 33.875 19.906 1 97.81 269 ALA B CA 1
ATOM 6108 C C . ALA B 1 269 ? -11.367 35 20.938 1 97.81 269 ALA B C 1
ATOM 6110 O O . ALA B 1 269 ? -12.383 35.594 21.328 1 97.81 269 ALA B O 1
ATOM 6111 N N . THR B 1 270 ? -10.164 35.281 21.375 1 96.12 270 THR B N 1
ATOM 6112 C CA . THR B 1 270 ? -9.914 36.344 22.359 1 96.12 270 THR B CA 1
ATOM 6113 C C . THR B 1 270 ? -10.328 37.719 21.812 1 96.12 270 THR B C 1
ATOM 6115 O O . THR B 1 270 ? -11.016 38.469 22.484 1 96.12 270 THR B O 1
ATOM 6118 N N . GLU B 1 271 ? -9.891 38 20.562 1 96.62 271 GLU B N 1
ATOM 6119 C CA . GLU B 1 271 ? -10.211 39.281 19.922 1 96.62 271 GLU B CA 1
ATOM 6120 C C . GLU B 1 271 ? -11.719 39.469 19.781 1 96.62 271 GLU B C 1
ATOM 6122 O O . GLU B 1 271 ? -12.227 40.594 19.891 1 96.62 271 GLU B O 1
ATOM 6127 N N . ILE B 1 272 ? -12.453 38.406 19.562 1 97.56 272 ILE B N 1
ATOM 6128 C CA . ILE B 1 272 ? -13.898 38.5 19.359 1 97.56 272 ILE B CA 1
ATOM 6129 C C . ILE B 1 272 ? -14.609 38.656 20.688 1 97.56 272 ILE B C 1
ATOM 6131 O O . ILE B 1 272 ? -15.594 39.406 20.781 1 97.56 272 ILE B O 1
ATOM 6135 N N . CYS B 1 273 ? -14.133 38.031 21.766 1 95.44 273 CYS B N 1
ATOM 6136 C CA . CYS B 1 273 ? -14.828 38 23.047 1 95.44 273 CYS B CA 1
ATOM 6137 C C . CYS B 1 273 ? -14.43 39.188 23.906 1 95.44 273 CYS B C 1
ATOM 6139 O O . CYS B 1 273 ? -15.117 39.531 24.875 1 95.44 273 CYS B O 1
ATOM 6141 N N . MET B 1 274 ? -13.422 39.875 23.547 1 91.25 274 MET B N 1
ATOM 6142 C CA . MET B 1 274 ? -12.867 40.969 24.375 1 91.25 274 MET B CA 1
ATOM 6143 C C . MET B 1 274 ? -13.781 42.188 24.375 1 91.25 274 MET B C 1
ATOM 6145 O O . MET B 1 274 ? -14.055 42.75 25.422 1 91.25 274 MET B O 1
ATOM 6149 N N . PRO B 1 275 ? -14.281 42.594 23.203 1 92.06 275 PRO B N 1
ATOM 6150 C CA . PRO B 1 275 ? -15.141 43.781 23.203 1 92.06 275 PRO B CA 1
ATOM 6151 C C . PRO B 1 275 ? -16.453 43.562 23.969 1 92.06 275 PRO B C 1
ATOM 6153 O O . PRO B 1 275 ? -17.078 42.531 23.828 1 92.06 275 PRO B O 1
ATOM 6156 N N . VAL B 1 276 ? -16.875 44.594 24.672 1 89.5 276 VAL B N 1
ATOM 6157 C CA . VAL B 1 276 ? -18.094 44.531 25.5 1 89.5 276 VAL B CA 1
ATOM 6158 C C . VAL B 1 276 ? -19.312 44.812 24.625 1 89.5 276 VAL B C 1
ATOM 6160 O O . VAL B 1 276 ? -20.344 44.125 24.766 1 89.5 276 VAL B O 1
ATOM 6163 N N . LYS B 1 277 ? -19.141 45.688 23.719 1 93.94 277 LYS B N 1
ATOM 6164 C CA . LYS B 1 277 ? -20.281 46.094 22.891 1 93.94 277 LYS B CA 1
ATOM 6165 C C . LYS B 1 277 ? -20.5 45.094 21.75 1 93.94 277 LYS B C 1
ATOM 6167 O O . LYS B 1 277 ? -19.547 44.656 21.094 1 93.94 277 LYS B O 1
ATOM 6172 N N . LYS B 1 278 ? -21.734 44.812 21.547 1 95.56 278 LYS B N 1
ATOM 6173 C CA . LYS B 1 278 ? -22.156 43.844 20.547 1 95.56 278 LYS B CA 1
ATOM 6174 C C . LYS B 1 278 ? -21.719 44.25 19.156 1 95.56 278 LYS B C 1
ATOM 6176 O O . LYS B 1 278 ? -21.266 43.438 18.359 1 95.56 278 LYS B O 1
ATOM 6181 N N . LYS B 1 279 ? -21.875 45.469 18.875 1 96.06 279 LYS B N 1
ATOM 6182 C CA . LYS B 1 279 ? -21.547 46 17.547 1 96.06 279 LYS B CA 1
ATOM 6183 C C . LYS B 1 279 ? -20.047 45.812 17.25 1 96.06 279 LYS B C 1
ATOM 6185 O O . LYS B 1 279 ? -19.672 45.531 16.109 1 96.06 279 LYS B O 1
ATOM 6190 N N . HIS B 1 280 ? -19.234 46.031 18.25 1 95.5 280 HIS B N 1
ATOM 6191 C CA . HIS B 1 280 ? -17.797 45.875 18.094 1 95.5 280 HIS B CA 1
ATOM 6192 C C . HIS B 1 280 ? -17.406 44.406 17.906 1 95.5 280 HIS B C 1
ATOM 6194 O O . HIS B 1 280 ? -16.516 44.094 17.109 1 95.5 280 HIS B O 1
ATOM 6200 N N . ARG B 1 281 ? -18.062 43.5 18.656 1 97.38 281 ARG B N 1
ATOM 6201 C CA . ARG B 1 281 ? -17.812 42.062 18.484 1 97.38 281 ARG B CA 1
ATOM 6202 C C . ARG B 1 281 ? -18.172 41.625 17.062 1 97.38 281 ARG B C 1
ATOM 6204 O O . ARG B 1 281 ? -17.438 40.844 16.438 1 97.38 281 ARG B O 1
ATOM 6211 N N . ALA B 1 282 ? -19.328 42.094 16.594 1 97.94 282 ALA B N 1
ATOM 6212 C CA . ALA B 1 282 ? -19.766 41.75 15.242 1 97.94 282 ALA B CA 1
ATOM 6213 C C . ALA B 1 282 ? -18.75 42.25 14.203 1 97.94 282 ALA B C 1
ATOM 6215 O O . ALA B 1 282 ? -18.469 41.531 13.234 1 97.94 282 ALA B O 1
ATOM 6216 N N . ARG B 1 283 ? -18.266 43.469 14.414 1 97.25 283 ARG B N 1
ATOM 6217 C CA . ARG B 1 283 ? -17.266 44 13.516 1 97.25 283 ARG B CA 1
ATOM 6218 C C . ARG B 1 283 ? -16 43.156 13.516 1 97.25 283 ARG B C 1
ATOM 6220 O O . ARG B 1 283 ? -15.383 42.938 12.469 1 97.25 283 ARG B O 1
ATOM 6227 N N . MET B 1 284 ? -15.602 42.688 14.641 1 97.69 284 MET B N 1
ATOM 6228 C CA . MET B 1 284 ? -14.422 41.844 14.781 1 97.69 284 MET B CA 1
ATOM 6229 C C . MET B 1 284 ? -14.602 40.531 14.031 1 97.69 284 MET B C 1
ATOM 6231 O O . MET B 1 284 ? -13.68 40.062 13.359 1 97.69 284 MET B O 1
ATOM 6235 N N . ILE B 1 285 ? -15.758 39.969 14.172 1 98.44 285 ILE B N 1
ATOM 6236 C CA . ILE B 1 285 ? -16.078 38.719 13.477 1 98.44 285 ILE B CA 1
ATOM 6237 C C . ILE B 1 285 ? -15.977 38.938 11.969 1 98.44 285 ILE B C 1
ATOM 6239 O O . ILE B 1 285 ? -15.344 38.156 11.266 1 98.44 285 ILE B O 1
ATOM 6243 N N . GLU B 1 286 ? -16.578 39.969 11.469 1 98.31 286 GLU B N 1
ATOM 6244 C CA . GLU B 1 286 ? -16.547 40.281 10.047 1 98.31 286 GLU B CA 1
ATOM 6245 C C . GLU B 1 286 ? -15.117 40.531 9.562 1 98.31 286 GLU B C 1
ATOM 6247 O O . GLU B 1 286 ? -14.758 40.125 8.461 1 98.31 286 GLU B O 1
ATOM 6252 N N . PHE B 1 287 ? -14.352 41.156 10.391 1 98.31 287 PHE B N 1
ATOM 6253 C CA . PHE B 1 287 ? -12.953 41.406 10.078 1 98.31 287 PHE B CA 1
ATOM 6254 C C . PHE B 1 287 ? -12.203 40.094 9.867 1 98.31 287 PHE B C 1
ATOM 6256 O O . PHE B 1 287 ? -11.508 39.938 8.867 1 98.31 287 PHE B O 1
ATOM 6263 N N . PHE B 1 288 ? -12.375 39.125 10.758 1 98.75 288 PHE B N 1
ATOM 6264 C CA . PHE B 1 288 ? -11.656 37.875 10.672 1 98.75 288 PHE B CA 1
ATOM 6265 C C . PHE B 1 288 ? -12.172 37.031 9.516 1 98.75 288 PHE B C 1
ATOM 6267 O O . PHE B 1 288 ? -11.422 36.25 8.922 1 98.75 288 PHE B O 1
ATOM 6274 N N . ILE B 1 289 ? -13.453 37.188 9.211 1 98.69 289 ILE B N 1
ATOM 6275 C CA . ILE B 1 289 ? -13.984 36.5 8.031 1 98.69 289 ILE B CA 1
ATOM 6276 C C . ILE B 1 289 ? -13.234 36.969 6.789 1 98.69 289 ILE B C 1
ATOM 6278 O O . ILE B 1 289 ? -12.844 36.156 5.949 1 98.69 289 ILE B O 1
ATOM 6282 N N . ASP B 1 290 ? -13.047 38.219 6.723 1 98.69 290 ASP B N 1
ATOM 6283 C CA . ASP B 1 290 ? -12.328 38.781 5.582 1 98.69 290 ASP B CA 1
ATOM 6284 C C . ASP B 1 290 ? -10.867 38.344 5.586 1 98.69 290 ASP B C 1
ATOM 6286 O O . ASP B 1 290 ? -10.281 38.094 4.527 1 98.69 290 ASP B O 1
ATOM 6290 N N . VAL B 1 291 ? -10.227 38.25 6.738 1 98.81 291 VAL B N 1
ATOM 6291 C CA . VAL B 1 291 ? -8.852 37.781 6.844 1 98.81 291 VAL B CA 1
ATOM 6292 C C . VAL B 1 291 ? -8.789 36.312 6.367 1 98.81 291 VAL B C 1
ATOM 6294 O O . VAL B 1 291 ? -7.891 35.969 5.605 1 98.81 291 VAL B O 1
ATOM 6297 N N . ALA B 1 292 ? -9.734 35.531 6.809 1 98.81 292 ALA B N 1
ATOM 6298 C CA . ALA B 1 292 ? -9.789 34.125 6.438 1 98.81 292 ALA B CA 1
ATOM 6299 C C . ALA B 1 292 ? -9.961 33.969 4.926 1 98.81 292 ALA B C 1
ATOM 6301 O O . ALA B 1 292 ? -9.32 33.125 4.316 1 98.81 292 ALA B O 1
ATOM 6302 N N . ARG B 1 293 ? -10.828 34.75 4.379 1 98.62 293 ARG B N 1
ATOM 6303 C CA . ARG B 1 293 ? -11.047 34.719 2.938 1 98.62 293 ARG B CA 1
ATOM 6304 C C . ARG B 1 293 ? -9.758 35 2.176 1 98.62 293 ARG B C 1
ATOM 6306 O O . ARG B 1 293 ? -9.445 34.344 1.188 1 98.62 293 ARG B O 1
ATOM 6313 N N . GLU B 1 294 ? -9.062 35.969 2.645 1 98.44 294 GLU B N 1
ATOM 6314 C CA . GLU B 1 294 ? -7.805 36.344 2 1 98.44 294 GLU B CA 1
ATOM 6315 C C . GLU B 1 294 ? -6.773 35.219 2.17 1 98.44 294 GLU B C 1
ATOM 6317 O O . GLU B 1 294 ? -5.977 34.969 1.265 1 98.44 294 GLU B O 1
ATOM 6322 N N . CYS B 1 295 ? -6.734 34.594 3.328 1 98.69 295 CYS B N 1
ATOM 6323 C CA . CYS B 1 295 ? -5.863 33.438 3.523 1 98.69 295 CYS B CA 1
ATOM 6324 C C . CYS B 1 295 ? -6.164 32.344 2.508 1 98.69 295 CYS B C 1
ATOM 6326 O O . CYS B 1 295 ? -5.246 31.75 1.941 1 98.69 295 CYS B O 1
ATOM 6328 N N . PHE B 1 296 ? -7.43 32.125 2.262 1 98.19 296 PHE B N 1
ATOM 6329 C CA . PHE B 1 296 ? -7.844 31.156 1.268 1 98.19 296 PHE B CA 1
ATOM 6330 C C . PHE B 1 296 ? -7.312 31.516 -0.112 1 98.19 296 PHE B C 1
ATOM 6332 O O . PHE B 1 296 ? -6.77 30.672 -0.821 1 98.19 296 PHE B O 1
ATOM 6339 N N . ASN B 1 297 ? -7.445 32.75 -0.444 1 96.75 297 ASN B N 1
ATOM 6340 C CA . ASN B 1 297 ? -7.02 33.219 -1.755 1 96.75 297 ASN B CA 1
ATOM 6341 C C . ASN B 1 297 ? -5.512 33.094 -1.936 1 96.75 297 ASN B C 1
ATOM 6343 O O . ASN B 1 297 ? -5.031 32.844 -3.045 1 96.75 297 ASN B O 1
ATOM 6347 N N . ILE B 1 298 ? -4.746 33.281 -0.881 1 97.12 298 ILE B N 1
ATOM 6348 C CA . ILE B 1 298 ? -3.291 33.219 -0.912 1 97.12 298 ILE B CA 1
ATOM 6349 C C . ILE B 1 298 ? -2.828 31.766 -0.966 1 97.12 298 ILE B C 1
ATOM 6351 O O . ILE B 1 298 ? -1.736 31.469 -1.458 1 97.12 298 ILE B O 1
ATOM 6355 N N . GLY B 1 299 ? -3.576 30.844 -0.531 1 97.44 299 GLY B N 1
ATOM 6356 C CA . GLY B 1 299 ? -3.195 29.453 -0.394 1 97.44 299 GLY B CA 1
ATOM 6357 C C . GLY B 1 299 ? -2.734 29.094 1.006 1 97.44 299 GLY B C 1
ATOM 6358 O O . GLY B 1 299 ? -2.018 28.109 1.196 1 97.44 299 GLY B O 1
ATOM 6359 N N . ASN B 1 300 ? -3.061 29.953 1.969 1 98.38 300 ASN B N 1
ATOM 6360 C CA . ASN B 1 300 ? -2.742 29.719 3.375 1 98.38 300 ASN B CA 1
ATOM 6361 C C . ASN B 1 300 ? -3.889 29.031 4.105 1 98.38 300 ASN B C 1
ATOM 6363 O O . ASN B 1 300 ? -4.598 29.656 4.891 1 98.38 300 ASN B O 1
ATOM 6367 N N . PHE B 1 301 ? -3.98 27.719 3.98 1 98.62 301 PHE B N 1
ATOM 6368 C CA . PHE B 1 301 ? -5.117 26.969 4.5 1 98.62 301 PHE B CA 1
ATOM 6369 C C . PHE B 1 301 ? -4.977 26.75 6.004 1 98.62 301 PHE B C 1
ATOM 6371 O O . PHE B 1 301 ? -5.977 26.562 6.703 1 98.62 301 PHE B O 1
ATOM 6378 N N . ASN B 1 302 ? -3.758 26.781 6.52 1 98.56 302 ASN B N 1
ATOM 6379 C CA . ASN B 1 302 ? -3.566 26.562 7.945 1 98.56 302 ASN B CA 1
ATOM 6380 C C . ASN B 1 302 ? -4.117 27.719 8.773 1 98.56 302 ASN B C 1
ATOM 6382 O O . ASN B 1 302 ? -4.844 27.5 9.75 1 98.56 302 ASN B O 1
ATOM 6386 N N . SER B 1 303 ? -3.775 28.938 8.391 1 98.88 303 SER B N 1
ATOM 6387 C CA . SER B 1 303 ? -4.332 30.094 9.078 1 98.88 303 SER B CA 1
ATOM 6388 C C . SER B 1 303 ? -5.84 30.188 8.875 1 98.88 303 SER B C 1
ATOM 6390 O O . SER B 1 303 ? -6.574 30.547 9.797 1 98.88 303 SER B O 1
ATOM 6392 N N . LEU B 1 304 ? -6.266 29.922 7.637 1 98.81 304 LEU B N 1
ATOM 6393 C CA . LEU B 1 304 ? -7.699 29.875 7.383 1 98.81 304 LEU B CA 1
ATOM 6394 C C . LEU B 1 304 ? -8.398 28.969 8.391 1 98.81 304 LEU B C 1
ATOM 6396 O O . LEU B 1 304 ? -9.367 29.391 9.031 1 98.81 304 LEU B O 1
ATOM 6400 N N . MET B 1 305 ? -7.863 27.797 8.539 1 98.44 305 MET B N 1
ATOM 6401 C CA . MET B 1 305 ? -8.477 26.812 9.43 1 98.44 305 MET B CA 1
ATOM 6402 C C . MET B 1 305 ? -8.406 27.281 10.883 1 98.44 305 MET B C 1
ATOM 6404 O O . MET B 1 305 ? -9.336 27.062 11.656 1 98.44 305 MET B O 1
ATOM 6408 N N . ALA B 1 306 ? -7.297 27.875 11.25 1 98.56 306 ALA B N 1
ATOM 6409 C CA . ALA B 1 306 ? -7.145 28.375 12.609 1 98.56 306 ALA B CA 1
ATOM 6410 C C . ALA B 1 306 ? -8.203 29.438 12.93 1 98.56 306 ALA B C 1
ATOM 6412 O O . ALA B 1 306 ? -8.781 29.422 14.016 1 98.56 306 ALA B O 1
ATOM 6413 N N . ILE B 1 307 ? -8.438 30.344 12 1 98.81 307 ILE B N 1
ATOM 6414 C CA . ILE B 1 307 ? -9.422 31.406 12.18 1 98.81 307 ILE B CA 1
ATOM 6415 C C . ILE B 1 307 ? -10.812 30.797 12.305 1 98.81 307 ILE B C 1
ATOM 6417 O O . ILE B 1 307 ? -11.562 31.125 13.227 1 98.81 307 ILE B O 1
ATOM 6421 N N . ILE B 1 308 ? -11.141 29.891 11.406 1 98.44 308 ILE B N 1
ATOM 6422 C CA . ILE B 1 308 ? -12.438 29.203 11.445 1 98.44 308 ILE B CA 1
ATOM 6423 C C . ILE B 1 308 ? -12.594 28.469 12.773 1 98.44 308 ILE B C 1
ATOM 6425 O O . ILE B 1 308 ? -13.656 28.531 13.398 1 98.44 308 ILE B O 1
ATOM 6429 N N . SER B 1 309 ? -11.531 27.812 13.188 1 97.44 309 SER B N 1
ATOM 6430 C CA . SER B 1 309 ? -11.555 27.078 14.453 1 97.44 309 SER B CA 1
ATOM 6431 C C . SER B 1 309 ? -11.805 28.016 15.625 1 97.44 309 SER B C 1
ATOM 6433 O O . SER B 1 309 ? -12.578 27.688 16.531 1 97.44 309 SER B O 1
ATOM 6435 N N . GLY B 1 310 ? -11.164 29.141 15.609 1 98.12 310 GLY B N 1
ATOM 6436 C CA . GLY B 1 310 ? -11.391 30.125 16.656 1 98.12 310 GLY B CA 1
ATOM 6437 C C . GLY B 1 310 ? -12.82 30.625 16.703 1 98.12 310 GLY B C 1
ATOM 6438 O O . GLY B 1 310 ? -13.398 30.766 17.781 1 98.12 310 GLY B O 1
ATOM 6439 N N . MET B 1 311 ? -13.367 30.844 15.57 1 98 311 MET B N 1
ATOM 6440 C CA . MET B 1 311 ? -14.719 31.375 15.461 1 98 311 MET B CA 1
ATOM 6441 C C . MET B 1 311 ? -15.75 30.312 15.836 1 98 311 MET B C 1
ATOM 6443 O O . MET B 1 311 ? -16.859 30.625 16.234 1 98 311 MET B O 1
ATOM 6447 N N . ASN B 1 312 ? -15.359 29.016 15.711 1 96.5 312 ASN B N 1
ATOM 6448 C CA . ASN B 1 312 ? -16.266 27.922 15.992 1 96.5 312 ASN B CA 1
ATOM 6449 C C . ASN B 1 312 ? -16.141 27.438 17.438 1 96.5 312 ASN B C 1
ATOM 6451 O O . ASN B 1 312 ? -16.859 26.531 17.859 1 96.5 312 ASN B O 1
ATOM 6455 N N . MET B 1 313 ? -15.195 28 18.172 1 96.19 313 MET B N 1
ATOM 6456 C CA . MET B 1 313 ? -15.117 27.656 19.578 1 96.19 313 MET B CA 1
ATOM 6457 C C . MET B 1 313 ? -16.438 27.953 20.281 1 96.19 313 MET B C 1
ATOM 6459 O O . MET B 1 313 ? -17.141 28.906 19.938 1 96.19 313 MET B O 1
ATOM 6463 N N . SER B 1 314 ? -16.719 27.219 21.25 1 94.31 314 SER B N 1
ATOM 6464 C CA . SER B 1 314 ? -18.016 27.297 21.938 1 94.31 314 SER B CA 1
ATOM 6465 C C . SER B 1 314 ? -18.234 28.688 22.531 1 94.31 314 SER B C 1
ATOM 6467 O O . SER B 1 314 ? -19.312 29.281 22.359 1 94.31 314 SER B O 1
ATOM 6469 N N . PRO B 1 315 ? -17.281 29.344 23.188 1 96.56 315 PRO B N 1
ATOM 6470 C CA . PRO B 1 315 ? -17.5 30.688 23.766 1 96.56 315 PRO B CA 1
ATOM 6471 C C . PRO B 1 315 ? -17.797 31.734 22.688 1 96.56 315 PRO B C 1
ATOM 6473 O O . PRO B 1 315 ? -18.391 32.781 23 1 96.56 315 PRO B O 1
ATOM 6476 N N . VAL B 1 316 ? -17.406 31.5 21.453 1 98 316 VAL B N 1
ATOM 6477 C CA . VAL B 1 316 ? -17.656 32.438 20.375 1 98 316 VAL B CA 1
ATOM 6478 C C . VAL B 1 316 ? -18.969 32.125 19.688 1 98 316 VAL B C 1
ATOM 6480 O O . VAL B 1 316 ? -19.812 33 19.453 1 98 316 VAL B O 1
ATOM 6483 N N . SER B 1 317 ? -19.125 30.812 19.391 1 96.38 317 SER B N 1
ATOM 6484 C CA . SER B 1 317 ? -20.281 30.359 18.625 1 96.38 317 SER B CA 1
ATOM 6485 C C . SER B 1 317 ? -21.578 30.578 19.391 1 96.38 317 SER B C 1
ATOM 6487 O O . SER B 1 317 ? -22.641 30.766 18.797 1 96.38 317 SER B O 1
ATOM 6489 N N . ARG B 1 318 ? -21.594 30.641 20.719 1 96.06 318 ARG B N 1
ATOM 6490 C CA . ARG B 1 318 ? -22.797 30.766 21.531 1 96.06 318 ARG B CA 1
ATOM 6491 C C . ARG B 1 318 ? -23.328 32.188 21.531 1 96.06 318 ARG B C 1
ATOM 6493 O O . ARG B 1 318 ? -24.438 32.438 21.984 1 96.06 318 ARG B O 1
ATOM 6500 N N . LEU B 1 319 ? -22.547 33.25 21.062 1 97.19 319 LEU B N 1
ATOM 6501 C CA . LEU B 1 319 ? -22.938 34.656 21.062 1 97.19 319 LEU B CA 1
ATOM 6502 C C . LEU B 1 319 ? -23.969 34.938 19.969 1 97.19 319 LEU B C 1
ATOM 6504 O O . LEU B 1 319 ? -23.703 35.688 19.031 1 97.19 319 LEU B O 1
ATOM 6508 N N . LYS B 1 320 ? -25.141 34.469 20.172 1 96.62 320 LYS B N 1
ATOM 6509 C CA . LYS B 1 320 ? -26.188 34.469 19.172 1 96.62 320 LYS B CA 1
ATOM 6510 C C . LYS B 1 320 ? -26.578 35.906 18.797 1 96.62 320 LYS B C 1
ATOM 6512 O O . LYS B 1 320 ? -26.844 36.219 17.625 1 96.62 320 LYS B O 1
ATOM 6517 N N . LYS B 1 321 ? -26.719 36.812 19.781 1 96.81 321 LYS B N 1
ATOM 6518 C CA . LYS B 1 321 ? -27.078 38.219 19.516 1 96.81 321 LYS B CA 1
ATOM 6519 C C . LYS B 1 321 ? -26.031 38.906 18.656 1 96.81 321 LYS B C 1
ATOM 6521 O O . LYS B 1 321 ? -26.359 39.719 17.812 1 96.81 321 LYS B O 1
ATOM 6526 N N . THR B 1 322 ? -24.797 38.594 19 1 97.81 322 THR B N 1
ATOM 6527 C CA . THR B 1 322 ? -23.703 39.156 18.203 1 97.81 322 THR B CA 1
ATOM 6528 C C . THR B 1 322 ? -23.766 38.625 16.766 1 97.81 322 THR B C 1
ATOM 6530 O O . THR B 1 322 ? -23.672 39.406 15.812 1 97.81 322 THR B O 1
ATOM 6533 N N . TRP B 1 323 ? -23.891 37.312 16.531 1 97.69 323 TRP B N 1
ATOM 6534 C CA . TRP B 1 323 ? -23.906 36.656 15.219 1 97.69 323 TRP B CA 1
ATOM 6535 C C . TRP B 1 323 ? -25.078 37.156 14.383 1 97.69 323 TRP B C 1
ATOM 6537 O O . TRP B 1 323 ? -25 37.219 13.156 1 97.69 323 TRP B O 1
ATOM 6547 N N . ALA B 1 324 ? -26.172 37.5 15.055 1 97.12 324 ALA B N 1
ATOM 6548 C CA . ALA B 1 324 ? -27.344 38.031 14.359 1 97.12 324 ALA B CA 1
ATOM 6549 C C . ALA B 1 324 ? -27.016 39.312 13.602 1 97.12 324 ALA B C 1
ATOM 6551 O O . ALA B 1 324 ? -27.688 39.656 12.625 1 97.12 324 ALA B O 1
ATOM 6552 N N . LYS B 1 325 ? -25.969 39.969 14.031 1 97.06 325 LYS B N 1
ATOM 6553 C CA . LYS B 1 325 ? -25.578 41.25 13.398 1 97.06 325 LYS B CA 1
ATOM 6554 C C . LYS B 1 325 ? -24.531 41 12.328 1 97.06 325 LYS B C 1
ATOM 6556 O O . LYS B 1 325 ? -24.125 41.938 11.633 1 97.06 325 LYS B O 1
ATOM 6561 N N . VAL B 1 326 ? -24.062 39.844 12.148 1 97.69 326 VAL B N 1
ATOM 6562 C CA . VAL B 1 326 ? -22.969 39.5 11.242 1 97.69 326 VAL B CA 1
ATOM 6563 C C . VAL B 1 326 ? -23.531 38.969 9.93 1 97.69 326 VAL B C 1
ATOM 6565 O O . VAL B 1 326 ? -24.438 38.125 9.938 1 97.69 326 VAL B O 1
ATOM 6568 N N . LYS B 1 327 ? -23.062 39.438 8.789 1 95.5 327 LYS B N 1
ATOM 6569 C CA . LYS B 1 327 ? -23.344 38.812 7.508 1 95.5 327 LYS B CA 1
ATOM 6570 C C . LYS B 1 327 ? -22.516 37.531 7.336 1 95.5 327 LYS B C 1
ATOM 6572 O O . LYS B 1 327 ? -21.359 37.594 6.902 1 95.5 327 LYS B O 1
ATOM 6577 N N . THR B 1 328 ? -23.141 36.375 7.426 1 95.62 328 THR B N 1
ATOM 6578 C CA . THR B 1 328 ? -22.438 35.125 7.617 1 95.62 328 THR B CA 1
ATOM 6579 C C . THR B 1 328 ? -22.219 34.406 6.281 1 95.62 328 THR B C 1
ATOM 6581 O O . THR B 1 328 ? -21.562 33.375 6.227 1 95.62 328 THR B O 1
ATOM 6584 N N . ALA B 1 329 ? -22.656 34.969 5.18 1 96.12 329 ALA B N 1
ATOM 6585 C CA . ALA B 1 329 ? -22.578 34.281 3.887 1 96.12 329 ALA B CA 1
ATOM 6586 C C . ALA B 1 329 ? -21.141 33.875 3.547 1 96.12 329 ALA B C 1
ATOM 6588 O O . ALA B 1 329 ? -20.891 32.75 3.141 1 96.12 329 ALA B O 1
ATOM 6589 N N . LYS B 1 330 ? -20.25 34.875 3.68 1 96.94 330 LYS B N 1
ATOM 6590 C CA . LYS B 1 330 ? -18.844 34.594 3.395 1 96.94 330 LYS B CA 1
ATOM 6591 C C . LYS B 1 330 ? -18.297 33.531 4.332 1 96.94 330 LYS B C 1
ATOM 6593 O O . LYS B 1 330 ? -17.516 32.688 3.912 1 96.94 330 LYS B O 1
ATOM 6598 N N . PHE B 1 331 ? -18.656 33.594 5.535 1 97.06 331 PHE B N 1
ATOM 6599 C CA . PHE B 1 331 ? -18.203 32.656 6.535 1 97.06 331 PHE B CA 1
ATOM 6600 C C . PHE B 1 331 ? -18.688 31.234 6.203 1 97.06 331 PHE B C 1
ATOM 6602 O O . PHE B 1 331 ? -17.922 30.281 6.309 1 97.06 331 PHE B O 1
ATOM 6609 N N . ASP B 1 332 ? -19.906 31.141 5.762 1 96.69 332 ASP B N 1
ATOM 6610 C CA . ASP B 1 332 ? -20.5 29.859 5.402 1 96.69 332 ASP B CA 1
ATOM 6611 C C . ASP B 1 332 ? -19.734 29.203 4.25 1 96.69 332 ASP B C 1
ATOM 6613 O O . ASP B 1 332 ? -19.547 27.984 4.238 1 96.69 332 ASP B O 1
ATOM 6617 N N . ILE B 1 333 ? -19.344 29.953 3.375 1 96.69 333 ILE B N 1
ATOM 6618 C CA . ILE B 1 333 ? -18.594 29.469 2.232 1 96.69 333 ILE B CA 1
ATOM 6619 C C . ILE B 1 333 ? -17.234 28.922 2.705 1 96.69 333 ILE B C 1
ATOM 6621 O O . ILE B 1 333 ? -16.812 27.844 2.275 1 96.69 333 ILE B O 1
ATOM 6625 N N . LEU B 1 334 ? -16.562 29.672 3.553 1 97.62 334 LEU B N 1
ATOM 6626 C CA . LEU B 1 334 ? -15.258 29.25 4.07 1 97.62 334 LEU B CA 1
ATOM 6627 C C . LEU B 1 334 ? -15.383 27.984 4.898 1 97.62 334 LEU B C 1
ATOM 6629 O O . LEU B 1 334 ? -14.555 27.078 4.785 1 97.62 334 LEU B O 1
ATOM 6633 N N . GLU B 1 335 ? -16.391 27.875 5.68 1 96.62 335 GLU B N 1
ATOM 6634 C CA . GLU B 1 335 ? -16.641 26.672 6.473 1 96.62 335 GLU B CA 1
ATOM 6635 C C . GLU B 1 335 ? -16.891 25.453 5.582 1 96.62 335 GLU B C 1
ATOM 6637 O O . GLU B 1 335 ? -16.469 24.344 5.906 1 96.62 335 GLU B O 1
ATOM 6642 N N . HIS B 1 336 ? -17.594 25.734 4.555 1 95 336 HIS B N 1
ATOM 6643 C CA . HIS B 1 336 ? -17.859 24.656 3.609 1 95 336 HIS B CA 1
ATOM 6644 C C . HIS B 1 336 ? -16.562 24.141 2.967 1 95 336 HIS B C 1
ATOM 6646 O O . HIS B 1 336 ? -16.422 22.953 2.717 1 95 336 HIS B O 1
ATOM 6652 N N . GLN B 1 337 ? -15.656 25.016 2.686 1 95.19 337 GLN B N 1
ATOM 6653 C CA . GLN B 1 337 ? -14.375 24.656 2.08 1 95.19 337 GLN B CA 1
ATOM 6654 C C . GLN B 1 337 ? -13.547 23.797 3.016 1 95.19 337 GLN B C 1
ATOM 6656 O O . GLN B 1 337 ? -12.773 22.938 2.562 1 95.19 337 GLN B O 1
ATOM 6661 N N . MET B 1 338 ? -13.727 24.016 4.312 1 95.31 338 MET B N 1
ATOM 6662 C CA . MET B 1 338 ? -12.883 23.312 5.277 1 95.31 338 MET B CA 1
ATOM 6663 C C . MET B 1 338 ? -13.688 22.266 6.031 1 95.31 338 MET B C 1
ATOM 6665 O O . MET B 1 338 ? -13.266 21.797 7.09 1 95.31 338 MET B O 1
ATOM 6669 N N . ASP B 1 339 ? -14.781 21.844 5.445 1 92.44 339 ASP B N 1
ATOM 6670 C CA . ASP B 1 339 ? -15.711 20.906 6.062 1 92.44 339 ASP B CA 1
ATOM 6671 C C . ASP B 1 339 ? -15.086 19.516 6.184 1 92.44 339 ASP B C 1
ATOM 6673 O O . ASP B 1 339 ? -14.578 18.969 5.203 1 92.44 339 ASP B O 1
ATOM 6677 N N . PRO B 1 340 ? -15.102 18.906 7.391 1 89.81 340 PRO B N 1
ATOM 6678 C CA . PRO B 1 340 ? -14.484 17.594 7.613 1 89.81 340 PRO B CA 1
ATOM 6679 C C . PRO B 1 340 ? -15.281 16.453 6.988 1 89.81 340 PRO B C 1
ATOM 6681 O O . PRO B 1 340 ? -14.781 15.328 6.867 1 89.81 340 PRO B O 1
ATOM 6684 N N . SER B 1 341 ? -16.453 16.719 6.512 1 82.44 341 SER B N 1
ATOM 6685 C CA . SER B 1 341 ? -17.266 15.68 5.914 1 82.44 341 SER B CA 1
ATOM 6686 C C . SER B 1 341 ? -16.562 15.031 4.727 1 82.44 341 SER B C 1
ATOM 6688 O O . SER B 1 341 ? -15.844 15.703 3.99 1 82.44 341 SER B O 1
ATOM 6690 N N . SER B 1 342 ? -16.703 13.719 4.562 1 78.38 342 SER B N 1
ATOM 6691 C CA . SER B 1 342 ? -16.062 12.961 3.49 1 78.38 342 SER B CA 1
ATOM 6692 C C . SER B 1 342 ? -14.555 13.141 3.502 1 78.38 342 SER B C 1
ATOM 6694 O O . SER B 1 342 ? -13.945 13.391 2.459 1 78.38 342 SER B O 1
ATOM 6696 N N . ASN B 1 343 ? -14.039 13.328 4.719 1 81.88 343 ASN B N 1
ATOM 6697 C CA . ASN B 1 343 ? -12.594 13.43 4.93 1 81.88 343 ASN B CA 1
ATOM 6698 C C . ASN B 1 343 ? -12.031 14.719 4.336 1 81.88 343 ASN B C 1
ATOM 6700 O O . ASN B 1 343 ? -11.039 14.688 3.605 1 81.88 343 ASN B O 1
ATOM 6704 N N . PHE B 1 344 ? -12.766 15.75 4.555 1 91.44 344 PHE B N 1
ATOM 6705 C CA . PHE B 1 344 ? -12.32 17.078 4.117 1 91.44 344 PHE B CA 1
ATOM 6706 C C . PHE B 1 344 ? -12.234 17.141 2.6 1 91.44 344 PHE B C 1
ATOM 6708 O O . PHE B 1 344 ? -11.281 17.703 2.053 1 91.44 344 PHE B O 1
ATOM 6715 N N . TYR B 1 345 ? -13.156 16.562 1.886 1 86 345 TYR B N 1
ATOM 6716 C CA . TYR B 1 345 ? -13.133 16.453 0.431 1 86 345 TYR B CA 1
ATOM 6717 C C . TYR B 1 345 ? -12.953 17.828 -0.208 1 86 345 TYR B C 1
ATOM 6719 O O . TYR B 1 345 ? -12.125 18 -1.104 1 86 345 TYR B O 1
ATOM 6727 N N . ASN B 1 346 ? -13.727 18.828 0.24 1 92.19 346 ASN B N 1
ATOM 6728 C CA . ASN B 1 346 ? -13.656 20.156 -0.349 1 92.19 346 ASN B CA 1
ATOM 6729 C C . ASN B 1 346 ? -12.289 20.797 -0.131 1 92.19 346 ASN B C 1
ATOM 6731 O O . ASN B 1 346 ? -11.719 21.391 -1.051 1 92.19 346 ASN B O 1
ATOM 6735 N N . TYR B 1 347 ? -11.797 20.688 1.065 1 95.75 347 TYR B N 1
ATOM 6736 C CA . TYR B 1 347 ? -10.469 21.219 1.362 1 95.75 347 TYR B CA 1
ATOM 6737 C C . TYR B 1 347 ? -9.406 20.562 0.486 1 95.75 347 TYR B C 1
ATOM 6739 O O . TYR B 1 347 ? -8.547 21.234 -0.075 1 95.75 347 TYR B O 1
ATOM 6747 N N . ARG B 1 348 ? -9.469 19.25 0.408 1 93.62 348 ARG B N 1
ATOM 6748 C CA . ARG B 1 348 ? -8.477 18.516 -0.366 1 93.62 348 ARG B CA 1
ATOM 6749 C C . ARG B 1 348 ? -8.516 18.922 -1.836 1 93.62 348 ARG B C 1
ATOM 6751 O O . ARG B 1 348 ? -7.48 18.984 -2.494 1 93.62 348 ARG B O 1
ATOM 6758 N N . THR B 1 349 ? -9.695 19.109 -2.367 1 92.69 349 THR B N 1
ATOM 6759 C CA . THR B 1 349 ? -9.844 19.609 -3.732 1 92.69 349 THR B CA 1
ATOM 6760 C C . THR B 1 349 ? -9.211 20.984 -3.883 1 92.69 349 THR B C 1
ATOM 6762 O O . THR B 1 349 ? -8.516 21.25 -4.859 1 92.69 349 THR B O 1
ATOM 6765 N N . ALA B 1 350 ? -9.508 21.859 -2.885 1 95.88 350 ALA B N 1
ATOM 6766 C CA . ALA B 1 350 ? -8.922 23.188 -2.904 1 95.88 350 ALA B CA 1
ATOM 6767 C C . ALA B 1 350 ? -7.402 23.125 -2.828 1 95.88 350 ALA B C 1
ATOM 6769 O O . ALA B 1 350 ? -6.707 23.891 -3.504 1 95.88 350 ALA B O 1
ATOM 6770 N N . LEU B 1 351 ? -6.875 22.281 -1.995 1 95.56 351 LEU B N 1
ATOM 6771 C CA . LEU B 1 351 ? -5.434 22.125 -1.849 1 95.56 351 LEU B CA 1
ATOM 6772 C C . LEU B 1 351 ? -4.801 21.672 -3.16 1 95.56 351 LEU B C 1
ATOM 6774 O O . LEU B 1 351 ? -3.744 22.188 -3.553 1 95.56 351 LEU B O 1
ATOM 6778 N N . ARG B 1 352 ? -5.383 20.703 -3.822 1 93.25 352 ARG B N 1
ATOM 6779 C CA . ARG B 1 352 ? -4.906 20.25 -5.121 1 93.25 352 ARG B CA 1
ATOM 6780 C C . ARG B 1 352 ? -4.887 21.391 -6.129 1 93.25 352 ARG B C 1
ATOM 6782 O O . ARG B 1 352 ? -3.959 21.5 -6.934 1 93.25 352 ARG B O 1
ATOM 6789 N N . GLY B 1 353 ? -5.984 22.156 -6.102 1 94.19 353 GLY B N 1
ATOM 6790 C CA . GLY B 1 353 ? -6.02 23.328 -6.957 1 94.19 353 GLY B CA 1
ATOM 6791 C C . GLY B 1 353 ? -4.879 24.297 -6.695 1 94.19 353 GLY B C 1
ATOM 6792 O O . GLY B 1 353 ? -4.25 24.797 -7.637 1 94.19 353 GLY B O 1
ATOM 6793 N N . ALA B 1 354 ? -4.621 24.547 -5.438 1 95.38 354 ALA B N 1
ATOM 6794 C CA . ALA B 1 354 ? -3.518 25.438 -5.062 1 95.38 354 ALA B CA 1
ATOM 6795 C C . ALA B 1 354 ? -2.174 24.844 -5.48 1 95.38 354 ALA B C 1
ATOM 6797 O O . ALA B 1 354 ? -1.288 25.562 -5.941 1 95.38 354 ALA B O 1
ATOM 6798 N N . ALA B 1 355 ? -1.994 23.578 -5.285 1 93.62 355 ALA B N 1
ATOM 6799 C CA . ALA B 1 355 ? -0.765 22.891 -5.676 1 93.62 355 ALA B CA 1
ATOM 6800 C C . ALA B 1 355 ? -0.535 23 -7.184 1 93.62 355 ALA B C 1
ATOM 6802 O O . ALA B 1 355 ? 0.589 23.234 -7.629 1 93.62 355 ALA B O 1
ATOM 6803 N N . GLN B 1 356 ? -1.567 22.781 -7.973 1 93 356 GLN B N 1
ATOM 6804 C CA . GLN B 1 356 ? -1.482 22.891 -9.422 1 93 356 GLN B CA 1
ATOM 6805 C C . GLN B 1 356 ? -1.109 24.312 -9.852 1 93 356 GLN B C 1
ATOM 6807 O O . GLN B 1 356 ? -0.302 24.5 -10.766 1 93 356 GLN B O 1
ATOM 6812 N N . ARG B 1 357 ? -1.74 25.266 -9.227 1 93.38 357 ARG B N 1
ATOM 6813 C CA . ARG B 1 357 ? -1.42 26.672 -9.484 1 93.38 357 ARG B CA 1
ATOM 6814 C C . ARG B 1 357 ? 0.045 26.953 -9.18 1 93.38 357 ARG B C 1
ATOM 6816 O O . ARG B 1 357 ? 0.697 27.719 -9.906 1 93.38 357 ARG B O 1
ATOM 6823 N N . SER B 1 358 ? 0.527 26.391 -8.125 1 92.5 358 SER B N 1
ATOM 6824 C CA . SER B 1 358 ? 1.919 26.562 -7.723 1 92.5 358 SER B CA 1
ATOM 6825 C C . SER B 1 358 ? 2.873 26.016 -8.781 1 92.5 358 SER B C 1
ATOM 6827 O O . SER B 1 358 ? 3.908 26.625 -9.062 1 92.5 358 SER B O 1
ATOM 6829 N N . LEU B 1 359 ? 2.529 24.953 -9.406 1 90.06 359 LEU B N 1
ATOM 6830 C CA . LEU B 1 359 ? 3.369 24.297 -10.398 1 90.06 359 LEU B CA 1
ATOM 6831 C C . LEU B 1 359 ? 3.475 25.141 -11.664 1 90.06 359 LEU B C 1
ATOM 6833 O O . LEU B 1 359 ? 4.516 25.125 -12.328 1 90.06 359 LEU B O 1
ATOM 6837 N N . THR B 1 360 ? 2.443 25.812 -12.008 1 90.94 360 THR B N 1
ATOM 6838 C CA . THR B 1 360 ? 2.418 26.609 -13.227 1 90.94 360 THR B CA 1
ATOM 6839 C C . THR B 1 360 ? 2.59 28.094 -12.914 1 90.94 360 THR B C 1
ATOM 6841 O O . THR B 1 360 ? 2.227 28.938 -13.719 1 90.94 360 THR B O 1
ATOM 6844 N N . ALA B 1 361 ? 3.061 28.359 -11.68 1 89.25 361 ALA B N 1
ATOM 6845 C CA . ALA B 1 361 ? 3.07 29.734 -11.18 1 89.25 361 ALA B CA 1
ATOM 6846 C C . ALA B 1 361 ? 4.07 30.594 -11.945 1 89.25 361 ALA B C 1
ATOM 6848 O O . ALA B 1 361 ? 5.156 30.125 -12.305 1 89.25 361 ALA B O 1
ATOM 6849 N N . HIS B 1 362 ? 3.629 31.844 -12.234 1 89.5 362 HIS B N 1
ATOM 6850 C CA . HIS B 1 362 ? 4.496 32.844 -12.852 1 89.5 362 HIS B CA 1
ATOM 6851 C C . HIS B 1 362 ? 4.977 33.875 -11.828 1 89.5 362 HIS B C 1
ATOM 6853 O O . HIS B 1 362 ? 5.801 34.719 -12.148 1 89.5 362 HIS B O 1
ATOM 6859 N N . SER B 1 363 ? 4.422 33.906 -10.711 1 88.19 363 SER B N 1
ATOM 6860 C CA . SER B 1 363 ? 4.789 34.781 -9.617 1 88.19 363 SER B CA 1
ATOM 6861 C C . SER B 1 363 ? 4.961 34.031 -8.312 1 88.19 363 SER B C 1
ATOM 6863 O O . SER B 1 363 ? 4.441 32.906 -8.164 1 88.19 363 SER B O 1
ATOM 6865 N N . ASN B 1 364 ? 5.652 34.688 -7.355 1 88.25 364 ASN B N 1
ATOM 6866 C CA . ASN B 1 364 ? 5.883 34.031 -6.062 1 88.25 364 ASN B CA 1
ATOM 6867 C C . ASN B 1 364 ? 4.594 33.938 -5.258 1 88.25 364 ASN B C 1
ATOM 6869 O O . ASN B 1 364 ? 4.445 33.031 -4.438 1 88.25 364 ASN B O 1
ATOM 6873 N N . ARG B 1 365 ? 3.719 34.781 -5.488 1 90.75 365 ARG B N 1
ATOM 6874 C CA . ARG B 1 365 ? 2.447 34.75 -4.773 1 90.75 365 ARG B CA 1
ATOM 6875 C C . ARG B 1 365 ? 1.664 33.5 -5.113 1 90.75 365 ARG B C 1
ATOM 6877 O O . ARG B 1 365 ? 1.062 32.875 -4.234 1 90.75 365 ARG B O 1
ATOM 6884 N N . GLU B 1 366 ? 1.781 33.062 -6.359 1 91.25 366 GLU B N 1
ATOM 6885 C CA . GLU B 1 366 ? 1.039 31.922 -6.844 1 91.25 366 GLU B CA 1
ATOM 6886 C C . GLU B 1 366 ? 1.694 30.609 -6.395 1 91.25 366 GLU B C 1
ATOM 6888 O O . GLU B 1 366 ? 1.065 29.547 -6.426 1 91.25 366 GLU B O 1
ATOM 6893 N N . LYS B 1 367 ? 2.895 30.719 -5.918 1 94.75 367 LYS B N 1
ATOM 6894 C CA . LYS B 1 367 ? 3.633 29.531 -5.516 1 94.75 367 LYS B CA 1
ATOM 6895 C C . LYS B 1 367 ? 3.289 29.125 -4.086 1 94.75 367 LYS B C 1
ATOM 6897 O O . LYS B 1 367 ? 3.619 28.016 -3.652 1 94.75 367 LYS B O 1
ATOM 6902 N N . ILE B 1 368 ? 2.553 29.984 -3.398 1 97 368 ILE B N 1
ATOM 6903 C CA . ILE B 1 368 ? 2.318 29.766 -1.974 1 97 368 ILE B CA 1
ATOM 6904 C C . ILE B 1 368 ? 1.288 28.656 -1.782 1 97 368 ILE B C 1
ATOM 6906 O O . ILE B 1 368 ? 0.168 28.75 -2.291 1 97 368 ILE B O 1
ATOM 6910 N N . VAL B 1 369 ? 1.621 27.609 -1.215 1 97.31 369 VAL B N 1
ATOM 6911 C CA . VAL B 1 369 ? 0.735 26.547 -0.773 1 97.31 369 VAL B CA 1
ATOM 6912 C C . VAL B 1 369 ? 1.046 26.172 0.677 1 97.31 369 VAL B C 1
ATOM 6914 O O . VAL B 1 369 ? 2.104 25.609 0.971 1 97.31 369 VAL B O 1
ATOM 6917 N N . ILE B 1 370 ? 0.184 26.516 1.58 1 98 370 ILE B N 1
ATOM 6918 C CA . ILE B 1 370 ? 0.326 26.203 2.996 1 98 370 ILE B CA 1
ATOM 6919 C C . ILE B 1 370 ? -0.816 25.281 3.434 1 98 370 ILE B C 1
ATOM 6921 O O . ILE B 1 370 ? -1.924 25.75 3.709 1 98 370 ILE B O 1
ATOM 6925 N N . PRO B 1 371 ? -0.544 24.031 3.516 1 97.19 371 PRO B N 1
ATOM 6926 C CA . PRO B 1 371 ? -1.615 23.094 3.842 1 97.19 371 PRO B CA 1
ATOM 6927 C C . PRO B 1 371 ? -2.039 23.156 5.305 1 97.19 371 PRO B C 1
ATOM 6929 O O . PRO B 1 371 ? -1.314 23.703 6.137 1 97.19 371 PRO B O 1
ATOM 6932 N N . PHE B 1 372 ? -3.232 22.688 5.57 1 96.88 372 PHE B N 1
ATOM 6933 C CA . PHE B 1 372 ? -3.666 22.453 6.941 1 96.88 372 PHE B CA 1
ATOM 6934 C C . PHE B 1 372 ? -2.814 21.375 7.598 1 96.88 372 PHE B C 1
ATOM 6936 O O . PHE B 1 372 ? -2.971 20.188 7.301 1 96.88 372 PHE B O 1
ATOM 6943 N N . CYS B 1 373 ? -1.974 21.719 8.469 1 92.5 373 CYS B N 1
ATOM 6944 C CA . CYS B 1 373 ? -0.876 20.891 8.961 1 92.5 373 CYS B CA 1
ATOM 6945 C C . CYS B 1 373 ? -1.403 19.672 9.695 1 92.5 373 CYS B C 1
ATOM 6947 O O . CYS B 1 373 ? -0.866 18.562 9.539 1 92.5 373 CYS B O 1
ATOM 6949 N N . SER B 1 374 ? -2.43 19.844 10.477 1 92.19 374 SER B N 1
ATOM 6950 C CA . SER B 1 374 ? -2.941 18.734 11.273 1 92.19 374 SER B CA 1
ATOM 6951 C C . SER B 1 374 ? -3.426 17.594 10.383 1 92.19 374 SER B C 1
ATOM 6953 O O . SER B 1 374 ? -3.207 16.422 10.688 1 92.19 374 SER B O 1
ATOM 6955 N N . LEU B 1 375 ? -4.113 17.953 9.336 1 93.12 375 LEU B N 1
ATOM 6956 C CA . LEU B 1 375 ? -4.602 16.938 8.422 1 93.12 375 LEU B CA 1
ATOM 6957 C C . LEU B 1 375 ? -3.443 16.281 7.668 1 93.12 375 LEU B C 1
ATOM 6959 O O . LEU B 1 375 ? -3.48 15.086 7.391 1 93.12 375 LEU B O 1
ATOM 6963 N N . LEU B 1 376 ? -2.484 17.062 7.301 1 92.31 376 LEU B N 1
ATOM 6964 C CA . LEU B 1 376 ? -1.3 16.531 6.637 1 92.31 376 LEU B CA 1
ATOM 6965 C C . LEU B 1 376 ? -0.61 15.484 7.504 1 92.31 376 LEU B C 1
ATOM 6967 O O . LEU B 1 376 ? -0.248 14.414 7.023 1 92.31 376 LEU B O 1
ATOM 6971 N N . ILE B 1 377 ? -0.428 15.805 8.75 1 90.69 377 ILE B N 1
ATOM 6972 C CA . ILE B 1 377 ? 0.196 14.891 9.695 1 90.69 377 ILE B CA 1
ATOM 6973 C C . ILE B 1 377 ? -0.659 13.633 9.836 1 90.69 377 ILE B C 1
ATOM 6975 O O . ILE B 1 377 ? -0.137 12.516 9.836 1 90.69 377 ILE B O 1
ATOM 6979 N N . LYS B 1 378 ? -1.91 13.836 9.977 1 89.81 378 LYS B N 1
ATOM 6980 C CA . LYS B 1 378 ? -2.84 12.719 10.094 1 89.81 378 LYS B CA 1
ATOM 6981 C C . LYS B 1 378 ? -2.756 11.797 8.883 1 89.81 378 LYS B C 1
ATOM 6983 O O . LYS B 1 378 ? -2.781 10.57 9.016 1 89.81 378 LYS B O 1
ATOM 6988 N N . ASP B 1 379 ? -2.723 12.352 7.715 1 89.88 379 ASP B N 1
ATOM 6989 C CA . ASP B 1 379 ? -2.617 11.57 6.484 1 89.88 379 ASP B CA 1
ATOM 6990 C C . ASP B 1 379 ? -1.336 10.742 6.473 1 89.88 379 ASP B C 1
ATOM 6992 O O . ASP B 1 379 ? -1.35 9.57 6.07 1 89.88 379 ASP B O 1
ATOM 6996 N N . ILE B 1 380 ? -0.26 11.312 6.848 1 91.19 380 ILE B N 1
ATOM 6997 C CA . ILE B 1 380 ? 1.011 10.594 6.871 1 91.19 380 ILE B CA 1
ATOM 6998 C C . ILE B 1 380 ? 0.949 9.469 7.895 1 91.19 380 ILE B C 1
ATOM 7000 O O . ILE B 1 380 ? 1.46 8.367 7.652 1 91.19 380 ILE B O 1
ATOM 7004 N N . TYR B 1 381 ? 0.31 9.719 9 1 90.12 381 TYR B N 1
ATOM 7005 C CA . TYR B 1 381 ? 0.128 8.695 10.023 1 90.12 381 TYR B CA 1
ATOM 7006 C C . TYR B 1 381 ? -0.653 7.508 9.469 1 90.12 381 TYR B C 1
ATOM 7008 O O . TYR B 1 381 ? -0.258 6.355 9.656 1 90.12 381 TYR B O 1
ATOM 7016 N N . PHE B 1 382 ? -1.724 7.781 8.797 1 88.56 382 PHE B N 1
ATOM 7017 C CA . PHE B 1 382 ? -2.564 6.715 8.258 1 88.56 382 PHE B CA 1
ATOM 7018 C C . PHE B 1 382 ? -1.83 5.941 7.172 1 88.56 382 PHE B C 1
ATOM 7020 O O . PHE B 1 382 ? -1.998 4.727 7.047 1 88.56 382 PHE B O 1
ATOM 7027 N N . LEU B 1 383 ? -1.142 6.66 6.414 1 90.81 383 LEU B N 1
ATOM 7028 C CA . LEU B 1 383 ? -0.327 6.004 5.395 1 90.81 383 LEU B CA 1
ATOM 7029 C C . LEU B 1 383 ? 0.674 5.047 6.035 1 90.81 383 LEU B C 1
ATOM 7031 O O . LEU B 1 383 ? 0.797 3.896 5.609 1 90.81 383 LEU B O 1
ATOM 7035 N N . ASN B 1 384 ? 1.347 5.543 7.02 1 91.25 384 ASN B N 1
ATOM 7036 C CA . ASN B 1 384 ? 2.311 4.715 7.738 1 91.25 384 ASN B CA 1
ATOM 7037 C C . ASN B 1 384 ? 1.657 3.459 8.305 1 91.25 384 ASN B C 1
ATOM 7039 O O . ASN B 1 384 ? 2.201 2.361 8.188 1 91.25 384 ASN B O 1
ATOM 7043 N N . GLU B 1 385 ? 0.479 3.65 8.805 1 89.62 385 GLU B N 1
ATOM 7044 C CA . GLU B 1 385 ? -0.202 2.547 9.477 1 89.62 385 GLU B CA 1
ATOM 7045 C C . GLU B 1 385 ? -0.86 1.61 8.469 1 89.62 385 GLU B C 1
ATOM 7047 O O . GLU B 1 385 ? -1.177 0.464 8.789 1 89.62 385 GLU B O 1
ATOM 7052 N N . GLY B 1 386 ? -1.07 2.08 7.352 1 91.62 386 GLY B N 1
ATOM 7053 C CA . GLY B 1 386 ? -1.713 1.278 6.32 1 91.62 386 GLY B CA 1
ATOM 7054 C C . GLY B 1 386 ? -0.801 0.216 5.738 1 91.62 386 GLY B C 1
ATOM 7055 O O . GLY B 1 386 ? -1.273 -0.76 5.148 1 91.62 386 GLY B O 1
ATOM 7056 N N . TYR B 1 387 ? 0.477 0.326 5.93 1 92.81 387 TYR B N 1
ATOM 7057 C CA . TYR B 1 387 ? 1.476 -0.608 5.418 1 92.81 387 TYR B CA 1
ATOM 7058 C C . TYR B 1 387 ? 2.209 -1.299 6.562 1 92.81 387 TYR B C 1
ATOM 7060 O O . TYR B 1 387 ? 2.34 -0.738 7.652 1 92.81 387 TYR B O 1
ATOM 7068 N N . THR B 1 388 ? 2.682 -2.402 6.258 1 92 388 THR B N 1
ATOM 7069 C CA . THR B 1 388 ? 3.615 -3.037 7.184 1 92 388 THR B CA 1
ATOM 7070 C C . THR B 1 388 ? 5.047 -2.605 6.887 1 92 388 THR B C 1
ATOM 7072 O O . THR B 1 388 ? 5.391 -2.322 5.738 1 92 388 THR B O 1
ATOM 7075 N N . SER B 1 389 ? 5.852 -2.518 7.848 1 88.88 389 SER B N 1
ATOM 7076 C CA . SER B 1 389 ? 7.223 -2.049 7.672 1 88.88 389 SER B CA 1
ATOM 7077 C C . SER B 1 389 ? 8.148 -3.188 7.262 1 88.88 389 SER B C 1
ATOM 7079 O O . SER B 1 389 ? 9.117 -2.975 6.527 1 88.88 389 SER B O 1
ATOM 7081 N N . GLN B 1 390 ? 7.816 -4.348 7.75 1 91.81 390 GLN B N 1
ATOM 7082 C CA . GLN B 1 390 ? 8.625 -5.523 7.457 1 91.81 390 GLN B CA 1
ATOM 7083 C C . GLN B 1 390 ? 7.777 -6.656 6.887 1 91.81 390 GLN B C 1
ATOM 7085 O O . GLN B 1 390 ? 6.668 -6.902 7.363 1 91.81 390 GLN B O 1
ATOM 7090 N N . LEU B 1 391 ? 8.344 -7.23 5.883 1 91.62 391 LEU B N 1
ATOM 7091 C CA . LEU B 1 391 ? 7.66 -8.352 5.25 1 91.62 391 LEU B CA 1
ATOM 7092 C C . LEU B 1 391 ? 7.996 -9.664 5.953 1 91.62 391 LEU B C 1
ATOM 7094 O O . LEU B 1 391 ? 8.93 -9.719 6.762 1 91.62 391 LEU B O 1
ATOM 7098 N N . PRO B 1 392 ? 7.305 -10.711 5.742 1 84.44 392 PRO B N 1
ATOM 7099 C CA . PRO B 1 392 ? 7.516 -11.984 6.43 1 84.44 392 PRO B CA 1
ATOM 7100 C C . PRO B 1 392 ? 8.914 -12.547 6.207 1 84.44 392 PRO B C 1
ATOM 7102 O O . PRO B 1 392 ? 9.438 -13.266 7.062 1 84.44 392 PRO B O 1
ATOM 7105 N N . ASN B 1 393 ? 9.523 -12.281 5.105 1 86.38 393 ASN B N 1
ATOM 7106 C CA . ASN B 1 393 ? 10.852 -12.797 4.801 1 86.38 393 ASN B CA 1
ATOM 7107 C C . ASN B 1 393 ? 11.945 -11.953 5.453 1 86.38 393 ASN B C 1
ATOM 7109 O O . ASN B 1 393 ? 13.133 -12.18 5.223 1 86.38 393 ASN B O 1
ATOM 7113 N N . GLY B 1 394 ? 11.547 -10.945 6.207 1 90.12 394 GLY B N 1
ATOM 7114 C CA . GLY B 1 394 ? 12.5 -10.109 6.922 1 90.12 394 GLY B CA 1
ATOM 7115 C C . GLY B 1 394 ? 12.914 -8.875 6.148 1 90.12 394 GLY B C 1
ATOM 7116 O O . GLY B 1 394 ? 13.625 -8.016 6.672 1 90.12 394 GLY B O 1
ATOM 7117 N N . HIS B 1 395 ? 12.422 -8.758 4.926 1 92.62 395 HIS B N 1
ATOM 7118 C CA . HIS B 1 395 ? 12.758 -7.605 4.094 1 92.62 395 HIS B CA 1
ATOM 7119 C C . HIS B 1 395 ? 12.023 -6.355 4.559 1 92.62 395 HIS B C 1
ATOM 7121 O O . HIS B 1 395 ? 10.93 -6.449 5.121 1 92.62 395 HIS B O 1
ATOM 7127 N N . VAL B 1 396 ? 12.664 -5.23 4.289 1 95.38 396 VAL B N 1
ATOM 7128 C CA . VAL B 1 396 ? 12.023 -3.936 4.469 1 95.38 396 VAL B CA 1
ATOM 7129 C C . VAL B 1 396 ? 10.984 -3.717 3.369 1 95.38 396 VAL B C 1
ATOM 7131 O O . VAL B 1 396 ? 11.25 -3.979 2.195 1 95.38 396 VAL B O 1
ATOM 7134 N N . ASN B 1 397 ? 9.758 -3.344 3.76 1 95 397 ASN B N 1
ATOM 7135 C CA . ASN B 1 397 ? 8.727 -2.982 2.791 1 95 397 ASN B CA 1
ATOM 7136 C C . ASN B 1 397 ? 9.008 -1.619 2.164 1 95 397 ASN B C 1
ATOM 7138 O O . ASN B 1 397 ? 8.539 -0.595 2.664 1 95 397 ASN B O 1
ATOM 7142 N N . PHE B 1 398 ? 9.695 -1.629 1.05 1 95.69 398 PHE B N 1
ATOM 7143 C CA . PHE B 1 398 ? 10.172 -0.376 0.473 1 95.69 398 PHE B CA 1
ATOM 7144 C C . PHE B 1 398 ? 9.039 0.356 -0.238 1 95.69 398 PHE B C 1
ATOM 7146 O O . PHE B 1 398 ? 9.148 1.551 -0.521 1 95.69 398 PHE B O 1
ATOM 7153 N N . GLU B 1 399 ? 7.941 -0.341 -0.488 1 93 399 GLU B N 1
ATOM 7154 C CA . GLU B 1 399 ? 6.758 0.344 -1.001 1 93 399 GLU B CA 1
ATOM 7155 C C . GLU B 1 399 ? 6.242 1.376 -0.002 1 93 399 GLU B C 1
ATOM 7157 O O . GLU B 1 399 ? 5.832 2.473 -0.389 1 93 399 GLU B O 1
ATOM 7162 N N . LYS B 1 400 ? 6.23 0.995 1.205 1 94.5 400 LYS B N 1
ATOM 7163 C CA . LYS B 1 400 ? 5.871 1.935 2.262 1 94.5 400 LYS B CA 1
ATOM 7164 C C . LYS B 1 400 ? 6.785 3.156 2.25 1 94.5 400 LYS B C 1
ATOM 7166 O O . LYS B 1 400 ? 6.312 4.289 2.365 1 94.5 400 LYS B O 1
ATOM 7171 N N . PHE B 1 401 ? 8.062 2.9 2.064 1 96 401 PHE B N 1
ATOM 7172 C CA . PHE B 1 401 ? 9.055 3.969 2.061 1 96 401 PHE B CA 1
ATOM 7173 C C . PHE B 1 401 ? 8.781 4.961 0.936 1 96 401 PHE B C 1
ATOM 7175 O O . PHE B 1 401 ? 8.812 6.172 1.15 1 96 401 PHE B O 1
ATOM 7182 N N . TRP B 1 402 ? 8.477 4.316 -0.21 1 94.81 402 TRP B N 1
ATOM 7183 C CA . TRP B 1 402 ? 8.211 5.16 -1.374 1 94.81 402 TRP B CA 1
ATOM 7184 C C . TRP B 1 402 ? 7.008 6.062 -1.135 1 94.81 402 TRP B C 1
ATOM 7186 O O . TRP B 1 402 ? 7.051 7.258 -1.438 1 94.81 402 TRP B O 1
ATOM 7196 N N . GLU B 1 403 ? 5.934 5.527 -0.552 1 93.88 403 GLU B N 1
ATOM 7197 C CA . GLU B 1 403 ? 4.695 6.273 -0.365 1 93.88 403 GLU B CA 1
ATOM 7198 C C . GLU B 1 403 ? 4.871 7.383 0.669 1 93.88 403 GLU B C 1
ATOM 7200 O O . GLU B 1 403 ? 4.355 8.492 0.496 1 93.88 403 GLU B O 1
ATOM 7205 N N . LEU B 1 404 ? 5.562 7.121 1.682 1 94.5 404 LEU B N 1
ATOM 7206 C CA . LEU B 1 404 ? 5.844 8.133 2.697 1 94.5 404 LEU B CA 1
ATOM 7207 C C . LEU B 1 404 ? 6.695 9.258 2.119 1 94.5 404 LEU B C 1
ATOM 7209 O O . LEU B 1 404 ? 6.391 10.438 2.324 1 94.5 404 LEU B O 1
ATOM 7213 N N . ALA B 1 405 ? 7.711 8.875 1.38 1 96 405 ALA B N 1
ATOM 7214 C CA . ALA B 1 405 ? 8.625 9.852 0.796 1 96 405 ALA B CA 1
ATOM 7215 C C . ALA B 1 405 ? 7.898 10.758 -0.192 1 96 405 ALA B C 1
ATOM 7217 O O . ALA B 1 405 ? 8.172 11.961 -0.259 1 96 405 ALA B O 1
ATOM 7218 N N . LYS B 1 406 ? 7.043 10.156 -0.878 1 94 406 LYS B N 1
ATOM 7219 C CA . LYS B 1 406 ? 6.266 10.93 -1.842 1 94 406 LYS B CA 1
ATOM 7220 C C . LYS B 1 406 ? 5.465 12.023 -1.147 1 94 406 LYS B C 1
ATOM 7222 O O . LYS B 1 406 ? 5.492 13.188 -1.572 1 94 406 LYS B O 1
ATOM 7227 N N . GLN B 1 407 ? 4.785 11.727 -0.069 1 92 407 GLN B N 1
ATOM 7228 C CA . GLN B 1 407 ? 3.979 12.688 0.674 1 92 407 GLN B CA 1
ATOM 7229 C C . GLN B 1 407 ? 4.852 13.781 1.291 1 92 407 GLN B C 1
ATOM 7231 O O . GLN B 1 407 ? 4.52 14.961 1.222 1 92 407 GLN B O 1
ATOM 7236 N N . VAL B 1 408 ? 5.93 13.398 1.817 1 94.25 408 VAL B N 1
ATOM 7237 C CA . VAL B 1 408 ? 6.809 14.336 2.504 1 94.25 408 VAL B CA 1
ATOM 7238 C C . VAL B 1 408 ? 7.512 15.234 1.481 1 94.25 408 VAL B C 1
ATOM 7240 O O . VAL B 1 408 ? 7.746 16.422 1.737 1 94.25 408 VAL B O 1
ATOM 7243 N N . SER B 1 409 ? 7.785 14.672 0.321 1 93.19 409 SER B N 1
ATOM 7244 C CA . SER B 1 409 ? 8.453 15.453 -0.722 1 93.19 409 SER B CA 1
ATOM 7245 C C . SER B 1 409 ? 7.578 16.609 -1.183 1 93.19 409 SER B C 1
ATOM 7247 O O . SER B 1 409 ? 8.094 17.688 -1.508 1 93.19 409 SER B O 1
ATOM 7249 N N . GLU B 1 410 ? 6.293 16.422 -1.221 1 88.69 410 GLU B N 1
ATOM 7250 C CA . GLU B 1 410 ? 5.375 17.516 -1.561 1 88.69 410 GLU B CA 1
ATOM 7251 C C . GLU B 1 410 ? 5.473 18.656 -0.559 1 88.69 410 GLU B C 1
ATOM 7253 O O . GLU B 1 410 ? 5.52 19.828 -0.948 1 88.69 410 GLU B O 1
ATOM 7258 N N . PHE B 1 411 ? 5.551 18.312 0.575 1 88.75 411 PHE B N 1
ATOM 7259 C CA . PHE B 1 411 ? 5.691 19.312 1.634 1 88.75 411 PHE B CA 1
ATOM 7260 C C . PHE B 1 411 ? 6.996 20.078 1.487 1 88.75 411 PHE B C 1
ATOM 7262 O O . PHE B 1 411 ? 7.035 21.281 1.701 1 88.75 411 PHE B O 1
ATOM 7269 N N . MET B 1 412 ? 8.008 19.344 1.153 1 90.75 412 MET B N 1
ATOM 7270 C CA . MET B 1 412 ? 9.328 19.953 1.004 1 90.75 412 MET B CA 1
ATOM 7271 C C . MET B 1 412 ? 9.305 21.031 -0.085 1 90.75 412 MET B C 1
ATOM 7273 O O . MET B 1 412 ? 10.016 22.031 0.012 1 90.75 412 MET B O 1
ATOM 7277 N N . THR B 1 413 ? 8.516 20.828 -1.02 1 89.44 413 THR B N 1
ATOM 7278 C CA . THR B 1 413 ? 8.414 21.812 -2.102 1 89.44 413 THR B CA 1
ATOM 7279 C C . THR B 1 413 ? 7.711 23.078 -1.621 1 89.44 413 THR B C 1
ATOM 7281 O O . THR B 1 413 ? 8.141 24.188 -1.939 1 89.44 413 THR B O 1
ATOM 7284 N N . TRP B 1 414 ? 6.727 22.938 -0.841 1 90.94 414 TRP B N 1
ATOM 7285 C CA . TRP B 1 414 ? 5.914 24.062 -0.384 1 90.94 414 TRP B CA 1
ATOM 7286 C C . TRP B 1 414 ? 6.68 24.906 0.628 1 90.94 414 TRP B C 1
ATOM 7288 O O . TRP B 1 414 ? 6.523 26.125 0.67 1 90.94 414 TRP B O 1
ATOM 7298 N N . LYS B 1 415 ? 7.488 24.281 1.389 1 92.62 415 LYS B N 1
ATOM 7299 C CA . LYS B 1 415 ? 8.141 25.016 2.479 1 92.62 415 LYS B CA 1
ATOM 7300 C C . LYS B 1 415 ? 9.266 25.891 1.955 1 92.62 415 LYS B C 1
ATOM 7302 O O . LYS B 1 415 ? 9.766 26.766 2.672 1 92.62 415 LYS B O 1
ATOM 7307 N N . GLN B 1 416 ? 9.617 25.766 0.719 1 91 416 GLN B N 1
ATOM 7308 C CA . G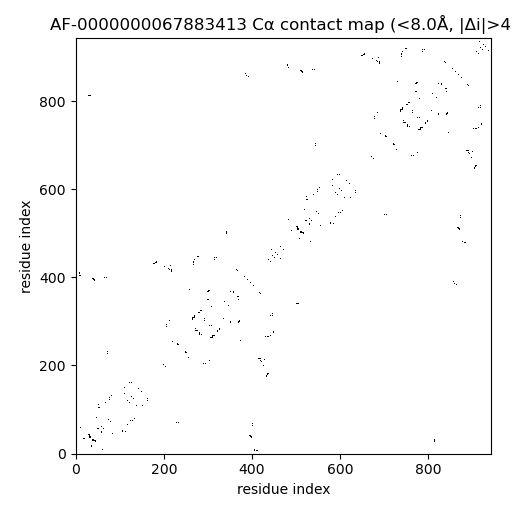LN B 1 416 ? 10.75 26.5 0.159 1 91 416 GLN B CA 1
ATOM 7309 C C . GLN B 1 416 ? 10.32 27.844 -0.412 1 91 416 GLN B C 1
ATOM 7311 O O . GLN B 1 416 ? 11.156 28.672 -0.759 1 91 416 GLN B O 1
ATOM 7316 N N . VAL B 1 417 ? 9.102 28.109 -0.42 1 92.88 417 VAL B N 1
ATOM 7317 C CA . VAL B 1 417 ? 8.594 29.328 -1.033 1 92.88 417 VAL B CA 1
ATOM 7318 C C . VAL B 1 417 ? 8.875 30.531 -0.125 1 92.88 417 VAL B C 1
ATOM 7320 O O . VAL B 1 417 ? 8.648 30.469 1.086 1 92.88 417 VAL B O 1
ATOM 7323 N N . GLU B 1 418 ? 9.445 31.547 -0.708 1 92.56 418 GLU B N 1
ATOM 7324 C CA . GLU B 1 418 ? 9.664 32.812 0.012 1 92.56 418 GLU B CA 1
ATOM 7325 C C . GLU B 1 418 ? 8.438 33.688 -0.057 1 92.56 418 GLU B C 1
ATOM 7327 O O . GLU B 1 418 ? 7.863 33.906 -1.13 1 92.56 418 GLU B O 1
ATOM 7332 N N . CYS B 1 419 ? 8.039 34.188 1.061 1 95.19 419 CYS B N 1
ATOM 7333 C CA . CYS B 1 419 ? 6.867 35.062 1.114 1 95.19 419 CYS B CA 1
ATOM 7334 C C . CYS B 1 419 ? 7.113 36.344 0.348 1 95.19 419 CYS B C 1
ATOM 7336 O O . CYS B 1 419 ? 8.055 37.094 0.646 1 95.19 419 CYS B O 1
ATOM 7338 N N . PRO B 1 420 ? 6.336 36.688 -0.617 1 96 420 PRO B N 1
ATOM 7339 C CA . PRO B 1 420 ? 6.562 37.875 -1.466 1 96 420 PRO B CA 1
ATOM 7340 C C . PRO B 1 420 ? 6.039 39.156 -0.841 1 96 420 PRO B C 1
ATOM 7342 O O . PRO B 1 420 ? 6.309 40.25 -1.352 1 96 420 PRO B O 1
ATOM 7345 N N . PHE B 1 421 ? 5.355 39.125 0.249 1 97.44 421 PHE B N 1
ATOM 7346 C CA . PHE B 1 421 ? 4.68 40.312 0.815 1 97.44 421 PHE B CA 1
ATOM 7347 C C . PHE B 1 421 ? 5.641 41.125 1.67 1 97.44 421 PHE B C 1
ATOM 7349 O O . PHE B 1 421 ? 6.621 40.594 2.195 1 97.44 421 PHE B O 1
ATOM 7356 N N . GLU B 1 422 ? 5.301 42.344 1.752 1 97 422 GLU B N 1
ATOM 7357 C CA . GLU B 1 422 ? 6.078 43.219 2.641 1 97 422 GLU B CA 1
ATOM 7358 C C . GLU B 1 422 ? 5.754 42.938 4.105 1 97 422 GLU B C 1
ATOM 7360 O O . GLU B 1 422 ? 4.594 42.719 4.461 1 97 422 GLU B O 1
ATOM 7365 N N . LYS B 1 423 ? 6.785 42.969 4.93 1 97.31 423 LYS B N 1
ATOM 7366 C CA . LYS B 1 423 ? 6.602 42.688 6.348 1 97.31 423 LYS B CA 1
ATOM 7367 C C . LYS B 1 423 ? 6.121 43.938 7.102 1 97.31 423 LYS B C 1
ATOM 7369 O O . LYS B 1 423 ? 6.578 45.031 6.824 1 97.31 423 LYS B O 1
ATOM 7374 N N . ASP B 1 424 ? 5.203 43.719 7.918 1 97.69 424 ASP B N 1
ATOM 7375 C CA . ASP B 1 424 ? 4.754 44.719 8.883 1 97.69 424 ASP B CA 1
ATOM 7376 C C . ASP B 1 424 ? 5.02 44.25 10.312 1 97.69 424 ASP B C 1
ATOM 7378 O O . ASP B 1 424 ? 4.219 43.5 10.891 1 97.69 424 ASP B O 1
ATOM 7382 N N . TRP B 1 425 ? 5.992 44.812 10.961 1 96 425 TRP B N 1
ATOM 7383 C CA . TRP B 1 425 ? 6.492 44.344 12.242 1 96 425 TRP B CA 1
ATOM 7384 C C . TRP B 1 425 ? 5.484 44.625 13.359 1 96 425 TRP B C 1
ATOM 7386 O O . TRP B 1 425 ? 5.418 43.875 14.336 1 96 425 TRP B O 1
ATOM 7396 N N . LYS B 1 426 ? 4.773 45.625 13.188 1 95.56 426 LYS B N 1
ATOM 7397 C CA . LYS B 1 426 ? 3.766 45.938 14.195 1 95.56 426 LYS B CA 1
ATOM 7398 C C . LYS B 1 426 ? 2.703 44.875 14.281 1 95.56 426 LYS B C 1
ATOM 7400 O O . LYS B 1 426 ? 2.34 44.406 15.375 1 95.56 426 LYS B O 1
ATOM 7405 N N . ILE B 1 427 ? 2.262 44.469 13.117 1 96.88 427 ILE B N 1
ATOM 7406 C CA . ILE B 1 427 ? 1.234 43.438 13.062 1 96.88 427 ILE B CA 1
ATOM 7407 C C . ILE B 1 427 ? 1.818 42.094 13.523 1 96.88 427 ILE B C 1
ATOM 7409 O O . ILE B 1 427 ? 1.196 41.375 14.305 1 96.88 427 ILE B O 1
ATOM 7413 N N . LEU B 1 428 ? 3.031 41.781 13.062 1 96.44 428 LEU B N 1
ATOM 7414 C CA . LEU B 1 428 ? 3.695 40.531 13.414 1 96.44 428 LEU B CA 1
ATOM 7415 C C . LEU B 1 428 ? 3.898 40.438 14.922 1 96.44 428 LEU B C 1
ATOM 7417 O O . LEU B 1 428 ? 3.602 39.406 15.523 1 96.44 428 LEU B O 1
ATOM 7421 N N . HIS B 1 429 ? 4.344 41.5 15.469 1 92.69 429 HIS B N 1
ATOM 7422 C CA . HIS B 1 429 ? 4.578 41.5 16.906 1 92.69 429 HIS B CA 1
ATOM 7423 C C . HIS B 1 429 ? 3.283 41.281 17.672 1 92.69 429 HIS B C 1
ATOM 7425 O O . HIS B 1 429 ? 3.254 40.531 18.641 1 92.69 429 HIS B O 1
ATOM 7431 N N . TYR B 1 430 ? 2.271 41.906 17.266 1 93.44 430 TYR B N 1
ATOM 7432 C CA . TYR B 1 430 ? 0.993 41.781 17.969 1 93.44 430 TYR B CA 1
ATOM 7433 C C . TYR B 1 430 ? 0.465 40.375 17.906 1 93.44 430 TYR B C 1
ATOM 7435 O O . TYR B 1 430 ? 0.115 39.781 18.938 1 93.44 430 TYR B O 1
ATOM 7443 N N . VAL B 1 431 ? 0.438 39.812 16.703 1 95.38 431 VAL B N 1
ATOM 7444 C CA . VAL B 1 431 ? -0.15 38.469 16.5 1 95.38 431 VAL B CA 1
ATOM 7445 C C . VAL B 1 431 ? 0.659 37.438 17.266 1 95.38 431 VAL B C 1
ATOM 7447 O O . VAL B 1 431 ? 0.1 36.469 17.781 1 95.38 431 VAL B O 1
ATOM 7450 N N . LEU B 1 432 ? 1.905 37.625 17.438 1 93.38 432 LEU B N 1
ATOM 7451 C CA . LEU B 1 432 ? 2.793 36.625 18.031 1 93.38 432 LEU B CA 1
ATOM 7452 C C . LEU B 1 432 ? 2.84 36.781 19.547 1 93.38 432 LEU B C 1
ATOM 7454 O O . LEU B 1 432 ? 3.105 35.812 20.266 1 93.38 432 LEU B O 1
ATOM 7458 N N . THR B 1 433 ? 2.506 38 20.078 1 90.62 433 THR B N 1
ATOM 7459 C CA . THR B 1 433 ? 2.818 38.188 21.484 1 90.62 433 THR B CA 1
ATOM 7460 C C . THR B 1 433 ? 1.581 38.625 22.266 1 90.62 433 THR B C 1
ATOM 7462 O O . THR B 1 433 ? 1.565 38.594 23.5 1 90.62 433 THR B O 1
ATOM 7465 N N . ALA B 1 434 ? 0.584 39.094 21.547 1 90.75 434 ALA B N 1
ATOM 7466 C CA . ALA B 1 434 ? -0.594 39.594 22.266 1 90.75 434 ALA B CA 1
ATOM 7467 C C . ALA B 1 434 ? -1.126 38.562 23.234 1 90.75 434 ALA B C 1
ATOM 7469 O O . ALA B 1 434 ? -1.161 37.375 22.938 1 90.75 434 ALA B O 1
ATOM 7470 N N . PRO B 1 435 ? -1.384 38.969 24.453 1 90.31 435 PRO B N 1
ATOM 7471 C CA . PRO B 1 435 ? -1.949 38.031 25.406 1 90.31 435 PRO B CA 1
ATOM 7472 C C . PRO B 1 435 ? -3.27 37.406 24.922 1 90.31 435 PRO B C 1
ATOM 7474 O O . PRO B 1 435 ? -4.09 38.125 24.328 1 90.31 435 PRO B O 1
ATOM 7477 N N . ILE B 1 436 ? -3.488 36.156 25.219 1 92.38 436 ILE B N 1
ATOM 7478 C CA . ILE B 1 436 ? -4.711 35.469 24.812 1 92.38 436 ILE B CA 1
ATOM 7479 C C . ILE B 1 436 ? -5.402 34.875 26.047 1 92.38 436 ILE B C 1
ATOM 7481 O O . ILE B 1 436 ? -4.75 34.594 27.047 1 92.38 436 ILE B O 1
ATOM 7485 N N . PHE B 1 437 ? -6.688 34.688 25.938 1 92.06 437 PHE B N 1
ATOM 7486 C CA . PHE B 1 437 ? -7.461 34.094 27.016 1 92.06 437 PHE B CA 1
ATOM 7487 C C . PHE B 1 437 ? -7.262 32.594 27.062 1 92.06 437 PHE B C 1
ATOM 7489 O O . PHE B 1 437 ? -7.148 31.953 26.016 1 92.06 437 PHE B O 1
ATOM 7496 N N . SER B 1 438 ? -7.215 32.094 28.266 1 90.19 438 SER B N 1
ATOM 7497 C CA . SER B 1 438 ? -7.383 30.656 28.422 1 90.19 438 SER B CA 1
ATOM 7498 C C . SER B 1 438 ? -8.812 30.219 28.109 1 90.19 438 SER B C 1
ATOM 7500 O O . SER B 1 438 ? -9.695 31.062 27.938 1 90.19 438 SER B O 1
ATOM 7502 N N . GLU B 1 439 ? -9.047 28.984 28.031 1 91 439 GLU B N 1
ATOM 7503 C CA . GLU B 1 439 ? -10.383 28.469 27.719 1 91 439 GLU B CA 1
ATOM 7504 C C . GLU B 1 439 ? -11.414 28.969 28.734 1 91 439 GLU B C 1
ATOM 7506 O O . GLU B 1 439 ? -12.484 29.438 28.359 1 91 439 GLU B O 1
ATOM 7511 N N . ASP B 1 440 ? -11.055 28.906 30.016 1 90.19 440 ASP B N 1
ATOM 7512 C CA . ASP B 1 440 ? -11.953 29.344 31.078 1 90.19 440 ASP B CA 1
ATOM 7513 C C . ASP B 1 440 ? -12.219 30.844 31 1 90.19 440 ASP B C 1
ATOM 7515 O O . ASP B 1 440 ? -13.352 31.281 31.188 1 90.19 440 ASP B O 1
ATOM 7519 N N . ALA B 1 441 ? -11.164 31.562 30.719 1 91.56 441 ALA B N 1
ATOM 7520 C CA . ALA B 1 441 ? -11.297 33 30.609 1 91.56 441 ALA B CA 1
ATOM 7521 C C . ALA B 1 441 ? -12.156 33.406 29.406 1 91.56 441 ALA B C 1
ATOM 7523 O O . ALA B 1 441 ? -12.891 34.375 29.453 1 91.56 441 ALA B O 1
ATOM 7524 N N . LEU B 1 442 ? -12.086 32.656 28.359 1 94.56 442 LEU B N 1
ATOM 7525 C CA . LEU B 1 442 ? -12.906 32.875 27.188 1 94.56 442 LEU B CA 1
ATOM 7526 C C . LEU B 1 442 ? -14.391 32.688 27.5 1 94.56 442 LEU B C 1
ATOM 7528 O O . LEU B 1 442 ? -15.227 33.5 27.109 1 94.56 442 LEU B O 1
ATOM 7532 N N . TYR B 1 443 ? -14.641 31.656 28.234 1 93.44 443 TYR B N 1
ATOM 7533 C CA . TYR B 1 443 ? -16.016 31.391 28.609 1 93.44 443 TYR B CA 1
ATOM 7534 C C . TYR B 1 443 ? -16.562 32.5 29.5 1 93.44 443 TYR B C 1
ATOM 7536 O O . TYR B 1 443 ? -17.703 32.938 29.328 1 93.44 443 TYR B O 1
ATOM 7544 N N . LEU B 1 444 ? -15.773 32.875 30.422 1 93.12 444 LEU B N 1
ATOM 7545 C CA . LEU B 1 444 ? -16.188 33.969 31.312 1 93.12 444 LEU B CA 1
ATOM 7546 C C . LEU B 1 444 ? -16.5 35.219 30.531 1 93.12 444 LEU B C 1
ATOM 7548 O O . LEU B 1 444 ? -17.547 35.844 30.734 1 93.12 444 LEU B O 1
ATOM 7552 N N . ALA B 1 445 ? -15.555 35.594 29.672 1 93.19 445 ALA B N 1
ATOM 7553 C CA . ALA B 1 445 ? -15.758 36.781 28.844 1 93.19 445 ALA B CA 1
ATOM 7554 C C . ALA B 1 445 ? -17.016 36.656 28 1 93.19 445 ALA B C 1
ATOM 7556 O O . ALA B 1 445 ? -17.766 37.625 27.828 1 93.19 445 ALA B O 1
ATOM 7557 N N . SER B 1 446 ? -17.266 35.469 27.422 1 95.38 446 SER B N 1
ATOM 7558 C CA . SER B 1 446 ? -18.438 35.188 26.609 1 95.38 446 SER B CA 1
ATOM 7559 C C . SER B 1 446 ? -19.719 35.344 27.406 1 95.38 446 SER B C 1
ATOM 7561 O O . SER B 1 446 ? -20.672 35.969 26.953 1 95.38 446 SER B O 1
ATOM 7563 N N . TYR B 1 447 ? -19.734 34.812 28.641 1 94.44 447 TYR B N 1
ATOM 7564 C CA . TYR B 1 447 ? -20.922 34.875 29.5 1 94.44 447 TYR B CA 1
ATOM 7565 C C . TYR B 1 447 ? -21.188 36.312 29.953 1 94.44 447 TYR B C 1
ATOM 7567 O O . TYR B 1 447 ? -22.344 36.719 30.109 1 94.44 447 TYR B O 1
ATOM 7575 N N . GLU B 1 448 ? -20.125 37.062 30.125 1 92.19 448 GLU B N 1
ATOM 7576 C CA . GLU B 1 448 ? -20.266 38.469 30.531 1 92.19 448 GLU B CA 1
ATOM 7577 C C . GLU B 1 448 ? -20.828 39.312 29.391 1 92.19 448 GLU B C 1
ATOM 7579 O O . GLU B 1 448 ? -21.516 40.312 29.641 1 92.19 448 GLU B O 1
ATOM 7584 N N . SER B 1 449 ? -20.547 38.969 28.234 1 94.31 449 SER B N 1
ATOM 7585 C CA . SER B 1 449 ? -21.047 39.719 27.062 1 94.31 449 SER B CA 1
ATOM 7586 C C . SER B 1 449 ? -22.484 39.344 26.766 1 94.31 449 SER B C 1
ATOM 7588 O O . SER B 1 449 ? -23.312 40.219 26.469 1 94.31 449 SER B O 1
ATOM 7590 N N . GLU B 1 450 ? -22.719 38.062 26.781 1 95.56 450 GLU B N 1
ATOM 7591 C CA . GLU B 1 450 ? -24.062 37.531 26.641 1 95.56 450 GLU B CA 1
ATOM 7592 C C . GLU B 1 450 ? -24.359 36.469 27.703 1 95.56 450 GLU B C 1
ATOM 7594 O O . GLU B 1 450 ? -23.734 35.438 27.734 1 95.56 450 GLU B O 1
ATOM 7599 N N . SER B 1 451 ? -25.328 36.719 28.484 1 93.69 451 SER B N 1
ATOM 7600 C CA . SER B 1 451 ? -25.641 35.875 29.656 1 93.69 451 SER B CA 1
ATOM 7601 C C . SER B 1 451 ? -25.922 34.438 29.25 1 93.69 451 SER B C 1
ATOM 7603 O O . SER B 1 451 ? -26.359 34.188 28.125 1 93.69 451 SER B O 1
ATOM 7605 N N . PRO B 1 452 ? -25.641 33.5 30.172 1 93.31 452 PRO B N 1
ATOM 7606 C CA . PRO B 1 452 ? -25.922 32.094 29.922 1 93.31 452 PRO B CA 1
ATOM 7607 C C . PRO B 1 452 ? -27.391 31.828 29.562 1 93.31 452 PRO B C 1
ATOM 7609 O O . PRO B 1 452 ? -28.281 32.5 30.078 1 93.31 452 PRO B O 1
ATOM 7612 N N . GLU B 1 453 ? -27.594 30.781 28.797 1 90.25 453 GLU B N 1
ATOM 7613 C CA . GLU B 1 453 ? -28.938 30.531 28.297 1 90.25 453 GLU B CA 1
ATOM 7614 C C . GLU B 1 453 ? -29.609 29.391 29.094 1 90.25 453 GLU B C 1
ATOM 7616 O O . GLU B 1 453 ? -30.828 29.266 29.062 1 90.25 453 GLU B O 1
ATOM 7621 N N . ASN B 1 454 ? -28.859 28.547 29.672 1 90.75 454 ASN B N 1
ATOM 7622 C CA . ASN B 1 454 ? -29.406 27.422 30.422 1 90.75 454 ASN B CA 1
ATOM 7623 C C . ASN B 1 454 ? -28.766 27.297 31.797 1 90.75 454 ASN B C 1
ATOM 7625 O O . ASN B 1 454 ? -27.859 28.047 32.125 1 90.75 454 ASN B O 1
ATOM 7629 N N . HIS B 1 455 ? -29.312 26.359 32.562 1 91.12 455 HIS B N 1
ATOM 7630 C CA . HIS B 1 455 ? -28.891 26.203 33.938 1 91.12 455 HIS B CA 1
ATOM 7631 C C . HIS B 1 455 ? -27.469 25.688 34.031 1 91.12 455 HIS B C 1
ATOM 7633 O O . HIS B 1 455 ? -26.734 26.031 34.969 1 91.12 455 HIS B O 1
ATOM 7639 N N . ILE B 1 456 ? -27.109 24.938 33.094 1 90.94 456 ILE B N 1
ATOM 7640 C CA . ILE B 1 456 ? -25.766 24.375 33.094 1 90.94 456 ILE B CA 1
ATOM 7641 C C . ILE B 1 456 ? -24.734 25.484 32.875 1 90.94 456 ILE B C 1
ATOM 7643 O O . ILE B 1 456 ? -23.719 25.562 33.562 1 90.94 456 ILE B O 1
ATOM 7647 N N . GLU B 1 457 ? -25.047 26.297 31.969 1 91.38 457 GLU B N 1
ATOM 7648 C CA . GLU B 1 457 ? -24.156 27.422 31.656 1 91.38 457 GLU B CA 1
ATOM 7649 C C . GLU B 1 457 ? -24.094 28.406 32.812 1 91.38 457 GLU B C 1
ATOM 7651 O O . GLU B 1 457 ? -23.047 29 33.062 1 91.38 457 GLU B O 1
ATOM 7656 N N . LYS B 1 458 ? -25.234 28.609 33.438 1 93 458 LYS B N 1
ATOM 7657 C CA . LYS B 1 458 ? -25.281 29.547 34.562 1 93 458 LYS B CA 1
ATOM 7658 C C . LYS B 1 458 ? -24.391 29.047 35.719 1 93 458 LYS B C 1
ATOM 7660 O O . LYS B 1 458 ? -23.688 29.844 36.344 1 93 458 LYS B O 1
ATOM 7665 N N . ASP B 1 459 ? -24.516 27.766 35.906 1 91.69 459 ASP B N 1
ATOM 7666 C CA . ASP B 1 459 ? -23.672 27.188 36.938 1 91.69 459 ASP B CA 1
ATOM 7667 C C . ASP B 1 459 ? -22.203 27.312 36.594 1 91.69 459 ASP B C 1
ATOM 7669 O O . ASP B 1 459 ? -21.375 27.578 37.469 1 91.69 459 ASP B O 1
ATOM 7673 N N . ARG B 1 460 ? -21.906 27.109 35.375 1 91.69 460 ARG B N 1
ATOM 7674 C CA . ARG B 1 460 ? -20.516 27.25 34.906 1 91.69 460 ARG B CA 1
ATOM 7675 C C . ARG B 1 460 ? -20.047 28.688 35.031 1 91.69 460 ARG B C 1
ATOM 7677 O O . ARG B 1 460 ? -18.906 28.938 35.438 1 91.69 460 ARG B O 1
ATOM 7684 N N . TRP B 1 461 ? -20.891 29.594 34.688 1 92.69 461 TRP B N 1
ATOM 7685 C CA . TRP B 1 461 ? -20.578 31.016 34.781 1 92.69 461 TRP B CA 1
ATOM 7686 C C . TRP B 1 461 ? -20.25 31.406 36.219 1 92.69 461 TRP B C 1
ATOM 7688 O O . TRP B 1 461 ? -19.266 32.094 36.469 1 92.69 461 TRP B O 1
ATOM 7698 N N . LYS B 1 462 ? -21.031 30.922 37.156 1 92.19 462 LYS B N 1
ATOM 7699 C CA . LYS B 1 462 ? -20.828 31.219 38.594 1 92.19 462 LYS B CA 1
ATOM 7700 C C . LYS B 1 462 ? -19.5 30.641 39.062 1 92.19 462 LYS B C 1
ATOM 7702 O O . LYS B 1 462 ? -18.766 31.297 39.812 1 92.19 462 LYS B O 1
ATOM 7707 N N . SER B 1 463 ? -19.297 29.5 38.688 1 92.25 463 SER B N 1
ATOM 7708 C CA . SER B 1 463 ? -18.062 28.828 39.094 1 92.25 463 SER B CA 1
ATOM 7709 C C . SER B 1 463 ? -16.844 29.547 38.531 1 92.25 463 SER B C 1
ATOM 7711 O O . SER B 1 463 ? -15.828 29.672 39.219 1 92.25 463 SER B O 1
ATOM 7713 N N . LEU B 1 464 ? -16.938 29.984 37.281 1 90.5 464 LEU B N 1
ATOM 7714 C CA . LEU B 1 464 ? -15.82 30.656 36.625 1 90.5 464 LEU B CA 1
ATOM 7715 C C . LEU B 1 464 ? -15.594 32.031 37.219 1 90.5 464 LEU B C 1
ATOM 7717 O O . LEU B 1 464 ? -14.445 32.469 37.375 1 90.5 464 LEU B O 1
ATOM 7721 N N . ARG B 1 465 ? -16.641 32.688 37.5 1 90 465 ARG B N 1
ATOM 7722 C CA . ARG B 1 465 ? -16.547 34 38.094 1 90 465 ARG B CA 1
ATOM 7723 C C . ARG B 1 465 ? -15.867 33.969 39.438 1 90 465 ARG B C 1
ATOM 7725 O O . ARG B 1 465 ? -15.039 34.812 39.781 1 90 465 ARG B O 1
ATOM 7732 N N . SER B 1 466 ? -16.219 32.906 40.219 1 88.56 466 SER B N 1
ATOM 7733 C CA . SER B 1 466 ? -15.609 32.719 41.531 1 88.56 466 SER B CA 1
ATOM 7734 C C . SER B 1 466 ? -14.133 32.344 41.406 1 88.56 466 SER B C 1
ATOM 7736 O O . SER B 1 466 ? -13.297 32.875 42.125 1 88.56 466 SER B O 1
ATOM 7738 N N . ALA B 1 467 ? -13.789 31.562 40.531 1 86.06 467 ALA B N 1
ATOM 7739 C CA . ALA B 1 467 ? -12.43 31.047 40.375 1 86.06 467 ALA B CA 1
ATOM 7740 C C . ALA B 1 467 ? -11.5 32.125 39.812 1 86.06 467 ALA B C 1
ATOM 7742 O O . ALA B 1 467 ? -10.344 32.219 40.219 1 86.06 467 ALA B O 1
ATOM 7743 N N . LEU B 1 468 ? -12.039 32.938 38.844 1 84.81 468 LEU B N 1
ATOM 7744 C CA . LEU B 1 468 ? -11.156 33.812 38.094 1 84.81 468 LEU B CA 1
ATOM 7745 C C . LEU B 1 468 ? -11.227 35.25 38.656 1 84.81 468 LEU B C 1
ATOM 7747 O O . LEU B 1 468 ? -10.258 36 38.562 1 84.81 468 LEU B O 1
ATOM 7751 N N . LEU B 1 469 ? -12.312 35.625 39.156 1 80.62 469 LEU B N 1
ATOM 7752 C CA . LEU B 1 469 ? -12.484 37 39.625 1 80.62 469 LEU B CA 1
ATOM 7753 C C . LEU B 1 469 ? -12.594 37.094 41.125 1 80.62 469 LEU B C 1
ATOM 7755 O O . LEU B 1 469 ? -12.508 38.156 41.719 1 80.62 469 LEU B O 1
ATOM 7759 N N . GLY B 1 470 ? -12.586 36 41.875 1 69.88 470 GLY B N 1
ATOM 7760 C CA . GLY B 1 470 ? -12.75 35.969 43.312 1 69.88 470 GLY B CA 1
ATOM 7761 C C . GLY B 1 470 ? -14.125 36.438 43.75 1 69.88 470 GLY B C 1
ATOM 7762 O O . GLY B 1 470 ? -14.297 36.875 44.875 1 69.88 470 GLY B O 1
ATOM 7763 N N . ARG B 1 471 ? -14.977 36.656 42.75 1 66.94 471 ARG B N 1
ATOM 7764 C CA . ARG B 1 471 ? -16.297 37.188 43.062 1 66.94 471 ARG B CA 1
ATOM 7765 C C . ARG B 1 471 ? -17.312 36.062 43.188 1 66.94 471 ARG B C 1
ATOM 7767 O O . ARG B 1 471 ? -17.328 35.125 42.375 1 66.94 471 ARG B O 1
ATOM 7774 N N . ALA B 1 472 ? -17.766 35.844 44.562 1 49.78 472 ALA B N 1
ATOM 7775 C CA . ALA B 1 472 ? -18.812 34.875 44.906 1 49.78 472 ALA B CA 1
ATOM 7776 C C . ALA B 1 472 ? -20.172 35.344 44.406 1 49.78 472 ALA B C 1
ATOM 7778 O O . ALA B 1 472 ? -20.469 36.531 44.5 1 49.78 472 ALA B O 1
#

pLDDT: mean 85.33, std 18.25, range [20.34, 98.88]

Solvent-accessible surface area (backbone atoms only — not comparable to full-atom values): 51039 Å² total; per-residue (Å²): 127,88,74,75,78,63,65,45,64,60,68,66,48,81,65,75,70,67,94,65,74,78,82,82,77,75,77,81,58,53,45,34,56,56,95,88,35,69,42,31,22,31,68,66,44,51,50,55,55,61,51,52,46,82,92,43,71,60,52,68,66,55,51,53,24,46,66,48,44,41,53,74,79,40,55,66,54,59,50,49,53,52,48,47,51,51,54,52,48,57,54,50,72,54,34,79,68,75,42,63,64,58,54,64,53,30,35,60,49,48,51,48,51,52,47,52,47,45,70,68,44,47,74,61,48,73,39,64,66,36,42,50,51,51,52,51,46,52,52,61,57,25,70,80,42,63,73,47,46,53,52,49,49,49,52,51,50,54,44,52,52,50,52,50,51,49,52,51,47,53,50,48,51,51,54,42,56,66,57,46,41,49,30,63,61,44,48,71,71,40,64,75,60,73,73,79,50,68,56,77,73,50,77,49,37,62,60,52,28,49,46,51,45,45,53,50,40,54,49,44,52,64,40,55,69,53,31,72,55,28,70,64,53,72,77,58,80,80,59,70,61,66,72,70,58,61,61,57,52,57,33,63,48,54,49,51,46,52,48,47,44,51,48,49,13,35,41,46,34,33,62,34,40,64,47,71,48,52,70,56,23,22,50,41,49,54,45,51,43,49,19,31,52,42,15,53,74,49,25,29,39,36,61,23,48,19,43,53,50,11,54,61,32,65,51,49,57,68,40,55,77,33,53,72,70,39,84,53,66,67,48,54,53,54,49,55,37,63,29,64,62,55,74,23,46,49,32,53,52,51,50,52,52,34,49,55,43,27,73,71,41,89,47,59,61,44,38,37,41,36,68,44,57,69,59,54,52,50,50,53,51,50,53,58,52,40,29,32,65,55,35,94,89,64,23,36,32,35,53,49,26,49,55,52,36,49,59,50,32,52,50,58,56,38,32,67,51,64,75,75,65,83,85,52,66,70,56,49,50,42,76,62,37,56,55,29,44,49,74,68,52,38,38,45,40,24,37,71,60,44,68,60,88,47,71,68,46,42,53,50,47,52,53,44,38,30,74,74,66,69,46,128,128,88,76,76,78,63,65,45,62,61,69,66,49,80,65,72,71,70,89,70,74,80,82,81,78,75,77,78,58,54,45,34,57,57,95,87,35,68,44,30,22,31,67,67,43,50,50,54,55,61,51,52,46,81,90,43,71,58,52,66,66,55,51,53,23,47,67,49,45,41,54,75,79,40,55,66,55,58,49,49,52,52,48,48,51,52,55,51,47,57,54,51,73,54,36,79,68,76,43,64,63,58,53,64,55,30,38,62,48,48,52,48,52,52,46,51,47,44,69,68,44,47,75,62,47,72,40,63,67,35,42,50,51,50,53,50,46,52,52,61,57,26,70,79,42,65,73,48,46,53,53,48,49,50,51,52,48,53,44,51,52,52,52,49,50,48,52,52,48,54,52,49,52,52,53,43,56,66,56,46,41,52,30,62,58,44,47,72,74,41,63,76,60,70,72,79,49,66,56,76,74,50,77,47,37,62,59,51,28,50,46,52,46,45,52,51,41,55,48,44,52,64,41,53,69,52,30,72,54,28,69,64,53,73,77,58,80,80,59,69,61,66,72,70,58,63,59,56,50,57,33,64,48,56,49,51,46,54,49,48,42,52,49,48,12,36,40,46,33,33,63,34,40,63,46,72,50,52,69,56,23,23,50,42,49,55,45,49,44,48,20,30,52,42,15,52,74,46,26,29,39,35,62,25,49,19,43,53,50,12,55,62,32,64,51,48,56,67,39,55,76,35,53,73,70,39,85,53,66,66,47,52,53,54,50,55,37,62,29,64,62,54,73,22,46,51,34,53,52,50,49,50,52,33,50,52,42,27,74,72,40,90,47,58,62,44,38,37,44,36,66,44,57,70,59,53,52,49,51,53,50,50,53,56,52,40,31,32,65,56,35,94,88,65,23,36,31,35,52,48,27,49,56,52,36,50,58,50,32,53,50,57,56,37,31,67,50,64,74,75,67,81,85,52,65,69,56,51,51,42,76,62,36,54,54,30,43,50,74,68,52,38,38,44,40,23,39,72,59,44,68,60,88,47,70,68,46,43,51,48,46,53,52,43,37,30,74,74,66,68,45,126

Organism: Xenopus laevis (NCBI:txid8355)

Radius of gyration: 35.61 Å; Cα contacts (8 Å, |Δi|>4): 1088; chains: 2; bounding box: 96×108×78 Å

InterPro domains:
  IPR000651 Ras-like guanine nucleotide exchange factor, N-terminal [PF00618] (38-135)
  IPR000651 Ras-like guanine nucleotide exchange factor, N-terminal [PS50212] (34-164)
  IPR000651 Ras-like guanine nucleotide exchange factor, N-terminal [cd06224] (42-166)
  IPR001895 Ras guanine-nucleotide exchange factors catalytic domain [PF00617] (208-402)
  IPR001895 Ras guanine-nucleotide exchange factors catalytic domain [PS50009] (204-452)
  IPR001895 Ras guanine-nucleotide exchange factors catalytic domain [SM00147] (200-453)
  IPR001895 Ras guanine-nucleotide exchange factors catalytic domain [cd00155] (204-448)
  IPR008937 Ras-like guanine nucleotide exchange factor [PTHR23113] (26-463)
  IPR019804 Ras guanine-nucleotide exchange factor, conserved site [PS00720] (370-400)
  IPR023578 Ras guanine nucleotide exchange factor domain superfamily [SSF48366] (25-468)
  IPR036964 Ras guanine-nucleotide exchange factor, catalytic domain superfamily [G3DSA:1.10.840.10] (200-467)

Secondary structure (DSSP, 8-state):
------THHHHH-S----TT----------EEEETTEEEEE-HHHHHHHHS-BTTB---HHHHHHHHHHGGGTS-HHHHHHHHHHHHHHHHHHTTTTT-HHHHHHHHHHHHHHHHHHHHH-GGGGGSHHHHHHHHHHHHHHHTT-HHHHHHHHHHHHHHHHHHHHHHHHHHHHHHHHHH--BHHHHHHH-TTS----HHHH---HHHHHHHHHHHHHHHHHT--HHHHHHTT----TT---HHHHTTTT--HHHHHHHHHHHHHHHHHHHHHHS-SSHHHHHHHHHHHHHHHHHHHHHTBHHHHHHHHHHHHSHHHHT-HHHHTTS--HHHHHHHHHT--HHHHHHHHHHHHHHHHHHHT-SSTGGG--B--HHHHHHHHHHHHHHB-SB-TTS-EEHHHHHHHHHHHHHHHHHTTPPP-SPP-HHHHHHHHHS-B--HHHHHHHHHHHS--SSHHHHHHHHHHHHHHH---/------THHHHH------------------EEEETTEEEEE-HHHHHHHHS-BTTB---HHHHHHHHHHGGGTS-HHHHHHHHHHHHHHHHHHTTTTT-HHHHHHHHHHHHHHHHHHHHH-GGGGGSHHHHHHHHHHHHHHHTT-HHHHHHHHHHHHHHHHHHHHHHHHHHHHHHHHHH--BHHHHHHH-TTS----HHHH---HHHHHHHHHHHHHHHHHT--HHHHHHTT----TT---HHHHHTTT--HHHHHHHHHHHHHHHHHHHHHHS-SSHHHHHHHHHHHHHHHHHHHHHTBHHHHHHHHHHHHSHHHHT-HHHHTTS-THHHHHHHHHT--HHHHHHHHHHHHHHHHHHHT-SSTGGG--B--HHHHHHHHHHHHHHB-SB-TTS-EEHHHHHHHHHHHHHHHHHTTPPP-SPP-HHHHHHHHHS-B--HHHHHHHHHHHS--SSHHHHHHHHHHHHHHH---